Protein AF-A0A7X6V3Z2-F1 (afdb_monomer)

Solvent-accessible surface area (backbone atoms only — not comparable to full-atom values): 41264 Å² total; per-residue (Å²): 69,40,37,46,32,33,61,59,88,72,57,93,75,47,48,49,27,39,28,14,62,43,77,80,19,24,54,64,38,71,90,52,30,30,70,42,46,80,48,83,97,43,31,32,37,38,76,50,76,75,75,76,50,74,46,39,33,45,53,32,38,41,38,93,82,45,67,46,61,48,45,68,67,72,48,60,46,64,37,80,86,52,85,35,42,38,40,37,38,44,61,79,44,61,88,48,102,52,48,62,45,50,10,33,38,44,39,60,15,68,29,42,62,92,50,43,77,68,54,91,84,68,90,50,54,28,31,34,32,48,30,36,33,45,63,88,52,49,62,75,38,46,49,25,40,28,13,70,44,79,84,21,25,53,67,33,76,94,47,31,39,72,40,46,56,29,68,60,35,23,32,36,40,80,41,54,49,87,73,51,57,63,64,43,46,31,43,52,31,40,34,46,68,96,83,43,76,45,63,43,73,62,78,76,45,74,45,77,52,76,93,69,55,81,31,20,35,38,37,38,49,68,49,70,66,47,58,84,86,76,84,86,83,84,50,61,50,79,51,51,54,65,73,42,82,58,99,86,36,46,38,41,21,30,34,73,51,49,48,59,50,43,52,52,30,51,80,70,67,33,35,34,41,30,35,54,44,63,32,19,19,80,55,84,70,46,66,78,35,71,45,46,78,51,23,33,27,93,82,46,62,29,77,70,38,47,65,54,74,80,78,51,81,64,80,55,62,67,60,42,52,51,53,53,52,48,28,54,58,37,42,70,42,92,62,70,59,57,43,62,40,43,53,51,49,50,55,50,44,47,54,46,42,73,72,45,38,75,68,54,57,69,37,66,73,48,46,54,51,45,65,78,41,41,84,59,49,51,55,43,20,45,45,53,50,47,21,66,72,69,74,38,43,55,41,80,73,46,64,92,55,39,61,64,47,71,68,59,48,53,50,38,55,71,32,75,69,56,16,50,52,26,48,50,48,51,51,50,48,52,53,42,49,52,41,40,41,52,30,41,55,52,24,37,76,68,34,24,30,38,27,38,39,42,65,73,64,53,33,70,51,15,40,55,46,50,70,49,41,76,47,38,38,82,68,33,19,26,39,36,65,57,48,101,88,33,81,52,22,36,59,71,61,16,37,35,74,29,59,69,60,33,55,77,65,71,35,50,69,62,34,52,48,49,47,59,48,53,70,60,26,26,24,34,33,36,36,57,45,52,56,55,38,33,34,33,38,23,49,65,55,51,64,57,14,49,72,29,44,61,45,73,68,85,63,40,39,58,68,61,36,40,77,59,60,28,86,78,46,62,82,61,32,55,32,45,49,44,41,56,71,56,41,43,73,76,44,49,92,49,29,64,59,47,43,74,72,47,38,40,76,83,51,94,61,34,39,42,62,32,83,77,44,66,42,44,47,44,44,49,61,70,44,61,99,56,95,52,64,69,61,51,51,51,55,49,49,51,70,58,20,30,46,28,41,75,44,94,86,44,88,78,24,31,37,68,28,70,75,26,81,78,31,69,43,47,68,74,44,54,73,66,48,44,53,23,47,50,54,53,44,52,38,58,75,69,53,71,45,37,68,62,30,40,54,43,22,65,61,44,50,62,57,47,62,45,52,45,47,44,35,55,28,35,35,66,74,81,94,70,55,81,41,49,64,62,50,33,59,67,69,54,37,20,41,51,45,33,29,66,59,36,90,52,87,93,47,72,63,49,61,77,91,73,54,65,85,63,48,50,75,39,70,67,83,138

Nearest PDB structures (foldseek):
  4s3r-assembly1_A  TM=6.388E-01  e=8.394E-24  Escherichia coli K-12
  4s3q-assembly3_C  TM=6.599E-01  e=2.092E-22  Escherichia coli K-12
  4s3p-assembly1_A  TM=6.626E-01  e=7.176E-22  Escherichia coli K-12
  5cpt-assembly1_B  TM=7.855E-01  e=1.373E-18  Arabidopsis thaliana
  6lx1-assembly1_A-2  TM=7.597E-01  e=9.437E-19  Solanum tuberosum

Secondary structure (DSSP, 8-state):
-EEEEEE--PPTT-EEEEEESSGGGTTT-GGGPEEPEEEGGGEEEEEESS--SEEEEEEEEEETTEEEE-SSSPEEEE-TT-SS-EEEEEE-----TTGGGGSHIIIIIIT----BSSPPP---SSEEEEEEE-TT--TTEEEEEEESSGGGTTT-GGGPEEPEEETTTEEEEEEEGGGS-SEEEEEEEEEETTTEEEE-SSPPEEEE---PPTT-EEEEEEEE--PSPP-----EEE--GGG---TTS-SS--TTHHHHHHHHHHHTT--EEE----B---SSSSGGGG-TTS-S-SSSBPGGG--GGGT---S-HHHHHHHHHHHHHHHT-SS--HHHHHHHHHHHHHHHHHHHHHHHTTSHHHHHHHHHHHHHHHHHHHHHHHHHHHTSS-GGGSGGGSS--HHHHHHHHHSHHHHHHHHHHHHHHHHHHHHHHHHHHHHHHTT-EEEEEE-SS--TTSHHHHH-GGGEEEEEEEEE---SS-TT-EEEEEEEE-HHHHHHTTSHHHHHHHHHHTTT-SEEEETTGGGGT-EEEEETT--SGGG-EEES--PEEHHHHHHTT----HHHHTS--EEHHHHHHHHGGGHHHHHHHHEEEEETTEEEE-GGGSSHHHHHHHTTT---HHHHHHHHHHHT--SEEE-SSSTTEEEEPTTGGGSHHHHTS-HHHHHHHHHHHHIIIIITTHHHHHHHHHHHHHHHHTTSSPEEEE---SS--TTHHHHHHHTTPBEEEETTB-SSTT-SS--GGGS-SSEEEES---

Radius of gyration: 30.61 Å; Cα contacts (8 Å, |Δi|>4): 1451; chains: 1; bounding box: 72×77×94 Å

Structure (mmCIF, N/CA/C/O backbone):
data_AF-A0A7X6V3Z2-F1
#
_entry.id   AF-A0A7X6V3Z2-F1
#
loop_
_atom_site.group_PDB
_atom_site.id
_atom_site.type_symbol
_atom_site.label_atom_id
_atom_site.label_alt_id
_atom_site.label_comp_id
_atom_site.label_asym_id
_atom_site.label_entity_id
_atom_site.label_seq_id
_atom_site.pdbx_PDB_ins_code
_atom_site.Cartn_x
_atom_site.Cartn_y
_atom_site.Cartn_z
_atom_site.occupancy
_atom_site.B_iso_or_equiv
_atom_site.auth_seq_id
_atom_site.auth_comp_id
_atom_site.auth_asym_id
_atom_site.auth_atom_id
_atom_site.pdbx_PDB_model_num
ATOM 1 N N . MET A 1 1 ? -5.658 -15.452 39.164 1.00 90.94 1 MET A N 1
ATOM 2 C CA . MET A 1 1 ? -5.027 -16.117 37.990 1.00 90.94 1 MET A CA 1
ATOM 3 C C . MET A 1 1 ? -5.843 -15.782 36.750 1.00 90.94 1 MET A C 1
ATOM 5 O O . MET A 1 1 ? -7.034 -15.543 36.909 1.00 90.94 1 MET A O 1
ATOM 9 N N . ILE A 1 2 ? -5.248 -15.754 35.554 1.00 93.69 2 ILE A N 1
ATOM 10 C CA . ILE A 1 2 ? -6.005 -15.674 34.293 1.00 93.69 2 ILE A CA 1
ATOM 11 C C . ILE A 1 2 ? -5.792 -16.955 33.493 1.00 93.69 2 ILE A C 1
ATOM 13 O O . ILE A 1 2 ? -4.647 -17.349 33.283 1.00 93.69 2 ILE A O 1
ATOM 17 N N . SER A 1 3 ? -6.887 -17.575 33.055 1.00 95.00 3 SER A N 1
ATOM 18 C CA . SER A 1 3 ? -6.901 -18.753 32.188 1.00 95.00 3 SER A CA 1
ATOM 19 C C . SER A 1 3 ? -7.445 -18.379 30.813 1.00 95.00 3 SER A C 1
ATOM 21 O O . SER A 1 3 ? -8.601 -17.982 30.696 1.00 95.00 3 SER A O 1
ATOM 23 N N . PHE A 1 4 ? -6.627 -18.543 29.781 1.00 95.88 4 PHE A N 1
ATOM 24 C CA . PHE A 1 4 ? -7.007 -18.426 28.376 1.00 95.88 4 PHE A CA 1
ATOM 25 C C . PHE A 1 4 ? -7.475 -19.789 27.880 1.00 95.88 4 PHE A C 1
ATOM 27 O O . PHE A 1 4 ? -6.718 -20.752 27.991 1.00 95.88 4 PHE A O 1
ATOM 34 N N . ASN A 1 5 ? -8.687 -19.873 27.336 1.00 95.00 5 ASN A N 1
ATOM 35 C CA . ASN A 1 5 ? -9.245 -21.083 26.743 1.00 95.00 5 ASN A CA 1
ATOM 36 C C . ASN A 1 5 ? -9.813 -20.747 25.365 1.00 95.00 5 ASN A C 1
ATOM 38 O O . ASN A 1 5 ? -10.511 -19.746 25.212 1.00 95.00 5 ASN A O 1
ATOM 42 N N . ILE A 1 6 ? -9.528 -21.581 24.372 1.00 93.69 6 ILE A N 1
ATOM 43 C CA . ILE A 1 6 ? -10.001 -21.389 22.999 1.00 93.69 6 ILE A CA 1
ATOM 44 C C . ILE A 1 6 ? -10.173 -22.735 22.304 1.00 93.69 6 ILE A C 1
ATOM 46 O O . ILE A 1 6 ? -9.296 -23.596 22.376 1.00 93.69 6 ILE A O 1
ATOM 50 N N . GLU A 1 7 ? -11.284 -22.900 21.594 1.00 90.81 7 GLU A N 1
ATOM 51 C CA . GLU A 1 7 ? -11.473 -24.038 20.700 1.00 90.81 7 GLU A CA 1
ATOM 52 C C . GLU A 1 7 ? -10.807 -23.732 19.351 1.00 90.81 7 GLU A C 1
ATOM 54 O O . GLU A 1 7 ? -11.144 -22.753 18.675 1.00 90.81 7 GLU A O 1
ATOM 59 N N . TYR A 1 8 ? -9.830 -24.548 18.950 1.00 89.25 8 TYR A N 1
ATOM 60 C CA . TYR A 1 8 ? -9.161 -24.390 17.660 1.00 89.25 8 TYR A CA 1
ATOM 61 C C . TYR A 1 8 ? -8.608 -25.714 17.133 1.00 89.25 8 TYR A C 1
ATOM 63 O O . TYR A 1 8 ? -7.789 -26.381 17.772 1.00 89.25 8 TYR A O 1
ATOM 71 N N . LYS A 1 9 ? -9.002 -26.069 15.907 1.00 88.31 9 LYS A N 1
ATOM 72 C CA . LYS A 1 9 ? -8.535 -27.284 15.229 1.00 88.31 9 LYS A CA 1
ATOM 73 C C . LYS A 1 9 ? -7.222 -27.016 14.501 1.00 88.31 9 LYS A C 1
ATOM 75 O O . LYS A 1 9 ? -7.205 -26.367 13.457 1.00 88.31 9 LYS A O 1
ATOM 80 N N . THR A 1 10 ? -6.129 -27.546 15.038 1.00 87.94 10 THR A N 1
ATOM 81 C CA . THR A 1 10 ? -4.810 -27.479 14.406 1.00 87.94 10 THR A CA 1
ATOM 82 C C . THR A 1 10 ? -4.590 -28.621 13.418 1.00 87.94 10 THR A C 1
ATOM 84 O O . THR A 1 10 ? -5.191 -29.692 13.502 1.00 87.94 10 THR A O 1
ATOM 87 N N . ARG A 1 11 ? -3.696 -28.390 12.457 1.00 86.25 11 ARG A N 1
ATOM 88 C CA . ARG A 1 11 ? -3.109 -29.419 11.592 1.00 86.25 11 ARG A CA 1
ATOM 89 C C . ARG A 1 11 ? -1.760 -29.859 12.153 1.00 86.25 11 ARG A C 1
ATOM 91 O O . ARG A 1 11 ? -1.166 -29.175 12.986 1.00 86.25 11 ARG A O 1
ATOM 98 N N . PHE A 1 12 ? -1.252 -30.987 11.662 1.00 85.12 12 PHE A N 1
ATOM 99 C CA . PHE A 1 12 ? 0.081 -31.463 12.024 1.00 85.12 12 PHE A CA 1
ATOM 100 C C . PHE A 1 12 ? 1.141 -30.361 11.831 1.00 85.12 12 PHE A C 1
ATOM 102 O O . PHE A 1 12 ? 1.153 -29.672 10.810 1.00 85.12 12 PHE A O 1
ATOM 109 N N . GLY A 1 13 ? 2.007 -30.180 12.831 1.00 85.00 13 GLY A N 1
ATOM 110 C CA . GLY A 1 13 ? 3.037 -29.136 12.850 1.00 85.00 13 GLY A CA 1
ATOM 111 C C . GLY A 1 13 ? 2.562 -27.746 13.293 1.00 85.00 13 GLY A C 1
ATOM 112 O O . GLY A 1 13 ? 3.388 -26.842 13.383 1.00 85.00 13 GLY A O 1
ATOM 113 N N . GLN A 1 14 ? 1.272 -27.548 13.581 1.00 90.31 14 GLN A N 1
ATOM 114 C CA . GLN A 1 14 ? 0.759 -26.276 14.090 1.00 90.31 14 GLN A CA 1
ATOM 115 C C . GLN A 1 14 ? 0.629 -26.282 15.618 1.00 90.31 14 GLN A C 1
ATOM 117 O O . GLN A 1 14 ? 0.178 -27.264 16.208 1.00 90.31 14 GLN A O 1
ATOM 122 N N . GLN A 1 15 ? 0.966 -25.157 16.250 1.00 93.50 15 GLN A N 1
ATOM 123 C CA . GLN A 1 15 ? 0.810 -24.949 17.691 1.00 93.50 15 GLN A CA 1
ATOM 124 C C . GLN A 1 15 ? 0.250 -23.553 17.977 1.00 93.50 15 GLN A C 1
ATOM 126 O O . GLN A 1 15 ? 0.644 -22.572 17.339 1.00 93.50 15 GLN A O 1
ATOM 131 N N . LEU A 1 16 ? -0.673 -23.477 18.937 1.00 95.00 16 LEU A N 1
ATOM 132 C CA . LEU A 1 16 ? -1.342 -22.243 19.330 1.00 95.00 16 LEU A CA 1
ATOM 133 C C . LEU A 1 16 ? -0.602 -21.538 20.474 1.00 95.00 16 LEU A C 1
ATOM 135 O O . LEU A 1 16 ? -0.062 -22.180 21.378 1.00 95.00 16 LEU A O 1
ATOM 139 N N . PHE A 1 17 ? -0.577 -20.210 20.423 1.00 96.38 17 PHE A N 1
ATOM 140 C CA . PHE A 1 17 ? 0.065 -19.343 21.408 1.00 96.38 17 PHE A CA 1
ATOM 141 C C . PHE A 1 17 ? -0.817 -18.125 21.703 1.00 96.38 17 PHE A C 1
ATOM 143 O O . PHE A 1 17 ? -1.625 -17.714 20.866 1.00 96.38 17 PHE A O 1
ATOM 150 N N . VAL A 1 18 ? -0.592 -17.500 22.857 1.00 96.69 18 VAL A N 1
ATOM 151 C CA . VAL A 1 18 ? -1.140 -16.189 23.227 1.00 96.69 18 VAL A CA 1
ATOM 152 C C . VAL A 1 18 ? -0.010 -15.161 23.221 1.00 96.69 18 VAL A C 1
ATOM 154 O O . VAL A 1 18 ? 1.012 -15.350 23.879 1.00 96.69 18 VAL A O 1
ATOM 157 N N . ALA A 1 19 ? -0.185 -14.068 22.483 1.00 95.88 19 ALA A N 1
ATOM 158 C CA . ALA A 1 19 ? 0.735 -12.933 22.450 1.00 95.88 19 ALA A CA 1
ATOM 159 C C . ALA A 1 19 ? 0.021 -11.665 22.927 1.00 95.88 19 ALA A C 1
ATOM 161 O O . ALA A 1 19 ? -1.171 -11.499 22.679 1.00 95.88 19 ALA A O 1
ATOM 162 N N . GLY A 1 20 ? 0.719 -10.750 23.593 1.00 95.00 20 GLY A N 1
ATOM 163 C CA . GLY A 1 20 ? 0.068 -9.570 24.159 1.00 95.00 20 GLY A CA 1
ATOM 164 C C . GLY A 1 20 ? 1.026 -8.549 24.745 1.00 95.00 20 GLY A C 1
ATOM 165 O O . GLY A 1 20 ? 2.239 -8.703 24.657 1.00 95.00 20 GLY A O 1
ATOM 166 N N . SER A 1 21 ? 0.468 -7.499 25.345 1.00 94.31 21 SER A N 1
ATOM 167 C CA . SER A 1 21 ? 1.225 -6.352 25.863 1.00 94.31 21 SER A CA 1
ATOM 168 C C . SER A 1 21 ? 1.966 -6.624 27.174 1.00 94.31 21 SER A C 1
ATOM 170 O O . SER A 1 21 ? 2.798 -5.814 27.564 1.00 94.31 21 SER A O 1
ATOM 172 N N . LEU A 1 22 ? 1.661 -7.726 27.863 1.00 93.25 22 LEU A N 1
ATOM 173 C CA . LEU A 1 22 ? 2.347 -8.111 29.097 1.00 93.25 22 LEU A CA 1
ATOM 174 C C . LEU A 1 22 ? 3.691 -8.804 28.814 1.00 93.25 22 LEU A C 1
ATOM 176 O O . LEU A 1 22 ? 3.797 -9.512 27.806 1.00 93.25 22 LEU A O 1
ATOM 180 N N . PRO A 1 23 ? 4.673 -8.707 29.733 1.00 92.50 23 PRO A N 1
ATOM 181 C CA . PRO A 1 23 ? 5.910 -9.490 29.687 1.00 92.50 23 PRO A CA 1
ATOM 182 C C . PRO A 1 23 ? 5.675 -10.997 29.543 1.00 92.50 23 PRO A C 1
ATOM 184 O O . PRO A 1 23 ? 6.323 -11.651 28.728 1.00 92.50 23 PRO A O 1
ATOM 187 N N . GLU A 1 24 ? 4.699 -11.548 30.268 1.00 93.50 24 GLU A N 1
ATOM 188 C CA . GLU A 1 24 ? 4.321 -12.967 30.232 1.00 93.50 24 GLU A CA 1
ATOM 189 C C . GLU A 1 24 ? 3.705 -13.391 28.893 1.00 93.50 24 GLU A C 1
ATOM 191 O O . GLU A 1 24 ? 3.654 -14.580 28.585 1.00 93.50 24 GLU A O 1
ATOM 196 N N . LEU A 1 25 ? 3.235 -12.424 28.101 1.00 94.75 25 LEU A N 1
ATOM 197 C CA . LEU A 1 25 ? 2.673 -12.625 26.766 1.00 94.75 25 LEU A CA 1
ATOM 198 C C . LEU A 1 25 ? 3.636 -12.164 25.655 1.00 94.75 25 LEU A C 1
ATOM 200 O O . LEU A 1 25 ? 3.248 -12.107 24.486 1.00 94.75 25 LEU A O 1
ATOM 204 N N . GLY A 1 26 ? 4.880 -11.832 26.008 1.00 92.62 26 GLY A N 1
ATOM 205 C CA . GLY A 1 26 ? 5.952 -11.505 25.073 1.00 92.62 26 GLY A CA 1
ATOM 206 C C . GLY A 1 26 ? 6.028 -10.047 24.613 1.00 92.62 26 GLY A C 1
ATOM 207 O O . GLY A 1 26 ? 6.855 -9.756 23.758 1.00 92.62 26 GLY A O 1
ATOM 208 N N . GLU A 1 27 ? 5.222 -9.119 25.141 1.00 92.62 27 GLU A N 1
ATOM 209 C CA . GLU A 1 27 ? 5.218 -7.692 24.738 1.00 92.62 27 GLU A CA 1
ATOM 210 C C . GLU A 1 27 ? 5.109 -7.506 23.212 1.00 92.62 27 GLU A C 1
ATOM 212 O O . GLU A 1 27 ? 5.851 -6.739 22.599 1.00 92.62 27 GLU A O 1
ATOM 217 N N . TRP A 1 28 ? 4.211 -8.269 22.586 1.00 88.38 28 TRP A N 1
ATOM 218 C CA . TRP A 1 28 ? 4.016 -8.355 21.130 1.00 88.38 28 TRP A CA 1
ATOM 219 C C . TRP A 1 28 ? 5.177 -8.942 20.315 1.00 88.38 28 TRP A C 1
ATOM 221 O O . TRP A 1 28 ? 5.065 -9.060 19.095 1.00 88.38 28 TRP A O 1
ATOM 231 N N . ASP A 1 29 ? 6.244 -9.407 20.960 1.00 87.19 29 ASP A N 1
ATOM 232 C CA . ASP A 1 29 ? 7.250 -10.252 20.327 1.00 87.19 29 ASP A CA 1
ATOM 233 C C . ASP A 1 29 ? 6.731 -11.693 20.234 1.00 87.19 29 ASP A C 1
ATOM 235 O O . ASP A 1 29 ? 6.709 -12.451 21.207 1.00 87.19 29 ASP A O 1
ATOM 239 N N . TYR A 1 30 ? 6.321 -12.092 19.029 1.00 88.69 30 TYR A N 1
ATOM 240 C CA . TYR A 1 30 ? 5.756 -13.418 18.780 1.00 88.69 30 TYR A CA 1
ATOM 241 C C . TYR A 1 30 ? 6.736 -14.560 19.045 1.00 88.69 30 TYR A C 1
ATOM 243 O O . TYR A 1 30 ? 6.294 -15.688 19.282 1.00 88.69 30 TYR A O 1
ATOM 251 N N . SER A 1 31 ? 8.048 -14.308 19.050 1.00 86.94 31 SER A N 1
ATOM 252 C CA . SER A 1 31 ? 9.030 -15.322 19.446 1.00 86.94 31 SER A CA 1
ATOM 253 C C . SER A 1 31 ? 8.911 -15.669 20.935 1.00 86.94 31 SER A C 1
ATOM 255 O O . SER A 1 31 ? 9.075 -16.834 21.295 1.00 86.94 31 SER A O 1
ATOM 257 N N . ARG A 1 32 ? 8.499 -14.697 21.761 1.00 93.25 32 ARG A N 1
ATOM 258 C CA . ARG A 1 32 ? 8.284 -14.801 23.213 1.00 93.25 32 ARG A CA 1
ATOM 259 C C . ARG A 1 32 ? 6.825 -15.060 23.616 1.00 93.25 32 ARG A C 1
ATOM 261 O O . ARG A 1 32 ? 6.523 -15.060 24.804 1.00 93.25 32 ARG A O 1
ATOM 268 N N . ALA A 1 33 ? 5.923 -15.278 22.655 1.00 95.69 33 ALA A N 1
ATOM 269 C CA . ALA A 1 33 ? 4.514 -15.570 22.930 1.00 95.69 33 ALA A CA 1
ATOM 270 C C . ALA A 1 33 ? 4.335 -16.829 23.803 1.00 95.69 33 ALA A C 1
ATOM 272 O O . ALA A 1 33 ? 5.077 -17.805 23.662 1.00 95.69 33 ALA A O 1
ATOM 273 N N . LEU A 1 34 ? 3.304 -16.825 24.649 1.00 96.94 34 LEU A N 1
ATOM 274 C CA . LEU A 1 34 ? 2.986 -17.889 25.599 1.00 96.94 34 LEU A CA 1
ATOM 275 C C . LEU A 1 34 ? 2.414 -19.120 24.871 1.00 96.94 34 LEU A C 1
ATOM 277 O O . LEU A 1 34 ? 1.343 -19.005 24.271 1.00 96.94 34 LEU A O 1
ATOM 281 N N . PRO A 1 35 ? 3.073 -20.296 24.895 1.00 96.69 35 PRO A N 1
ATOM 282 C CA . PRO A 1 35 ? 2.519 -21.513 24.303 1.00 96.69 35 PRO A CA 1
ATOM 283 C C . PRO A 1 35 ? 1.259 -21.969 25.035 1.00 96.69 35 PRO A C 1
ATOM 285 O O . PRO A 1 35 ? 1.192 -21.926 26.263 1.00 96.69 35 PRO A O 1
ATOM 288 N N . MET A 1 36 ? 0.283 -22.455 24.272 1.00 96.75 36 MET A N 1
ATOM 289 C CA . MET A 1 36 ? -0.908 -23.095 24.818 1.00 96.75 36 MET A CA 1
ATOM 290 C C . MET A 1 36 ? -0.751 -24.617 24.812 1.00 96.75 36 MET A C 1
ATOM 292 O O . MET A 1 36 ? -0.123 -25.194 23.920 1.00 96.75 36 MET A O 1
ATOM 296 N N . SER A 1 37 ? -1.352 -25.263 25.804 1.00 94.69 37 SER A N 1
ATOM 297 C CA . SER A 1 37 ? -1.444 -26.715 25.922 1.00 94.69 37 SER A CA 1
ATOM 298 C C . SER A 1 37 ? -2.768 -27.192 25.342 1.00 94.69 37 SER A C 1
ATOM 300 O O . SER A 1 37 ? -3.820 -26.660 25.688 1.00 94.69 37 SER A O 1
ATOM 302 N N . TYR A 1 38 ? -2.716 -28.201 24.478 1.00 91.31 38 TYR A N 1
ATOM 303 C CA . TYR A 1 38 ? -3.910 -28.868 23.972 1.00 91.31 38 TYR A CA 1
ATOM 304 C C . TYR A 1 38 ? -4.534 -29.738 25.072 1.00 91.31 38 TYR A C 1
ATOM 306 O O . TYR A 1 38 ? -3.826 -30.505 25.727 1.00 91.31 38 TYR A O 1
ATOM 314 N N . SER A 1 39 ? -5.842 -29.620 25.264 1.00 82.56 39 SER A N 1
ATOM 315 C CA . SER A 1 39 ? -6.670 -30.530 26.057 1.00 82.56 39 SER A CA 1
ATOM 316 C C . SER A 1 39 ? -7.627 -31.292 25.138 1.00 82.56 39 SER A C 1
ATOM 318 O O . SER A 1 39 ? -7.837 -30.893 23.991 1.00 82.56 39 SER A O 1
ATOM 320 N N . ASP A 1 40 ? -8.220 -32.375 25.638 1.00 71.12 40 ASP A N 1
ATOM 321 C CA . ASP A 1 40 ? -9.167 -33.192 24.874 1.00 71.12 40 ASP A CA 1
ATOM 322 C C . ASP A 1 40 ? -10.305 -32.344 24.249 1.00 71.12 40 ASP A C 1
ATOM 324 O O . ASP A 1 40 ? -10.635 -31.254 24.726 1.00 71.12 40 ASP A O 1
ATOM 328 N N . GLU A 1 41 ? -10.874 -32.835 23.141 1.00 75.25 41 GLU A N 1
ATOM 329 C CA . GLU A 1 41 ? -11.997 -32.225 22.394 1.00 75.25 41 GLU A CA 1
ATOM 330 C C . GLU A 1 41 ? -11.705 -30.934 21.597 1.00 75.25 41 GLU A C 1
ATOM 332 O O . GLU A 1 41 ? -12.631 -30.279 21.132 1.00 75.25 41 GLU A O 1
ATOM 337 N N . GLY A 1 42 ? -10.442 -30.583 21.328 1.00 78.44 42 GLY A N 1
ATOM 338 C CA . GLY A 1 42 ? -10.126 -29.439 20.448 1.00 78.44 42 GLY A CA 1
ATOM 339 C C . GLY A 1 42 ? -9.863 -28.117 21.172 1.00 78.44 42 GLY A C 1
ATOM 340 O O . GLY A 1 42 ? -9.688 -27.086 20.517 1.00 78.44 42 GLY A O 1
ATOM 341 N N . ASN A 1 43 ? -9.803 -28.151 22.502 1.00 89.38 43 ASN A N 1
ATOM 342 C CA . ASN A 1 43 ? -9.573 -26.987 23.345 1.00 89.38 43 ASN A CA 1
ATOM 343 C C . ASN A 1 43 ? -8.082 -26.760 23.622 1.00 89.38 43 ASN A C 1
ATOM 345 O O . ASN A 1 43 ? -7.306 -27.694 23.812 1.00 89.38 43 ASN A O 1
ATOM 349 N N . TRP A 1 44 ? -7.682 -25.495 23.676 1.00 94.94 44 TRP A N 1
ATOM 350 C CA . TRP A 1 44 ? -6.339 -25.057 24.040 1.00 94.94 44 TRP A CA 1
ATOM 351 C C . TRP A 1 44 ? -6.397 -24.199 25.289 1.00 94.94 44 TRP A C 1
ATOM 353 O O . TRP A 1 44 ? -7.270 -23.337 25.399 1.00 94.94 44 TRP A O 1
ATOM 363 N N . LYS A 1 45 ? -5.432 -24.384 26.193 1.00 95.69 45 LYS A N 1
ATOM 364 C CA . LYS A 1 45 ? -5.361 -23.667 27.466 1.00 95.69 45 LYS A CA 1
ATOM 365 C C . LYS A 1 45 ? -3.985 -23.059 27.732 1.00 95.69 45 LYS A C 1
ATOM 367 O O . LYS A 1 45 ? -2.963 -23.706 27.511 1.00 95.69 45 LYS A O 1
ATOM 372 N N . ALA A 1 46 ? -3.954 -21.842 28.262 1.00 96.12 46 ALA A N 1
ATOM 373 C CA . ALA A 1 46 ? -2.762 -21.229 28.850 1.00 96.12 46 ALA A CA 1
ATOM 374 C C . ALA A 1 46 ? -3.126 -20.415 30.095 1.00 96.12 46 ALA A C 1
ATOM 376 O O . ALA A 1 46 ? -4.251 -19.938 30.219 1.00 96.12 46 ALA A O 1
ATOM 377 N N . GLU A 1 47 ? -2.182 -20.238 31.018 1.00 95.94 47 GLU A N 1
ATOM 378 C CA . GLU A 1 47 ? -2.428 -19.537 32.280 1.00 95.94 47 GLU A CA 1
ATOM 379 C C . GLU A 1 47 ? -1.309 -18.549 32.604 1.00 95.94 47 GLU A C 1
ATOM 381 O O . GLU A 1 47 ? -0.128 -18.846 32.427 1.00 95.94 47 GLU A O 1
ATOM 386 N N . ILE A 1 48 ? -1.689 -17.394 33.152 1.00 94.75 48 ILE A N 1
ATOM 387 C CA . ILE A 1 48 ? -0.764 -16.420 33.742 1.00 94.75 48 ILE A CA 1
ATOM 388 C C . ILE A 1 48 ? -1.176 -16.102 35.182 1.00 94.75 48 ILE A C 1
ATOM 390 O O . ILE A 1 48 ? -2.358 -16.128 35.554 1.00 94.75 48 ILE A O 1
ATOM 394 N N . LYS A 1 49 ? -0.187 -15.812 36.029 1.00 91.88 49 LYS A N 1
ATOM 395 C CA . LYS A 1 49 ? -0.389 -15.579 37.463 1.00 91.88 49 LYS A CA 1
ATOM 396 C C . LYS A 1 49 ? -0.258 -14.097 37.785 1.00 91.88 49 LYS A C 1
ATOM 398 O O . LYS A 1 49 ? 0.738 -13.485 37.441 1.00 91.88 49 LYS A O 1
ATOM 403 N N . ASN A 1 50 ? -1.254 -13.576 38.500 1.00 83.75 50 ASN A N 1
ATOM 404 C CA . ASN A 1 50 ? -1.288 -12.225 39.069 1.00 83.75 50 ASN A CA 1
ATOM 405 C C . ASN A 1 50 ? -0.917 -11.073 38.106 1.00 83.75 50 ASN A C 1
ATOM 407 O O . ASN A 1 50 ? -0.147 -10.202 38.510 1.00 83.75 50 ASN A O 1
ATOM 411 N N . PRO A 1 51 ? -1.451 -11.031 36.868 1.00 84.81 51 PRO A N 1
ATOM 412 C CA . PRO A 1 51 ? -1.317 -9.830 36.050 1.00 84.81 51 PRO A CA 1
ATOM 413 C C . PRO A 1 51 ? -2.073 -8.665 36.706 1.00 84.81 51 PRO A C 1
ATOM 415 O O . PRO A 1 51 ? -3.069 -8.888 37.400 1.00 84.81 51 PRO A O 1
ATOM 418 N N . SER A 1 52 ? -1.599 -7.440 36.489 1.00 84.12 52 SER A N 1
ATOM 419 C CA . SER A 1 52 ? -2.212 -6.210 37.000 1.00 84.12 52 SER A CA 1
ATOM 420 C C . SER A 1 52 ? -2.437 -5.193 35.879 1.00 84.12 52 SER A C 1
ATOM 422 O O . SER A 1 52 ? -1.712 -5.185 34.881 1.00 84.12 52 SER A O 1
ATOM 424 N N . GLY A 1 53 ? -3.430 -4.316 36.048 1.00 85.75 53 GLY A N 1
ATOM 425 C CA . GLY A 1 53 ? -3.771 -3.285 35.079 1.00 85.75 53 GLY A CA 1
ATOM 426 C C . GLY A 1 53 ? -4.645 -3.761 33.919 1.00 85.75 53 GLY A C 1
ATOM 427 O O . GLY A 1 53 ? -5.274 -4.825 33.927 1.00 85.75 53 GLY A O 1
ATOM 428 N N . ILE A 1 54 ? -4.661 -2.923 32.885 1.00 88.38 54 ILE A N 1
ATOM 429 C CA . ILE A 1 54 ? -5.300 -3.202 31.603 1.00 88.38 54 ILE A CA 1
ATOM 430 C C . ILE A 1 54 ? -4.237 -3.705 30.637 1.00 88.38 54 ILE A C 1
ATOM 432 O O . ILE A 1 54 ? -3.201 -3.064 30.453 1.00 88.38 54 ILE A O 1
ATOM 436 N N . PHE A 1 55 ? -4.515 -4.820 29.973 1.00 90.56 55 PHE A N 1
ATOM 437 C CA . PHE A 1 55 ? -3.631 -5.349 28.947 1.00 90.56 55 PHE A CA 1
ATOM 438 C C . PHE A 1 55 ? -4.397 -5.863 27.732 1.00 90.56 55 PHE A C 1
ATOM 440 O O . PHE A 1 55 ? -5.611 -6.097 27.771 1.00 90.56 55 PHE A O 1
ATOM 447 N N . SER A 1 56 ? -3.658 -6.030 26.640 1.00 92.00 56 SER A N 1
ATOM 448 C CA . SER A 1 56 ? -4.180 -6.453 25.348 1.00 92.00 56 SER A CA 1
ATOM 449 C C . SER A 1 56 ? -3.541 -7.769 24.913 1.00 92.00 56 SER A C 1
ATOM 451 O O . SER A 1 56 ? -2.362 -7.996 25.184 1.00 92.00 56 SER A O 1
ATOM 453 N N . TYR A 1 57 ? -4.283 -8.627 24.214 1.00 93.25 57 TYR A N 1
ATOM 454 C CA . TYR A 1 57 ? -3.759 -9.896 23.702 1.00 93.25 57 TYR A CA 1
ATOM 455 C C . TYR A 1 57 ? -4.431 -10.350 22.400 1.00 93.25 57 TYR A C 1
ATOM 457 O O . TYR A 1 57 ? -5.515 -9.882 22.032 1.00 93.25 57 TYR A O 1
ATOM 465 N N . LYS A 1 58 ? -3.759 -11.275 21.713 1.00 92.44 58 LYS A N 1
ATOM 466 C CA . LYS A 1 58 ? -4.217 -12.017 20.541 1.00 92.44 58 LYS A CA 1
ATOM 467 C C . LYS A 1 58 ? -3.744 -13.472 20.581 1.00 92.44 58 LYS A C 1
ATOM 469 O O . LYS A 1 58 ? -2.707 -13.779 21.168 1.00 92.44 58 LYS A O 1
ATOM 474 N N . TYR A 1 59 ? -4.466 -14.341 19.889 1.00 93.62 59 TYR A N 1
ATOM 475 C CA . TYR A 1 59 ? -4.038 -15.693 19.560 1.00 93.62 59 TYR A CA 1
ATOM 476 C C . TYR A 1 59 ? -3.220 -15.696 18.271 1.00 93.62 59 TYR A C 1
ATOM 478 O O . TYR A 1 59 ? -3.535 -15.005 17.295 1.00 93.62 59 TYR A O 1
ATOM 486 N N . ILE A 1 60 ? -2.157 -16.494 18.273 1.00 91.94 60 ILE A N 1
ATOM 487 C CA . ILE A 1 60 ? -1.317 -16.730 17.103 1.00 91.94 60 ILE A CA 1
ATOM 488 C C . ILE A 1 60 ? -1.112 -18.230 16.907 1.00 91.94 60 ILE A C 1
ATOM 490 O O . ILE A 1 60 ? -0.987 -18.994 17.864 1.00 91.94 60 ILE A O 1
ATOM 494 N N . LEU A 1 61 ? -1.038 -18.643 15.650 1.00 90.44 61 LEU A N 1
ATOM 495 C CA . LEU A 1 61 ? -0.773 -20.011 15.242 1.00 90.44 61 LEU A CA 1
ATOM 496 C C . LEU A 1 61 ? 0.611 -20.065 14.604 1.00 90.44 61 LEU A C 1
ATOM 498 O O . LEU A 1 61 ? 0.841 -19.458 13.555 1.00 90.44 61 LEU A O 1
ATOM 502 N N . LYS A 1 62 ? 1.539 -20.788 15.228 1.00 89.50 62 LYS A N 1
ATOM 503 C CA . LYS A 1 62 ? 2.864 -21.034 14.652 1.00 89.50 62 LYS A CA 1
ATOM 504 C C . LYS A 1 62 ? 2.836 -22.332 13.860 1.00 89.50 62 LYS A C 1
ATOM 506 O O . LYS A 1 62 ? 2.268 -23.327 14.304 1.00 89.50 62 LYS A O 1
ATOM 511 N N . SER A 1 63 ? 3.452 -22.305 12.687 1.00 83.44 63 SER A N 1
ATOM 512 C CA . SER A 1 63 ? 3.573 -23.434 11.767 1.00 83.44 63 SER A CA 1
ATOM 513 C C . SER A 1 63 ? 4.938 -23.393 11.071 1.00 83.44 63 SER A C 1
ATOM 515 O O . SER A 1 63 ? 5.570 -22.333 11.064 1.00 83.44 63 SER A O 1
ATOM 517 N N . PRO A 1 64 ? 5.382 -24.479 10.410 1.00 73.69 64 PRO A N 1
ATOM 518 C CA . PRO A 1 64 ? 6.585 -24.444 9.576 1.00 73.69 64 PRO A CA 1
ATOM 519 C C . PRO A 1 64 ? 6.510 -23.393 8.456 1.00 73.69 64 PRO A C 1
ATOM 521 O O . PRO A 1 64 ? 7.531 -22.871 8.028 1.00 73.69 64 PRO A O 1
ATOM 524 N N . SER A 1 65 ? 5.298 -23.054 8.003 1.00 66.31 65 SER A N 1
ATOM 525 C CA . SER A 1 65 ? 5.030 -22.028 6.987 1.00 66.31 65 SER A CA 1
ATOM 526 C C . SER A 1 65 ? 5.016 -20.585 7.513 1.00 66.31 65 SER A C 1
ATOM 528 O O . SER A 1 65 ? 4.852 -19.658 6.721 1.00 66.31 65 SER A O 1
ATOM 530 N N . GLY A 1 66 ? 5.165 -20.377 8.825 1.00 72.19 66 GLY A N 1
ATOM 531 C CA . GLY A 1 66 ? 5.176 -19.056 9.456 1.00 72.19 66 GLY A CA 1
ATOM 532 C C . GLY A 1 66 ? 4.142 -18.891 10.571 1.00 72.19 66 GLY A C 1
ATOM 533 O O . GLY A 1 66 ? 3.579 -19.866 11.082 1.00 72.19 66 GLY A O 1
ATOM 534 N N . ILE A 1 67 ? 3.914 -17.634 10.958 1.00 81.38 67 ILE A N 1
ATOM 535 C CA . ILE A 1 67 ? 3.017 -17.247 12.051 1.00 81.38 67 ILE A CA 1
ATOM 536 C C . ILE A 1 67 ? 1.755 -16.618 11.462 1.00 81.38 67 ILE A C 1
ATOM 538 O O . ILE A 1 67 ? 1.823 -15.578 10.807 1.00 81.38 67 ILE A O 1
ATOM 542 N N . LEU A 1 68 ? 0.603 -17.226 11.734 1.00 80.06 68 LEU A N 1
ATOM 543 C CA . LEU A 1 68 ? -0.699 -16.625 11.473 1.00 80.06 68 LEU A CA 1
ATOM 544 C C . LEU A 1 68 ? -1.180 -15.927 12.745 1.00 80.06 68 LEU A C 1
ATOM 546 O O . LEU A 1 68 ? -1.206 -16.527 13.817 1.00 80.06 68 LEU A O 1
ATOM 550 N N . VAL A 1 69 ? -1.569 -14.666 12.620 1.00 82.44 69 VAL A N 1
ATOM 551 C CA . VAL A 1 69 ? -2.167 -13.883 13.705 1.00 82.44 69 VAL A CA 1
ATOM 552 C C . VAL A 1 69 ? -3.653 -13.773 13.413 1.00 82.44 69 VAL A C 1
ATOM 554 O O . VAL A 1 69 ? -4.037 -13.560 12.263 1.00 82.44 69 VAL A O 1
ATOM 557 N N . GLU A 1 70 ? -4.493 -13.922 14.429 1.00 82.00 70 GLU A N 1
ATOM 558 C CA . GLU A 1 70 ? -5.927 -13.720 14.244 1.00 82.00 70 GLU A CA 1
ATOM 559 C C . GLU A 1 70 ? -6.251 -12.275 13.793 1.00 82.00 70 GLU A C 1
ATOM 561 O O . GLU A 1 70 ? -5.552 -11.301 14.127 1.00 82.00 70 GLU A O 1
ATOM 566 N N . VAL A 1 71 ? -7.323 -12.140 13.016 1.00 74.12 71 VAL A N 1
ATOM 567 C CA . VAL A 1 71 ? -7.745 -10.876 12.397 1.00 74.12 71 VAL A CA 1
ATOM 568 C C . VAL A 1 71 ? -8.401 -9.943 13.418 1.00 74.12 71 VAL A C 1
ATOM 570 O O . VAL A 1 71 ? -8.800 -10.379 14.490 1.00 74.12 71 VAL A O 1
ATOM 573 N N . GLY A 1 72 ? -8.539 -8.657 13.083 1.00 72.75 72 GLY A N 1
ATOM 574 C CA . GLY A 1 72 ? -9.253 -7.679 13.913 1.00 72.75 72 GLY A CA 1
ATOM 575 C C . GLY A 1 72 ? -8.401 -7.004 14.994 1.00 72.75 72 GLY A C 1
ATOM 576 O O . GLY A 1 72 ? -7.179 -7.145 15.040 1.00 72.75 72 GLY A O 1
ATOM 577 N N . GLU A 1 73 ? -9.047 -6.217 15.852 1.00 76.12 73 GLU A N 1
ATOM 578 C CA . GLU A 1 73 ? -8.403 -5.486 16.953 1.00 76.12 73 GLU A CA 1
ATOM 579 C C . GLU A 1 73 ? -8.021 -6.423 18.119 1.00 76.12 73 GLU A C 1
ATOM 581 O O . GLU A 1 73 ? -8.757 -7.372 18.405 1.00 76.12 73 GLU A O 1
ATOM 586 N N . PRO A 1 74 ? -6.927 -6.152 18.862 1.00 85.44 74 PRO A N 1
ATOM 587 C CA . PRO A 1 74 ? -6.605 -6.887 20.085 1.00 85.44 74 PRO A CA 1
ATOM 588 C C . PRO A 1 74 ? -7.782 -6.999 21.072 1.00 85.44 74 PRO A C 1
ATOM 590 O O . PRO A 1 74 ? -8.633 -6.107 21.192 1.00 85.44 74 PRO A O 1
ATOM 593 N N . ARG A 1 75 ? -7.837 -8.102 21.826 1.00 87.38 75 ARG A N 1
ATOM 594 C CA . ARG A 1 75 ? -8.735 -8.226 22.986 1.00 87.38 75 ARG A CA 1
ATOM 595 C C . ARG A 1 75 ? -8.151 -7.423 24.140 1.00 87.38 75 ARG A C 1
ATOM 597 O O . ARG A 1 75 ? -6.972 -7.576 24.424 1.00 87.38 75 ARG A O 1
ATOM 604 N N . ASN A 1 76 ? -8.975 -6.618 24.811 1.00 87.88 76 ASN A N 1
ATOM 605 C CA . ASN A 1 76 ? -8.593 -5.882 26.018 1.00 87.88 76 ASN A CA 1
ATOM 606 C C . ASN A 1 76 ? -9.248 -6.504 27.251 1.00 87.88 76 ASN A C 1
ATOM 608 O O . ASN A 1 76 ? -10.412 -6.920 27.204 1.00 87.88 76 ASN A O 1
ATOM 612 N N . ILE A 1 77 ? -8.505 -6.540 28.351 1.00 86.88 77 ILE A N 1
ATOM 613 C CA . ILE A 1 77 ? -8.950 -7.064 29.640 1.00 86.88 77 ILE A CA 1
ATOM 614 C C . ILE A 1 77 ? -8.383 -6.216 30.778 1.00 86.88 77 ILE A C 1
ATOM 616 O O . ILE A 1 77 ? -7.304 -5.648 30.651 1.00 86.88 77 ILE A O 1
ATOM 620 N N . SER A 1 78 ? -9.148 -6.112 31.863 1.00 84.75 78 SER A N 1
ATOM 621 C CA . SER A 1 78 ? -8.798 -5.376 33.074 1.00 84.75 78 SER A CA 1
ATOM 622 C C . SER A 1 78 ? -8.857 -6.343 34.240 1.00 84.75 78 SER A C 1
ATOM 624 O O . SER A 1 78 ? -9.801 -7.133 34.345 1.00 84.75 78 SER A O 1
ATOM 626 N N . THR A 1 79 ? -7.852 -6.279 35.102 1.00 83.56 79 THR A N 1
ATOM 627 C CA . THR A 1 79 ? -7.817 -7.020 36.367 1.00 83.56 79 THR A CA 1
ATOM 628 C C . THR A 1 79 ? -8.141 -6.153 37.575 1.00 83.56 79 THR A C 1
ATOM 630 O O . THR A 1 79 ? -8.302 -6.683 38.668 1.00 83.56 79 THR A O 1
ATOM 633 N N . ASP A 1 80 ? -8.242 -4.835 37.399 1.00 77.12 80 ASP A N 1
ATOM 634 C CA . ASP A 1 80 ? -8.207 -3.868 38.506 1.00 77.12 80 ASP A CA 1
ATOM 635 C C . ASP A 1 80 ? -9.434 -3.948 39.427 1.00 77.12 80 ASP A C 1
ATOM 637 O O . ASP A 1 80 ? -9.369 -3.587 40.599 1.00 77.12 80 ASP A O 1
ATOM 641 N N . THR A 1 81 ? -10.541 -4.493 38.924 1.00 68.75 81 THR A N 1
ATOM 642 C CA . THR A 1 81 ? -11.806 -4.661 39.655 1.00 68.75 81 THR A CA 1
ATOM 643 C C . THR A 1 81 ? -12.042 -6.096 40.142 1.00 68.75 81 THR A C 1
ATOM 645 O O . THR A 1 81 ? -13.143 -6.435 40.593 1.00 68.75 81 THR A O 1
ATOM 648 N N . ARG A 1 82 ? -11.041 -6.985 40.042 1.00 77.31 82 ARG A N 1
ATOM 649 C CA . ARG A 1 82 ? -11.202 -8.424 40.309 1.00 77.31 82 ARG A CA 1
ATOM 650 C C . ARG A 1 82 ? -10.198 -8.937 41.333 1.00 77.31 82 ARG A C 1
ATOM 652 O O . ARG A 1 82 ? -8.996 -8.745 41.206 1.00 77.31 82 ARG A O 1
ATOM 659 N N . SER A 1 83 ? -10.712 -9.637 42.342 1.00 76.19 83 SER A N 1
ATOM 660 C CA . SER A 1 83 ? -9.909 -10.267 43.398 1.00 76.19 83 SER A CA 1
ATOM 661 C C . SER A 1 83 ? -9.720 -11.778 43.212 1.00 76.19 83 SER A C 1
ATOM 663 O O . SER A 1 83 ? -8.859 -12.357 43.873 1.00 76.19 83 SER A O 1
ATOM 665 N N . GLY A 1 84 ? -10.507 -12.415 42.338 1.00 85.88 84 GLY A N 1
ATOM 666 C CA . GLY A 1 84 ? -10.474 -13.855 42.067 1.00 85.88 84 GLY A CA 1
ATOM 667 C C . GLY A 1 84 ? -9.811 -14.230 40.738 1.00 85.88 84 GLY A C 1
ATOM 668 O O . GLY A 1 84 ? -8.940 -13.532 40.212 1.00 85.88 84 GLY A O 1
ATOM 669 N N . ASN A 1 85 ? -10.194 -15.387 40.201 1.00 91.25 85 ASN A N 1
ATOM 670 C CA . ASN A 1 85 ? -9.707 -15.901 38.925 1.00 91.25 85 ASN A CA 1
ATOM 671 C C . ASN A 1 85 ? -10.523 -15.360 37.752 1.00 91.25 85 ASN A C 1
ATOM 673 O O . ASN A 1 85 ? -11.740 -15.229 37.847 1.00 91.25 85 ASN A O 1
ATOM 677 N N . ILE A 1 86 ? -9.855 -15.093 36.628 1.00 92.38 86 ILE A N 1
ATOM 678 C CA . ILE A 1 86 ? -10.515 -14.719 35.377 1.00 92.38 86 ILE A CA 1
ATOM 679 C C . ILE A 1 86 ? -10.345 -15.848 34.365 1.00 92.38 86 ILE A C 1
ATOM 681 O O . ILE A 1 86 ? -9.223 -16.199 34.003 1.00 92.38 86 ILE A O 1
ATOM 685 N N . THR A 1 87 ? -11.453 -16.409 33.896 1.00 94.06 87 THR A N 1
ATOM 686 C CA . THR A 1 87 ? -11.460 -17.470 32.883 1.00 94.06 87 THR A CA 1
ATOM 687 C C . THR A 1 87 ? -12.005 -16.918 31.574 1.00 94.06 87 THR A C 1
ATOM 689 O O . THR A 1 87 ? -13.078 -16.322 31.541 1.00 94.06 87 THR A O 1
ATOM 692 N N . LEU A 1 88 ? -11.257 -17.090 30.493 1.00 94.50 88 LEU A N 1
ATOM 693 C CA . LEU A 1 88 ? -11.587 -16.591 29.163 1.00 94.50 88 LEU A CA 1
ATOM 694 C C . LEU A 1 88 ? -11.903 -17.783 28.270 1.00 94.50 88 LEU A C 1
ATOM 696 O O . LEU A 1 88 ? -11.077 -18.684 28.160 1.00 94.50 88 LEU A O 1
ATOM 700 N N . HIS A 1 89 ? -13.083 -17.789 27.666 1.00 94.12 89 HIS A N 1
ATOM 701 C CA . HIS A 1 89 ? -13.502 -18.715 26.622 1.00 94.12 89 HIS A CA 1
ATOM 702 C C . HIS A 1 89 ? -13.621 -17.922 25.326 1.00 94.12 89 HIS A C 1
ATOM 704 O O . HIS A 1 89 ? -14.662 -17.339 25.020 1.00 94.12 89 HIS A O 1
ATOM 710 N N . ASP A 1 90 ? -12.509 -17.842 24.610 1.00 93.19 90 ASP A N 1
ATOM 711 C CA . ASP A 1 90 ? -12.399 -17.104 23.366 1.00 93.19 90 ASP A CA 1
ATOM 712 C C . ASP A 1 90 ? -12.683 -17.992 22.157 1.00 93.19 90 ASP A C 1
ATOM 714 O O . ASP A 1 90 ? -12.611 -19.219 22.204 1.00 93.19 90 ASP A O 1
ATOM 718 N N . MET A 1 91 ? -12.932 -17.334 21.029 1.00 89.69 91 MET A N 1
ATOM 719 C CA . MET A 1 91 ? -12.945 -17.966 19.718 1.00 89.69 91 MET A CA 1
ATOM 720 C C . MET A 1 91 ? -11.990 -17.248 18.781 1.00 89.69 91 MET A C 1
ATOM 722 O O . MET A 1 91 ? -11.802 -16.030 18.883 1.00 89.69 91 MET A O 1
ATOM 726 N N . TRP A 1 92 ? -11.399 -18.009 17.864 1.00 87.00 92 TRP A N 1
ATOM 727 C CA . TRP A 1 92 ? -10.452 -17.482 16.891 1.00 87.00 92 TRP A CA 1
ATOM 728 C C . TRP A 1 92 ? -11.118 -16.447 15.982 1.00 87.00 92 TRP A C 1
ATOM 730 O O . TRP A 1 92 ? -12.123 -16.730 15.327 1.00 87.00 92 TRP A O 1
ATOM 740 N N . GLN A 1 93 ? -10.529 -15.256 15.897 1.00 77.62 93 GLN A N 1
ATOM 741 C CA . GLN A 1 93 ? -10.974 -14.228 14.959 1.00 77.62 93 GLN A CA 1
ATOM 742 C C . GLN A 1 93 ? -10.348 -14.525 13.586 1.00 77.62 93 GLN A C 1
ATOM 744 O O . GLN A 1 93 ? -9.178 -14.244 13.338 1.00 77.62 93 GLN A O 1
ATOM 749 N N . GLY A 1 94 ? -11.099 -15.169 12.687 1.00 65.19 94 GLY A N 1
ATOM 750 C CA . GLY A 1 94 ? -10.590 -15.659 11.396 1.00 65.19 94 GLY A CA 1
ATOM 751 C C . GLY A 1 94 ? -11.409 -15.228 10.182 1.00 65.19 94 GLY A C 1
ATOM 752 O O . GLY A 1 94 ? -12.425 -14.548 10.317 1.00 65.19 94 GLY A O 1
ATOM 753 N N . SER A 1 95 ? -10.947 -15.646 8.997 1.00 59.03 95 SER A N 1
ATOM 754 C CA . SER A 1 95 ? -11.601 -15.466 7.693 1.00 59.03 95 SER A CA 1
ATOM 755 C C . SER A 1 95 ? -12.999 -16.090 7.697 1.00 59.03 95 SER A C 1
ATOM 757 O O . SER A 1 95 ? -13.174 -17.268 7.391 1.00 59.03 95 SER A O 1
ATOM 759 N N . SER A 1 96 ? -13.980 -15.293 8.100 1.00 66.12 96 SER A N 1
ATOM 760 C CA . SER A 1 96 ? -15.405 -15.590 8.012 1.00 66.12 96 SER A CA 1
ATOM 761 C C . SER A 1 96 ? -15.983 -14.826 6.826 1.00 66.12 96 SER A C 1
ATOM 763 O O . SER A 1 96 ? -15.363 -13.890 6.315 1.00 66.12 96 SER A O 1
ATOM 765 N N . ASP A 1 97 ? -17.213 -15.141 6.429 1.00 69.44 97 ASP A N 1
ATOM 766 C CA . ASP A 1 97 ? -17.939 -14.335 5.436 1.00 69.44 97 ASP A CA 1
ATOM 767 C C . ASP A 1 97 ? -18.114 -12.865 5.861 1.00 69.44 97 ASP A C 1
ATOM 769 O O . ASP A 1 97 ? -18.467 -12.014 5.046 1.00 69.44 97 ASP A O 1
ATOM 773 N N . HIS A 1 98 ? -17.807 -12.540 7.122 1.00 75.81 98 HIS A N 1
ATOM 774 C CA . HIS A 1 98 ? -17.907 -11.200 7.674 1.00 75.81 98 HIS A CA 1
ATOM 775 C C . HIS A 1 98 ? -16.589 -10.426 7.743 1.00 75.81 98 HIS A C 1
ATOM 777 O O . HIS A 1 98 ? -16.620 -9.261 8.132 1.00 75.81 98 HIS A O 1
ATOM 783 N N . SER A 1 99 ? -15.444 -11.010 7.373 1.00 79.00 99 SER A N 1
ATOM 784 C CA . SER A 1 99 ? -14.130 -10.377 7.578 1.00 79.00 99 SER A CA 1
ATOM 785 C C . SER A 1 99 ? -14.013 -8.990 6.939 1.00 79.00 99 SER A C 1
ATOM 787 O O . SER A 1 99 ? -13.497 -8.073 7.575 1.00 79.00 99 SER A O 1
ATOM 789 N N . ALA A 1 100 ? -14.584 -8.788 5.746 1.00 84.38 100 ALA A N 1
ATOM 790 C CA . ALA A 1 100 ? -14.631 -7.472 5.108 1.00 84.38 100 ALA A CA 1
ATOM 791 C C . ALA A 1 100 ? -15.402 -6.427 5.943 1.00 84.38 100 ALA A C 1
ATOM 793 O O . ALA A 1 100 ? -15.021 -5.261 5.973 1.00 84.38 100 ALA A O 1
ATOM 794 N N . PHE A 1 101 ? -16.443 -6.829 6.677 1.00 85.81 101 PHE A N 1
ATOM 795 C CA . PHE A 1 101 ? -17.267 -5.947 7.517 1.00 85.81 101 PHE A CA 1
ATOM 796 C C . PHE A 1 101 ? -16.705 -5.702 8.924 1.00 85.81 101 PHE A C 1
ATOM 798 O O . PHE A 1 101 ? -17.285 -4.932 9.690 1.00 85.81 101 PHE A O 1
ATOM 805 N N . LEU A 1 102 ? -15.597 -6.355 9.279 1.00 83.31 102 LEU A N 1
ATOM 806 C CA . LEU A 1 102 ? -14.845 -6.089 10.510 1.00 83.31 102 LEU A CA 1
ATOM 807 C C . LEU A 1 102 ? -13.748 -5.035 10.302 1.00 83.31 102 LEU A C 1
ATOM 809 O O . LEU A 1 102 ? -13.166 -4.557 11.275 1.00 83.31 102 LEU A O 1
ATOM 813 N N . SER A 1 103 ? -13.503 -4.656 9.045 1.00 88.38 103 SER A N 1
ATOM 814 C CA . SER A 1 103 ? -12.487 -3.679 8.661 1.00 88.38 103 SER A CA 1
ATOM 815 C C . SER A 1 103 ? -12.814 -2.248 9.112 1.00 88.38 103 SER A C 1
ATOM 817 O O . SER A 1 103 ? -13.954 -1.908 9.449 1.00 88.38 103 SER A O 1
ATOM 819 N N . ALA A 1 104 ? -11.799 -1.384 9.084 1.00 90.81 104 ALA A N 1
ATOM 820 C CA . ALA A 1 104 ? -11.832 -0.003 9.550 1.00 90.81 104 ALA A CA 1
ATOM 821 C C . ALA A 1 104 ? -12.993 0.842 8.986 1.00 90.81 104 ALA A C 1
ATOM 823 O O . ALA A 1 104 ? -13.633 1.523 9.791 1.00 90.81 104 ALA A O 1
ATOM 824 N N . PRO A 1 105 ? -13.370 0.776 7.688 1.00 92.50 105 PRO A N 1
ATOM 825 C CA . PRO A 1 105 ? -14.497 1.553 7.178 1.00 92.50 105 PRO A CA 1
ATOM 826 C C . PRO A 1 105 ? -15.806 1.217 7.897 1.00 92.50 105 PRO A C 1
ATOM 828 O O . PRO A 1 105 ? -16.604 2.099 8.192 1.00 92.50 105 PRO A O 1
ATOM 831 N N . PHE A 1 106 ? -16.028 -0.049 8.243 1.00 88.94 106 PHE A N 1
ATOM 832 C CA . PHE A 1 106 ? -17.250 -0.482 8.916 1.00 88.94 106 PHE A CA 1
ATOM 833 C C . PHE A 1 106 ? -17.184 -0.273 10.427 1.00 88.94 106 PHE A C 1
ATOM 835 O O . PHE A 1 106 ? -18.151 0.206 11.018 1.00 88.94 106 PHE A O 1
ATOM 842 N N . ALA A 1 107 ? -16.044 -0.601 11.036 1.00 84.06 107 ALA A N 1
ATOM 843 C CA . ALA A 1 107 ? -15.850 -0.527 12.478 1.00 84.06 107 ALA A CA 1
ATOM 844 C C . ALA A 1 107 ? -15.743 0.916 12.994 1.00 84.06 107 ALA A C 1
ATOM 846 O O . ALA A 1 107 ? -16.273 1.227 14.061 1.00 84.06 107 ALA A O 1
ATOM 847 N N . ASN A 1 108 ? -15.080 1.794 12.236 1.00 86.06 108 ASN A N 1
ATOM 848 C CA . ASN A 1 108 ? -14.661 3.111 12.715 1.00 86.06 108 ASN A CA 1
ATOM 849 C C . ASN A 1 108 ? -15.354 4.275 11.993 1.00 86.06 108 ASN A C 1
ATOM 851 O O . ASN A 1 108 ? -15.347 5.386 12.524 1.00 86.06 108 ASN A O 1
ATOM 855 N N . VAL A 1 109 ? -15.959 4.044 10.817 1.00 91.88 109 VAL A N 1
ATOM 856 C CA . VAL A 1 109 ? -16.427 5.132 9.940 1.00 91.88 109 VAL A CA 1
ATOM 857 C C . VAL A 1 109 ? -17.928 5.071 9.644 1.00 91.88 109 VAL A C 1
ATOM 859 O O . VAL A 1 109 ? -18.686 5.898 10.146 1.00 91.88 109 VAL A O 1
ATOM 862 N N . PHE A 1 110 ? -18.399 4.109 8.848 1.00 91.19 110 PHE A N 1
ATOM 863 C CA . PHE A 1 110 ? -19.776 4.081 8.334 1.00 91.19 110 PHE A CA 1
ATOM 864 C C . PHE A 1 110 ? -20.829 3.902 9.419 1.00 91.19 110 PHE A C 1
ATOM 866 O O . PHE A 1 110 ? -21.918 4.468 9.312 1.00 91.19 110 PHE A O 1
ATOM 873 N N . TYR A 1 111 ? -20.495 3.107 10.434 1.00 85.81 111 TYR A N 1
ATOM 874 C CA . TYR A 1 111 ? -21.355 2.782 11.568 1.00 85.81 111 TYR A CA 1
ATOM 875 C C . TYR A 1 111 ? -20.686 3.149 12.890 1.00 85.81 111 TYR A C 1
ATOM 877 O O . TYR A 1 111 ? -20.857 2.463 13.904 1.00 85.81 111 TYR A O 1
ATOM 885 N N . ARG A 1 112 ? -19.890 4.225 12.849 1.00 82.31 112 ARG A N 1
ATOM 886 C CA . ARG A 1 112 ? -19.156 4.741 13.996 1.00 82.31 112 ARG A CA 1
ATOM 887 C C . ARG A 1 112 ? -20.099 4.915 15.183 1.00 82.31 112 ARG A C 1
ATOM 889 O O . ARG A 1 112 ? -21.161 5.523 15.078 1.00 82.31 112 ARG A O 1
ATOM 896 N N . ARG A 1 113 ? -19.655 4.400 16.321 1.00 81.06 113 ARG A N 1
ATOM 897 C CA . ARG A 1 113 ? -20.261 4.578 17.640 1.00 81.06 113 ARG A CA 1
ATOM 898 C C . ARG A 1 113 ? -19.154 4.905 18.627 1.00 81.06 113 ARG A C 1
ATOM 900 O O . ARG A 1 113 ? -18.003 4.532 18.393 1.00 81.06 113 ARG A O 1
ATOM 907 N N . GLU A 1 114 ? -19.478 5.590 19.716 1.00 74.25 114 GLU A N 1
ATOM 908 C CA . GLU A 1 114 ? -18.529 5.753 20.817 1.00 74.25 114 GLU A CA 1
ATOM 909 C C . GLU A 1 114 ? -18.261 4.378 21.438 1.00 74.25 114 GLU A C 1
ATOM 911 O O . GLU A 1 114 ? -19.044 3.855 22.227 1.00 74.25 114 GLU A O 1
ATOM 916 N N . SER A 1 115 ? -17.180 3.734 21.001 1.00 67.38 115 SER A N 1
ATOM 917 C CA . SER A 1 115 ? -16.748 2.446 21.529 1.00 67.38 115 SER A CA 1
ATOM 918 C C . SER A 1 115 ? -15.803 2.664 22.701 1.00 67.38 115 SER A C 1
ATOM 920 O O . SER A 1 115 ? -14.807 3.383 22.574 1.00 67.38 115 SER A O 1
ATOM 922 N N . LEU A 1 116 ? -16.060 1.991 23.818 1.00 68.69 116 LEU A N 1
ATOM 923 C CA . LEU A 1 116 ? -15.171 2.041 24.972 1.00 68.69 116 LEU A CA 1
ATOM 924 C C . LEU A 1 116 ? -14.015 1.055 24.763 1.00 68.69 116 LEU A C 1
ATOM 926 O O . LEU A 1 116 ? -14.227 -0.125 24.481 1.00 68.69 116 LEU A O 1
ATOM 930 N N . LYS A 1 117 ? -12.774 1.546 24.884 1.00 66.81 117 LYS A N 1
ATOM 931 C CA . LYS A 1 117 ? -11.577 0.684 24.919 1.00 66.81 117 LYS A CA 1
ATOM 932 C C . LYS A 1 117 ? -11.446 -0.048 26.257 1.00 66.81 117 LYS A C 1
ATOM 934 O O . LYS A 1 117 ? -10.857 -1.125 26.306 1.00 66.81 117 LYS A O 1
ATOM 939 N N . ALA A 1 118 ? -11.990 0.543 27.321 1.00 69.69 118 ALA A N 1
ATOM 940 C CA . ALA A 1 118 ? -11.996 -0.041 28.650 1.00 69.69 118 ALA A CA 1
ATOM 941 C C . ALA A 1 118 ? -12.970 -1.238 28.713 1.00 69.69 118 ALA A C 1
ATOM 943 O O . ALA A 1 118 ? -14.112 -1.108 28.259 1.00 69.69 118 ALA A O 1
ATOM 944 N N . PRO A 1 119 ? -12.559 -2.384 29.282 1.00 69.88 119 PRO A N 1
ATOM 945 C CA . PRO A 1 119 ? -13.438 -3.533 29.532 1.00 69.88 119 PRO A CA 1
ATOM 946 C C . PRO A 1 119 ? -14.658 -3.176 30.396 1.00 69.88 119 PRO A C 1
ATOM 948 O O . PRO A 1 119 ? -14.673 -2.131 31.047 1.00 69.88 119 PRO A O 1
ATOM 951 N N . VAL A 1 120 ? -15.717 -3.997 30.390 1.00 72.56 120 VAL A N 1
ATOM 952 C CA . VAL A 1 120 ? -16.838 -3.807 31.332 1.00 72.56 120 VAL A CA 1
ATOM 953 C C . VAL A 1 120 ? -16.301 -3.978 32.745 1.00 72.56 120 VAL A C 1
ATOM 955 O O . VAL A 1 120 ? -15.675 -4.993 33.061 1.00 72.56 120 VAL A O 1
ATOM 958 N N . GLU A 1 121 ? -16.562 -2.967 33.567 1.00 71.75 121 GLU A N 1
ATOM 959 C CA . GLU A 1 121 ? -16.413 -3.016 35.012 1.00 71.75 121 GLU A CA 1
ATOM 960 C C . GLU A 1 121 ? -17.795 -3.275 35.606 1.00 71.75 121 GLU A C 1
ATOM 962 O O . GLU A 1 121 ? -18.779 -2.635 35.229 1.00 71.75 121 GLU A O 1
ATOM 967 N N . SER A 1 122 ? -17.875 -4.262 36.491 1.00 79.75 122 SER A N 1
ATOM 968 C CA . SER A 1 122 ? -19.089 -4.579 37.234 1.00 79.75 122 SER A CA 1
ATOM 969 C C . SER A 1 122 ? -18.737 -4.911 38.679 1.00 79.75 122 SER A C 1
ATOM 971 O O . SER A 1 122 ? -17.658 -5.440 38.954 1.00 79.75 122 SER A O 1
ATOM 973 N N . ASP A 1 123 ? -19.669 -4.674 39.595 1.00 82.06 123 ASP A N 1
ATOM 974 C CA . ASP A 1 123 ? -19.488 -4.978 41.020 1.00 82.06 123 ASP A CA 1
ATOM 975 C C . ASP A 1 123 ? -20.035 -6.365 41.398 1.00 82.06 123 ASP A C 1
ATOM 977 O O . ASP A 1 123 ? -20.215 -6.680 42.578 1.00 82.06 123 ASP A O 1
ATOM 981 N N . TYR A 1 124 ? -20.320 -7.216 40.404 1.00 89.25 124 TYR A N 1
ATOM 982 C CA . TYR A 1 124 ? -20.855 -8.550 40.651 1.00 89.25 124 TYR A CA 1
ATOM 983 C C . TYR A 1 124 ? -19.851 -9.407 41.421 1.00 89.25 124 TYR A C 1
ATOM 985 O O . TYR A 1 124 ? -18.688 -9.548 41.045 1.00 89.25 124 TYR A O 1
ATOM 993 N N . ALA A 1 125 ? -20.330 -10.032 42.498 1.00 88.12 125 ALA A N 1
ATOM 994 C CA . ALA A 1 125 ? -19.519 -10.924 43.319 1.00 88.12 125 ALA A CA 1
ATOM 995 C C . ALA A 1 125 ? -19.095 -12.195 42.563 1.00 88.12 125 ALA A C 1
ATOM 997 O O . ALA A 1 125 ? -18.084 -12.795 42.922 1.00 88.12 125 ALA A O 1
ATOM 998 N N . LYS A 1 126 ? -19.876 -12.610 41.559 1.00 93.12 126 LYS A N 1
ATOM 999 C CA . LYS A 1 126 ? -19.592 -13.704 40.625 1.00 93.12 126 LYS A CA 1
ATOM 1000 C C . LYS A 1 126 ? -19.942 -13.214 39.222 1.00 93.12 126 LYS A C 1
ATOM 1002 O O . LYS A 1 126 ? -21.120 -13.140 38.879 1.00 93.12 126 LYS A O 1
ATOM 1007 N N . GLU A 1 127 ? -18.946 -12.816 38.443 1.00 92.69 127 GLU A N 1
ATOM 1008 C CA . GLU A 1 127 ? -19.188 -12.177 37.147 1.00 92.69 127 GLU A CA 1
ATOM 1009 C C . GLU A 1 127 ? -19.203 -13.198 36.008 1.00 92.69 127 GLU A C 1
ATOM 1011 O O . GLU A 1 127 ? -18.267 -13.982 35.853 1.00 92.69 127 GLU A O 1
ATOM 1016 N N . LEU A 1 128 ? -20.218 -13.108 35.148 1.00 94.12 128 LEU A N 1
ATOM 1017 C CA . LEU A 1 128 ? -20.226 -13.734 33.831 1.00 94.12 128 LEU A CA 1
ATOM 1018 C C . LEU A 1 128 ? -20.360 -12.650 32.757 1.00 94.12 128 LEU A C 1
ATOM 1020 O O . LEU A 1 128 ? -21.333 -11.904 32.745 1.00 94.12 128 LEU A O 1
ATOM 1024 N N . VAL A 1 129 ? -19.396 -12.555 31.841 1.00 93.50 129 VAL A N 1
ATOM 1025 C CA . VAL A 1 129 ? -19.428 -11.616 30.710 1.00 93.50 129 VAL A CA 1
ATOM 1026 C C . VAL A 1 129 ? -19.725 -12.372 29.424 1.00 93.50 129 VAL A C 1
ATOM 1028 O O . VAL A 1 129 ? -18.988 -13.285 29.052 1.00 93.50 129 VAL A O 1
ATOM 1031 N N . ILE A 1 130 ? -20.766 -11.954 28.711 1.00 94.62 130 ILE A N 1
ATOM 1032 C CA . ILE A 1 130 ? -21.070 -12.440 27.362 1.00 94.62 130 ILE A CA 1
ATOM 1033 C C . ILE A 1 130 ? -20.627 -11.382 26.366 1.00 94.62 130 ILE A C 1
ATOM 1035 O O . ILE A 1 130 ? -21.004 -10.214 26.486 1.00 94.62 130 ILE A O 1
ATOM 1039 N N . ARG A 1 131 ? -19.851 -11.796 25.367 1.00 92.94 131 ARG A N 1
ATOM 1040 C CA . ARG A 1 131 ? -19.390 -10.955 24.268 1.00 92.94 131 ARG A CA 1
ATOM 1041 C C . ARG A 1 131 ? -19.831 -11.531 22.931 1.00 92.94 131 ARG A C 1
ATOM 1043 O O . ARG A 1 131 ? -19.888 -12.743 22.759 1.00 92.94 131 ARG A O 1
ATOM 1050 N N . VAL A 1 132 ? -20.145 -10.659 21.982 1.00 92.19 132 VAL A N 1
ATOM 1051 C CA . VAL A 1 132 ? -20.464 -11.044 20.608 1.00 92.19 132 VAL A CA 1
ATOM 1052 C C . VAL A 1 132 ? -19.924 -10.018 19.624 1.00 92.19 132 VAL A C 1
ATOM 1054 O O . VAL A 1 132 ? -19.878 -8.820 19.903 1.00 92.19 132 VAL A O 1
ATOM 1057 N N . THR A 1 133 ? -19.540 -10.481 18.444 1.00 89.75 133 THR A N 1
ATOM 1058 C CA . THR A 1 133 ? -19.213 -9.644 17.294 1.00 89.75 133 THR A CA 1
ATOM 1059 C C . THR A 1 133 ? -20.478 -9.417 16.469 1.00 89.75 133 THR A C 1
ATOM 1061 O O . THR A 1 133 ? -21.106 -10.360 15.997 1.00 89.75 133 THR A O 1
ATOM 1064 N N . ALA A 1 134 ? -20.864 -8.162 16.274 1.00 88.88 134 ALA A N 1
ATOM 1065 C CA . ALA A 1 134 ? -22.027 -7.786 15.480 1.00 88.88 134 ALA A CA 1
ATOM 1066 C C . ALA A 1 134 ? -21.604 -6.755 14.420 1.00 88.88 134 ALA A C 1
ATOM 1068 O O . ALA A 1 134 ? -21.654 -5.545 14.674 1.00 88.88 134 ALA A O 1
ATOM 1069 N N . PRO A 1 135 ? -21.136 -7.207 13.240 1.00 82.62 135 PRO A N 1
ATOM 1070 C CA . PRO A 1 135 ? -20.858 -6.311 12.127 1.00 82.62 135 PRO A CA 1
ATOM 1071 C C . PRO A 1 135 ? -22.173 -5.734 11.577 1.00 82.62 135 PRO A C 1
ATOM 1073 O O . PRO A 1 135 ? -23.245 -6.305 11.766 1.00 82.62 135 PRO A O 1
ATOM 1076 N N . LEU A 1 136 ? -22.097 -4.612 10.855 1.00 84.00 136 LEU A N 1
ATOM 1077 C CA . LEU A 1 136 ? -23.242 -4.005 10.148 1.00 84.00 136 LEU A CA 1
ATOM 1078 C C . LEU A 1 136 ? -24.420 -3.544 11.036 1.00 84.00 136 LEU A C 1
ATOM 1080 O O . LEU A 1 136 ? -25.533 -3.336 10.541 1.00 84.00 136 LEU A O 1
ATOM 1084 N N . VAL A 1 137 ? -24.194 -3.348 12.335 1.00 87.00 137 VAL A N 1
ATOM 1085 C CA . VAL A 1 137 ? -25.149 -2.663 13.219 1.00 87.00 137 VAL A CA 1
ATOM 1086 C C . VAL A 1 137 ? -25.085 -1.171 12.901 1.00 87.00 137 VAL A C 1
ATOM 1088 O O . VAL A 1 137 ? -23.995 -0.604 12.933 1.00 87.00 137 VAL A O 1
ATOM 1091 N N . GLN A 1 138 ? -26.210 -0.529 12.572 1.00 84.56 138 GLN A N 1
ATOM 1092 C CA . GLN A 1 138 ? -26.226 0.907 12.260 1.00 84.56 138 GLN A CA 1
ATOM 1093 C C . GLN A 1 138 ? -25.942 1.748 13.512 1.00 84.56 138 GLN A C 1
ATOM 1095 O O . GLN A 1 138 ? -26.016 1.246 14.633 1.00 84.56 138 GLN A O 1
ATOM 1100 N N . SER A 1 139 ? -25.554 3.011 13.339 1.00 81.19 139 SER A N 1
ATOM 1101 C CA . SER A 1 139 ? -25.175 3.902 14.449 1.00 81.19 139 SER A CA 1
ATOM 1102 C C . SER A 1 139 ? -26.316 4.161 15.444 1.00 81.19 139 SER A C 1
ATOM 1104 O O . SER A 1 139 ? -26.052 4.412 16.613 1.00 81.19 139 SER A O 1
ATOM 1106 N N . ASP A 1 140 ? -27.560 4.072 14.982 1.00 84.31 140 ASP A N 1
ATOM 1107 C CA . ASP A 1 140 ? -28.816 4.197 15.731 1.00 84.31 140 ASP A CA 1
ATOM 1108 C C . ASP A 1 140 ? -29.383 2.853 16.224 1.00 84.31 140 ASP A C 1
ATOM 1110 O O . ASP A 1 140 ? -30.277 2.831 17.069 1.00 84.31 140 ASP A O 1
ATOM 1114 N N . ASP A 1 141 ? -28.839 1.735 15.740 1.00 88.62 141 ASP A N 1
ATOM 1115 C CA . ASP A 1 141 ? -29.191 0.395 16.201 1.00 88.62 141 ASP A CA 1
ATOM 1116 C C . ASP A 1 141 ? -28.373 0.016 17.452 1.00 88.62 141 ASP A C 1
ATOM 1118 O O . ASP A 1 141 ? -27.194 0.377 17.608 1.00 88.62 141 ASP A O 1
ATOM 1122 N N . SER A 1 142 ? -28.965 -0.820 18.307 1.00 90.50 142 SER A N 1
ATOM 1123 C CA . SER A 1 142 ? -28.283 -1.420 19.459 1.00 90.50 142 SER A CA 1
ATOM 1124 C C . SER A 1 142 ? -28.457 -2.933 19.513 1.00 90.50 142 SER A C 1
ATOM 1126 O O . SER A 1 142 ? -29.387 -3.495 18.930 1.00 90.50 142 SER A O 1
ATOM 1128 N N . ILE A 1 143 ? -27.539 -3.605 20.207 1.00 94.25 143 ILE A N 1
ATOM 1129 C CA . ILE A 1 143 ? -27.626 -5.040 20.474 1.00 94.25 143 ILE A CA 1
ATOM 1130 C C . ILE A 1 143 ? -28.061 -5.251 21.918 1.00 94.25 143 ILE A C 1
ATOM 1132 O O . ILE A 1 143 ? -27.571 -4.590 22.831 1.00 94.25 143 ILE A O 1
ATOM 1136 N N . SER A 1 144 ? -28.982 -6.184 22.121 1.00 95.31 144 SER A N 1
ATOM 1137 C CA . SER A 1 144 ? -29.402 -6.661 23.438 1.00 95.31 144 SER A CA 1
ATOM 1138 C C . SER A 1 144 ? -29.380 -8.186 23.477 1.00 95.31 144 SER A C 1
ATOM 1140 O O . SER A 1 144 ? -29.464 -8.849 22.439 1.00 95.31 144 SER A O 1
ATOM 1142 N N . ILE A 1 145 ? -29.280 -8.749 24.675 1.00 96.25 145 ILE A N 1
ATOM 1143 C CA . ILE A 1 145 ? -29.418 -10.184 24.925 1.00 96.25 145 ILE A CA 1
ATOM 1144 C C . ILE A 1 145 ? -30.805 -10.465 25.513 1.00 96.25 145 ILE A C 1
ATOM 1146 O O . ILE A 1 145 ? -31.262 -9.766 26.418 1.00 96.25 145 ILE A O 1
ATOM 1150 N N . CYS A 1 146 ? -31.491 -11.478 24.988 1.00 96.50 146 CYS A N 1
ATOM 1151 C CA . CYS A 1 146 ? -32.798 -11.907 25.475 1.00 96.50 146 CYS A CA 1
ATOM 1152 C C . CYS A 1 146 ? -32.829 -13.431 25.600 1.00 96.50 146 CYS A C 1
ATOM 1154 O O . CYS A 1 146 ? -32.376 -14.133 24.696 1.00 96.50 146 CYS A O 1
ATOM 1156 N N . GLY A 1 147 ? -33.333 -13.954 26.714 1.00 96.19 147 GLY A N 1
ATOM 1157 C CA . GLY A 1 147 ? -33.232 -15.379 27.020 1.00 96.19 147 GLY A CA 1
ATOM 1158 C C . GLY A 1 147 ? -34.270 -15.874 28.012 1.00 96.19 147 GLY A C 1
ATOM 1159 O O . GLY A 1 147 ? -35.171 -15.138 28.404 1.00 96.19 147 GLY A O 1
ATOM 1160 N N . GLU A 1 148 ? -34.154 -17.142 28.390 1.00 94.38 148 GLU A N 1
ATOM 1161 C CA . GLU A 1 148 ? -35.221 -17.886 29.070 1.00 94.38 148 GLU A CA 1
ATOM 1162 C C . GLU A 1 148 ? -35.421 -17.566 30.555 1.00 94.38 148 GLU A C 1
ATOM 1164 O O . GLU A 1 148 ? -36.446 -17.954 31.103 1.00 94.38 148 GLU A O 1
ATOM 1169 N N . CYS A 1 149 ? -34.476 -16.877 31.199 1.00 93.50 149 CYS A N 1
ATOM 1170 C CA . CYS A 1 149 ? -34.526 -16.572 32.629 1.00 93.50 149 CYS A CA 1
ATOM 1171 C C . CYS A 1 149 ? -34.876 -15.103 32.919 1.00 93.50 149 CYS A C 1
ATOM 1173 O O . CYS A 1 149 ? -34.762 -14.232 32.050 1.00 93.50 149 CYS A O 1
ATOM 1175 N N . ASP A 1 150 ? -35.235 -14.819 34.176 1.00 92.94 150 ASP A N 1
ATOM 1176 C CA . ASP A 1 150 ? -35.579 -13.472 34.652 1.0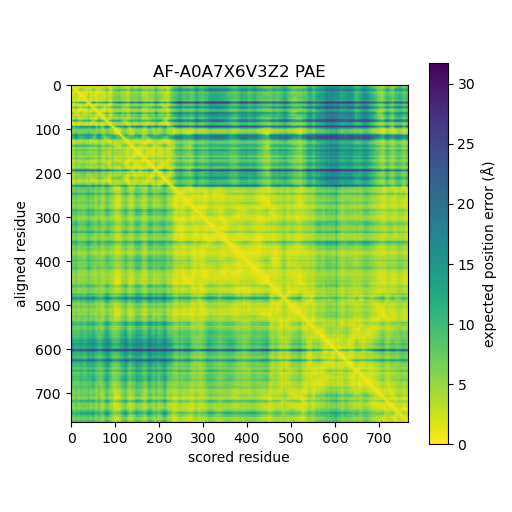0 92.94 150 ASP A CA 1
ATOM 1177 C C . ASP A 1 150 ? -34.473 -12.447 34.370 1.00 92.94 150 ASP A C 1
ATOM 1179 O O . ASP A 1 150 ? -34.762 -11.342 33.909 1.00 92.94 150 ASP A O 1
ATOM 1183 N N . ALA A 1 151 ? -33.206 -12.832 34.565 1.00 92.06 151 ALA A N 1
ATOM 1184 C CA . ALA A 1 151 ? -32.046 -11.976 34.312 1.00 92.06 151 ALA A CA 1
ATOM 1185 C C . ALA A 1 151 ? -31.870 -11.590 32.827 1.00 92.06 151 ALA A C 1
ATOM 1187 O O . ALA A 1 151 ? -31.193 -10.609 32.531 1.00 92.06 151 ALA A O 1
ATOM 1188 N N . LEU A 1 152 ? -32.481 -12.339 31.900 1.00 94.94 152 LEU A N 1
ATOM 1189 C CA . LEU A 1 152 ? -32.440 -12.100 30.451 1.00 94.94 152 LEU A CA 1
ATOM 1190 C C . LEU A 1 152 ? -33.819 -11.754 29.859 1.00 94.94 152 LEU A C 1
ATOM 1192 O O . LEU A 1 152 ? -33.995 -11.748 28.638 1.00 94.94 152 LEU A O 1
ATOM 1196 N N . GLY A 1 153 ? -34.806 -11.469 30.712 1.00 94.06 153 GLY A N 1
ATOM 1197 C CA . GLY A 1 153 ? -36.103 -10.941 30.300 1.00 94.06 153 GLY A CA 1
ATOM 1198 C C . GLY A 1 153 ? -37.156 -11.969 29.871 1.00 94.06 153 GLY A C 1
ATOM 1199 O O . GLY A 1 153 ? -38.191 -11.549 29.355 1.00 94.06 153 GLY A O 1
ATOM 1200 N N . ASN A 1 154 ? -36.956 -13.274 30.097 1.00 95.81 154 ASN A N 1
ATOM 1201 C CA . ASN A 1 154 ? -37.911 -14.352 29.771 1.00 95.81 154 ASN A CA 1
ATOM 1202 C C . ASN A 1 154 ? -38.460 -14.296 28.330 1.00 95.81 154 ASN A C 1
ATOM 1204 O O . ASN A 1 154 ? -39.675 -14.286 28.116 1.00 95.81 154 ASN A O 1
ATOM 1208 N N . TRP A 1 155 ? -37.575 -14.202 27.337 1.00 95.75 155 TRP A N 1
ATOM 1209 C CA . TRP A 1 155 ? -37.908 -14.094 25.909 1.00 95.75 155 TRP A CA 1
ATOM 1210 C C . TRP A 1 155 ? -38.800 -12.896 25.535 1.00 95.75 155 TRP A C 1
ATOM 1212 O O . TRP A 1 155 ? -39.388 -12.874 24.454 1.00 95.75 155 TRP A O 1
ATOM 1222 N N . ASN A 1 156 ? -38.896 -11.877 26.395 1.00 94.44 156 ASN A N 1
ATOM 1223 C CA . ASN A 1 156 ? -39.576 -10.623 26.092 1.00 94.44 156 ASN A CA 1
ATOM 1224 C C . ASN A 1 156 ? -38.558 -9.556 25.638 1.00 94.44 156 ASN A C 1
ATOM 1226 O O . ASN A 1 156 ? -37.798 -9.069 26.479 1.00 94.44 156 ASN A O 1
ATOM 1230 N N . PRO A 1 157 ? -38.572 -9.115 24.361 1.00 91.62 157 PRO A N 1
ATOM 1231 C CA . PRO A 1 157 ? -37.668 -8.080 23.849 1.00 91.62 157 PRO A CA 1
ATOM 1232 C C . PRO A 1 157 ? -37.679 -6.771 24.639 1.00 91.62 157 PRO A C 1
ATOM 1234 O O . PRO A 1 157 ? -36.650 -6.113 24.735 1.00 91.62 157 PRO A O 1
ATOM 1237 N N . LEU A 1 158 ? -38.818 -6.401 25.237 1.00 90.69 158 LEU A N 1
ATOM 1238 C CA . LEU A 1 158 ? -38.943 -5.180 26.045 1.00 90.69 158 LEU A CA 1
ATOM 1239 C C . LEU A 1 158 ? -38.199 -5.274 27.384 1.00 90.69 158 LEU A C 1
ATOM 1241 O O . LEU A 1 158 ? -37.995 -4.264 28.049 1.00 90.69 158 LEU A O 1
ATOM 1245 N N . LYS A 1 159 ? -37.833 -6.490 27.794 1.00 93.19 159 LYS A N 1
ATOM 1246 C CA . LYS A 1 159 ? -37.038 -6.786 28.989 1.00 93.19 159 LYS A CA 1
ATOM 1247 C C . LYS A 1 159 ? -35.641 -7.303 28.634 1.00 93.19 159 LYS A C 1
ATOM 1249 O O . LYS A 1 159 ? -34.940 -7.784 29.520 1.00 93.19 159 LYS A O 1
ATOM 1254 N N . ALA A 1 160 ? -35.261 -7.259 27.356 1.00 93.50 160 ALA A N 1
ATOM 1255 C CA . ALA A 1 160 ? -33.936 -7.670 26.927 1.00 93.50 160 ALA A CA 1
ATOM 1256 C C . ALA A 1 160 ? -32.879 -6.764 27.561 1.00 93.50 160 ALA A C 1
ATOM 1258 O O . ALA A 1 160 ? -33.082 -5.559 27.726 1.00 93.50 160 ALA A O 1
ATOM 1259 N N . LEU A 1 161 ? -31.745 -7.353 27.914 1.00 94.50 161 LEU A N 1
ATOM 1260 C CA . LEU A 1 161 ? -30.676 -6.631 28.576 1.00 94.50 161 LEU A CA 1
ATOM 1261 C C . LEU A 1 161 ? -29.782 -5.966 27.515 1.00 94.50 161 LEU A C 1
ATOM 1263 O O . LEU A 1 161 ? -29.244 -6.674 26.655 1.00 94.50 161 LEU A O 1
ATOM 1267 N N . PRO A 1 162 ? -29.606 -4.634 27.543 1.00 93.69 162 PRO A N 1
ATOM 1268 C CA . PRO A 1 162 ? -28.787 -3.940 26.562 1.00 93.69 162 PRO A CA 1
ATOM 1269 C C . PRO A 1 162 ? -27.319 -4.339 26.690 1.00 93.69 162 PRO A C 1
ATOM 1271 O O . PRO A 1 162 ? -26.775 -4.447 27.790 1.00 93.69 162 PRO A O 1
ATOM 1274 N N . MET A 1 163 ? -26.667 -4.531 25.548 1.00 93.81 163 MET A N 1
ATOM 1275 C CA . MET A 1 163 ? -25.231 -4.768 25.484 1.00 93.81 163 MET A CA 1
ATOM 1276 C C . MET A 1 163 ? -24.491 -3.458 25.231 1.00 93.81 163 MET A C 1
ATOM 1278 O O . MET A 1 163 ? -24.983 -2.544 24.567 1.00 93.81 163 MET A O 1
ATOM 1282 N N . ARG A 1 164 ? -23.264 -3.381 25.735 1.00 91.44 164 ARG A N 1
ATOM 1283 C CA . ARG A 1 164 ? -22.391 -2.221 25.594 1.00 91.44 164 ARG A CA 1
ATOM 1284 C C . ARG A 1 164 ? -21.459 -2.400 24.392 1.00 91.44 164 ARG A C 1
ATOM 1286 O O . ARG A 1 164 ? -20.781 -3.426 24.325 1.00 91.44 164 ARG A O 1
ATOM 1293 N N . PRO A 1 165 ? -21.365 -1.430 23.468 1.00 89.38 165 PRO A N 1
ATOM 1294 C CA . PRO A 1 165 ? -20.421 -1.510 22.362 1.00 89.38 165 PRO A CA 1
ATOM 1295 C C . PRO A 1 165 ? -18.978 -1.305 22.845 1.00 89.38 165 PRO A C 1
ATOM 1297 O O . PRO A 1 165 ? -18.681 -0.405 23.635 1.00 89.38 165 PRO A O 1
ATOM 1300 N N . ILE A 1 166 ? -18.067 -2.116 22.320 1.00 86.25 166 ILE A N 1
ATOM 1301 C CA . ILE A 1 166 ? -16.616 -2.032 22.527 1.00 86.25 166 ILE A CA 1
ATOM 1302 C C . ILE A 1 166 ? -15.895 -2.035 21.169 1.00 86.25 166 ILE A C 1
ATOM 1304 O O . ILE A 1 166 ? -16.523 -2.126 20.111 1.00 86.25 166 ILE A O 1
ATOM 1308 N N . SER A 1 167 ? -14.568 -1.900 21.172 1.00 79.50 167 SER A N 1
ATOM 1309 C CA . SER A 1 167 ? -13.787 -1.823 19.931 1.00 79.50 167 SER A CA 1
ATOM 1310 C C . SER A 1 167 ? -13.911 -3.076 19.044 1.00 79.50 167 SER A C 1
ATOM 1312 O O . SER A 1 167 ? -13.984 -4.213 19.529 1.00 79.50 167 SER A O 1
ATOM 1314 N N . GLY A 1 168 ? -13.876 -2.860 17.722 1.00 76.75 168 GLY A N 1
ATOM 1315 C CA . GLY A 1 168 ? -13.834 -3.925 16.711 1.00 76.75 168 GLY A CA 1
ATOM 1316 C C . GLY A 1 168 ? -15.185 -4.584 16.415 1.00 76.75 168 GLY A C 1
ATOM 1317 O O . GLY A 1 168 ? -15.246 -5.803 16.313 1.00 76.75 168 GLY A O 1
ATOM 1318 N N . CYS A 1 169 ? -16.269 -3.803 16.315 1.00 83.94 169 CYS A N 1
ATOM 1319 C CA . CYS A 1 169 ? -17.635 -4.307 16.072 1.00 83.94 169 CYS A CA 1
ATOM 1320 C C . CYS A 1 169 ? -18.146 -5.291 17.144 1.00 83.94 169 CYS A C 1
ATOM 1322 O O . CYS A 1 169 ? -19.012 -6.120 16.862 1.00 83.94 169 CYS A O 1
ATOM 1324 N N . ARG A 1 170 ? -17.617 -5.225 18.370 1.00 88.06 170 ARG A N 1
ATOM 1325 C CA . ARG A 1 170 ? -17.982 -6.135 19.461 1.00 88.06 170 ARG A CA 1
ATOM 1326 C C . ARG A 1 170 ? -18.904 -5.467 20.466 1.00 88.06 170 ARG A C 1
ATOM 1328 O O . ARG A 1 170 ? -18.879 -4.254 20.656 1.00 88.06 170 ARG A O 1
ATOM 1335 N N . TRP A 1 171 ? -19.694 -6.295 21.126 1.00 91.38 171 TRP A N 1
ATOM 1336 C CA . TRP A 1 171 ? -20.650 -5.916 22.151 1.00 91.38 171 TRP A CA 1
ATOM 1337 C C . TRP A 1 171 ? -20.473 -6.841 23.337 1.00 91.38 171 TRP A C 1
ATOM 1339 O O . TRP A 1 171 ? -20.278 -8.040 23.151 1.00 91.38 171 TRP A O 1
ATOM 1349 N N . GLU A 1 172 ? -20.542 -6.306 24.548 1.00 93.12 172 GLU A N 1
ATOM 1350 C CA . GLU A 1 172 ? -20.430 -7.109 25.762 1.00 93.12 172 GLU A CA 1
ATOM 1351 C C . GLU A 1 172 ? -21.440 -6.691 26.829 1.00 93.12 172 GLU A C 1
ATOM 1353 O O . GLU A 1 172 ? -21.894 -5.548 26.875 1.00 93.12 172 GLU A O 1
ATOM 1358 N N . VAL A 1 173 ? -21.792 -7.637 27.693 1.00 93.75 173 VAL A N 1
ATOM 1359 C CA . VAL A 1 173 ? -22.655 -7.420 28.853 1.00 93.75 173 VAL A CA 1
ATOM 1360 C C . VAL A 1 173 ? -22.161 -8.272 30.016 1.00 93.75 173 VAL A C 1
ATOM 1362 O O . VAL A 1 173 ? -21.770 -9.421 29.812 1.00 93.75 173 VAL A O 1
ATOM 1365 N N . ALA A 1 174 ? -22.145 -7.700 31.219 1.00 93.44 174 ALA A N 1
ATOM 1366 C CA . ALA A 1 174 ? -21.846 -8.428 32.447 1.00 93.44 174 ALA A CA 1
ATOM 1367 C C . ALA A 1 174 ? -23.147 -8.840 33.141 1.00 93.44 174 ALA A C 1
ATOM 1369 O O . ALA A 1 174 ? -24.107 -8.071 33.182 1.00 93.44 174 ALA A O 1
ATOM 1370 N N . LEU A 1 175 ? -23.154 -10.048 33.691 1.00 93.81 175 LEU A N 1
ATOM 1371 C CA . LEU A 1 175 ? -24.267 -10.682 34.380 1.00 93.81 175 LEU A CA 1
ATOM 1372 C C . LEU A 1 175 ? -23.801 -11.168 35.756 1.00 93.81 175 LEU A C 1
ATOM 1374 O O . LEU A 1 175 ? -22.656 -11.603 35.918 1.00 93.81 175 LEU A O 1
ATOM 1378 N N . ASP A 1 176 ? -24.711 -11.147 36.729 1.00 93.62 176 ASP A N 1
ATOM 1379 C CA . ASP A 1 176 ? -24.508 -11.836 38.001 1.00 93.62 176 ASP A CA 1
ATOM 1380 C C . ASP A 1 176 ? -24.750 -13.334 37.804 1.00 93.62 176 ASP A C 1
ATOM 1382 O O . ASP A 1 176 ? -25.890 -13.779 37.640 1.00 93.62 176 ASP A O 1
ATOM 1386 N N . ALA A 1 177 ? -23.678 -14.125 37.838 1.00 93.44 177 ALA A N 1
ATOM 1387 C CA . ALA A 1 177 ? -23.756 -15.566 37.635 1.00 93.44 177 ALA A CA 1
ATOM 1388 C C . ALA A 1 177 ? -24.610 -16.275 38.701 1.00 93.44 177 ALA A C 1
ATOM 1390 O O . ALA A 1 177 ? -25.090 -17.376 38.458 1.00 93.44 177 ALA A O 1
ATOM 1391 N N . SER A 1 178 ? -24.830 -15.663 39.874 1.00 91.56 178 SER A N 1
ATOM 1392 C CA . SER A 1 178 ? -25.678 -16.240 40.927 1.00 91.56 178 SER A CA 1
ATOM 1393 C C . SER A 1 178 ? -27.177 -16.186 40.623 1.00 91.56 178 SER A C 1
ATOM 1395 O O . SER A 1 178 ? -27.948 -16.903 41.258 1.00 91.56 178 SER A O 1
ATOM 1397 N N . LEU A 1 179 ? -27.584 -15.361 39.653 1.00 92.31 179 LEU A N 1
ATOM 1398 C CA . LEU A 1 179 ? -28.972 -15.221 39.207 1.00 92.31 179 LEU A CA 1
ATOM 1399 C C . LEU A 1 179 ? -29.290 -16.078 37.975 1.00 92.31 179 LEU A C 1
ATOM 1401 O O . LEU A 1 179 ? -30.428 -16.079 37.504 1.00 92.31 179 LEU A O 1
ATOM 1405 N N . LEU A 1 180 ? -28.293 -16.774 37.425 1.00 93.88 180 LEU A N 1
ATOM 1406 C CA . LEU A 1 180 ? -28.447 -17.587 36.226 1.00 93.88 180 LEU A CA 1
ATOM 1407 C C . LEU A 1 180 ? -28.691 -19.062 36.588 1.00 93.88 180 LEU A C 1
ATOM 1409 O O . LEU A 1 180 ? -28.131 -19.555 37.569 1.00 93.88 180 LEU A O 1
ATOM 1413 N N . PRO A 1 181 ? -29.514 -19.782 35.804 1.00 93.88 181 PRO A N 1
ATOM 1414 C CA . PRO A 1 181 ? -29.613 -21.236 35.909 1.00 93.88 181 PRO A CA 1
ATOM 1415 C C . PRO A 1 181 ? -28.300 -21.913 35.479 1.00 93.88 181 PRO A C 1
ATOM 1417 O O . PRO A 1 181 ? -27.466 -21.297 34.820 1.00 93.88 181 PRO A O 1
ATOM 1420 N N . GLU A 1 182 ? -28.147 -23.204 35.796 1.00 92.94 182 GLU A N 1
ATOM 1421 C CA . GLU A 1 182 ? -26.973 -24.007 35.397 1.00 92.94 182 GLU A CA 1
ATOM 1422 C C . GLU A 1 182 ? -26.752 -24.021 33.878 1.00 92.94 182 GLU A C 1
ATOM 1424 O O . GLU A 1 182 ? -25.619 -24.009 33.407 1.00 92.94 182 GLU A O 1
ATOM 1429 N N . VAL A 1 183 ? -27.840 -24.009 33.107 1.00 94.94 183 VAL A N 1
ATOM 1430 C CA . VAL A 1 183 ? -27.821 -23.892 31.650 1.00 94.94 183 VAL A CA 1
ATOM 1431 C C . VAL A 1 183 ? -28.758 -22.764 31.263 1.00 94.94 183 VAL A C 1
ATOM 1433 O O . VAL A 1 183 ? -29.928 -22.787 31.644 1.00 94.94 183 VAL A O 1
ATOM 1436 N N . VAL A 1 184 ? -28.255 -21.794 30.501 1.00 94.94 184 VAL A N 1
ATOM 1437 C CA . VAL A 1 184 ? -29.031 -20.650 30.023 1.00 94.94 184 VAL A CA 1
ATOM 1438 C C . VAL A 1 184 ? -29.123 -20.645 28.502 1.00 94.94 184 VAL A C 1
ATOM 1440 O O . VAL A 1 184 ? -28.115 -20.718 27.794 1.00 94.94 184 VAL A O 1
ATOM 1443 N N . ARG A 1 185 ? -30.348 -20.527 27.989 1.00 96.75 185 ARG A N 1
ATOM 1444 C CA . ARG A 1 185 ? -30.635 -20.307 26.569 1.00 96.75 185 ARG A CA 1
ATOM 1445 C C . ARG A 1 185 ? -30.971 -18.854 26.286 1.00 96.75 185 ARG A C 1
ATOM 1447 O O . ARG A 1 185 ? -31.779 -18.243 26.987 1.00 96.75 185 ARG A O 1
ATOM 1454 N N . PHE A 1 186 ? -30.387 -18.317 25.223 1.00 96.88 186 PHE A N 1
ATOM 1455 C CA . PHE A 1 186 ? -30.579 -16.928 24.820 1.00 96.88 186 PHE A CA 1
ATOM 1456 C C . PHE A 1 186 ? -30.406 -16.724 23.313 1.00 96.88 186 PHE A C 1
ATOM 1458 O O . PHE A 1 186 ? -29.935 -17.596 22.581 1.00 96.88 186 PHE A O 1
ATOM 1465 N N . LYS A 1 187 ? -30.784 -15.534 22.853 1.00 96.62 187 LYS A N 1
ATOM 1466 C CA . LYS A 1 187 ? -30.480 -14.996 21.530 1.00 96.62 187 LYS A CA 1
ATOM 1467 C C . LYS A 1 187 ? -30.039 -13.546 21.643 1.00 96.62 187 LYS A C 1
ATOM 1469 O O . LYS A 1 187 ? -30.436 -12.827 22.564 1.00 96.62 187 LYS A O 1
ATOM 1474 N N . PHE A 1 188 ? -29.259 -13.108 20.662 1.00 96.44 188 PHE A N 1
ATOM 1475 C CA . PHE A 1 188 ? -29.040 -11.686 20.448 1.00 96.44 188 PHE A CA 1
ATOM 1476 C C . PHE A 1 188 ? -30.214 -11.096 19.668 1.00 96.44 188 PHE A C 1
ATOM 1478 O O . PHE A 1 188 ? -30.753 -11.713 18.744 1.00 96.44 188 PHE A O 1
ATOM 1485 N N . ILE A 1 189 ? -30.607 -9.885 20.041 1.00 94.75 189 ILE A N 1
ATOM 1486 C CA . ILE A 1 189 ? -31.587 -9.096 19.307 1.00 94.75 189 ILE A CA 1
ATOM 1487 C C . ILE A 1 189 ? -30.964 -7.765 18.912 1.00 94.75 189 ILE A C 1
ATOM 1489 O O . ILE A 1 189 ? -30.224 -7.152 19.683 1.00 94.75 189 ILE A O 1
ATOM 1493 N N . LYS A 1 190 ? -31.279 -7.316 17.702 1.00 93.19 190 LYS A N 1
ATOM 1494 C CA . LYS A 1 190 ? -30.962 -5.972 17.239 1.00 93.19 190 LYS A CA 1
ATOM 1495 C C . LYS A 1 190 ? -32.190 -5.093 17.400 1.00 93.19 190 LYS A C 1
ATOM 1497 O O . LYS A 1 190 ? -33.213 -5.355 16.767 1.00 93.19 190 LYS A O 1
ATOM 1502 N N . LEU A 1 191 ? -32.089 -4.071 18.235 1.00 90.00 191 LEU A N 1
ATOM 1503 C CA . LEU A 1 191 ? -33.123 -3.058 18.405 1.00 90.00 191 LEU A CA 1
ATOM 1504 C C . LEU A 1 191 ? -32.901 -1.956 17.368 1.00 90.00 191 LEU A C 1
ATOM 1506 O O . LEU A 1 191 ? -31.794 -1.426 17.264 1.00 90.00 191 LEU A O 1
ATOM 1510 N N . ILE A 1 192 ? -33.944 -1.662 16.594 1.00 85.44 192 ILE A N 1
ATOM 1511 C CA . ILE A 1 192 ? -33.962 -0.645 15.540 1.00 85.44 192 ILE A CA 1
ATOM 1512 C C . ILE A 1 192 ? -34.893 0.474 16.005 1.00 85.44 192 ILE A C 1
ATOM 1514 O O . ILE A 1 192 ? -36.118 0.297 16.051 1.00 85.44 192 ILE A O 1
ATOM 1518 N N . GLY A 1 193 ? -34.311 1.619 16.364 1.00 73.88 193 GLY A N 1
ATOM 1519 C CA . GLY A 1 193 ? -35.046 2.708 17.006 1.00 73.88 193 GLY A CA 1
ATOM 1520 C C . GLY A 1 193 ? -35.758 2.253 18.289 1.00 73.88 193 GLY A C 1
ATOM 1521 O O . GLY A 1 193 ? -35.259 1.401 19.021 1.00 73.88 193 GLY A O 1
ATOM 1522 N N . GLU A 1 194 ? -36.944 2.806 18.559 1.00 67.62 194 GLU A N 1
ATOM 1523 C CA . GLU A 1 194 ? -37.696 2.540 19.800 1.00 67.62 194 GLU A CA 1
ATOM 1524 C C . GLU A 1 194 ? -38.697 1.374 19.706 1.00 67.62 194 GLU A C 1
ATOM 1526 O O . GLU A 1 194 ? -39.310 1.011 20.709 1.00 67.62 194 GLU A O 1
ATOM 1531 N N . SER A 1 195 ? -38.941 0.810 18.517 1.00 66.56 195 SER A N 1
ATOM 1532 C CA . SER A 1 195 ? -40.161 0.005 18.293 1.00 66.56 195 SER A CA 1
ATOM 1533 C C . SER A 1 195 ? -39.961 -1.315 17.555 1.00 66.56 195 SER A C 1
ATOM 1535 O O . SER A 1 195 ? -40.851 -2.164 17.598 1.00 66.56 195 SER A O 1
ATOM 1537 N N . ALA A 1 196 ? -38.834 -1.513 16.870 1.00 83.81 196 ALA A N 1
ATOM 1538 C CA . ALA A 1 196 ? -38.589 -2.723 16.094 1.00 83.81 196 ALA A CA 1
ATOM 1539 C C . ALA A 1 196 ? -37.438 -3.534 16.693 1.00 83.81 196 ALA A C 1
ATOM 1541 O O . ALA A 1 196 ? -36.413 -2.989 17.095 1.00 83.81 196 ALA A O 1
ATOM 1542 N N . CYS A 1 197 ? -37.595 -4.857 16.721 1.00 90.44 197 CYS A N 1
ATOM 1543 C CA . CYS A 1 197 ? -36.523 -5.776 17.081 1.00 90.44 197 CYS A CA 1
ATOM 1544 C C . CYS A 1 197 ? -36.356 -6.838 15.995 1.00 90.44 197 CYS A C 1
ATOM 1546 O O . CYS A 1 197 ? -37.329 -7.337 15.428 1.00 90.44 197 CYS A O 1
ATOM 1548 N N . ILE A 1 198 ? -35.106 -7.173 15.699 1.00 92.88 198 ILE A N 1
ATOM 1549 C CA . ILE A 1 198 ? -34.739 -8.279 14.825 1.00 92.88 198 ILE A CA 1
ATOM 1550 C C . ILE A 1 198 ? -34.056 -9.327 15.686 1.00 92.88 198 ILE A C 1
ATOM 1552 O O . ILE A 1 198 ? -33.039 -9.052 16.320 1.00 92.88 198 ILE A O 1
ATOM 1556 N N . TRP A 1 199 ? -34.612 -10.530 15.684 1.00 93.69 199 TRP A N 1
ATOM 1557 C CA . TRP A 1 199 ? -33.999 -11.673 16.335 1.00 93.69 199 TRP A CA 1
ATOM 1558 C C . TRP A 1 199 ? -32.913 -12.275 15.462 1.00 93.69 199 TRP A C 1
ATOM 1560 O O . TRP A 1 199 ? -33.004 -12.291 14.233 1.00 93.69 199 TRP A O 1
ATOM 1570 N N . GLU A 1 200 ? -31.904 -12.818 16.121 1.00 92.38 200 GLU A N 1
ATOM 1571 C CA . GLU A 1 200 ? -30.939 -13.689 15.481 1.00 92.38 200 GLU A CA 1
ATOM 1572 C C . GLU A 1 200 ? -31.617 -14.930 14.857 1.00 92.38 200 GLU A C 1
ATOM 1574 O O . GLU A 1 200 ? -32.519 -15.541 15.450 1.00 92.38 200 GLU A O 1
ATOM 1579 N N . THR A 1 201 ? -31.188 -15.298 13.648 1.00 91.44 201 THR A N 1
ATOM 1580 C CA . THR A 1 201 ? -31.800 -16.354 12.828 1.00 91.44 201 THR A CA 1
ATOM 1581 C C . THR A 1 201 ? -31.323 -17.761 13.169 1.00 91.44 201 THR A C 1
ATOM 1583 O O . THR A 1 201 ? -31.990 -18.714 12.781 1.00 91.44 201 THR A O 1
ATOM 1586 N N . CYS A 1 202 ? -30.198 -17.919 13.875 1.00 89.81 202 CYS A N 1
ATOM 1587 C CA . CYS A 1 202 ? -29.741 -19.233 14.333 1.00 89.81 202 CYS A CA 1
ATOM 1588 C C . CYS A 1 202 ? -30.663 -19.827 15.412 1.00 89.81 202 CYS A C 1
ATOM 1590 O O . CYS A 1 202 ? -31.568 -19.157 15.920 1.00 89.81 202 CYS A O 1
ATOM 1592 N N . ASP A 1 203 ? -30.420 -21.080 15.793 1.00 93.62 203 ASP A N 1
ATOM 1593 C CA . ASP A 1 203 ? -31.058 -21.683 16.965 1.00 93.62 203 ASP A CA 1
ATOM 1594 C C . ASP A 1 203 ? -30.700 -20.929 18.254 1.00 93.62 203 ASP A C 1
ATOM 1596 O O . ASP A 1 203 ? -29.790 -20.095 18.290 1.00 93.62 203 ASP A O 1
ATOM 1600 N N . ASN A 1 204 ? -31.438 -21.203 19.332 1.00 95.31 204 ASN A N 1
ATOM 1601 C CA . ASN A 1 204 ? -31.125 -20.634 20.639 1.00 95.31 204 ASN A CA 1
ATOM 1602 C C . ASN A 1 204 ? -29.695 -21.008 21.041 1.00 95.31 204 ASN A C 1
ATOM 1604 O O . ASN A 1 204 ? -29.336 -22.187 21.103 1.00 95.31 204 ASN A O 1
ATOM 1608 N N . ARG A 1 205 ? -28.892 -19.996 21.363 1.00 94.75 205 ARG A N 1
ATOM 1609 C CA . ARG A 1 205 ? -27.558 -20.195 21.922 1.00 94.75 205 ARG A CA 1
ATOM 1610 C C . ARG A 1 205 ? -27.718 -20.752 23.326 1.00 94.75 205 ARG A C 1
ATOM 1612 O O . ARG A 1 205 ? 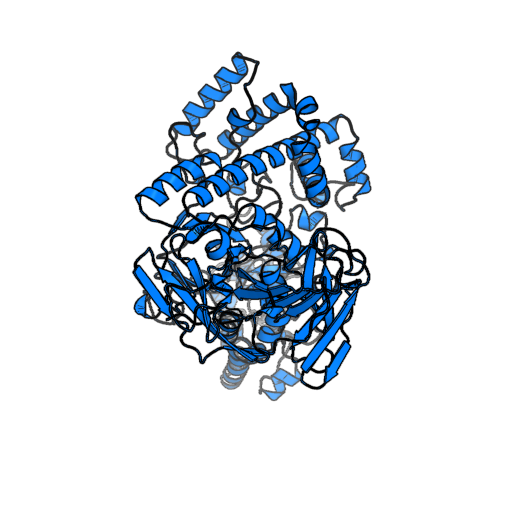-28.616 -20.330 24.050 1.00 94.75 205 ARG A O 1
ATOM 1619 N N . THR A 1 206 ? -26.870 -21.704 23.687 1.00 95.00 206 THR A N 1
ATOM 1620 C CA . THR A 1 206 ? -26.895 -22.361 24.996 1.00 95.00 206 THR A CA 1
ATOM 1621 C C . THR A 1 206 ? -25.544 -22.162 25.663 1.00 95.00 206 THR A C 1
ATOM 1623 O O . THR A 1 206 ? -24.514 -22.310 25.008 1.00 95.00 206 THR A O 1
ATOM 1626 N N . LEU A 1 207 ? -25.555 -21.805 26.943 1.00 93.88 207 LEU A N 1
ATOM 1627 C CA . LEU A 1 207 ? -24.360 -21.604 27.749 1.00 93.88 207 LEU A CA 1
ATOM 1628 C C . LEU A 1 207 ? -24.505 -22.343 29.077 1.00 93.88 207 LEU A C 1
ATOM 1630 O O . LEU A 1 207 ? -25.497 -22.162 29.781 1.00 93.88 207 LEU A O 1
ATOM 1634 N N . GLU A 1 208 ? -23.505 -23.147 29.417 1.00 92.69 208 GLU A N 1
ATOM 1635 C CA . GLU A 1 208 ? -23.374 -23.736 30.747 1.00 92.69 208 GLU A CA 1
ATOM 1636 C C . GLU A 1 208 ? -22.704 -22.725 31.680 1.00 92.69 208 GLU A C 1
ATOM 1638 O O . GLU A 1 208 ? -21.647 -22.176 31.363 1.00 92.69 208 GLU A O 1
ATOM 1643 N N . VAL A 1 209 ? -23.334 -22.448 32.820 1.00 91.44 209 VAL A N 1
ATOM 1644 C CA . VAL A 1 209 ? -22.848 -21.490 33.814 1.00 91.44 209 VAL A CA 1
ATOM 1645 C C . VAL A 1 209 ? -22.050 -22.256 34.872 1.00 91.44 209 VAL A C 1
ATOM 1647 O O . VAL A 1 209 ? -22.637 -23.008 35.653 1.00 91.44 209 VAL A O 1
ATOM 1650 N N . PRO A 1 210 ? -20.717 -22.094 34.942 1.00 89.62 210 PRO A N 1
ATOM 1651 C CA . PRO A 1 210 ? -19.918 -22.829 35.909 1.00 89.62 210 PRO A CA 1
ATOM 1652 C C . PRO A 1 210 ? -20.087 -22.282 37.327 1.00 89.62 210 PRO A C 1
ATOM 1654 O O . PRO A 1 210 ? -20.455 -21.127 37.556 1.00 89.62 210 PRO A O 1
ATOM 1657 N N . VAL A 1 211 ? -19.738 -23.110 38.311 1.00 89.12 211 VAL A N 1
ATOM 1658 C CA . VAL A 1 211 ? -19.722 -22.704 39.719 1.00 89.12 211 VAL A CA 1
ATOM 1659 C C . VAL A 1 211 ? -18.545 -21.759 39.972 1.00 89.12 211 VAL A C 1
ATOM 1661 O O . VAL A 1 211 ? -17.393 -22.183 40.006 1.00 89.12 211 VAL A O 1
ATOM 1664 N N . LEU A 1 212 ? -18.844 -20.476 40.187 1.00 91.44 212 LEU A N 1
ATOM 1665 C CA . LEU A 1 212 ? -17.848 -19.436 40.475 1.00 91.44 212 LEU A CA 1
ATOM 1666 C C . LEU A 1 212 ? -17.705 -19.166 41.980 1.00 91.44 212 LEU A C 1
ATOM 1668 O O . LEU A 1 212 ? -18.706 -19.124 42.717 1.00 91.44 212 LEU A O 1
ATOM 1672 N N . ALA A 1 213 ? -16.471 -18.927 42.438 1.00 92.38 213 ALA A N 1
ATOM 1673 C CA . ALA A 1 213 ? -16.203 -18.396 43.771 1.00 92.38 213 ALA A CA 1
ATOM 1674 C C . ALA A 1 213 ? -16.383 -16.869 43.801 1.00 92.38 213 ALA A C 1
ATOM 1676 O O . ALA A 1 213 ? -16.492 -16.200 42.774 1.00 92.38 213 ALA A O 1
ATOM 1677 N N . LYS A 1 214 ? -16.444 -16.294 45.007 1.00 90.31 214 LYS A N 1
ATOM 1678 C CA . LYS A 1 214 ? -16.557 -14.839 45.165 1.00 90.31 214 LYS A CA 1
ATOM 1679 C C . LYS A 1 214 ? -15.286 -14.154 44.647 1.00 90.31 214 LYS A C 1
ATOM 1681 O O . LYS A 1 214 ? -14.200 -14.449 45.135 1.00 90.31 214 LYS A O 1
ATOM 1686 N N . GLY A 1 215 ? -15.450 -13.197 43.738 1.00 88.12 215 GLY A N 1
ATOM 1687 C CA . GLY A 1 215 ? -14.375 -12.451 43.082 1.00 88.12 215 GLY A CA 1
ATOM 1688 C C . GLY A 1 215 ? -13.955 -13.022 41.726 1.00 88.12 215 GLY A C 1
ATOM 1689 O O . GLY A 1 215 ? -13.189 -12.358 41.025 1.00 88.12 215 GLY A O 1
ATOM 1690 N N . ASP A 1 216 ? -14.446 -14.210 41.352 1.00 92.00 216 ASP A N 1
ATOM 1691 C CA . ASP A 1 216 ? -14.166 -14.817 40.052 1.00 92.00 216 ASP A CA 1
ATOM 1692 C C . ASP A 1 216 ? -14.970 -14.143 38.929 1.00 92.00 216 ASP A C 1
ATOM 1694 O O . ASP A 1 216 ? -16.092 -13.664 39.123 1.00 92.00 216 ASP A O 1
ATOM 1698 N N . SER A 1 217 ? -14.386 -14.149 37.733 1.00 91.88 217 SER A N 1
ATOM 1699 C CA . SER A 1 217 ? -14.990 -13.673 36.492 1.00 91.88 217 SER A CA 1
ATOM 1700 C C . SER A 1 217 ? -14.800 -14.718 35.401 1.00 91.88 217 SER A C 1
ATOM 1702 O O . SER A 1 217 ? -13.715 -15.278 35.236 1.00 91.88 217 SER A O 1
ATOM 1704 N N . ILE A 1 218 ? -15.843 -14.975 34.626 1.00 93.12 218 ILE A N 1
ATOM 1705 C CA . ILE A 1 218 ? -15.758 -15.784 33.414 1.00 93.12 218 ILE A CA 1
ATOM 1706 C C . ILE A 1 218 ? -16.259 -14.986 32.220 1.00 93.12 218 ILE A C 1
ATOM 1708 O O . ILE A 1 218 ? -17.219 -14.228 32.333 1.00 93.12 218 ILE A O 1
ATOM 1712 N N . ARG A 1 219 ? -15.599 -15.120 31.069 1.00 93.06 219 ARG A N 1
ATOM 1713 C CA . ARG A 1 219 ? -15.935 -14.377 29.852 1.00 93.06 219 ARG A CA 1
ATOM 1714 C C . ARG A 1 219 ? -16.077 -15.326 28.672 1.00 93.06 219 ARG A C 1
ATOM 1716 O O . ARG A 1 219 ? -15.168 -16.113 28.433 1.00 93.06 219 ARG A O 1
ATOM 1723 N N . TYR A 1 220 ? -17.171 -15.207 27.928 1.00 93.62 220 TYR A N 1
ATOM 1724 C CA . TYR A 1 220 ? -17.457 -16.009 26.740 1.00 93.62 220 TYR A CA 1
ATOM 1725 C C . TYR A 1 220 ? -17.532 -15.131 25.491 1.00 93.62 220 TYR A C 1
ATOM 1727 O O . TYR A 1 220 ? -18.299 -14.169 25.450 1.00 93.62 220 TYR A O 1
ATOM 1735 N N . GLU A 1 221 ? -16.765 -15.479 24.459 1.00 91.62 221 GLU A N 1
ATOM 1736 C CA . GLU A 1 221 ? -16.910 -14.938 23.108 1.00 91.62 221 GLU A CA 1
ATOM 1737 C C . GLU A 1 221 ? -17.892 -15.817 22.318 1.00 91.62 221 GLU A C 1
ATOM 1739 O O . GLU A 1 221 ? -17.596 -16.956 21.971 1.00 91.62 221 GLU A O 1
ATOM 1744 N N . CYS A 1 222 ? -19.075 -15.289 22.012 1.00 91.12 222 CYS A N 1
ATOM 1745 C CA . CYS A 1 222 ? -20.160 -16.009 21.341 1.00 91.12 222 CYS A CA 1
ATOM 1746 C C . CYS A 1 222 ? -20.149 -15.849 19.809 1.00 91.12 222 CYS A C 1
ATOM 1748 O O . CYS A 1 222 ? -21.129 -16.171 19.138 1.00 91.12 222 CYS A O 1
ATOM 1750 N N . GLY A 1 223 ? -19.054 -15.371 19.224 1.00 88.19 223 GLY A N 1
ATOM 1751 C CA . GLY A 1 223 ? -18.860 -15.359 17.771 1.00 88.19 223 GLY A CA 1
ATOM 1752 C C . GLY A 1 223 ? -19.576 -14.224 17.086 1.00 88.19 223 GLY A C 1
ATOM 1753 O O . GLY A 1 223 ? -19.641 -13.128 17.630 1.00 88.19 223 GLY A O 1
ATOM 1754 N N . VAL A 1 224 ? -20.076 -14.476 15.877 1.00 88.12 224 VAL A N 1
ATOM 1755 C CA . VAL A 1 224 ? -20.755 -13.457 15.074 1.00 88.12 224 VAL A CA 1
ATOM 1756 C C . VAL A 1 224 ? -22.269 -13.621 15.172 1.00 88.12 224 VAL A C 1
ATOM 1758 O O . VAL A 1 224 ? -22.779 -14.740 15.097 1.00 88.12 224 VAL A O 1
ATOM 1761 N N . THR A 1 225 ? -22.989 -12.511 15.342 1.00 89.12 225 THR A N 1
ATOM 1762 C CA . THR A 1 225 ? -24.456 -12.489 15.290 1.00 89.12 225 THR A CA 1
ATOM 1763 C C . THR A 1 225 ? -24.969 -12.848 13.893 1.00 89.12 225 THR A C 1
ATOM 1765 O O . THR A 1 225 ? -24.487 -12.296 12.903 1.00 89.12 225 THR A O 1
ATOM 1768 N N . THR A 1 226 ? -26.010 -13.671 13.805 1.00 86.12 226 THR A N 1
ATOM 1769 C CA . THR A 1 226 ? -26.695 -14.019 12.548 1.00 86.12 226 THR A CA 1
ATOM 1770 C C . THR A 1 226 ? -27.999 -13.233 12.387 1.00 86.12 226 THR A C 1
ATOM 1772 O O . THR A 1 226 ? -29.090 -13.708 12.683 1.00 86.12 226 THR A O 1
ATOM 1775 N N . PHE A 1 227 ? -27.908 -11.982 11.939 1.00 87.62 227 PHE A N 1
ATOM 1776 C CA . PHE A 1 227 ? -29.094 -11.219 11.526 1.00 87.62 227 PHE A CA 1
ATOM 1777 C C . PHE A 1 227 ? -29.389 -11.444 10.036 1.00 87.62 227 PHE A C 1
ATOM 1779 O O . PHE A 1 227 ? -28.466 -11.777 9.288 1.00 87.62 227 PHE A O 1
ATOM 1786 N N . PRO A 1 228 ? -30.639 -11.232 9.573 1.00 80.44 228 PRO A N 1
ATOM 1787 C CA . PRO A 1 228 ? -30.967 -11.275 8.154 1.00 80.44 228 PRO A CA 1
ATOM 1788 C C . PRO A 1 228 ? -29.963 -10.450 7.333 1.00 80.44 228 PRO A C 1
ATOM 1790 O O . PRO A 1 228 ? -29.683 -9.300 7.697 1.00 80.44 228 PRO A O 1
ATOM 1793 N N . PRO A 1 229 ? -29.395 -11.026 6.259 1.00 64.50 229 PRO A N 1
ATOM 1794 C CA . PRO A 1 229 ? -28.264 -10.435 5.566 1.00 64.50 229 PRO A CA 1
ATOM 1795 C C . PRO A 1 229 ? -28.646 -9.076 4.981 1.00 64.50 229 PRO A C 1
ATOM 1797 O O . PRO A 1 229 ? -29.590 -8.950 4.200 1.00 64.50 229 PRO A O 1
ATOM 1800 N N . ARG A 1 230 ? -27.873 -8.050 5.338 1.00 73.00 230 ARG A N 1
ATOM 1801 C CA . ARG A 1 230 ? -27.813 -6.798 4.585 1.00 73.00 230 ARG A CA 1
ATOM 1802 C C . ARG A 1 230 ? -26.558 -6.815 3.732 1.00 73.00 230 ARG A C 1
ATOM 1804 O O . ARG A 1 230 ? -25.471 -7.079 4.231 1.00 73.00 230 ARG A O 1
ATOM 1811 N N . THR A 1 231 ? -26.720 -6.471 2.464 1.00 79.69 231 THR A N 1
ATOM 1812 C CA . THR A 1 231 ? -25.626 -6.295 1.510 1.00 79.69 231 THR A CA 1
ATOM 1813 C C . THR A 1 231 ? -25.452 -4.799 1.230 1.00 79.69 231 THR A C 1
ATOM 1815 O O . THR A 1 231 ? -25.998 -4.308 0.233 1.00 79.69 231 THR A O 1
ATOM 1818 N N . PRO A 1 232 ? -24.821 -4.024 2.139 1.00 88.69 232 PRO A N 1
ATOM 1819 C CA . PRO A 1 232 ? -24.667 -2.588 1.939 1.00 88.69 232 PRO A CA 1
ATOM 1820 C C . PRO A 1 232 ? -23.847 -2.294 0.679 1.00 88.69 232 PRO A C 1
ATOM 1822 O O . PRO A 1 232 ? -22.836 -2.936 0.411 1.00 88.69 232 PRO A O 1
ATOM 1825 N N . ARG A 1 233 ? -24.277 -1.285 -0.081 1.00 91.81 233 ARG A N 1
ATOM 1826 C CA . ARG A 1 233 ? -23.549 -0.756 -1.238 1.00 91.81 233 ARG A CA 1
ATOM 1827 C C . ARG A 1 233 ? -23.188 0.693 -0.955 1.00 91.81 233 ARG A C 1
ATOM 1829 O O . ARG A 1 233 ? -24.036 1.453 -0.492 1.00 91.81 233 ARG A O 1
ATOM 1836 N N . PHE A 1 234 ? -21.945 1.059 -1.235 1.00 93.88 234 PHE A N 1
ATOM 1837 C CA . PHE A 1 234 ? -21.433 2.412 -1.045 1.00 93.88 234 PHE A CA 1
ATOM 1838 C C . PHE A 1 234 ? -20.949 2.972 -2.377 1.00 93.88 234 PHE A C 1
ATOM 1840 O O . PHE A 1 234 ? -20.495 2.223 -3.239 1.00 93.88 234 PHE A O 1
ATOM 1847 N N . ALA A 1 235 ? -21.034 4.291 -2.520 1.00 96.44 235 ALA A N 1
ATOM 1848 C CA . ALA A 1 235 ? -20.419 5.028 -3.613 1.00 96.44 235 ALA A CA 1
ATOM 1849 C C . ALA A 1 235 ? -19.268 5.885 -3.070 1.00 96.44 235 ALA A C 1
ATOM 1851 O O . ALA A 1 235 ? -19.286 6.305 -1.904 1.00 96.44 235 ALA A O 1
ATOM 1852 N N . GLY A 1 236 ? -18.269 6.122 -3.914 1.00 96.69 236 GLY A N 1
ATOM 1853 C CA . GLY A 1 236 ? -17.175 7.033 -3.623 1.00 96.69 236 GLY A CA 1
ATOM 1854 C C . GLY A 1 236 ? -16.656 7.748 -4.862 1.00 96.69 236 GLY A C 1
ATOM 1855 O O . GLY A 1 236 ? -17.037 7.435 -5.990 1.00 96.69 236 GLY A O 1
ATOM 1856 N N . VAL A 1 237 ? -15.738 8.684 -4.635 1.00 96.94 237 VAL A N 1
ATOM 1857 C CA . VAL A 1 237 ? -14.992 9.388 -5.684 1.00 96.94 237 VAL A CA 1
ATOM 1858 C C . VAL A 1 237 ? -13.523 8.986 -5.632 1.00 96.94 237 VAL A C 1
ATOM 1860 O O . VAL A 1 237 ? -12.942 8.934 -4.551 1.00 96.94 237 VAL A O 1
ATOM 1863 N N . ALA A 1 238 ? -12.915 8.712 -6.785 1.00 96.75 238 ALA A N 1
ATOM 1864 C CA . ALA A 1 238 ? -11.470 8.551 -6.914 1.00 96.75 238 ALA A CA 1
ATOM 1865 C C . ALA A 1 238 ? -10.877 9.834 -7.498 1.00 96.75 238 ALA A C 1
ATOM 1867 O O . ALA A 1 238 ? -11.279 10.259 -8.580 1.00 96.75 238 ALA A O 1
ATOM 1868 N N . VAL A 1 239 ? -9.955 10.466 -6.774 1.00 96.50 239 VAL A N 1
ATOM 1869 C CA . VAL A 1 239 ? -9.370 11.748 -7.172 1.00 96.50 239 VAL A CA 1
ATOM 1870 C C . VAL A 1 239 ? -7.923 11.866 -6.678 1.00 96.50 239 VAL A C 1
ATOM 1872 O O . VAL A 1 239 ? -7.653 11.677 -5.491 1.00 96.50 239 VAL A O 1
ATOM 1875 N N . PRO A 1 240 ? -6.958 12.183 -7.557 1.00 96.06 240 PRO A N 1
ATOM 1876 C CA . PRO A 1 240 ? -5.608 12.520 -7.124 1.00 96.06 240 PRO A CA 1
ATOM 1877 C C . PRO A 1 240 ? -5.599 13.848 -6.361 1.00 96.06 240 PRO A C 1
ATOM 1879 O O . PRO A 1 240 ? -6.180 14.823 -6.840 1.00 96.06 240 PRO A O 1
ATOM 1882 N N . ILE A 1 241 ? -4.887 13.937 -5.231 1.00 96.94 241 ILE A N 1
ATOM 1883 C CA . ILE A 1 241 ? -4.809 15.189 -4.451 1.00 96.94 241 ILE A CA 1
ATOM 1884 C C . ILE A 1 241 ? -4.311 16.341 -5.325 1.00 96.94 241 ILE A C 1
ATOM 1886 O O . ILE A 1 241 ? -4.907 17.413 -5.315 1.00 96.94 241 ILE A O 1
ATOM 1890 N N . PHE A 1 242 ? -3.283 16.105 -6.147 1.00 95.56 242 PHE A N 1
ATOM 1891 C CA . PHE A 1 242 ? -2.705 17.140 -7.004 1.00 95.56 242 PHE A CA 1
ATOM 1892 C C . PHE A 1 242 ? -3.696 17.763 -8.001 1.00 95.56 242 PHE A C 1
ATOM 1894 O O . PHE A 1 242 ? -3.438 18.849 -8.514 1.00 95.56 242 PHE A O 1
ATOM 1901 N N . SER A 1 243 ? -4.826 17.101 -8.272 1.00 95.50 243 SER A N 1
ATOM 1902 C CA . SER A 1 243 ? -5.859 17.594 -9.188 1.00 95.50 243 SER A CA 1
ATOM 1903 C C . SER A 1 243 ? -6.881 18.527 -8.529 1.00 95.50 243 SER A C 1
ATOM 1905 O O . SER A 1 243 ? -7.610 19.222 -9.239 1.00 95.50 243 SER A O 1
ATOM 1907 N N . LEU A 1 244 ? -6.946 18.570 -7.191 1.00 96.44 244 LEU A N 1
ATOM 1908 C CA . LEU A 1 244 ? -7.883 19.440 -6.483 1.00 96.44 244 LEU A CA 1
ATOM 1909 C C . LEU A 1 244 ? -7.516 20.915 -6.693 1.00 96.44 244 LEU A C 1
ATOM 1911 O O . LEU A 1 244 ? -6.347 21.290 -6.781 1.00 96.44 244 LEU A O 1
ATOM 1915 N N . ARG A 1 245 ? -8.541 21.767 -6.757 1.00 95.25 245 ARG A N 1
ATOM 1916 C CA . ARG A 1 245 ? -8.407 23.223 -6.855 1.00 95.25 245 ARG A CA 1
ATOM 1917 C C . ARG A 1 245 ? -9.274 23.879 -5.794 1.00 95.25 245 ARG A C 1
ATOM 1919 O O . ARG A 1 245 ? -10.404 23.453 -5.560 1.00 95.25 245 ARG A O 1
ATOM 1926 N N . SER A 1 246 ? -8.760 24.936 -5.177 1.00 94.50 246 SER A N 1
ATOM 1927 C CA . SER A 1 246 ? -9.525 25.750 -4.241 1.00 94.50 246 SER A CA 1
ATOM 1928 C C . SER A 1 246 ? -9.113 27.221 -4.315 1.00 94.50 246 SER A C 1
ATOM 1930 O O . SER A 1 246 ? -8.021 27.545 -4.781 1.00 94.50 246 SER A O 1
ATOM 1932 N N . GLU A 1 247 ? -9.999 28.130 -3.898 1.00 93.69 247 GLU A N 1
ATOM 1933 C CA . GLU A 1 247 ? -9.797 29.588 -4.024 1.00 93.69 247 GLU A CA 1
ATOM 1934 C C . GLU A 1 247 ? -8.519 30.079 -3.316 1.00 93.69 247 GLU A C 1
ATOM 1936 O O . GLU A 1 247 ? -7.783 30.923 -3.835 1.00 93.69 247 GLU A O 1
ATOM 1941 N N . ASP A 1 248 ? -8.199 29.466 -2.176 1.00 90.88 248 ASP A N 1
ATOM 1942 C CA . ASP A 1 248 ? -7.016 29.769 -1.365 1.00 90.88 248 ASP A CA 1
ATOM 1943 C C . ASP A 1 248 ? -5.833 28.820 -1.625 1.00 90.88 248 ASP A C 1
ATOM 1945 O O . ASP A 1 248 ? -4.829 28.866 -0.914 1.00 90.88 248 ASP A O 1
ATOM 1949 N N . GLY A 1 249 ? -5.926 27.979 -2.659 1.00 94.44 249 GLY A N 1
ATOM 1950 C CA . GLY A 1 249 ? -4.913 26.989 -3.010 1.00 94.44 249 GLY A CA 1
ATOM 1951 C C . GLY A 1 249 ? -3.601 27.584 -3.527 1.00 94.44 249 GLY A C 1
ATOM 1952 O O . GLY A 1 249 ? -3.423 28.800 -3.667 1.00 94.44 249 GLY A O 1
ATOM 1953 N N . TYR A 1 250 ? -2.662 26.690 -3.832 1.00 96.56 250 TYR A N 1
ATOM 1954 C CA . TYR A 1 250 ? -1.326 27.023 -4.339 1.00 96.56 250 TYR A CA 1
ATOM 1955 C C . TYR A 1 250 ? -1.171 26.726 -5.840 1.00 96.56 250 TYR A C 1
ATOM 1957 O O . TYR A 1 250 ? -0.052 26.694 -6.332 1.00 96.56 250 TYR A O 1
ATOM 1965 N N . GLY A 1 251 ? -2.263 26.470 -6.569 1.00 95.81 251 GLY A N 1
ATOM 1966 C CA . GLY A 1 251 ? -2.224 25.935 -7.938 1.00 95.81 251 GLY A CA 1
ATOM 1967 C C . GLY A 1 251 ? -2.127 24.406 -8.022 1.00 95.81 251 GLY A C 1
ATOM 1968 O O . GLY A 1 251 ? -2.204 23.851 -9.113 1.00 95.81 251 GLY A O 1
ATOM 1969 N N . ILE A 1 252 ? -2.014 23.734 -6.875 1.00 97.06 252 ILE A N 1
ATOM 1970 C CA . ILE A 1 252 ? -2.095 22.282 -6.694 1.00 97.06 252 ILE A CA 1
ATOM 1971 C C . ILE A 1 252 ? -2.941 22.007 -5.451 1.00 97.06 252 ILE A C 1
ATOM 1973 O O . ILE A 1 252 ? -2.892 22.804 -4.506 1.00 97.06 252 ILE A O 1
ATOM 1977 N N . GLY A 1 253 ? -3.667 20.893 -5.435 1.00 97.69 253 GLY A N 1
ATOM 1978 C CA . GLY A 1 253 ? -4.345 20.442 -4.228 1.00 97.69 253 GLY A CA 1
ATOM 1979 C C . GLY A 1 253 ? -3.367 19.998 -3.144 1.00 97.69 253 GLY A C 1
ATOM 1980 O O . GLY A 1 253 ? -2.294 19.461 -3.434 1.00 97.69 253 GLY A O 1
ATOM 1981 N N . ASP A 1 254 ? -3.740 20.213 -1.889 1.00 97.75 254 ASP A N 1
ATOM 1982 C CA . ASP A 1 254 ? -2.994 19.761 -0.716 1.00 97.75 254 ASP A CA 1
ATOM 1983 C C . ASP A 1 254 ? -3.900 19.080 0.324 1.00 97.75 254 ASP A C 1
ATOM 1985 O O . ASP A 1 254 ? -5.107 18.929 0.112 1.00 97.75 254 ASP A O 1
ATOM 1989 N N . PHE A 1 255 ? -3.337 18.604 1.442 1.00 98.44 255 PHE A N 1
ATOM 1990 C CA . PHE A 1 255 ? -4.127 17.853 2.427 1.00 98.44 255 PHE A CA 1
ATOM 1991 C C . PHE A 1 255 ? -5.286 18.661 3.024 1.00 98.44 255 PHE A C 1
ATOM 1993 O O . PHE A 1 255 ? -6.293 18.080 3.427 1.00 98.44 255 PHE A O 1
ATOM 2000 N N . THR A 1 256 ? -5.202 19.993 3.034 1.00 96.62 256 THR A N 1
ATOM 2001 C CA . THR A 1 256 ? -6.276 20.843 3.562 1.00 96.62 256 THR A CA 1
ATOM 2002 C C . THR A 1 256 ? -7.486 20.898 2.629 1.00 96.62 256 THR A C 1
ATOM 2004 O O . THR A 1 256 ? -8.621 21.037 3.095 1.00 96.62 256 THR A O 1
ATOM 2007 N N . ASP A 1 257 ? -7.284 20.690 1.326 1.00 98.06 257 ASP A N 1
ATOM 2008 C CA . ASP A 1 257 ? -8.363 20.646 0.336 1.00 98.06 257 ASP A CA 1
ATOM 2009 C C . ASP A 1 257 ? -9.218 19.376 0.452 1.00 98.06 257 ASP A C 1
ATOM 2011 O O . ASP A 1 257 ? -10.390 19.386 0.063 1.00 98.06 257 ASP A O 1
ATOM 2015 N N . ILE A 1 258 ? -8.695 18.306 1.067 1.00 98.19 258 ILE A N 1
ATOM 2016 C CA . ILE A 1 258 ? -9.462 17.079 1.333 1.00 98.19 258 ILE A CA 1
ATOM 2017 C C . ILE A 1 258 ? -10.697 17.390 2.185 1.00 98.19 258 ILE A C 1
ATOM 2019 O O . ILE A 1 258 ? -11.749 16.800 1.961 1.00 98.19 258 ILE A O 1
ATOM 2023 N N . ARG A 1 259 ? -10.638 18.364 3.104 1.00 97.44 259 ARG A N 1
ATOM 2024 C CA . ARG A 1 259 ? -11.816 18.769 3.893 1.00 97.44 259 ARG A CA 1
ATOM 2025 C C . ARG A 1 259 ? -12.944 19.310 3.017 1.00 97.44 259 ARG A C 1
ATOM 2027 O O . ARG A 1 259 ? -14.096 18.932 3.199 1.00 97.44 259 ARG A O 1
ATOM 2034 N N . LYS A 1 260 ? -12.610 20.137 2.023 1.00 96.62 260 LYS A N 1
ATOM 2035 C CA . LYS A 1 260 ? -13.585 20.672 1.057 1.00 96.62 260 LYS A CA 1
ATOM 2036 C C . LYS A 1 260 ? -14.167 19.547 0.196 1.00 96.62 260 LYS A C 1
ATOM 2038 O O . LYS A 1 260 ? -15.363 19.534 -0.089 1.00 96.62 260 LYS A O 1
ATOM 2043 N N . LEU A 1 261 ? -13.341 18.566 -0.170 1.00 97.88 261 LEU A N 1
ATOM 2044 C CA . LEU A 1 261 ? -13.795 17.362 -0.862 1.00 97.88 261 LEU A CA 1
ATOM 2045 C C . LEU A 1 261 ? -14.716 16.497 0.016 1.00 97.88 261 LEU A C 1
ATOM 2047 O O . LEU A 1 261 ? -15.693 15.958 -0.491 1.00 97.88 261 LEU A O 1
ATOM 2051 N N . VAL A 1 262 ? -14.450 16.391 1.320 1.00 98.50 262 VAL A N 1
ATOM 2052 C CA . VAL A 1 262 ? -15.316 15.713 2.302 1.00 98.50 262 VAL A CA 1
ATOM 2053 C C . VAL A 1 262 ? -16.673 16.410 2.408 1.00 98.50 262 VAL A C 1
ATOM 2055 O O . VAL A 1 262 ? -17.704 15.735 2.433 1.00 98.50 262 VAL A O 1
ATOM 2058 N N . ASP A 1 263 ? -16.705 17.744 2.417 1.00 98.06 263 ASP A N 1
ATOM 2059 C CA . ASP A 1 263 ? -17.960 18.503 2.385 1.00 98.06 263 ASP A CA 1
ATOM 2060 C C . ASP A 1 263 ? -18.757 18.204 1.112 1.00 98.06 263 ASP A C 1
ATOM 2062 O O . ASP A 1 263 ? -19.943 17.869 1.187 1.00 98.06 263 ASP A O 1
ATOM 2066 N N . TRP A 1 264 ? -18.091 18.230 -0.046 1.00 97.62 264 TRP A N 1
ATOM 2067 C CA . TRP A 1 264 ? -18.695 17.868 -1.329 1.00 97.62 264 TRP A CA 1
ATOM 2068 C C . TRP A 1 264 ? -19.202 16.414 -1.352 1.00 97.62 264 TRP A C 1
ATOM 2070 O O . TRP A 1 264 ? -20.325 16.139 -1.782 1.00 97.62 264 TRP A O 1
ATOM 2080 N N . ALA A 1 265 ? -18.408 15.472 -0.847 1.00 98.06 265 ALA A N 1
ATOM 2081 C CA . ALA A 1 265 ? -18.778 14.065 -0.744 1.00 98.06 265 ALA A CA 1
ATOM 2082 C C . ALA A 1 265 ? -20.001 13.885 0.170 1.00 98.06 265 ALA A C 1
ATOM 2084 O O . ALA A 1 265 ? -20.912 13.127 -0.158 1.00 98.06 265 ALA A O 1
ATOM 2085 N N . THR A 1 266 ? -20.078 14.649 1.265 1.00 97.44 266 THR A N 1
ATOM 2086 C CA . THR A 1 266 ? -21.219 14.616 2.187 1.00 97.44 266 THR A CA 1
ATOM 2087 C C . THR A 1 266 ? -22.505 15.071 1.494 1.00 97.44 266 THR A C 1
ATOM 2089 O O . THR A 1 266 ? -23.516 14.370 1.563 1.00 97.44 266 THR A O 1
ATOM 2092 N N . ILE A 1 267 ? -22.488 16.216 0.798 1.00 97.56 267 ILE A N 1
ATOM 2093 C CA . ILE A 1 267 ? -23.690 16.740 0.117 1.00 97.56 267 ILE A CA 1
ATOM 2094 C C . ILE A 1 267 ? -24.132 15.857 -1.060 1.00 97.56 267 ILE A C 1
ATOM 2096 O O . ILE A 1 267 ? -25.313 15.831 -1.394 1.00 97.56 267 ILE A O 1
ATOM 2100 N N . THR A 1 268 ? -23.205 15.105 -1.661 1.00 97.44 268 THR A N 1
ATOM 2101 C CA . THR A 1 268 ? -23.476 14.147 -2.747 1.00 97.44 268 THR A CA 1
ATOM 2102 C C . THR A 1 268 ? -23.719 12.716 -2.253 1.00 97.44 268 THR A C 1
ATOM 2104 O O . THR A 1 268 ? -23.885 11.809 -3.068 1.00 97.44 268 THR A O 1
ATOM 2107 N N . GLN A 1 269 ? -23.774 12.507 -0.930 1.00 96.31 269 GLN A N 1
ATOM 2108 C CA . GLN A 1 269 ? -23.995 11.213 -0.266 1.00 96.31 269 GLN A CA 1
ATOM 2109 C C . GLN A 1 269 ? -22.948 10.131 -0.593 1.00 96.31 269 GLN A C 1
ATOM 2111 O O . GLN A 1 269 ? -23.194 8.936 -0.411 1.00 96.31 269 GLN A O 1
ATOM 2116 N N . GLN A 1 270 ? -21.761 10.539 -1.036 1.00 97.19 270 GLN A N 1
ATOM 2117 C CA . GLN A 1 270 ? -20.609 9.660 -1.188 1.00 97.19 270 GLN A CA 1
ATOM 2118 C C . GLN A 1 270 ? -20.078 9.281 0.198 1.00 97.19 270 GLN A C 1
ATOM 2120 O O . GLN A 1 270 ? -20.120 10.072 1.141 1.00 97.19 270 GLN A O 1
ATOM 2125 N N . ARG A 1 271 ? -19.578 8.053 0.338 1.00 97.00 271 ARG A N 1
ATOM 2126 C CA . ARG A 1 271 ? -19.069 7.526 1.617 1.00 97.00 271 ARG A CA 1
ATOM 2127 C C . ARG A 1 271 ? -17.593 7.171 1.565 1.00 97.00 271 ARG A C 1
ATOM 2129 O O . ARG A 1 271 ? -17.021 6.840 2.595 1.00 97.00 271 ARG A O 1
ATOM 2136 N N . ILE A 1 272 ? -16.972 7.244 0.392 1.00 98.25 272 ILE A N 1
ATOM 2137 C CA . ILE A 1 272 ? -15.566 6.896 0.203 1.00 98.25 272 ILE A CA 1
ATOM 2138 C C . ILE A 1 272 ? -14.888 7.971 -0.648 1.00 98.25 272 ILE A C 1
ATOM 2140 O O . ILE A 1 272 ? -15.424 8.391 -1.673 1.00 98.25 272 ILE A O 1
ATOM 2144 N N . ILE A 1 273 ? -13.693 8.387 -0.239 1.00 98.50 273 ILE A N 1
ATOM 2145 C CA . ILE A 1 273 ? -12.764 9.160 -1.067 1.00 98.50 273 ILE A CA 1
ATOM 2146 C C . ILE A 1 273 ? -11.542 8.281 -1.311 1.00 98.50 273 ILE A C 1
ATOM 2148 O O . ILE A 1 273 ? -10.864 7.894 -0.363 1.00 98.50 273 ILE A O 1
ATOM 2152 N N . GLN A 1 274 ? -11.263 7.954 -2.569 1.00 98.25 274 GLN A N 1
ATOM 2153 C CA . GLN A 1 274 ? -10.050 7.257 -2.971 1.00 98.25 274 GLN A CA 1
ATOM 2154 C C . GLN A 1 274 ? -9.001 8.252 -3.464 1.00 98.25 274 GLN A C 1
ATOM 2156 O O . GLN A 1 274 ? -9.286 9.072 -4.336 1.00 98.25 274 GLN A O 1
ATOM 2161 N N . LEU A 1 275 ? -7.785 8.128 -2.941 1.00 98.06 275 LEU A N 1
ATOM 2162 C CA . LEU A 1 275 ? -6.626 8.927 -3.324 1.00 98.06 275 LEU A CA 1
ATOM 2163 C C . LEU A 1 275 ? -5.604 8.047 -4.054 1.00 98.06 275 LEU A C 1
ATOM 2165 O O . LEU A 1 275 ? -5.524 6.845 -3.804 1.00 98.06 275 LEU A O 1
ATOM 2169 N N . LEU A 1 276 ? -4.829 8.658 -4.951 1.00 97.56 276 LEU A N 1
ATOM 2170 C CA . LEU A 1 276 ? -3.606 8.054 -5.498 1.00 97.56 276 LEU A CA 1
ATOM 2171 C C . LEU A 1 276 ? -2.497 8.021 -4.429 1.00 97.56 276 LEU A C 1
ATOM 2173 O O . LEU A 1 276 ? -2.682 8.624 -3.365 1.00 97.56 276 LEU A O 1
ATOM 2177 N N . PRO A 1 277 ? -1.345 7.364 -4.679 1.00 97.62 277 PRO A N 1
ATOM 2178 C CA . PRO A 1 277 ? -0.247 7.378 -3.721 1.00 97.62 277 PRO A CA 1
ATOM 2179 C C . PRO A 1 277 ? 0.166 8.814 -3.362 1.00 97.62 277 PRO A C 1
ATOM 2181 O O . PRO A 1 277 ? 0.307 9.683 -4.224 1.00 97.62 277 PRO A O 1
ATOM 2184 N N . ILE A 1 278 ? 0.338 9.061 -2.063 1.00 97.44 278 ILE A N 1
ATOM 2185 C CA . ILE A 1 278 ? 0.658 10.386 -1.495 1.00 97.44 278 ILE A CA 1
ATOM 2186 C C . ILE A 1 278 ? 2.117 10.486 -1.035 1.00 97.44 278 ILE A C 1
ATOM 2188 O O . ILE A 1 278 ? 2.501 11.417 -0.320 1.00 97.44 278 ILE A O 1
ATOM 2192 N N . ASN A 1 279 ? 2.908 9.479 -1.398 1.00 97.75 279 ASN A N 1
ATOM 2193 C CA . ASN A 1 279 ? 4.278 9.308 -0.962 1.00 97.75 279 ASN A CA 1
ATOM 2194 C C . ASN A 1 279 ? 5.230 10.301 -1.631 1.00 97.75 279 ASN A C 1
ATOM 2196 O O . ASN A 1 279 ? 4.956 10.797 -2.720 1.00 97.75 279 ASN A O 1
ATOM 2200 N N . ASP A 1 280 ? 6.350 10.588 -0.969 1.00 98.06 280 ASP A N 1
ATOM 2201 C CA . ASP A 1 280 ? 7.360 11.496 -1.505 1.00 98.06 280 ASP A CA 1
ATOM 2202 C C . ASP A 1 280 ? 8.022 10.920 -2.759 1.00 98.06 280 ASP A C 1
ATOM 2204 O O . ASP A 1 280 ? 8.626 9.847 -2.718 1.00 98.06 280 ASP A O 1
ATOM 2208 N N . THR A 1 281 ? 7.915 11.653 -3.861 1.00 97.00 281 THR A N 1
ATOM 2209 C CA . THR A 1 281 ? 8.487 11.350 -5.178 1.00 97.00 281 THR A CA 1
ATOM 2210 C C . THR A 1 281 ? 9.542 12.382 -5.581 1.00 97.00 281 THR A C 1
ATOM 2212 O O . THR A 1 281 ? 10.065 12.321 -6.690 1.00 97.00 281 THR A O 1
ATOM 2215 N N . TRP A 1 282 ? 9.894 13.327 -4.697 1.00 95.88 282 TRP A N 1
ATOM 2216 C CA . TRP A 1 282 ? 10.853 14.385 -5.002 1.00 95.88 282 TRP A CA 1
ATOM 2217 C C . TRP A 1 282 ? 12.259 13.803 -5.209 1.00 95.88 282 TRP A C 1
ATOM 2219 O O . TRP A 1 282 ? 12.979 13.503 -4.258 1.00 95.88 282 TRP A O 1
ATOM 2229 N N . SER A 1 283 ? 12.685 13.673 -6.462 1.00 94.69 283 SER A N 1
ATOM 2230 C CA . SER A 1 283 ? 13.979 13.109 -6.850 1.00 94.69 283 SER A CA 1
ATOM 2231 C C . SER A 1 283 ? 14.848 14.146 -7.557 1.00 94.69 283 SER A C 1
ATOM 2233 O O . SER A 1 283 ? 15.980 14.404 -7.138 1.00 94.69 283 SER A O 1
ATOM 2235 N N . THR A 1 284 ? 14.309 14.798 -8.586 1.00 92.94 284 THR A N 1
ATOM 2236 C CA . THR A 1 284 ? 15.034 15.768 -9.425 1.00 92.94 284 THR A CA 1
ATOM 2237 C C . THR A 1 284 ? 14.554 17.204 -9.225 1.00 92.94 284 THR A C 1
ATOM 2239 O O . THR A 1 284 ? 15.259 18.144 -9.591 1.00 92.94 284 THR A O 1
ATOM 2242 N N . GLY A 1 285 ? 13.372 17.397 -8.632 1.00 91.88 285 GLY A N 1
ATOM 2243 C CA . GLY A 1 285 ? 12.701 18.691 -8.518 1.00 91.88 285 GLY A CA 1
ATOM 2244 C C . GLY A 1 285 ? 12.029 19.148 -9.815 1.00 91.88 285 GLY A C 1
ATOM 2245 O O . GLY A 1 285 ? 11.696 20.329 -9.929 1.00 91.88 285 GLY A O 1
ATOM 2246 N N . THR A 1 286 ? 11.849 18.242 -10.780 1.00 94.12 286 THR A N 1
ATOM 2247 C CA . THR A 1 286 ? 11.208 18.514 -12.076 1.00 94.12 286 THR A CA 1
ATOM 2248 C C . THR A 1 286 ? 9.802 17.927 -12.143 1.00 94.12 286 THR A C 1
ATOM 2250 O O . THR A 1 286 ? 9.409 17.131 -11.293 1.00 94.12 286 THR A O 1
ATOM 2253 N N . TRP A 1 287 ? 9.030 18.288 -13.172 1.00 93.00 287 TRP A N 1
ATOM 2254 C CA . TRP A 1 287 ? 7.657 17.787 -13.358 1.00 93.00 287 TRP A CA 1
ATOM 2255 C C . TRP A 1 287 ? 7.539 16.251 -13.387 1.00 93.00 287 TRP A C 1
ATOM 2257 O O . TRP A 1 287 ? 6.485 15.719 -13.053 1.00 93.00 287 TRP A O 1
ATOM 2267 N N . THR A 1 288 ? 8.603 15.528 -13.742 1.00 92.94 288 THR A N 1
ATOM 2268 C CA . THR A 1 288 ? 8.662 14.055 -13.711 1.00 92.94 288 THR A CA 1
ATOM 2269 C C . THR A 1 288 ? 8.435 13.473 -12.317 1.00 92.94 288 THR A C 1
ATOM 2271 O O . THR A 1 288 ? 7.909 12.370 -12.199 1.00 92.94 288 THR A O 1
ATOM 2274 N N . ASP A 1 289 ? 8.754 14.229 -11.262 1.00 94.38 289 ASP A N 1
ATOM 2275 C CA . ASP A 1 289 ? 8.481 13.837 -9.878 1.00 94.38 289 ASP A CA 1
ATOM 2276 C C . ASP A 1 289 ? 6.971 13.836 -9.575 1.00 94.38 289 ASP A C 1
ATOM 2278 O O . ASP A 1 289 ? 6.556 13.302 -8.558 1.00 94.38 289 ASP A O 1
ATOM 2282 N N . SER A 1 290 ? 6.113 14.389 -10.441 1.00 93.38 290 SER A N 1
ATOM 2283 C CA . SER A 1 290 ? 4.656 14.356 -10.235 1.00 93.38 290 SER A CA 1
ATOM 2284 C C . SER A 1 290 ? 4.036 12.959 -10.369 1.00 93.38 290 SER A C 1
ATOM 2286 O O . SER A 1 290 ? 2.875 12.780 -10.003 1.00 93.38 290 SER A O 1
ATOM 2288 N N . TYR A 1 291 ? 4.781 11.967 -10.874 1.00 93.25 291 TYR A N 1
ATOM 2289 C CA . TYR A 1 291 ? 4.299 10.597 -11.037 1.00 93.25 291 TYR A CA 1
ATOM 2290 C C . TYR A 1 291 ? 4.240 9.855 -9.683 1.00 93.25 291 TYR A C 1
ATOM 2292 O O . TYR A 1 291 ? 5.284 9.473 -9.147 1.00 93.25 291 TYR A O 1
ATOM 2300 N N . PRO A 1 292 ? 3.039 9.583 -9.125 1.00 94.31 292 PRO A N 1
ATOM 2301 C CA . PRO A 1 292 ? 2.889 9.154 -7.730 1.00 94.31 292 PRO A CA 1
ATOM 2302 C C . PRO A 1 292 ? 3.394 7.728 -7.450 1.00 94.31 292 PRO A C 1
ATOM 2304 O O . PRO A 1 292 ? 3.618 7.369 -6.297 1.00 94.31 292 PRO A O 1
ATOM 2307 N N . TYR A 1 293 ? 3.608 6.912 -8.485 1.00 94.12 293 TYR A N 1
ATOM 2308 C CA . TYR A 1 293 ? 4.109 5.538 -8.350 1.00 94.12 293 TYR A CA 1
ATOM 2309 C C . TYR A 1 293 ? 5.641 5.447 -8.339 1.00 94.12 293 TYR A C 1
ATOM 2311 O O . TYR A 1 293 ? 6.186 4.366 -8.129 1.00 94.12 293 TYR A O 1
ATOM 2319 N N . SER A 1 294 ? 6.350 6.567 -8.523 1.00 92.00 294 SER A N 1
ATOM 2320 C CA . SER A 1 294 ? 7.816 6.631 -8.494 1.00 92.00 294 SER A CA 1
ATOM 2321 C C . SER A 1 294 ? 8.335 7.245 -7.189 1.00 92.00 294 SER A C 1
ATOM 2323 O O . SER A 1 294 ? 9.124 8.192 -7.190 1.00 92.00 294 SER A O 1
ATOM 2325 N N . GLY A 1 295 ? 7.868 6.719 -6.053 1.00 94.06 295 GLY A N 1
ATOM 2326 C CA . GLY A 1 295 ? 8.256 7.204 -4.728 1.00 94.06 295 GLY A CA 1
ATOM 2327 C C . GLY A 1 295 ? 9.749 7.015 -4.439 1.00 94.06 295 GLY A C 1
ATOM 2328 O O . GLY A 1 295 ? 10.314 5.947 -4.694 1.00 94.06 295 GLY A O 1
ATOM 2329 N N . ILE A 1 296 ? 10.376 8.034 -3.846 1.00 96.69 296 ILE A N 1
ATOM 2330 C CA . ILE A 1 296 ? 11.698 7.927 -3.215 1.00 96.69 296 ILE A CA 1
ATOM 2331 C C . ILE A 1 296 ? 11.603 7.345 -1.800 1.00 96.69 296 ILE A C 1
ATOM 2333 O O . ILE A 1 296 ? 12.615 6.921 -1.254 1.00 96.69 296 ILE A O 1
ATOM 2337 N N . SER A 1 297 ? 10.411 7.303 -1.198 1.00 97.44 297 SER A N 1
ATOM 2338 C CA . SER A 1 297 ? 10.141 6.514 0.005 1.00 97.44 297 SER A CA 1
ATOM 2339 C C . SER A 1 297 ? 8.693 6.047 0.048 1.00 97.44 297 SER A C 1
ATOM 2341 O O . SER A 1 297 ? 7.780 6.819 -0.229 1.00 97.44 297 SER A O 1
ATOM 2343 N N . ILE A 1 298 ? 8.468 4.810 0.483 1.00 95.94 298 ILE A N 1
ATOM 2344 C CA . ILE A 1 298 ? 7.120 4.273 0.749 1.00 95.94 298 ILE A CA 1
ATOM 2345 C C . ILE A 1 298 ? 6.524 4.717 2.096 1.00 95.94 298 ILE A C 1
ATOM 2347 O O . ILE A 1 298 ? 5.358 4.428 2.373 1.00 95.94 298 ILE A O 1
ATOM 2351 N N . MET A 1 299 ? 7.306 5.395 2.943 1.00 97.44 299 MET A N 1
ATOM 2352 C CA . MET A 1 299 ? 6.889 5.835 4.282 1.00 97.44 299 MET A CA 1
ATOM 2353 C C . MET A 1 299 ? 6.609 7.338 4.355 1.00 97.44 299 MET A C 1
ATOM 2355 O O . MET A 1 299 ? 5.692 7.759 5.061 1.00 97.44 299 MET A O 1
ATOM 2359 N N . ALA A 1 300 ? 7.408 8.143 3.652 1.00 98.50 300 ALA A N 1
ATOM 2360 C CA . ALA A 1 300 ? 7.328 9.599 3.701 1.00 98.50 300 ALA A CA 1
ATOM 2361 C C . ALA A 1 300 ? 6.155 10.134 2.873 1.00 98.50 300 ALA A C 1
ATOM 2363 O O . ALA A 1 300 ? 5.874 9.619 1.790 1.00 98.50 300 ALA A O 1
ATOM 2364 N N . LEU A 1 301 ? 5.510 11.193 3.363 1.00 98.69 301 LEU A N 1
ATOM 2365 C CA . LEU A 1 301 ? 4.493 11.958 2.640 1.00 98.69 301 LEU A CA 1
ATOM 2366 C C . LEU A 1 301 ? 5.164 12.991 1.731 1.00 98.69 301 LEU A C 1
ATOM 2368 O O . LEU A 1 301 ? 6.173 13.584 2.118 1.00 98.69 301 LEU A O 1
ATOM 2372 N N . HIS A 1 302 ? 4.602 13.257 0.554 1.00 98.44 302 HIS A N 1
ATOM 2373 C CA . HIS A 1 302 ? 5.203 14.212 -0.372 1.00 98.44 302 HIS A CA 1
ATOM 2374 C C . HIS A 1 302 ? 5.131 15.658 0.155 1.00 98.44 302 HIS A C 1
ATOM 2376 O O . HIS A 1 302 ? 4.031 16.163 0.402 1.00 98.44 302 HIS A O 1
ATOM 2382 N N . PRO A 1 303 ? 6.264 16.392 0.224 1.00 98.06 303 PRO A N 1
ATOM 2383 C CA . PRO A 1 303 ? 6.285 17.800 0.627 1.00 98.06 303 PRO A CA 1
ATOM 2384 C C . PRO A 1 303 ? 5.375 18.744 -0.165 1.00 98.06 303 PRO A C 1
ATOM 2386 O O . PRO A 1 303 ? 4.998 19.790 0.357 1.00 98.06 303 PRO A O 1
ATOM 2389 N N . ILE A 1 304 ? 4.983 18.406 -1.397 1.00 97.81 304 ILE A N 1
ATOM 2390 C CA . ILE A 1 304 ? 4.130 19.275 -2.212 1.00 97.81 304 ILE A CA 1
ATOM 2391 C C . ILE A 1 304 ? 2.700 19.393 -1.658 1.00 97.81 304 ILE A C 1
ATOM 2393 O O . ILE A 1 304 ? 2.039 20.411 -1.877 1.00 97.81 304 ILE A O 1
ATOM 2397 N N . TYR A 1 305 ? 2.247 18.404 -0.878 1.00 98.56 305 TYR A N 1
ATOM 2398 C CA . TYR A 1 305 ? 0.927 18.388 -0.238 1.00 98.56 305 TYR A CA 1
ATOM 2399 C C . TYR A 1 305 ? 0.886 19.121 1.107 1.00 98.56 305 TYR A C 1
ATOM 2401 O O . TYR A 1 305 ? -0.126 19.064 1.804 1.00 98.56 305 TYR A O 1
ATOM 2409 N N . ILE A 1 306 ? 1.955 19.830 1.483 1.00 98.62 306 ILE A N 1
ATOM 2410 C CA . ILE A 1 306 ? 1.937 20.698 2.660 1.00 98.62 306 ILE A CA 1
ATOM 2411 C C . ILE A 1 306 ? 1.170 21.983 2.348 1.00 98.62 306 ILE A C 1
ATOM 2413 O O . ILE A 1 306 ? 1.316 22.549 1.262 1.00 98.62 306 ILE A O 1
ATOM 2417 N N . ASN A 1 307 ? 0.405 22.486 3.309 1.00 98.25 307 ASN A N 1
ATOM 2418 C CA . ASN A 1 307 ? -0.059 23.868 3.331 1.00 98.25 307 ASN A CA 1
ATOM 2419 C C . ASN A 1 307 ? 0.869 24.690 4.249 1.00 98.25 307 ASN A C 1
ATOM 2421 O O . ASN A 1 307 ? 0.739 24.592 5.476 1.00 98.25 307 ASN A O 1
ATOM 2425 N N . PRO A 1 308 ? 1.814 25.488 3.700 1.00 97.69 308 PRO A N 1
ATOM 2426 C CA . PRO A 1 308 ? 2.767 26.267 4.493 1.00 97.69 308 PRO A CA 1
ATOM 2427 C C . PRO A 1 308 ? 2.117 27.273 5.448 1.00 97.69 308 PRO A C 1
ATOM 2429 O O . PRO A 1 308 ? 2.700 27.599 6.477 1.00 97.69 308 PRO A O 1
ATOM 2432 N N . SER A 1 309 ? 0.911 27.764 5.144 1.00 95.12 309 SER A N 1
ATOM 2433 C CA . SER A 1 309 ? 0.242 28.773 5.978 1.00 95.12 309 SER A CA 1
ATOM 2434 C C . SER A 1 309 ? -0.175 28.229 7.346 1.00 95.12 309 SER A C 1
ATOM 2436 O O . SER A 1 309 ? -0.298 28.998 8.298 1.00 95.12 309 SER A O 1
ATOM 2438 N N . LEU A 1 310 ? -0.356 26.908 7.471 1.00 96.19 310 LEU A N 1
ATOM 2439 C CA . LEU A 1 310 ? -0.694 26.249 8.737 1.00 96.19 310 LEU A CA 1
ATOM 2440 C C . LEU A 1 310 ? 0.523 25.960 9.628 1.00 96.19 310 LEU A C 1
ATOM 2442 O O . LEU A 1 310 ? 0.353 25.558 10.777 1.00 96.19 310 LEU A O 1
ATOM 2446 N N . LEU A 1 311 ? 1.746 26.151 9.127 1.00 95.31 311 LEU A N 1
ATOM 2447 C CA . LEU A 1 311 ? 2.970 25.981 9.920 1.00 95.31 311 LEU A CA 1
ATOM 2448 C C . LEU A 1 311 ? 3.221 27.201 10.812 1.00 95.31 311 LEU A C 1
ATOM 2450 O O . LEU A 1 311 ? 3.770 27.070 11.903 1.00 95.31 311 LEU A O 1
ATOM 2454 N N . GLY A 1 312 ? 2.808 28.383 10.353 1.00 93.94 312 GLY A N 1
ATOM 2455 C CA . GLY A 1 312 ? 2.985 29.641 11.062 1.00 93.94 312 GLY A CA 1
ATOM 2456 C C . GLY A 1 312 ? 3.000 30.844 10.124 1.00 93.94 312 GLY A C 1
ATOM 2457 O O . GLY A 1 312 ? 2.873 30.732 8.903 1.00 93.94 312 GLY A O 1
ATOM 2458 N N . LYS A 1 313 ? 3.178 32.030 10.708 1.00 95.31 313 LYS A N 1
ATOM 2459 C CA . LYS A 1 313 ? 3.280 33.289 9.966 1.00 95.31 313 LYS A CA 1
ATOM 2460 C C . LYS A 1 313 ? 4.745 33.621 9.679 1.00 95.31 313 LYS A C 1
ATOM 2462 O O . LYS A 1 313 ? 5.579 33.613 10.579 1.00 95.31 313 LYS A O 1
ATOM 2467 N N . VAL A 1 314 ? 5.050 33.977 8.432 1.00 97.12 314 VAL A N 1
ATOM 2468 C CA . VAL A 1 314 ? 6.368 34.521 8.070 1.00 97.12 314 VAL A CA 1
ATOM 2469 C C . VAL A 1 314 ? 6.492 35.938 8.638 1.00 97.12 314 VAL A C 1
ATOM 2471 O O . VAL A 1 314 ? 5.658 36.798 8.346 1.00 97.12 314 VAL A O 1
ATOM 2474 N N . GLU A 1 31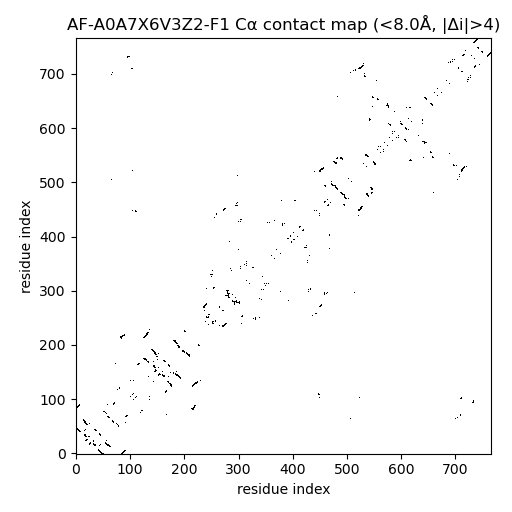5 ? 7.511 36.174 9.466 1.00 96.75 315 GLU A N 1
ATOM 2475 C CA . GLU A 1 315 ? 7.740 37.457 10.147 1.00 96.75 315 GLU A CA 1
ATOM 2476 C C . GLU A 1 315 ? 8.309 38.513 9.193 1.00 96.75 315 GLU A C 1
ATOM 2478 O O . GLU A 1 315 ? 7.940 39.689 9.258 1.00 96.75 315 GLU A O 1
ATOM 2483 N N . ASP A 1 316 ? 9.158 38.088 8.252 1.00 96.94 316 ASP A N 1
ATOM 2484 C CA . ASP A 1 316 ? 9.663 38.937 7.175 1.00 96.94 316 ASP A CA 1
ATOM 2485 C C . ASP A 1 316 ? 8.517 39.321 6.225 1.00 96.94 316 ASP A C 1
ATOM 2487 O O . ASP A 1 316 ? 8.118 38.571 5.329 1.00 96.94 316 ASP A O 1
ATOM 2491 N N . THR A 1 317 ? 7.990 40.530 6.418 1.00 96.25 317 THR A N 1
ATOM 2492 C CA . THR A 1 317 ? 6.856 41.053 5.645 1.00 96.25 317 THR A CA 1
ATOM 2493 C C . THR A 1 317 ? 7.119 41.151 4.139 1.00 96.25 317 THR A C 1
ATOM 2495 O O . THR A 1 317 ? 6.166 41.078 3.359 1.00 96.25 317 THR A O 1
ATOM 2498 N N . VAL A 1 318 ? 8.377 41.298 3.705 1.00 97.38 318 VAL A N 1
ATOM 2499 C CA . VAL A 1 318 ? 8.734 41.361 2.281 1.00 97.38 318 VAL A CA 1
ATOM 2500 C C . VAL A 1 318 ? 8.653 39.964 1.677 1.00 97.38 318 VAL A C 1
ATOM 2502 O O . VAL A 1 318 ? 7.992 39.781 0.651 1.00 97.38 318 VAL A O 1
ATOM 2505 N N . LYS A 1 319 ? 9.247 38.962 2.339 1.00 96.88 319 LYS A N 1
ATOM 2506 C CA . LYS A 1 319 ? 9.123 37.554 1.926 1.00 96.88 319 LYS A CA 1
ATOM 2507 C C . LYS A 1 319 ? 7.672 37.087 1.953 1.00 96.88 319 LYS A C 1
ATOM 2509 O O . LYS A 1 319 ? 7.221 36.500 0.975 1.00 96.88 319 LYS A O 1
ATOM 2514 N N . ALA A 1 320 ? 6.924 37.411 3.008 1.00 97.44 320 ALA A N 1
ATOM 2515 C CA . ALA A 1 320 ? 5.513 37.049 3.134 1.00 97.44 320 ALA A CA 1
ATOM 2516 C C . ALA A 1 320 ? 4.673 37.584 1.960 1.00 97.44 320 ALA A C 1
ATOM 2518 O O . ALA A 1 320 ? 3.922 36.832 1.343 1.00 97.44 320 ALA A O 1
ATOM 2519 N N . LYS A 1 321 ? 4.844 38.864 1.590 1.00 97.94 321 LYS A N 1
ATOM 2520 C CA . LYS A 1 321 ? 4.164 39.453 0.421 1.00 97.94 321 LYS A CA 1
ATOM 2521 C C . LYS A 1 321 ? 4.570 38.782 -0.889 1.00 97.94 321 LYS A C 1
ATOM 2523 O O . LYS A 1 321 ? 3.714 38.566 -1.743 1.00 97.94 321 LYS A O 1
ATOM 2528 N N . LYS A 1 322 ? 5.856 38.449 -1.053 1.00 98.19 322 LYS A N 1
ATOM 2529 C CA . LYS A 1 322 ? 6.354 37.745 -2.242 1.00 98.19 322 LYS A CA 1
ATOM 2530 C C . LYS A 1 322 ? 5.728 36.356 -2.366 1.00 98.19 322 LYS A C 1
ATOM 2532 O O . LYS A 1 322 ? 5.243 36.017 -3.440 1.00 98.19 322 LYS A O 1
ATOM 2537 N N . PHE A 1 323 ? 5.715 35.582 -1.283 1.00 98.38 323 PHE A N 1
ATOM 2538 C CA . PHE A 1 323 ? 5.117 34.252 -1.272 1.00 98.38 323 PHE A CA 1
ATOM 2539 C C . PHE A 1 323 ? 3.620 34.291 -1.580 1.00 98.38 323 PHE A C 1
ATOM 2541 O O . PHE A 1 323 ? 3.152 33.517 -2.407 1.00 98.38 323 PHE A O 1
ATOM 2548 N N . GLU A 1 324 ? 2.883 35.231 -0.989 1.00 98.25 324 GLU A N 1
ATOM 2549 C CA . GLU A 1 324 ? 1.448 35.372 -1.240 1.00 98.25 324 GLU A CA 1
ATOM 2550 C C . GLU A 1 324 ? 1.140 35.831 -2.675 1.00 98.25 324 GLU A C 1
ATOM 2552 O O . GLU A 1 324 ? 0.192 35.353 -3.296 1.00 98.25 324 GLU A O 1
ATOM 2557 N N . SER A 1 325 ? 1.955 36.730 -3.237 1.00 98.25 325 SER A N 1
ATOM 2558 C CA . SER A 1 325 ? 1.827 37.139 -4.641 1.00 98.25 325 SER A CA 1
ATOM 2559 C C . SER A 1 325 ? 2.068 35.968 -5.596 1.00 98.25 325 SER A C 1
ATOM 2561 O O . SER A 1 325 ? 1.310 35.793 -6.549 1.00 98.25 325 SER A O 1
ATOM 2563 N N . GLU A 1 326 ? 3.102 35.162 -5.341 1.00 98.38 326 GLU A N 1
ATOM 2564 C CA . GLU A 1 326 ? 3.404 33.975 -6.146 1.00 98.38 326 GLU A CA 1
ATOM 2565 C C . GLU A 1 326 ? 2.302 32.918 -5.999 1.00 98.38 326 GLU A C 1
ATOM 2567 O O . GLU A 1 326 ? 1.847 32.381 -7.005 1.00 98.38 326 GLU A O 1
ATOM 2572 N N . ARG A 1 327 ? 1.791 32.686 -4.779 1.00 98.25 327 ARG A N 1
ATOM 2573 C CA . ARG A 1 327 ? 0.655 31.784 -4.524 1.00 98.25 327 ARG A CA 1
ATOM 2574 C C . ARG A 1 327 ? -0.550 32.157 -5.384 1.00 98.25 327 ARG A C 1
ATOM 2576 O O . ARG A 1 327 ? -1.082 31.302 -6.084 1.00 98.25 327 ARG A O 1
ATOM 2583 N N . LYS A 1 328 ? -0.960 33.431 -5.366 1.00 98.12 328 LYS A N 1
ATOM 2584 C CA . LYS A 1 328 ? -2.086 33.920 -6.179 1.00 98.12 328 LYS A CA 1
ATOM 2585 C C . LYS A 1 328 ? -1.829 33.758 -7.674 1.00 98.12 328 LYS A C 1
ATOM 2587 O O . LYS A 1 328 ? -2.731 33.349 -8.397 1.00 98.12 328 LYS A O 1
ATOM 2592 N N . SER A 1 329 ? -0.608 34.054 -8.130 1.00 98.19 329 SER A N 1
ATOM 2593 C CA . SER A 1 329 ? -0.229 33.877 -9.534 1.00 98.19 329 SER A CA 1
ATOM 2594 C C . SER A 1 329 ? -0.319 32.415 -9.969 1.00 98.19 329 SER A C 1
ATOM 2596 O O . SER A 1 329 ? -0.861 32.157 -11.037 1.00 98.19 329 SER A O 1
ATOM 2598 N N . LEU A 1 330 ? 0.182 31.477 -9.161 1.00 98.19 330 LEU A N 1
ATOM 2599 C CA . LEU A 1 330 ? 0.144 30.043 -9.457 1.00 98.19 330 LEU A CA 1
ATOM 2600 C C . LEU A 1 330 ? -1.278 29.483 -9.397 1.00 98.19 330 LEU A C 1
ATOM 2602 O O . LEU A 1 330 ? -1.660 28.694 -10.258 1.00 98.19 330 LEU A O 1
ATOM 2606 N N . ASN A 1 331 ? -2.087 29.919 -8.428 1.00 97.75 331 ASN A N 1
ATOM 2607 C CA . ASN A 1 331 ? -3.466 29.449 -8.297 1.00 97.75 331 ASN A CA 1
ATOM 2608 C C . ASN A 1 331 ? -4.365 29.892 -9.461 1.00 97.75 331 ASN A C 1
ATOM 2610 O O . ASN A 1 331 ? -5.330 29.204 -9.779 1.00 97.75 331 ASN A O 1
ATOM 2614 N N . ALA A 1 332 ? -4.031 31.011 -10.112 1.00 97.19 332 ALA A N 1
ATOM 2615 C CA . ALA A 1 332 ? -4.741 31.517 -11.283 1.00 97.19 332 ALA A CA 1
ATOM 2616 C C . ALA A 1 332 ? -4.370 30.806 -12.602 1.00 97.19 332 ALA A C 1
ATOM 2618 O O . ALA A 1 332 ? -5.013 31.065 -13.618 1.00 97.19 332 ALA A O 1
ATOM 2619 N N . LEU A 1 333 ? -3.344 29.942 -12.621 1.00 97.19 333 LEU A N 1
ATOM 2620 C CA . LEU A 1 333 ? -2.962 29.197 -13.823 1.00 97.19 333 LEU A CA 1
ATOM 2621 C C . LEU A 1 333 ? -3.965 28.077 -14.129 1.00 97.19 333 LEU A C 1
ATOM 2623 O O . LEU A 1 333 ? -4.325 27.292 -13.247 1.00 97.19 333 LEU A O 1
ATOM 2627 N N . GLU A 1 334 ? -4.337 27.961 -15.405 1.00 93.88 334 GLU A N 1
ATOM 2628 C CA . GLU A 1 334 ? -5.203 26.892 -15.921 1.00 93.88 334 GLU A CA 1
ATOM 2629 C C . GLU A 1 334 ? -4.563 25.508 -15.723 1.00 93.88 334 GLU A C 1
ATOM 2631 O O . GLU A 1 334 ? -5.176 24.594 -15.170 1.00 93.88 334 GLU A O 1
ATOM 2636 N N . SER A 1 335 ? -3.285 25.377 -16.081 1.00 91.50 335 SER A N 1
ATOM 2637 C CA . SER A 1 335 ? -2.484 24.170 -15.878 1.00 91.50 335 SER A CA 1
ATOM 2638 C C . SER A 1 335 ? -1.582 24.278 -14.648 1.00 91.50 335 SER A C 1
ATOM 2640 O O . SER A 1 335 ? -1.128 25.360 -14.279 1.00 91.50 335 SER A O 1
ATOM 2642 N N . LEU A 1 336 ? -1.294 23.137 -14.022 1.00 93.12 336 LEU A N 1
ATOM 2643 C CA . LEU A 1 336 ? -0.362 23.043 -12.900 1.00 93.12 336 LEU A CA 1
ATOM 2644 C C . LEU A 1 336 ? 1.073 23.369 -13.351 1.00 93.12 336 LEU A C 1
ATOM 2646 O O . LEU A 1 336 ? 1.607 22.708 -14.237 1.00 93.12 336 LEU A O 1
ATOM 2650 N N . ASP A 1 337 ? 1.718 24.325 -12.682 1.00 96.88 337 ASP A N 1
ATOM 2651 C CA . ASP A 1 337 ? 3.169 24.536 -12.760 1.00 96.88 337 ASP A CA 1
ATOM 2652 C C . ASP A 1 337 ? 3.848 23.871 -11.553 1.00 96.88 337 ASP A C 1
ATOM 2654 O O . ASP A 1 337 ? 4.099 24.494 -10.517 1.00 96.88 337 ASP A O 1
ATOM 2658 N N . TYR A 1 338 ? 4.077 22.561 -11.672 1.00 97.25 338 TYR A N 1
ATOM 2659 C CA . TYR A 1 338 ? 4.541 21.703 -10.578 1.00 97.25 338 TYR A CA 1
ATOM 2660 C C . TYR A 1 338 ? 5.816 22.236 -9.910 1.00 97.25 338 TYR A C 1
ATOM 2662 O O . TYR A 1 338 ? 5.902 22.329 -8.684 1.00 97.25 338 TYR A O 1
ATOM 2670 N N . GLU A 1 339 ? 6.801 22.640 -10.711 1.00 97.62 339 GLU A N 1
ATOM 2671 C CA . GLU A 1 339 ? 8.109 23.030 -10.198 1.00 97.62 339 GLU A CA 1
ATOM 2672 C C . GLU A 1 339 ? 8.070 24.376 -9.468 1.00 97.62 339 GLU A C 1
ATOM 2674 O O . GLU A 1 339 ? 8.721 24.534 -8.431 1.00 97.62 339 GLU A O 1
ATOM 2679 N N . ARG A 1 340 ? 7.313 25.367 -9.969 1.00 98.00 340 ARG A N 1
ATOM 2680 C CA . ARG A 1 340 ? 7.155 26.644 -9.251 1.00 98.00 340 ARG A CA 1
ATOM 2681 C C . ARG A 1 340 ? 6.399 26.460 -7.947 1.00 98.00 340 ARG A C 1
ATOM 2683 O O . ARG A 1 340 ? 6.778 27.084 -6.957 1.00 98.00 340 ARG A O 1
ATOM 2690 N N . VAL A 1 341 ? 5.387 25.594 -7.923 1.00 98.31 341 VAL A N 1
ATOM 2691 C CA . VAL A 1 341 ? 4.648 25.274 -6.697 1.00 98.31 341 VAL A CA 1
ATOM 2692 C C . VAL A 1 341 ? 5.556 24.607 -5.668 1.00 98.31 341 VAL A C 1
ATOM 2694 O O . VAL A 1 341 ? 5.598 25.056 -4.520 1.00 98.31 341 VAL A O 1
ATOM 2697 N N . LEU A 1 342 ? 6.330 23.597 -6.074 1.00 97.94 342 LEU A N 1
ATOM 2698 C CA . LEU A 1 342 ? 7.279 22.914 -5.197 1.00 97.94 342 LEU A CA 1
ATOM 2699 C C . LEU A 1 342 ? 8.312 23.896 -4.624 1.00 97.94 342 LEU A C 1
ATOM 2701 O O . LEU A 1 342 ? 8.496 23.954 -3.408 1.00 97.94 342 LEU A O 1
ATOM 2705 N N . ARG A 1 343 ? 8.916 24.740 -5.475 1.00 98.06 343 ARG A N 1
ATOM 2706 C CA . ARG A 1 343 ? 9.869 25.779 -5.044 1.00 98.06 343 ARG A CA 1
ATOM 2707 C C . ARG A 1 343 ? 9.243 26.799 -4.094 1.00 98.06 343 ARG A C 1
ATOM 2709 O O . ARG A 1 343 ? 9.889 27.188 -3.123 1.00 98.06 343 ARG A O 1
ATOM 2716 N N . LEU A 1 344 ? 8.013 27.247 -4.359 1.00 98.56 344 LEU A N 1
ATOM 2717 C CA . LEU A 1 344 ? 7.298 28.181 -3.486 1.00 98.56 344 LEU A CA 1
ATOM 2718 C C . LEU A 1 344 ? 7.067 27.564 -2.103 1.00 98.56 344 LEU A C 1
ATOM 2720 O O . LEU A 1 344 ? 7.403 28.186 -1.094 1.00 98.56 344 LEU A O 1
ATOM 2724 N N . LYS A 1 345 ? 6.497 26.354 -2.055 1.00 98.56 345 LYS A N 1
ATOM 2725 C CA . LYS A 1 345 ? 6.162 25.681 -0.796 1.00 98.56 345 LYS A CA 1
ATOM 2726 C C . LYS A 1 345 ? 7.416 25.344 0.016 1.00 98.56 345 LYS A C 1
ATOM 2728 O O . LYS A 1 345 ? 7.433 25.639 1.211 1.00 98.56 345 LYS A O 1
ATOM 2733 N N . ASP A 1 346 ? 8.475 24.828 -0.613 1.00 98.31 346 ASP A N 1
ATOM 2734 C CA . ASP A 1 346 ? 9.761 24.558 0.053 1.00 98.31 346 ASP A CA 1
ATOM 2735 C C . ASP A 1 346 ? 10.373 25.843 0.629 1.00 98.31 346 ASP A C 1
ATOM 2737 O O . ASP A 1 346 ? 10.646 25.907 1.829 1.00 98.31 346 ASP A O 1
ATOM 2741 N N . ALA A 1 347 ? 10.487 26.912 -0.170 1.00 98.50 347 ALA A N 1
ATOM 2742 C CA . ALA A 1 347 ? 11.060 28.183 0.283 1.00 98.50 347 ALA A CA 1
ATOM 2743 C C . ALA A 1 347 ? 10.274 28.811 1.448 1.00 98.50 347 ALA A C 1
ATOM 2745 O O . ALA A 1 347 ? 10.869 29.365 2.383 1.00 98.50 347 ALA A O 1
ATOM 2746 N N . TRP A 1 348 ? 8.943 28.710 1.414 1.00 98.56 348 TRP A N 1
ATOM 2747 C CA . TRP A 1 348 ? 8.077 29.174 2.495 1.00 98.56 348 TRP A CA 1
ATOM 2748 C C . TRP A 1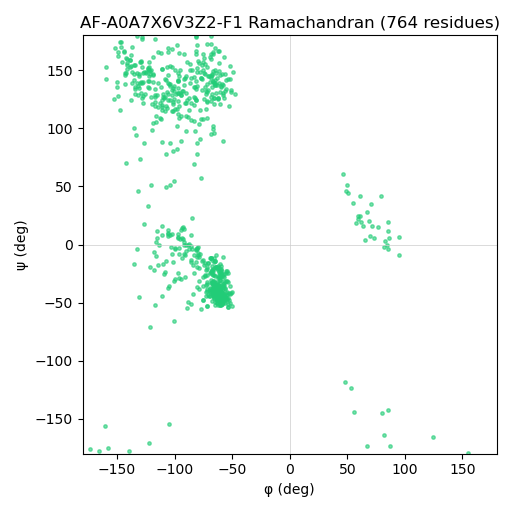 348 ? 8.309 28.357 3.769 1.00 98.56 348 TRP A C 1
ATOM 2750 O O . TRP A 1 348 ? 8.607 28.928 4.821 1.00 98.56 348 TRP A O 1
ATOM 2760 N N . CYS A 1 349 ? 8.258 27.026 3.678 1.00 98.56 349 CYS A N 1
ATOM 2761 C CA . CYS A 1 349 ? 8.458 26.145 4.828 1.00 98.56 349 CYS A CA 1
ATOM 2762 C C . CYS A 1 349 ? 9.866 26.274 5.417 1.00 98.56 349 CYS A C 1
ATOM 2764 O O . CYS A 1 349 ? 10.017 26.272 6.636 1.00 98.56 349 CYS A O 1
ATOM 2766 N N . ARG A 1 350 ? 10.899 26.434 4.576 1.00 98.25 350 ARG A N 1
ATOM 2767 C CA . ARG A 1 350 ? 12.267 26.708 5.036 1.00 98.25 350 ARG A CA 1
ATOM 2768 C C . ARG A 1 350 ? 12.300 27.988 5.845 1.00 98.25 350 ARG A C 1
ATOM 2770 O O . ARG A 1 350 ? 12.778 27.953 6.967 1.00 98.25 350 ARG A O 1
ATOM 2777 N N . THR A 1 351 ? 11.722 29.076 5.333 1.00 98.44 351 THR A N 1
ATOM 2778 C CA . THR A 1 351 ? 11.674 30.360 6.052 1.00 98.44 351 THR A CA 1
ATOM 2779 C C . THR A 1 351 ? 11.052 30.209 7.445 1.00 98.44 351 THR A C 1
ATOM 2781 O O . THR A 1 351 ? 11.601 30.729 8.411 1.00 98.44 351 THR A O 1
ATOM 2784 N N . LEU A 1 352 ? 9.959 29.451 7.575 1.00 98.06 352 LEU A N 1
ATOM 2785 C CA . LEU A 1 352 ? 9.330 29.177 8.874 1.00 98.06 352 LEU A CA 1
ATOM 2786 C C . LEU A 1 352 ? 10.222 28.323 9.787 1.00 98.06 352 LEU A C 1
ATOM 2788 O O . LEU A 1 352 ? 10.415 28.662 10.952 1.00 98.06 352 LEU A O 1
ATOM 2792 N N . PHE A 1 353 ? 10.850 27.279 9.246 1.00 98.00 353 PHE A N 1
ATOM 2793 C CA . PHE A 1 353 ? 11.800 26.458 9.994 1.00 98.00 353 PHE A CA 1
ATOM 2794 C C . PHE A 1 353 ? 13.020 27.258 10.482 1.00 98.00 353 PHE A C 1
ATOM 2796 O O . PHE A 1 353 ? 13.519 27.014 11.579 1.00 98.00 353 PHE A O 1
ATOM 2803 N N . GLU A 1 354 ? 13.502 28.231 9.702 1.00 96.38 354 GLU A N 1
ATOM 2804 C CA . GLU A 1 354 ? 14.584 29.124 10.130 1.00 96.38 354 GLU A CA 1
ATOM 2805 C C . GLU A 1 354 ? 14.162 30.066 11.261 1.00 96.38 354 GLU A C 1
ATOM 2807 O O . GLU A 1 354 ? 14.998 30.386 12.104 1.00 96.38 354 GLU A O 1
ATOM 2812 N N . GLN A 1 355 ? 12.894 30.489 11.279 1.00 95.38 355 GLN A N 1
ATOM 2813 C CA . GLN A 1 355 ? 12.346 31.371 12.310 1.00 95.38 355 GLN A CA 1
ATOM 2814 C C . GLN A 1 355 ? 12.177 30.653 13.656 1.00 95.38 355 GLN A C 1
ATOM 2816 O O . GLN A 1 355 ? 12.666 31.153 14.667 1.00 95.38 355 GLN A O 1
ATOM 2821 N N . ASP A 1 356 ? 11.491 29.503 13.691 1.00 91.44 356 ASP A N 1
ATOM 2822 C CA . ASP A 1 356 ? 11.087 28.871 14.961 1.00 91.44 356 ASP A CA 1
ATOM 2823 C C . ASP A 1 356 ? 11.375 27.367 15.076 1.00 91.44 356 ASP A C 1
ATOM 2825 O O . ASP A 1 356 ? 11.177 26.789 16.149 1.00 91.44 356 ASP A O 1
ATOM 2829 N N . GLY A 1 357 ? 11.891 26.729 14.019 1.00 88.62 357 GLY A N 1
ATOM 2830 C CA . GLY A 1 357 ? 11.953 25.270 13.920 1.00 88.62 357 GLY A CA 1
ATOM 2831 C C . GLY A 1 357 ? 12.701 24.618 15.083 1.00 88.62 357 GLY A C 1
ATOM 2832 O O . GLY A 1 357 ? 12.272 23.592 15.603 1.00 88.62 357 GLY A O 1
ATOM 2833 N N . GLY A 1 358 ? 13.781 25.250 15.558 1.00 89.44 358 GLY A N 1
ATOM 2834 C CA . GLY A 1 358 ? 14.532 24.799 16.733 1.00 89.44 358 GLY A CA 1
ATOM 2835 C C . GLY A 1 358 ? 13.677 24.695 17.999 1.00 89.44 358 GLY A C 1
ATOM 2836 O O . GLY A 1 358 ? 13.690 23.661 18.659 1.00 89.44 358 GLY A O 1
ATOM 2837 N N . ALA A 1 359 ? 12.902 25.737 18.311 1.00 90.62 359 ALA A N 1
ATOM 2838 C CA . ALA A 1 359 ? 12.006 25.745 19.466 1.00 90.62 359 ALA A CA 1
ATOM 2839 C C . ALA A 1 359 ? 10.794 24.826 19.251 1.00 90.62 359 ALA A C 1
ATOM 2841 O O . ALA A 1 359 ? 10.320 24.186 20.189 1.00 90.62 359 ALA A O 1
ATOM 2842 N N . PHE A 1 360 ? 10.304 24.723 18.013 1.00 92.31 360 PHE A N 1
ATOM 2843 C CA . PHE A 1 360 ? 9.182 23.859 17.665 1.00 92.31 360 PHE A CA 1
ATOM 2844 C C . PHE A 1 360 ? 9.479 22.379 17.933 1.00 92.31 360 PHE A C 1
ATOM 2846 O O . PHE A 1 360 ? 8.630 21.673 18.474 1.00 92.31 360 PHE A O 1
ATOM 2853 N N . MET A 1 361 ? 10.689 21.917 17.613 1.00 91.44 361 MET A N 1
ATOM 2854 C CA . MET A 1 361 ? 11.103 20.525 17.830 1.00 91.44 361 MET A CA 1
ATOM 2855 C C . MET A 1 361 ? 11.185 20.130 19.311 1.00 91.44 361 MET A C 1
ATOM 2857 O O . MET A 1 361 ? 11.205 18.944 19.633 1.00 91.44 361 MET A O 1
ATOM 2861 N N . GLU A 1 362 ? 11.194 21.102 20.226 1.00 93.69 362 GLU A N 1
ATOM 2862 C CA . GLU A 1 362 ? 11.170 20.829 21.662 1.00 93.69 362 GLU A CA 1
ATOM 2863 C C . GLU A 1 362 ? 9.762 20.516 22.196 1.00 93.69 362 GLU A C 1
ATOM 2865 O O . GLU A 1 362 ? 9.629 20.048 23.332 1.00 93.69 362 GLU A O 1
ATOM 2870 N N . LYS A 1 363 ? 8.713 20.730 21.386 1.00 95.25 363 LYS A N 1
ATOM 2871 C CA . LYS A 1 363 ? 7.323 20.437 21.757 1.00 95.25 363 LYS A CA 1
ATOM 2872 C C . LYS A 1 363 ? 7.118 18.925 21.964 1.00 95.25 363 LYS A C 1
ATOM 2874 O O . LYS A 1 363 ? 7.593 18.146 21.137 1.00 95.25 363 LYS A O 1
ATOM 2879 N N . PRO A 1 364 ? 6.350 18.501 22.991 1.00 95.69 364 PRO A N 1
ATOM 2880 C CA . PRO A 1 364 ? 6.119 17.082 23.283 1.00 95.69 364 PRO A CA 1
ATOM 2881 C C . PRO A 1 364 ? 5.631 16.274 22.075 1.00 95.69 364 PRO A C 1
ATOM 2883 O O . PRO A 1 364 ? 6.280 15.310 21.698 1.00 95.69 364 PRO A O 1
ATOM 2886 N N . GLY A 1 365 ? 4.594 16.748 21.370 1.00 95.88 365 GLY A N 1
ATOM 2887 C CA . GLY A 1 365 ? 4.044 16.025 20.214 1.00 95.88 365 GLY A CA 1
ATOM 2888 C C . GLY A 1 365 ? 5.041 15.809 19.067 1.00 95.88 365 GLY A C 1
ATOM 2889 O O . GLY A 1 365 ? 4.986 14.784 18.392 1.00 95.88 365 GLY A O 1
ATOM 2890 N N . PHE A 1 366 ? 6.000 16.724 18.877 1.00 97.12 366 PHE A N 1
ATOM 2891 C CA . PHE A 1 366 ? 7.068 16.527 17.897 1.00 97.12 366 PHE A CA 1
ATOM 2892 C C . PHE A 1 366 ? 8.055 15.445 18.351 1.00 97.12 366 PHE A C 1
ATOM 2894 O O . PHE A 1 366 ? 8.455 14.604 17.545 1.00 97.12 366 PHE A O 1
ATOM 2901 N N . LYS A 1 367 ? 8.445 15.452 19.633 1.00 97.00 367 LYS A N 1
ATOM 2902 C CA . LYS A 1 367 ? 9.346 14.439 20.205 1.00 97.00 367 LYS A CA 1
ATOM 2903 C C . LYS A 1 367 ? 8.726 13.049 20.139 1.00 97.00 367 LYS A C 1
ATOM 2905 O O . LYS A 1 367 ? 9.398 12.136 19.670 1.00 97.00 367 LYS A O 1
ATOM 2910 N N . ASP A 1 368 ? 7.450 12.932 20.497 1.00 96.94 368 ASP A N 1
ATOM 2911 C CA . ASP A 1 368 ? 6.701 11.674 20.449 1.00 96.94 368 ASP A CA 1
ATOM 2912 C C . ASP A 1 368 ? 6.625 11.137 19.011 1.00 96.94 368 ASP A C 1
ATOM 2914 O O . ASP A 1 368 ? 6.929 9.971 18.753 1.00 96.94 368 ASP A O 1
ATOM 2918 N N . PHE A 1 369 ? 6.301 12.004 18.041 1.00 97.50 369 PHE A N 1
ATOM 2919 C CA . PHE A 1 369 ? 6.302 11.634 16.624 1.00 97.50 369 PHE A CA 1
ATOM 2920 C C . PHE A 1 369 ? 7.682 11.175 16.155 1.00 97.50 369 PHE A C 1
ATOM 2922 O O . PHE A 1 369 ? 7.793 10.141 15.490 1.00 97.50 369 PHE A O 1
ATOM 2929 N N . PHE A 1 370 ? 8.729 11.935 16.484 1.00 97.38 370 PHE A N 1
ATOM 2930 C CA . PHE A 1 370 ? 10.090 11.609 16.082 1.00 97.38 370 PHE A CA 1
ATOM 2931 C C . PHE A 1 370 ? 10.542 10.280 16.683 1.00 97.38 370 PHE A C 1
ATOM 2933 O O . PHE A 1 370 ? 11.089 9.459 15.954 1.00 97.38 370 PHE A O 1
ATOM 2940 N N . GLU A 1 371 ? 10.295 10.036 17.969 1.00 96.62 371 GLU A N 1
ATOM 2941 C CA . GLU A 1 371 ? 10.647 8.782 18.634 1.00 96.62 371 GLU A CA 1
ATOM 2942 C C . GLU A 1 371 ? 9.953 7.592 17.961 1.00 96.62 371 GLU A C 1
ATOM 2944 O O . GLU A 1 371 ? 10.638 6.666 17.509 1.00 96.62 371 GLU A O 1
ATOM 2949 N N . ALA A 1 372 ? 8.633 7.682 17.767 1.00 95.50 372 ALA A N 1
ATOM 2950 C CA . ALA A 1 372 ? 7.819 6.639 17.143 1.00 95.50 372 ALA A CA 1
ATOM 2951 C C . ALA A 1 372 ? 8.202 6.340 15.680 1.00 95.50 372 ALA A C 1
ATOM 2953 O O . ALA A 1 372 ? 8.029 5.217 15.210 1.00 95.50 372 ALA A O 1
ATOM 2954 N N . ASN A 1 373 ? 8.739 7.323 14.948 1.00 97.50 373 ASN A N 1
ATOM 2955 C CA . ASN A 1 373 ? 9.013 7.213 13.510 1.00 97.50 373 ASN A CA 1
ATOM 2956 C C . ASN A 1 373 ? 10.514 7.234 13.155 1.00 97.50 373 ASN A C 1
ATOM 2958 O O . ASN A 1 373 ? 10.880 7.117 11.983 1.00 97.50 373 ASN A O 1
ATOM 2962 N N . SER A 1 374 ? 11.405 7.356 14.143 1.00 96.38 374 SER A N 1
ATOM 2963 C CA . SER A 1 374 ? 12.850 7.567 13.949 1.00 96.38 374 SER A CA 1
ATOM 2964 C C . SER A 1 374 ? 13.523 6.510 13.069 1.00 96.38 374 SER A C 1
ATOM 2966 O O . SER A 1 374 ? 14.472 6.825 12.347 1.00 96.38 374 SER A O 1
ATOM 2968 N N . ALA A 1 375 ? 13.021 5.271 13.103 1.00 95.81 375 ALA A N 1
ATOM 2969 C CA . ALA A 1 375 ? 13.551 4.149 12.336 1.00 95.81 375 ALA A CA 1
ATOM 2970 C C . ALA A 1 375 ? 13.547 4.404 10.820 1.00 95.81 375 ALA A C 1
ATOM 2972 O O . ALA A 1 375 ? 14.542 4.097 10.168 1.00 95.81 375 ALA A O 1
ATOM 2973 N N . TRP A 1 376 ? 12.479 5.000 10.276 1.00 97.62 376 TRP A N 1
ATOM 2974 C CA . TRP A 1 376 ? 12.377 5.333 8.849 1.00 97.62 376 TRP A CA 1
ATOM 2975 C C . TRP A 1 376 ? 12.679 6.814 8.568 1.00 97.62 376 TRP A C 1
ATOM 2977 O O . TRP A 1 376 ? 13.266 7.135 7.534 1.00 97.62 376 TRP A O 1
ATOM 2987 N N . LEU A 1 377 ? 12.371 7.721 9.507 1.00 98.12 377 LEU A N 1
ATOM 2988 C CA . LEU A 1 377 ? 12.603 9.161 9.342 1.00 98.12 377 LEU A CA 1
ATOM 2989 C C . LEU A 1 377 ? 14.082 9.518 9.209 1.00 98.12 377 LEU A C 1
ATOM 2991 O O . LEU A 1 377 ? 14.428 10.397 8.424 1.00 98.12 377 LEU A O 1
ATOM 2995 N N . LEU A 1 378 ? 14.967 8.873 9.978 1.00 98.00 378 LEU A N 1
ATOM 2996 C CA . LEU A 1 378 ? 16.397 9.183 9.927 1.00 98.00 378 LEU A CA 1
ATOM 2997 C C . LEU A 1 378 ? 17.039 8.785 8.585 1.00 98.00 378 LEU A C 1
ATOM 2999 O O . LEU A 1 378 ? 17.728 9.634 8.010 1.00 98.00 378 LEU A O 1
ATOM 3003 N N . PRO A 1 379 ? 16.831 7.558 8.056 1.00 98.44 379 PRO A N 1
ATOM 3004 C CA . PRO A 1 379 ? 17.221 7.217 6.688 1.00 98.44 379 PRO A CA 1
ATOM 3005 C C . PRO A 1 379 ? 16.635 8.170 5.644 1.00 98.44 379 PRO A C 1
ATOM 3007 O O . PRO A 1 379 ? 17.397 8.686 4.831 1.00 98.44 379 PRO A O 1
ATOM 3010 N N . TYR A 1 380 ? 15.334 8.472 5.706 1.00 98.81 380 TYR A N 1
ATOM 3011 C CA . TYR A 1 380 ? 14.672 9.381 4.764 1.00 98.81 380 TYR A CA 1
ATOM 3012 C C . TYR A 1 380 ? 15.282 10.791 4.776 1.00 98.81 380 TYR A C 1
ATOM 3014 O O . TYR A 1 380 ? 15.666 11.321 3.733 1.00 98.81 380 TYR A O 1
ATOM 3022 N N . ALA A 1 381 ? 15.455 11.388 5.958 1.00 98.69 381 ALA A N 1
ATOM 3023 C CA . ALA A 1 381 ? 16.039 12.719 6.084 1.00 98.69 381 ALA A CA 1
ATOM 3024 C C . ALA A 1 381 ? 17.496 12.749 5.593 1.00 98.69 381 ALA A C 1
ATOM 3026 O O . ALA A 1 381 ? 17.914 13.714 4.954 1.00 98.69 381 ALA A O 1
ATOM 3027 N N . ALA A 1 382 ? 18.278 11.696 5.858 1.00 98.75 382 ALA A N 1
ATOM 3028 C CA . ALA A 1 382 ? 19.641 11.590 5.344 1.00 98.75 382 ALA A CA 1
ATOM 3029 C C . ALA A 1 382 ? 19.662 11.442 3.821 1.00 98.75 382 ALA A C 1
ATOM 3031 O O . ALA A 1 382 ? 20.473 12.098 3.171 1.00 98.75 382 ALA A O 1
ATOM 3032 N N . PHE A 1 383 ? 18.767 10.624 3.265 1.00 98.75 383 PHE A N 1
ATOM 3033 C CA . PHE A 1 383 ? 18.609 10.441 1.828 1.00 98.75 383 PHE A CA 1
ATOM 3034 C C . PHE A 1 383 ? 18.311 11.774 1.141 1.00 98.75 383 PHE A C 1
ATOM 3036 O O . PHE A 1 383 ? 19.028 12.136 0.217 1.00 98.75 383 PHE A O 1
ATOM 3043 N N . CYS A 1 384 ? 17.346 12.555 1.638 1.00 98.56 384 CYS A N 1
ATOM 3044 C CA . CYS A 1 384 ? 17.012 13.865 1.069 1.00 98.56 384 CYS A CA 1
ATOM 3045 C C . CYS A 1 384 ? 18.211 14.826 1.094 1.00 98.56 384 CYS A C 1
ATOM 3047 O O . CYS A 1 384 ? 18.547 15.440 0.085 1.00 98.56 384 CYS A O 1
ATOM 3049 N N . VAL A 1 385 ? 18.929 14.904 2.222 1.00 98.44 385 VAL A N 1
ATOM 3050 C CA . VAL A 1 385 ? 20.128 15.755 2.343 1.00 98.44 385 VAL A CA 1
ATOM 3051 C C . VAL A 1 385 ? 21.255 15.307 1.410 1.00 98.44 385 VAL A C 1
ATOM 3053 O O . VAL A 1 385 ? 21.987 16.143 0.877 1.00 98.44 385 VAL A O 1
ATOM 3056 N N . LEU A 1 386 ? 21.434 13.999 1.219 1.00 98.44 386 LEU A N 1
ATOM 3057 C CA . LEU A 1 386 ? 22.444 13.458 0.312 1.00 98.44 386 LEU A CA 1
ATOM 3058 C C . LEU A 1 386 ? 22.043 13.669 -1.152 1.00 98.44 386 LEU A C 1
ATOM 3060 O O . LEU A 1 386 ? 22.872 14.159 -1.917 1.00 98.44 386 LEU A O 1
ATOM 3064 N N . ARG A 1 387 ? 20.782 13.419 -1.513 1.00 97.69 387 ARG A N 1
ATOM 3065 C CA . ARG A 1 387 ? 20.203 13.735 -2.824 1.00 97.69 387 ARG A CA 1
ATOM 3066 C C . ARG A 1 387 ? 20.482 15.184 -3.200 1.00 97.69 387 ARG A C 1
ATOM 3068 O O . ARG A 1 387 ? 21.086 15.430 -4.239 1.00 97.69 387 ARG A O 1
ATOM 3075 N N . ASP A 1 388 ? 20.145 16.128 -2.324 1.00 96.44 388 ASP A N 1
ATOM 3076 C CA . ASP A 1 388 ? 20.345 17.560 -2.578 1.00 96.44 388 ASP A CA 1
ATOM 3077 C C . ASP A 1 388 ? 21.831 17.920 -2.685 1.00 96.44 388 ASP A C 1
ATOM 3079 O O . ASP A 1 388 ? 22.237 18.715 -3.531 1.00 96.44 388 ASP A O 1
ATOM 3083 N N . LYS A 1 389 ? 22.674 17.317 -1.836 1.00 96.56 389 LYS A N 1
ATOM 3084 C CA . LYS A 1 389 ? 24.119 17.563 -1.834 1.00 96.56 389 LYS A CA 1
ATOM 3085 C C . LYS A 1 389 ? 24.803 17.073 -3.112 1.00 96.56 389 LYS A C 1
ATOM 3087 O O . LYS A 1 389 ? 25.751 17.715 -3.562 1.00 96.56 389 LYS A O 1
ATOM 3092 N N . TYR A 1 390 ? 24.396 15.917 -3.629 1.00 96.69 390 TYR A N 1
ATOM 3093 C CA . TYR A 1 390 ? 24.992 15.290 -4.812 1.00 96.69 390 TYR A CA 1
ATOM 3094 C C . TYR A 1 3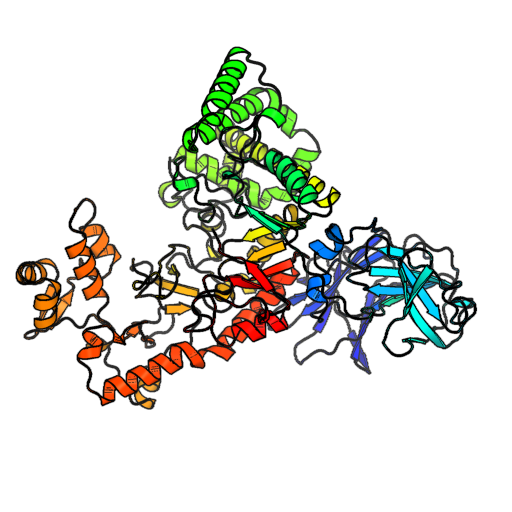90 ? 24.228 15.607 -6.109 1.00 96.69 390 TYR A C 1
ATOM 3096 O O . TYR A 1 390 ? 24.724 15.284 -7.185 1.00 96.69 390 TYR A O 1
ATOM 3104 N N . GLY A 1 391 ? 23.059 16.250 -6.022 1.00 95.81 391 GLY A N 1
ATOM 3105 C CA . GLY A 1 391 ? 22.207 16.601 -7.161 1.00 95.81 391 GLY A CA 1
ATOM 3106 C C . GLY A 1 391 ? 21.557 15.397 -7.850 1.00 95.81 391 GLY A C 1
ATOM 3107 O O . GLY A 1 391 ? 21.213 15.484 -9.024 1.00 95.81 391 GLY A O 1
ATOM 3108 N N . THR A 1 392 ? 21.456 14.251 -7.172 1.00 95.75 392 THR A N 1
ATOM 3109 C CA . THR A 1 392 ? 20.906 13.011 -7.740 1.00 95.75 392 THR A CA 1
ATOM 3110 C C . THR A 1 392 ? 20.448 12.050 -6.645 1.00 95.75 392 THR A C 1
ATOM 3112 O O . THR A 1 392 ? 21.114 11.939 -5.614 1.00 95.75 392 THR A O 1
ATOM 3115 N N . ALA A 1 393 ? 19.340 11.340 -6.875 1.00 96.06 393 ALA A N 1
ATOM 3116 C CA . ALA A 1 393 ? 18.862 10.249 -6.019 1.00 96.06 393 ALA A CA 1
ATOM 3117 C C . ALA A 1 393 ? 19.621 8.925 -6.239 1.00 96.06 393 ALA A C 1
ATOM 3119 O O . ALA A 1 393 ? 19.497 8.001 -5.436 1.00 96.06 393 ALA A O 1
ATOM 3120 N N . ASP A 1 394 ? 20.439 8.839 -7.294 1.00 95.94 394 ASP A N 1
ATOM 3121 C CA . ASP A 1 394 ? 21.315 7.698 -7.540 1.00 95.94 394 ASP A CA 1
ATOM 3122 C C . ASP A 1 394 ? 22.424 7.645 -6.483 1.00 95.94 394 ASP A C 1
ATOM 3124 O O . ASP A 1 394 ? 23.479 8.286 -6.586 1.00 95.94 394 ASP A O 1
ATOM 3128 N N . PHE A 1 395 ? 22.172 6.851 -5.445 1.00 96.81 395 PHE A N 1
ATOM 3129 C CA . PHE A 1 395 ? 23.074 6.720 -4.316 1.00 96.81 395 PHE A CA 1
ATOM 3130 C C . PHE A 1 395 ? 24.414 6.089 -4.690 1.00 96.81 395 PHE A C 1
ATOM 3132 O O . PHE A 1 395 ? 25.399 6.346 -3.996 1.00 96.81 395 PHE A O 1
ATOM 3139 N N . SER A 1 396 ? 24.533 5.370 -5.815 1.00 96.12 396 SER A N 1
ATOM 3140 C CA . SER A 1 396 ? 25.832 4.863 -6.287 1.00 96.12 396 SER A CA 1
ATOM 3141 C C . SER A 1 396 ? 26.853 5.995 -6.488 1.00 96.12 396 SER A C 1
ATOM 3143 O O . SER A 1 396 ? 28.059 5.805 -6.309 1.00 96.12 396 SER A O 1
ATOM 3145 N N . ARG A 1 397 ? 26.365 7.219 -6.735 1.00 97.25 397 ARG A N 1
ATOM 3146 C CA . ARG A 1 397 ? 27.156 8.434 -6.959 1.00 97.25 397 ARG A CA 1
ATOM 3147 C C . ARG A 1 397 ? 27.473 9.214 -5.678 1.00 97.25 397 ARG A C 1
ATOM 3149 O O . ARG A 1 397 ? 28.184 10.217 -5.734 1.00 97.25 397 ARG A O 1
ATOM 3156 N N . TRP A 1 398 ? 27.025 8.766 -4.503 1.00 97.50 398 TRP A N 1
ATOM 3157 C CA . TRP A 1 398 ? 27.196 9.486 -3.227 1.00 97.50 398 TRP A CA 1
ATOM 3158 C C . TRP A 1 398 ? 28.536 9.230 -2.519 1.00 97.50 398 TRP A C 1
ATOM 3160 O O . TRP A 1 398 ? 28.670 9.421 -1.302 1.00 97.50 398 TRP A O 1
ATOM 3170 N N . ALA A 1 399 ? 29.561 8.816 -3.266 1.00 95.69 399 ALA A N 1
ATOM 3171 C CA . ALA A 1 399 ? 30.894 8.504 -2.755 1.00 95.69 399 ALA A CA 1
ATOM 3172 C C . ALA A 1 399 ? 30.826 7.590 -1.513 1.00 95.69 399 ALA A C 1
ATOM 3174 O O . ALA A 1 399 ? 30.283 6.494 -1.568 1.00 95.69 399 ALA A O 1
ATOM 3175 N N . LYS A 1 400 ? 31.319 8.044 -0.352 1.00 95.88 400 LYS A N 1
ATOM 3176 C CA . LYS A 1 400 ? 31.334 7.248 0.889 1.00 95.88 400 LYS A CA 1
ATOM 3177 C C . LYS A 1 400 ? 29.949 6.884 1.452 1.00 95.88 400 LYS A C 1
ATOM 3179 O O . LYS A 1 400 ? 29.905 6.140 2.433 1.00 95.88 400 LYS A O 1
ATOM 3184 N N . TYR A 1 401 ? 28.862 7.445 0.920 1.00 97.94 401 TYR A N 1
ATOM 3185 C CA . TYR A 1 401 ? 27.482 7.151 1.327 1.00 97.94 401 TYR A CA 1
ATOM 3186 C C . TYR A 1 401 ? 26.740 6.246 0.332 1.00 97.94 401 TYR A C 1
ATOM 3188 O O . TYR A 1 401 ? 25.546 6.031 0.513 1.00 97.94 401 TYR A O 1
ATOM 3196 N N . SER A 1 402 ? 27.427 5.697 -0.679 1.00 97.19 402 SER A N 1
ATOM 3197 C CA . SER A 1 402 ? 26.805 4.801 -1.664 1.00 97.19 402 SER A CA 1
ATOM 3198 C C . SER A 1 402 ? 26.223 3.528 -1.067 1.00 97.19 402 SER A C 1
ATOM 3200 O O . SER A 1 402 ? 25.241 3.000 -1.570 1.00 97.19 402 SER A O 1
ATOM 3202 N N . VAL A 1 403 ? 26.790 3.081 0.052 1.00 97.06 403 VAL A N 1
ATOM 3203 C CA . VAL A 1 403 ? 26.238 2.016 0.884 1.00 97.06 403 VAL A CA 1
ATOM 3204 C C . VAL A 1 403 ? 25.743 2.629 2.185 1.00 97.06 403 VAL A C 1
ATOM 3206 O O . VAL A 1 403 ? 26.480 3.373 2.853 1.00 97.06 403 VAL A O 1
ATOM 3209 N N . TYR A 1 404 ? 24.501 2.309 2.543 1.00 97.81 404 TYR A N 1
ATOM 3210 C CA . TYR A 1 404 ? 23.893 2.763 3.782 1.00 97.81 404 TYR A CA 1
ATOM 3211 C C . TYR A 1 404 ? 24.699 2.319 5.005 1.00 97.81 404 TYR A C 1
ATOM 3213 O O . TYR A 1 404 ? 25.153 1.182 5.122 1.00 97.81 404 TYR A O 1
ATOM 3221 N N . ASP A 1 405 ? 24.853 3.241 5.951 1.00 97.69 405 ASP A N 1
ATOM 3222 C CA . ASP A 1 405 ? 25.471 2.982 7.244 1.00 97.69 405 ASP A CA 1
ATOM 3223 C C . ASP A 1 405 ? 24.806 3.871 8.297 1.00 97.69 405 ASP A C 1
ATOM 3225 O O . ASP A 1 405 ? 24.928 5.104 8.282 1.00 97.69 405 ASP A O 1
ATOM 3229 N N . ARG A 1 406 ? 24.130 3.233 9.256 1.00 96.50 406 ARG A N 1
ATOM 3230 C CA . ARG A 1 406 ? 23.427 3.917 10.346 1.00 96.50 406 ARG A CA 1
ATOM 3231 C C . ARG A 1 406 ? 24.351 4.825 11.165 1.00 96.50 406 ARG A C 1
ATOM 3233 O O . ARG A 1 406 ? 23.917 5.882 11.623 1.00 96.50 406 ARG A O 1
ATOM 3240 N N . LYS A 1 407 ? 25.631 4.474 11.340 1.00 97.56 407 LYS A N 1
ATOM 3241 C CA . LYS A 1 407 ? 26.601 5.324 12.054 1.00 97.56 407 LYS A CA 1
ATOM 3242 C C . LYS A 1 407 ? 26.878 6.605 11.273 1.00 97.56 407 LYS A C 1
ATOM 3244 O O . LYS A 1 407 ? 26.883 7.676 11.875 1.00 97.56 407 LYS A O 1
ATOM 3249 N N . LYS A 1 408 ? 27.033 6.519 9.947 1.00 97.69 408 LYS A N 1
ATOM 3250 C CA . LYS A 1 408 ? 27.219 7.691 9.073 1.00 97.69 408 LYS A CA 1
ATOM 3251 C C . LYS A 1 408 ? 25.997 8.608 9.093 1.00 97.69 408 LYS A C 1
ATOM 3253 O O . LYS A 1 408 ? 26.166 9.821 9.198 1.00 97.69 408 LYS A O 1
ATOM 3258 N N . VAL A 1 409 ? 24.788 8.043 9.072 1.00 97.75 409 VAL A N 1
ATOM 3259 C CA . VAL A 1 409 ? 23.532 8.801 9.231 1.00 97.75 409 VAL A CA 1
ATOM 3260 C C . VAL A 1 409 ? 23.490 9.520 10.582 1.00 97.75 409 VAL A C 1
ATOM 3262 O O . VAL A 1 409 ? 23.240 10.722 10.636 1.00 97.75 409 VAL A O 1
ATOM 3265 N N . ASN A 1 410 ? 23.844 8.840 11.674 1.00 97.12 410 ASN A N 1
ATOM 3266 C CA . ASN A 1 410 ? 23.930 9.467 12.997 1.00 97.12 410 ASN A CA 1
ATOM 3267 C C . ASN A 1 410 ? 24.992 10.582 13.059 1.00 97.12 410 ASN A C 1
ATOM 3269 O O . ASN A 1 410 ? 24.810 11.578 13.761 1.00 97.12 410 ASN A O 1
ATOM 3273 N N . THR A 1 411 ? 26.104 10.448 12.329 1.00 97.62 411 THR A N 1
ATOM 3274 C CA . THR A 1 411 ? 27.102 11.519 12.195 1.00 97.62 411 THR A CA 1
ATOM 3275 C C . THR A 1 411 ? 26.548 12.717 11.424 1.00 97.62 411 THR A C 1
ATOM 3277 O O . THR A 1 411 ? 26.785 13.850 11.841 1.00 97.62 411 THR A O 1
ATOM 3280 N N . LEU A 1 412 ? 25.791 12.496 10.341 1.00 97.44 412 LEU A N 1
ATOM 3281 C CA . LEU A 1 412 ? 25.103 13.569 9.614 1.00 97.44 412 LEU A CA 1
ATOM 3282 C C . LEU A 1 412 ? 24.110 14.300 10.524 1.00 97.44 412 LEU A C 1
ATOM 3284 O O . LEU A 1 412 ? 24.139 15.526 10.575 1.00 97.44 412 LEU A O 1
ATOM 3288 N N . TRP A 1 413 ? 23.325 13.563 11.314 1.00 97.06 413 TRP A N 1
ATOM 3289 C CA . TRP A 1 413 ? 22.357 14.125 12.262 1.00 97.06 413 TRP A CA 1
ATOM 3290 C C . TRP A 1 413 ? 22.995 15.047 13.314 1.00 97.06 413 TRP A C 1
ATOM 3292 O O . TRP A 1 413 ? 22.453 16.108 13.644 1.00 97.06 413 TRP A O 1
ATOM 3302 N N . LYS A 1 414 ? 24.167 14.655 13.833 1.00 97.00 414 LYS A N 1
ATOM 3303 C CA . LYS A 1 414 ? 24.938 15.427 14.825 1.00 97.00 414 LYS A CA 1
ATOM 3304 C C . LYS A 1 414 ? 25.728 16.587 14.212 1.00 97.00 414 LYS A C 1
ATOM 3306 O O . LYS A 1 414 ? 26.122 17.499 14.933 1.00 97.00 414 LYS A O 1
ATOM 3311 N N . ASN A 1 415 ? 25.990 16.569 12.905 1.00 97.25 415 ASN A N 1
ATOM 3312 C CA . ASN A 1 415 ? 26.687 17.657 12.227 1.00 97.25 415 ASN A CA 1
ATOM 3313 C C . ASN A 1 415 ? 25.827 18.931 12.220 1.00 97.25 415 ASN A C 1
ATOM 3315 O O . ASN A 1 415 ? 24.629 18.869 11.967 1.00 97.25 415 ASN A O 1
ATOM 3319 N N . VAL A 1 416 ? 26.445 20.096 12.432 1.00 93.88 416 VAL A N 1
ATOM 3320 C CA . VAL A 1 416 ? 25.721 21.378 12.505 1.00 93.88 416 VAL A CA 1
ATOM 3321 C C . VAL A 1 416 ? 24.939 21.666 11.220 1.00 93.88 416 VAL A C 1
ATOM 3323 O O . VAL A 1 416 ? 23.741 21.929 11.280 1.00 93.88 416 VAL A O 1
ATOM 3326 N N . ARG A 1 417 ? 25.593 21.572 10.053 1.00 94.88 417 ARG A N 1
ATOM 3327 C CA . ARG A 1 417 ? 24.973 21.898 8.761 1.00 94.88 417 ARG A CA 1
ATOM 3328 C C . ARG A 1 417 ? 24.049 20.782 8.283 1.00 94.88 417 ARG A C 1
ATOM 3330 O O . ARG A 1 417 ? 22.878 21.029 8.043 1.00 94.88 417 ARG A O 1
ATOM 3337 N N . SER A 1 418 ? 24.562 19.555 8.177 1.00 96.75 418 SER A N 1
ATOM 3338 C CA . SER A 1 418 ? 23.768 18.431 7.646 1.00 96.75 418 SER A CA 1
ATOM 3339 C C . SER A 1 418 ? 22.616 18.063 8.581 1.00 96.75 418 SER A C 1
ATOM 3341 O O . SER A 1 418 ? 21.521 17.772 8.119 1.00 96.75 418 SER A O 1
ATOM 3343 N N . GLY A 1 419 ? 22.826 18.148 9.896 1.00 97.25 419 GLY A N 1
ATOM 3344 C CA . GLY A 1 419 ? 21.787 17.888 10.883 1.00 97.25 419 GLY A CA 1
ATOM 3345 C C . GLY A 1 419 ? 20.680 18.937 10.865 1.00 97.25 419 GLY A C 1
ATOM 3346 O O . GLY A 1 419 ? 19.528 18.585 11.096 1.00 97.25 419 GLY A O 1
ATOM 3347 N N . ARG A 1 420 ? 20.993 20.210 10.568 1.00 96.75 420 ARG A N 1
ATOM 3348 C CA . ARG A 1 420 ? 19.970 21.253 10.371 1.00 96.75 420 ARG A CA 1
ATOM 3349 C C . ARG A 1 420 ? 19.075 20.918 9.177 1.00 96.75 420 ARG A C 1
ATOM 3351 O O . ARG A 1 420 ? 17.861 20.960 9.330 1.00 96.75 420 ARG A O 1
ATOM 3358 N N . GLU A 1 421 ? 19.660 20.520 8.048 1.00 98.00 421 GLU A N 1
ATOM 3359 C CA . GLU A 1 421 ? 18.891 20.114 6.862 1.00 98.00 421 GLU A CA 1
ATOM 3360 C C . GLU A 1 421 ? 18.073 18.837 7.108 1.00 98.00 421 GLU A C 1
ATOM 3362 O O . GLU A 1 421 ? 16.908 18.767 6.733 1.00 98.00 421 GLU A O 1
ATOM 3367 N N . MET A 1 422 ? 18.622 17.844 7.818 1.00 98.38 422 MET A N 1
ATOM 3368 C CA . MET A 1 422 ? 17.848 16.654 8.194 1.00 98.38 422 MET A CA 1
ATOM 3369 C C . MET A 1 422 ? 16.652 17.019 9.083 1.00 98.38 422 MET A C 1
ATOM 3371 O O . MET A 1 422 ? 15.551 16.515 8.876 1.00 98.38 422 MET A O 1
ATOM 3375 N N . ARG A 1 423 ? 16.848 17.912 10.061 1.00 98.00 423 ARG A N 1
ATOM 3376 C CA . ARG A 1 423 ? 15.776 18.389 10.947 1.00 98.00 423 ARG A CA 1
ATOM 3377 C C . ARG A 1 423 ? 14.682 19.145 10.192 1.00 98.00 423 ARG A C 1
ATOM 3379 O O . ARG A 1 423 ? 13.525 19.011 10.570 1.00 98.00 423 ARG A O 1
ATOM 3386 N N . TYR A 1 424 ? 15.017 19.851 9.110 1.00 98.56 424 TYR A N 1
ATOM 3387 C CA . TYR A 1 424 ? 14.022 20.459 8.224 1.00 98.56 424 TYR A CA 1
ATOM 3388 C C . TYR A 1 424 ? 13.099 19.406 7.588 1.00 98.56 424 TYR A C 1
ATOM 3390 O O . TYR A 1 424 ? 11.880 19.534 7.665 1.00 98.56 424 TYR A O 1
ATOM 3398 N N . TYR A 1 425 ? 13.652 18.322 7.036 1.00 98.50 425 TYR A N 1
ATOM 3399 C CA . TYR A 1 425 ? 12.834 17.251 6.454 1.00 98.50 425 TYR A CA 1
ATOM 3400 C C . TYR A 1 425 ? 11.971 16.529 7.498 1.00 98.50 425 TYR A C 1
ATOM 3402 O O . TYR A 1 425 ? 10.809 16.230 7.232 1.00 98.50 425 TYR A O 1
ATOM 3410 N N . VAL A 1 426 ? 12.488 16.308 8.712 1.00 98.56 426 VAL A N 1
ATOM 3411 C CA . VAL A 1 426 ? 11.682 15.763 9.823 1.00 98.56 426 VAL A CA 1
ATOM 3412 C C . VAL A 1 426 ? 10.551 16.727 10.210 1.00 98.56 426 VAL A C 1
ATOM 3414 O O . VAL A 1 426 ? 9.422 16.291 10.429 1.00 98.56 426 VAL A O 1
ATOM 3417 N N . TYR A 1 427 ? 10.831 18.032 10.252 1.00 98.50 427 TYR A N 1
ATOM 3418 C CA . TYR A 1 427 ? 9.839 19.081 10.497 1.00 98.50 427 TYR A CA 1
ATOM 3419 C C . TYR A 1 427 ? 8.714 19.071 9.454 1.00 98.50 427 TYR A C 1
ATOM 3421 O O . TYR A 1 427 ? 7.541 19.080 9.827 1.00 98.50 427 TYR A O 1
ATOM 3429 N N . LEU A 1 428 ? 9.047 18.950 8.164 1.00 98.50 428 LEU A N 1
ATOM 3430 C CA . LEU A 1 428 ? 8.047 18.802 7.103 1.00 98.50 428 LEU A CA 1
ATOM 3431 C C . LEU A 1 428 ? 7.171 17.561 7.303 1.00 98.50 428 LEU A C 1
ATOM 3433 O O . LEU A 1 428 ? 5.948 17.674 7.263 1.00 98.50 428 LEU A O 1
ATOM 3437 N N . GLN A 1 429 ? 7.777 16.394 7.550 1.00 98.75 429 GLN A N 1
ATOM 3438 C CA . GLN A 1 429 ? 7.035 15.140 7.724 1.00 98.75 429 GLN A CA 1
ATOM 3439 C C . GLN A 1 429 ? 6.077 15.193 8.918 1.00 98.75 429 GLN A C 1
ATOM 3441 O O . GLN A 1 429 ? 4.959 14.690 8.819 1.00 98.75 429 GLN A O 1
ATOM 3446 N N . TYR A 1 430 ? 6.463 15.852 10.014 1.00 98.56 430 TYR A N 1
ATOM 3447 C CA . TYR A 1 430 ? 5.564 16.071 11.147 1.00 98.56 430 TYR A CA 1
ATOM 3448 C C . TYR A 1 430 ? 4.346 16.922 10.761 1.00 98.56 430 TYR A C 1
ATOM 3450 O O . TYR A 1 430 ? 3.211 16.550 11.051 1.00 98.56 430 TYR A O 1
ATOM 3458 N N . HIS A 1 431 ? 4.552 18.044 10.066 1.00 98.69 431 HIS A N 1
ATOM 3459 C CA . HIS A 1 431 ? 3.444 18.906 9.649 1.00 98.69 431 HIS A CA 1
ATOM 3460 C C . HIS A 1 431 ? 2.537 18.255 8.600 1.00 98.69 431 HIS A C 1
ATOM 3462 O O . HIS A 1 431 ? 1.318 18.382 8.698 1.00 98.69 431 HIS A O 1
ATOM 3468 N N . LEU A 1 432 ? 3.105 17.521 7.641 1.00 98.81 432 LEU A N 1
ATOM 3469 C CA . LEU A 1 432 ? 2.344 16.713 6.685 1.00 98.81 432 LEU A CA 1
ATOM 3470 C C . LEU A 1 432 ? 1.498 15.658 7.407 1.00 98.81 432 LEU A C 1
ATOM 3472 O O . LEU A 1 432 ? 0.316 15.515 7.105 1.00 98.81 432 LEU A O 1
ATOM 3476 N N . HIS A 1 433 ? 2.081 14.967 8.393 1.00 98.62 433 HIS A N 1
ATOM 3477 C CA . HIS A 1 433 ? 1.371 13.991 9.216 1.00 98.62 433 HIS A CA 1
ATOM 3478 C C . HIS A 1 433 ? 0.181 14.632 9.941 1.00 98.62 433 HIS A C 1
ATOM 3480 O O . HIS A 1 433 ? -0.925 14.112 9.837 1.00 98.62 433 HIS A O 1
ATOM 3486 N N . LEU A 1 434 ? 0.367 15.786 10.590 1.00 98.38 434 LEU A N 1
ATOM 3487 C CA . LEU A 1 434 ? -0.732 16.494 11.256 1.00 98.38 434 LEU A CA 1
ATOM 3488 C C . LEU A 1 434 ? -1.839 16.923 10.283 1.00 98.38 434 LEU A C 1
ATOM 3490 O O . LEU A 1 434 ? -3.015 16.767 10.599 1.00 98.38 434 LEU A O 1
ATOM 3494 N N . GLN A 1 435 ? -1.482 17.452 9.109 1.00 98.62 435 GLN A N 1
ATOM 3495 C CA . GLN A 1 435 ? -2.468 17.910 8.124 1.00 98.62 435 GLN A CA 1
ATOM 3496 C C . GLN A 1 435 ? -3.261 16.745 7.517 1.00 98.62 435 GLN A C 1
ATOM 3498 O O . GLN A 1 435 ? -4.477 16.848 7.368 1.00 98.62 435 GLN A O 1
ATOM 3503 N N . MET A 1 436 ? -2.605 15.620 7.215 1.00 98.44 436 MET A N 1
ATOM 3504 C CA . MET A 1 436 ? -3.295 14.431 6.710 1.00 98.44 436 MET A CA 1
ATOM 3505 C C . MET A 1 436 ? -4.169 13.772 7.790 1.00 98.44 436 MET A C 1
ATOM 3507 O O . MET A 1 436 ? -5.273 13.320 7.489 1.00 98.44 436 MET A O 1
ATOM 3511 N N . LEU A 1 437 ? -3.719 13.751 9.053 1.00 98.31 437 LEU A N 1
ATOM 3512 C CA . LEU A 1 437 ? -4.540 13.277 10.171 1.00 98.31 437 LEU A CA 1
ATOM 3513 C C . LEU A 1 437 ? -5.789 14.140 10.372 1.00 98.31 437 LEU A C 1
ATOM 3515 O O . LEU A 1 437 ? -6.875 13.582 10.498 1.00 98.31 437 LEU A O 1
ATOM 3519 N N . ASP A 1 438 ? -5.665 15.471 10.334 1.00 98.56 438 ASP A N 1
ATOM 3520 C CA . ASP A 1 438 ? -6.823 16.371 10.433 1.00 98.56 438 ASP A CA 1
ATOM 3521 C C . ASP A 1 438 ? -7.836 16.118 9.305 1.00 98.56 438 ASP A C 1
ATOM 3523 O O . ASP A 1 438 ? -9.039 16.021 9.555 1.00 98.56 438 ASP A O 1
ATOM 3527 N N . ALA A 1 439 ? -7.359 15.933 8.069 1.00 98.38 439 ALA A N 1
ATOM 3528 C CA . ALA A 1 439 ? -8.211 15.591 6.935 1.00 98.38 439 ALA A CA 1
ATOM 3529 C C . ALA A 1 439 ? -8.941 14.248 7.129 1.00 98.38 439 ALA A C 1
ATOM 3531 O O . ALA A 1 439 ? -10.149 14.163 6.883 1.00 98.38 439 ALA A O 1
ATOM 3532 N N . ARG A 1 440 ? -8.233 13.215 7.605 1.00 97.94 440 ARG A N 1
ATOM 3533 C CA . ARG A 1 440 ? -8.803 11.893 7.912 1.00 97.94 440 ARG A CA 1
ATOM 3534 C C . ARG A 1 440 ? -9.844 11.966 9.023 1.00 97.94 440 ARG A C 1
ATOM 3536 O O . ARG A 1 440 ? -10.957 11.475 8.853 1.00 97.94 440 ARG A O 1
ATOM 3543 N N . ASP A 1 441 ? -9.514 12.607 10.138 1.00 97.44 441 ASP A N 1
ATOM 3544 C CA . ASP A 1 441 ? -10.414 12.742 11.285 1.00 97.44 441 ASP A CA 1
ATOM 3545 C C . ASP A 1 441 ? -11.669 13.537 10.927 1.00 97.44 441 ASP A C 1
ATOM 3547 O O . ASP A 1 441 ? -12.780 13.193 11.351 1.00 97.44 441 ASP A O 1
ATOM 3551 N N . TYR A 1 442 ? -11.520 14.558 10.081 1.00 98.38 442 TYR A N 1
ATOM 3552 C CA . TYR A 1 442 ? -12.656 15.282 9.539 1.00 98.38 442 TYR A CA 1
ATOM 3553 C C . TYR A 1 442 ? -13.535 14.392 8.654 1.00 98.38 442 TYR A C 1
ATOM 3555 O O . TYR A 1 442 ? -14.751 14.371 8.857 1.00 98.38 442 TYR A O 1
ATOM 3563 N N . ALA A 1 443 ? -12.953 13.600 7.747 1.00 98.19 443 ALA A N 1
ATOM 3564 C CA . ALA A 1 443 ? -13.694 12.625 6.942 1.00 98.19 443 ALA A CA 1
ATOM 3565 C C . ALA A 1 443 ? -14.473 11.635 7.826 1.00 98.19 443 ALA A C 1
ATOM 3567 O O . ALA A 1 443 ? -15.679 11.439 7.643 1.00 98.19 443 ALA A O 1
ATOM 3568 N N . HIS A 1 444 ? -13.832 11.103 8.870 1.00 96.06 444 HIS A N 1
ATOM 3569 C CA . HIS A 1 444 ? -14.457 10.194 9.836 1.00 96.06 444 HIS A CA 1
ATOM 3570 C C . HIS A 1 444 ? -15.606 10.845 10.604 1.00 96.06 444 HIS A C 1
ATOM 3572 O O . HIS A 1 444 ? -16.616 10.192 10.864 1.00 96.06 444 HIS A O 1
ATOM 3578 N N . SER A 1 445 ? -15.497 12.132 10.954 1.00 95.06 445 SER A N 1
ATOM 3579 C CA . SER A 1 445 ? -16.587 12.887 11.598 1.00 95.06 445 SER A CA 1
ATOM 3580 C C . SER A 1 445 ? -17.827 13.043 10.706 1.00 95.06 445 SER A C 1
ATOM 3582 O O . SER A 1 445 ? -18.922 13.297 11.204 1.00 95.06 445 SER A O 1
ATOM 3584 N N . ARG A 1 446 ? -17.665 12.857 9.391 1.00 96.25 446 ARG A N 1
ATOM 3585 C CA . ARG A 1 446 ? -18.724 12.922 8.375 1.00 96.25 446 ARG A CA 1
ATOM 3586 C C . ARG A 1 446 ? -19.128 11.541 7.847 1.00 96.25 446 ARG A C 1
ATOM 3588 O O . ARG A 1 446 ? -19.921 11.453 6.916 1.00 96.25 446 ARG A O 1
ATOM 3595 N N . GLY A 1 447 ? -18.612 10.460 8.442 1.00 95.06 447 GLY A N 1
ATOM 3596 C CA . GLY A 1 447 ? -18.907 9.088 8.023 1.00 95.06 447 GLY A CA 1
ATOM 3597 C C . GLY A 1 447 ? -18.356 8.734 6.637 1.00 95.06 447 GLY A C 1
ATOM 3598 O O . GLY A 1 447 ? -18.947 7.892 5.952 1.00 95.06 447 GLY A O 1
ATOM 3599 N N . ILE A 1 448 ? -17.257 9.381 6.228 1.00 98.00 448 ILE A N 1
ATOM 3600 C CA . ILE A 1 448 ? -16.549 9.160 4.962 1.00 98.00 448 ILE A CA 1
ATOM 3601 C C . ILE A 1 448 ? -15.215 8.465 5.240 1.00 98.00 448 ILE A C 1
ATOM 3603 O O . ILE A 1 448 ? -14.421 8.938 6.050 1.00 98.00 448 ILE A O 1
ATOM 3607 N N . ALA A 1 449 ? -14.978 7.342 4.564 1.00 98.12 449 ALA A N 1
ATOM 3608 C CA . ALA A 1 449 ? -13.734 6.585 4.656 1.00 98.12 449 ALA A CA 1
ATOM 3609 C C . ALA A 1 449 ? -12.731 7.066 3.600 1.00 98.12 449 ALA A C 1
ATOM 3611 O O . ALA A 1 449 ? -13.124 7.391 2.473 1.00 98.12 449 ALA A O 1
ATOM 3612 N N . ILE A 1 450 ? -11.440 7.065 3.932 1.00 98.50 450 ILE A N 1
ATOM 3613 C CA . ILE A 1 450 ? -10.371 7.372 2.975 1.00 98.50 450 ILE A CA 1
ATOM 3614 C C . ILE A 1 450 ? -9.730 6.068 2.502 1.00 98.50 450 ILE A C 1
ATOM 3616 O O . ILE A 1 450 ? -9.222 5.275 3.295 1.00 98.50 450 ILE A O 1
ATOM 3620 N N . LYS A 1 451 ? -9.747 5.847 1.188 1.00 98.44 451 LYS A N 1
ATOM 3621 C CA . LYS A 1 451 ? -9.124 4.703 0.527 1.00 98.44 451 LYS A CA 1
ATOM 3622 C C . LYS A 1 451 ? -7.806 5.129 -0.122 1.00 98.44 451 LYS A C 1
ATOM 3624 O O . LYS A 1 451 ? -7.809 5.920 -1.060 1.00 98.44 451 LYS A O 1
ATOM 3629 N N . GLY A 1 452 ? -6.694 4.597 0.364 1.00 97.62 452 GLY A N 1
ATOM 3630 C CA . GLY A 1 452 ? -5.375 4.812 -0.225 1.00 97.62 452 GLY A CA 1
ATOM 3631 C C . GLY A 1 452 ? -5.098 3.912 -1.429 1.00 97.62 452 GLY A C 1
ATOM 3632 O O . GLY A 1 452 ? -5.904 3.047 -1.802 1.00 97.62 452 GLY A O 1
ATOM 3633 N N . ASP A 1 453 ? -3.911 4.090 -1.994 1.00 97.12 453 ASP A N 1
ATOM 3634 C CA . ASP A 1 453 ? -3.356 3.275 -3.070 1.00 97.12 453 ASP A CA 1
ATOM 3635 C C . ASP A 1 453 ? -1.898 2.939 -2.739 1.00 97.12 453 ASP A C 1
ATOM 3637 O O . ASP A 1 453 ? -1.126 3.821 -2.352 1.00 97.12 453 ASP A O 1
ATOM 3641 N N . ILE A 1 454 ? -1.544 1.658 -2.814 1.00 95.69 454 ILE A N 1
ATOM 3642 C CA . ILE A 1 454 ? -0.234 1.132 -2.440 1.00 95.69 454 ILE A CA 1
ATOM 3643 C C . ILE A 1 454 ? 0.420 0.552 -3.697 1.00 95.69 454 ILE A C 1
ATOM 3645 O O . ILE A 1 454 ? 0.055 -0.558 -4.092 1.00 95.69 454 ILE A O 1
ATOM 3649 N N . PRO A 1 455 ? 1.417 1.249 -4.282 1.00 94.44 455 PRO A N 1
ATOM 3650 C CA . PRO A 1 455 ? 2.196 0.740 -5.410 1.00 94.44 455 PRO A CA 1
ATOM 3651 C C . PRO A 1 455 ? 2.828 -0.617 -5.100 1.00 94.44 455 PRO A C 1
ATOM 3653 O O . PRO A 1 455 ? 3.337 -0.812 -3.988 1.00 94.44 455 PRO A O 1
ATOM 3656 N N . ILE A 1 456 ? 2.878 -1.533 -6.069 1.00 91.25 456 ILE A N 1
ATOM 3657 C CA . ILE A 1 456 ? 3.430 -2.871 -5.819 1.00 91.25 456 ILE A CA 1
ATOM 3658 C C . ILE A 1 456 ? 4.902 -2.836 -5.420 1.00 91.25 456 ILE A C 1
ATOM 3660 O O . ILE A 1 456 ? 5.286 -3.637 -4.586 1.00 91.25 456 ILE A O 1
ATOM 3664 N N . GLY A 1 457 ? 5.706 -1.924 -5.973 1.00 91.56 457 GLY A N 1
ATOM 3665 C CA . GLY A 1 457 ? 7.163 -1.913 -5.821 1.00 91.56 457 GLY A CA 1
ATOM 3666 C C . GLY A 1 457 ? 7.733 -0.626 -5.227 1.00 91.56 457 GLY A C 1
ATOM 3667 O O . GLY A 1 457 ? 7.009 0.253 -4.756 1.00 91.56 457 GLY A O 1
ATOM 3668 N N . ILE A 1 458 ? 9.063 -0.539 -5.261 1.00 94.88 458 ILE A N 1
ATOM 3669 C CA . ILE A 1 458 ? 9.841 0.666 -4.950 1.00 94.88 458 ILE A CA 1
ATOM 3670 C C . ILE A 1 458 ? 10.644 1.092 -6.177 1.00 94.88 458 ILE A C 1
ATOM 3672 O O . ILE A 1 458 ? 10.905 0.283 -7.062 1.00 94.88 458 ILE A O 1
ATOM 3676 N N . THR A 1 459 ? 11.106 2.337 -6.219 1.00 93.31 459 THR A N 1
ATOM 3677 C CA . THR A 1 459 ? 12.091 2.740 -7.231 1.00 93.31 459 THR A CA 1
ATOM 3678 C C . THR A 1 459 ? 13.496 2.250 -6.838 1.00 93.31 459 THR A C 1
ATOM 3680 O O . THR A 1 459 ? 13.809 2.199 -5.643 1.00 93.31 459 THR A O 1
ATOM 3683 N N . PRO A 1 460 ? 14.392 1.925 -7.796 1.00 94.06 460 PRO A N 1
ATOM 3684 C CA . PRO A 1 460 ? 15.781 1.558 -7.487 1.00 94.06 460 PRO A CA 1
ATOM 3685 C C . PRO A 1 460 ? 16.567 2.658 -6.764 1.00 94.06 460 PRO A C 1
ATOM 3687 O O . PRO A 1 460 ? 17.553 2.372 -6.094 1.00 94.06 460 PRO A O 1
ATOM 3690 N N . GLN A 1 461 ? 16.135 3.914 -6.905 1.00 95.44 461 GLN A N 1
ATOM 3691 C CA . GLN A 1 461 ? 16.747 5.111 -6.322 1.00 95.44 461 GLN A CA 1
ATOM 3692 C C . GLN A 1 461 ? 15.889 5.651 -5.168 1.00 95.44 461 GLN A C 1
ATOM 3694 O O . GLN A 1 461 ? 15.557 6.834 -5.117 1.00 95.44 461 GLN A O 1
ATOM 3699 N N . SER A 1 462 ? 15.507 4.764 -4.250 1.00 97.38 462 SER A N 1
ATOM 3700 C CA . SER A 1 462 ? 14.693 5.078 -3.072 1.00 97.38 462 SER A CA 1
ATOM 3701 C C . SER A 1 462 ? 15.458 4.875 -1.767 1.00 97.38 462 SER A C 1
ATOM 3703 O O . SER A 1 462 ? 16.498 4.209 -1.711 1.00 97.38 462 SER A O 1
ATOM 3705 N N . VAL A 1 463 ? 14.902 5.423 -0.687 1.00 98.31 463 VAL A N 1
ATOM 3706 C CA . VAL A 1 463 ? 15.357 5.208 0.688 1.00 98.31 463 VAL A CA 1
ATOM 3707 C C . VAL A 1 463 ? 15.406 3.720 0.996 1.00 98.31 463 VAL A C 1
ATOM 3709 O O . VAL A 1 463 ? 16.415 3.255 1.515 1.00 98.31 463 VAL A O 1
ATOM 3712 N N . GLU A 1 464 ? 14.361 2.967 0.650 1.00 97.69 464 GLU A N 1
ATOM 3713 C CA . GLU A 1 464 ? 14.281 1.546 0.985 1.00 97.69 464 GLU A CA 1
ATOM 3714 C C . GLU A 1 464 ? 15.294 0.706 0.192 1.00 97.69 464 GLU A C 1
ATOM 3716 O O . GLU A 1 464 ? 15.935 -0.163 0.785 1.00 97.69 464 GLU A O 1
ATOM 3721 N N . ALA A 1 465 ? 15.530 1.018 -1.089 1.00 97.56 465 ALA A N 1
ATOM 3722 C CA . ALA A 1 465 ? 16.609 0.401 -1.868 1.00 97.56 465 ALA A CA 1
ATOM 3723 C C . ALA A 1 465 ? 17.998 0.722 -1.291 1.00 97.56 465 ALA A C 1
ATOM 3725 O O . ALA A 1 465 ? 18.889 -0.124 -1.303 1.00 97.56 465 ALA A O 1
ATOM 3726 N N . TRP A 1 466 ? 18.195 1.928 -0.751 1.00 98.31 466 TRP A N 1
ATOM 3727 C CA . TRP A 1 466 ? 19.466 2.326 -0.147 1.00 98.31 466 TRP A CA 1
ATOM 3728 C C . TRP A 1 466 ? 19.692 1.691 1.233 1.00 98.31 466 TRP A C 1
ATOM 3730 O O . TRP A 1 466 ? 20.777 1.172 1.501 1.00 98.31 466 TRP A O 1
ATOM 3740 N N . SER A 1 467 ? 18.695 1.731 2.124 1.00 97.94 467 SER A N 1
ATOM 3741 C CA . SER A 1 467 ? 18.849 1.329 3.528 1.00 97.94 467 SER A CA 1
ATOM 3742 C C . SER A 1 467 ? 18.546 -0.135 3.811 1.00 97.94 467 SER A C 1
ATOM 3744 O O . SER A 1 467 ? 19.099 -0.695 4.758 1.00 97.94 467 SER A O 1
ATOM 3746 N N . GLU A 1 468 ? 17.683 -0.763 3.015 1.00 97.25 468 GLU A N 1
ATOM 3747 C CA . GLU A 1 468 ? 17.255 -2.151 3.201 1.00 97.25 468 GLU A CA 1
ATOM 3748 C C . GLU A 1 468 ? 17.326 -2.975 1.888 1.00 97.25 468 GLU A C 1
ATOM 3750 O O . GLU A 1 468 ? 16.401 -3.738 1.604 1.00 97.25 468 GLU A O 1
ATOM 3755 N N . PRO A 1 469 ? 18.426 -2.906 1.095 1.00 96.81 469 PRO A N 1
ATOM 3756 C CA . PRO A 1 469 ? 18.506 -3.536 -0.234 1.00 96.81 469 PRO A CA 1
ATOM 3757 C C . PRO A 1 469 ? 18.300 -5.054 -0.217 1.00 96.81 469 PRO A C 1
ATOM 3759 O O . PRO A 1 469 ? 17.891 -5.636 -1.209 1.00 96.81 469 PRO A O 1
ATOM 3762 N N . HIS A 1 470 ? 18.566 -5.709 0.915 1.00 97.00 470 HIS A N 1
ATOM 3763 C CA . HIS A 1 470 ? 18.475 -7.161 1.067 1.00 97.00 470 HIS A CA 1
ATOM 3764 C C . HIS A 1 470 ? 17.049 -7.722 0.919 1.00 97.00 470 HIS A C 1
ATOM 3766 O O . HIS A 1 470 ? 16.891 -8.931 0.769 1.00 97.00 470 HIS A O 1
ATOM 3772 N N . TYR A 1 471 ? 16.015 -6.876 0.957 1.00 97.62 471 TYR A N 1
ATOM 3773 C CA . TYR A 1 471 ? 14.638 -7.278 0.653 1.00 97.62 471 TYR A CA 1
ATOM 3774 C C . TYR A 1 471 ? 14.320 -7.326 -0.844 1.00 97.62 471 TYR A C 1
ATOM 3776 O O . TYR A 1 471 ? 13.216 -7.736 -1.210 1.00 97.62 471 TYR A O 1
ATOM 3784 N N . PHE A 1 472 ? 15.255 -6.928 -1.705 1.00 96.94 472 PHE A N 1
ATOM 3785 C CA . PHE A 1 472 ? 15.019 -6.739 -3.129 1.00 96.94 472 PHE A CA 1
ATOM 3786 C C . PHE A 1 472 ? 16.098 -7.431 -3.966 1.00 96.94 472 PHE A C 1
ATOM 3788 O O . PHE A 1 472 ? 17.267 -7.478 -3.581 1.00 96.94 472 PHE A O 1
ATOM 3795 N N . ASN A 1 473 ? 15.710 -7.933 -5.134 1.00 94.50 473 ASN A N 1
ATOM 3796 C CA . ASN A 1 473 ? 16.637 -8.396 -6.160 1.00 94.50 473 ASN A CA 1
ATOM 3797 C C . ASN A 1 473 ? 16.940 -7.200 -7.073 1.00 94.50 473 ASN A C 1
ATOM 3799 O O . ASN A 1 473 ? 16.137 -6.829 -7.930 1.00 94.50 473 ASN A O 1
ATOM 3803 N N . MET A 1 474 ? 18.067 -6.533 -6.818 1.00 92.38 474 MET A N 1
ATOM 3804 C CA . MET A 1 474 ? 18.452 -5.280 -7.491 1.00 92.38 474 MET A CA 1
ATOM 3805 C C . MET A 1 474 ? 19.007 -5.488 -8.912 1.00 92.38 474 MET A C 1
ATOM 3807 O O . MET A 1 474 ? 19.246 -4.525 -9.635 1.00 92.38 474 MET A O 1
ATOM 3811 N N . ASP A 1 475 ? 19.235 -6.738 -9.300 1.00 89.50 475 ASP A N 1
ATOM 3812 C CA . ASP A 1 475 ? 19.710 -7.207 -10.603 1.00 89.50 475 ASP A CA 1
ATOM 3813 C C . ASP A 1 475 ? 18.571 -7.638 -11.545 1.00 89.50 475 ASP A C 1
ATOM 3815 O O . ASP A 1 475 ? 18.821 -8.085 -12.669 1.00 89.50 475 ASP A O 1
ATOM 3819 N N . ALA A 1 476 ? 17.327 -7.448 -11.113 1.00 90.81 476 ALA A N 1
ATOM 3820 C CA . ALA A 1 476 ? 16.116 -7.776 -11.843 1.00 90.81 476 ALA A CA 1
ATOM 3821 C C . ALA A 1 476 ? 15.155 -6.579 -11.886 1.00 90.81 476 ALA A C 1
ATOM 3823 O O . ALA A 1 476 ? 15.227 -5.678 -11.050 1.00 90.81 476 ALA A O 1
ATOM 3824 N N . GLN A 1 477 ? 14.257 -6.566 -12.870 1.00 94.00 477 GLN A N 1
ATOM 3825 C CA . GLN A 1 477 ? 13.295 -5.485 -13.080 1.00 94.00 477 GLN A CA 1
ATOM 3826 C C . GLN A 1 477 ? 11.875 -6.055 -13.163 1.00 94.00 477 GLN A C 1
ATOM 3828 O O . GLN A 1 477 ? 11.608 -6.965 -13.938 1.00 94.00 477 GLN A O 1
ATOM 3833 N N . ALA A 1 478 ? 10.945 -5.528 -12.380 1.00 95.00 478 ALA A N 1
ATOM 3834 C CA . ALA A 1 478 ? 9.537 -5.865 -12.462 1.00 95.00 478 ALA A CA 1
ATOM 3835 C C . ALA A 1 478 ? 8.911 -5.230 -13.709 1.00 95.00 478 ALA A C 1
ATOM 3837 O O . ALA A 1 478 ? 9.261 -4.118 -14.118 1.00 95.00 478 ALA A O 1
ATOM 3838 N N . GLY A 1 479 ? 7.941 -5.925 -14.283 1.00 93.25 479 GLY A N 1
ATOM 3839 C CA . GLY A 1 479 ? 7.202 -5.459 -15.440 1.00 93.25 479 GLY A CA 1
ATOM 3840 C C . GLY A 1 479 ? 5.878 -6.185 -15.611 1.00 93.25 479 GLY A C 1
ATOM 3841 O O . GLY A 1 479 ? 5.342 -6.778 -14.674 1.00 93.25 479 GLY A O 1
ATOM 3842 N N . ALA A 1 480 ? 5.395 -6.187 -16.848 1.00 92.25 480 ALA A N 1
ATOM 3843 C CA . ALA A 1 480 ? 4.252 -6.976 -17.277 1.00 92.25 480 ALA A CA 1
ATOM 3844 C C . ALA A 1 480 ? 4.543 -7.656 -18.624 1.00 92.25 480 ALA A C 1
ATOM 3846 O O . ALA A 1 480 ? 5.248 -7.079 -19.467 1.00 92.25 480 ALA A O 1
ATOM 3847 N N . PRO A 1 481 ? 3.997 -8.865 -18.852 1.00 91.88 481 PRO A N 1
ATOM 3848 C CA . PRO A 1 481 ? 4.010 -9.469 -20.178 1.00 91.88 481 PRO A CA 1
ATOM 3849 C C . PRO A 1 481 ? 3.222 -8.594 -21.174 1.00 91.88 481 PRO A C 1
ATOM 3851 O O . PRO A 1 481 ? 2.486 -7.698 -20.758 1.00 91.88 481 PRO A O 1
ATOM 3854 N N . PRO A 1 482 ? 3.348 -8.842 -22.488 1.00 87.62 482 PRO A N 1
ATOM 3855 C CA . PRO A 1 482 ? 2.495 -8.222 -23.490 1.00 87.62 482 PRO A CA 1
ATOM 3856 C C . PRO A 1 482 ? 1.001 -8.375 -23.200 1.00 87.62 482 PRO A C 1
ATOM 3858 O O . PRO A 1 482 ? 0.548 -9.438 -22.774 1.00 87.62 482 PRO A O 1
ATOM 3861 N N . ASP A 1 483 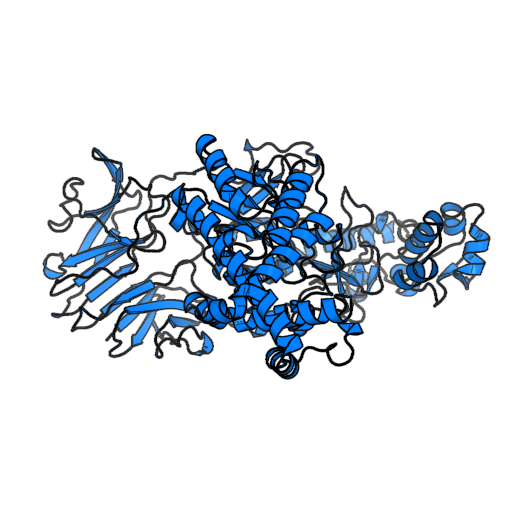? 0.255 -7.319 -23.501 1.00 81.62 483 ASP A N 1
ATOM 3862 C CA . ASP A 1 483 ? -1.204 -7.258 -23.447 1.00 81.62 483 ASP A CA 1
ATOM 3863 C C . ASP A 1 483 ? -1.751 -6.469 -24.653 1.00 81.62 483 ASP A C 1
ATOM 3865 O O . ASP A 1 483 ? -0.989 -6.028 -25.521 1.00 81.62 483 ASP A O 1
ATOM 3869 N N . ASP A 1 484 ? -3.074 -6.295 -24.714 1.00 71.19 484 ASP A N 1
ATOM 3870 C CA . ASP A 1 484 ? -3.759 -5.593 -25.809 1.00 71.19 484 ASP A CA 1
ATOM 3871 C C . ASP A 1 484 ? -3.347 -4.110 -25.946 1.00 71.19 484 ASP A C 1
ATOM 3873 O O . ASP A 1 484 ? -3.553 -3.509 -27.003 1.00 71.19 484 ASP A O 1
ATOM 3877 N N . PHE A 1 485 ? -2.750 -3.510 -24.909 1.00 74.00 485 PHE A N 1
ATOM 3878 C CA . PHE A 1 485 ? -2.299 -2.115 -24.898 1.00 74.00 485 PHE A CA 1
ATOM 3879 C C . PHE A 1 485 ? -0.795 -1.974 -25.160 1.00 74.00 485 PHE A C 1
ATOM 3881 O O . PHE A 1 485 ? -0.363 -0.966 -25.723 1.00 74.00 485 PHE A O 1
ATOM 3888 N N . SER A 1 486 ? 0.009 -2.971 -24.785 1.00 82.62 486 SER A N 1
ATOM 3889 C CA . SER A 1 486 ? 1.451 -3.009 -25.017 1.00 82.62 486 SER A CA 1
ATOM 3890 C C . SER A 1 486 ? 1.904 -4.358 -25.569 1.00 82.62 486 SER A C 1
ATOM 3892 O O . SER A 1 486 ? 2.292 -5.272 -24.840 1.00 82.62 486 SER A O 1
ATOM 3894 N N . VAL A 1 487 ? 1.986 -4.450 -26.897 1.00 84.69 487 VAL A N 1
ATOM 3895 C CA . VAL A 1 487 ? 2.466 -5.651 -27.605 1.00 84.69 487 VAL A CA 1
ATOM 3896 C C . VAL A 1 487 ? 3.932 -6.003 -27.307 1.00 84.69 487 VAL A C 1
ATOM 3898 O O . VAL A 1 487 ? 4.349 -7.143 -27.510 1.00 84.69 487 VAL A O 1
ATOM 3901 N N . LYS A 1 488 ? 4.730 -5.041 -26.817 1.00 86.62 488 LYS A N 1
ATOM 3902 C CA . LYS A 1 488 ? 6.133 -5.246 -26.404 1.00 86.62 488 LYS A CA 1
ATOM 3903 C C . LYS A 1 488 ? 6.268 -5.593 -24.906 1.00 86.62 488 LYS A C 1
ATOM 3905 O O . LYS A 1 488 ? 7.391 -5.751 -24.416 1.00 86.62 488 LYS A O 1
ATOM 3910 N N . GLY A 1 489 ? 5.153 -5.720 -24.181 1.00 89.31 489 GLY A N 1
ATOM 3911 C CA . GLY A 1 489 ? 5.140 -5.804 -22.722 1.00 89.31 489 GLY A CA 1
ATOM 3912 C C . GLY A 1 489 ? 5.578 -4.493 -22.074 1.00 89.31 489 GLY A C 1
ATOM 3913 O O . GLY A 1 489 ? 5.765 -3.475 -22.743 1.00 89.31 489 GLY A O 1
ATOM 3914 N N . GLN A 1 490 ? 5.736 -4.505 -20.758 1.00 90.88 490 GLN A N 1
ATOM 3915 C CA . GLN A 1 490 ? 6.138 -3.329 -19.993 1.00 90.88 490 GLN A CA 1
ATOM 3916 C C . GLN A 1 490 ? 7.328 -3.679 -19.107 1.00 90.88 490 GLN A C 1
ATOM 3918 O O . GLN A 1 490 ? 7.359 -4.746 -18.498 1.00 90.88 490 GLN A O 1
ATOM 3923 N N . ASN A 1 491 ? 8.293 -2.771 -19.027 1.00 92.75 491 ASN A N 1
ATOM 3924 C CA . ASN A 1 491 ? 9.365 -2.818 -18.045 1.00 92.75 491 ASN A CA 1
ATOM 3925 C C . ASN A 1 491 ? 9.214 -1.589 -17.151 1.00 92.75 491 ASN A C 1
ATOM 3927 O O . ASN A 1 491 ? 9.389 -0.463 -17.613 1.00 92.75 491 ASN A O 1
ATOM 3931 N N . TRP A 1 492 ? 8.837 -1.802 -15.893 1.00 91.31 492 TRP A N 1
ATOM 3932 C CA . TRP A 1 492 ? 8.610 -0.714 -14.943 1.00 91.31 492 TRP A CA 1
ATOM 3933 C C . TRP A 1 492 ? 9.902 -0.274 -14.249 1.00 91.31 492 TRP A C 1
ATOM 3935 O O . TRP A 1 492 ? 9.931 0.773 -13.609 1.00 91.31 492 TRP A O 1
ATOM 3945 N N . GLY A 1 493 ? 10.976 -1.065 -14.363 1.00 90.50 493 GLY A N 1
ATOM 3946 C CA . GLY A 1 493 ? 12.289 -0.747 -13.802 1.00 90.50 493 GLY A CA 1
ATOM 3947 C C . GLY A 1 493 ? 12.387 -0.867 -12.277 1.00 90.50 493 GLY A C 1
ATOM 3948 O O . GLY A 1 493 ? 13.421 -0.520 -11.712 1.00 90.50 493 GLY A O 1
ATOM 3949 N N . PHE A 1 494 ? 11.346 -1.348 -11.589 1.00 92.06 494 PHE A N 1
ATOM 3950 C CA . PHE A 1 494 ? 11.378 -1.590 -10.141 1.00 92.06 494 PHE A CA 1
ATOM 3951 C C . PHE A 1 494 ? 12.151 -2.873 -9.824 1.00 92.06 494 PHE A C 1
ATOM 3953 O O . PHE A 1 494 ? 11.997 -3.838 -10.561 1.00 92.06 494 PHE A O 1
ATOM 3960 N N . PRO A 1 495 ? 12.928 -2.966 -8.735 1.00 95.12 495 PRO A N 1
ATOM 3961 C CA . PRO A 1 495 ? 13.503 -4.245 -8.342 1.00 95.12 495 PRO A CA 1
ATOM 3962 C C . PRO A 1 495 ? 12.401 -5.222 -7.896 1.00 95.12 495 PRO A C 1
ATOM 3964 O O . PRO A 1 495 ? 11.367 -4.808 -7.359 1.00 95.12 495 PRO A O 1
ATOM 3967 N N . THR A 1 496 ? 12.614 -6.525 -8.096 1.00 94.88 496 THR A N 1
ATOM 3968 C CA . THR A 1 496 ? 11.686 -7.555 -7.599 1.00 94.88 496 THR A CA 1
ATOM 3969 C C . THR A 1 496 ? 11.939 -7.858 -6.122 1.00 94.88 496 THR A C 1
ATOM 3971 O O . THR A 1 496 ? 12.965 -7.487 -5.551 1.00 94.88 496 THR A O 1
ATOM 3974 N N . TYR A 1 497 ? 10.985 -8.509 -5.456 1.00 95.94 497 TYR A N 1
ATOM 3975 C CA . TYR A 1 497 ? 11.104 -8.835 -4.037 1.00 95.94 497 TYR A CA 1
ATOM 3976 C C . TYR A 1 497 ? 11.909 -10.107 -3.785 1.00 95.94 497 TYR A C 1
ATOM 3978 O O . TYR A 1 497 ? 11.626 -11.165 -4.352 1.00 95.94 497 TYR A O 1
ATOM 3986 N N . ASN A 1 498 ? 12.807 -10.052 -2.802 1.00 95.88 498 ASN A N 1
ATOM 3987 C CA . ASN A 1 498 ? 13.372 -11.243 -2.183 1.00 95.88 498 ASN A CA 1
ATOM 3988 C C . ASN A 1 498 ? 12.390 -11.797 -1.135 1.00 95.88 498 ASN A C 1
ATOM 3990 O O . ASN A 1 498 ? 12.531 -11.603 0.076 1.00 95.88 498 ASN A O 1
ATOM 3994 N N . TRP A 1 499 ? 11.356 -12.491 -1.617 1.00 94.62 499 TRP A N 1
ATOM 3995 C CA . TRP A 1 499 ? 10.310 -13.067 -0.768 1.00 94.62 499 TRP A CA 1
ATOM 3996 C C . TRP A 1 499 ? 10.834 -14.082 0.249 1.00 94.62 499 TRP A C 1
ATOM 3998 O O . TRP A 1 499 ? 10.254 -14.200 1.325 1.00 94.62 499 TRP A O 1
ATOM 4008 N N . ALA A 1 500 ? 11.910 -14.807 -0.076 1.00 93.06 500 ALA A N 1
ATOM 4009 C CA . ALA A 1 500 ? 12.536 -15.746 0.850 1.00 93.06 500 ALA A CA 1
ATOM 4010 C C . ALA A 1 500 ? 13.121 -14.999 2.054 1.00 93.06 500 ALA A C 1
ATOM 4012 O O . ALA A 1 500 ? 12.779 -15.312 3.192 1.00 93.06 500 ALA A O 1
ATOM 4013 N N . ARG A 1 501 ? 13.891 -13.933 1.802 1.00 95.25 501 ARG A N 1
ATOM 4014 C CA . ARG A 1 501 ? 14.444 -13.083 2.859 1.00 95.25 501 ARG A CA 1
ATOM 4015 C C . ARG A 1 501 ? 13.358 -12.399 3.687 1.00 95.25 501 ARG A C 1
ATOM 4017 O O . ARG A 1 501 ? 13.486 -12.318 4.903 1.00 95.25 501 ARG A O 1
ATOM 4024 N N . MET A 1 502 ? 12.283 -11.927 3.055 1.00 94.94 502 MET A N 1
ATOM 4025 C CA . MET A 1 502 ? 11.141 -11.364 3.786 1.00 94.94 502 MET A CA 1
ATOM 4026 C C . MET A 1 502 ? 10.432 -12.406 4.657 1.00 94.94 502 MET A C 1
ATOM 4028 O O . MET A 1 502 ? 9.944 -12.077 5.730 1.00 94.94 502 MET A O 1
ATOM 4032 N N . ALA A 1 503 ? 10.348 -13.665 4.227 1.00 90.44 503 ALA A N 1
ATOM 4033 C CA . ALA A 1 503 ? 9.691 -14.700 5.020 1.00 90.44 503 ALA A CA 1
ATOM 4034 C C . ALA A 1 503 ? 10.445 -15.001 6.331 1.00 90.44 503 ALA A C 1
ATOM 4036 O O . ALA A 1 503 ? 9.802 -15.310 7.335 1.00 90.44 503 ALA A O 1
ATOM 4037 N N . GLU A 1 504 ? 11.777 -14.862 6.348 1.00 88.50 504 GLU A N 1
ATOM 4038 C CA . GLU A 1 504 ? 12.630 -15.129 7.521 1.00 88.50 504 GLU A CA 1
ATOM 4039 C C . GLU A 1 504 ? 12.298 -14.254 8.738 1.00 88.50 504 GLU A C 1
ATOM 4041 O O . GLU A 1 504 ? 12.482 -14.693 9.872 1.00 88.50 504 GLU A O 1
ATOM 4046 N N . ASP A 1 505 ? 11.784 -13.040 8.525 1.00 86.69 505 ASP A N 1
ATOM 4047 C CA . ASP A 1 505 ? 11.388 -12.122 9.599 1.00 86.69 50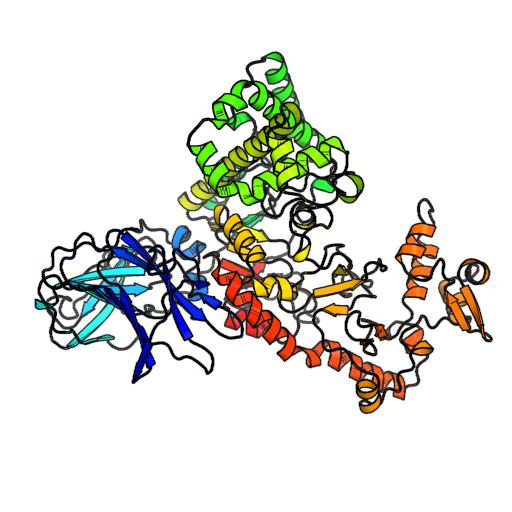5 ASP A CA 1
ATOM 4048 C C . ASP A 1 505 ? 9.869 -11.904 9.694 1.00 86.69 505 ASP A C 1
ATOM 4050 O O . ASP A 1 505 ? 9.388 -10.974 10.350 1.00 86.69 505 ASP A O 1
ATOM 4054 N N . GLY A 1 506 ? 9.096 -12.787 9.051 1.00 85.12 506 GLY A N 1
ATOM 4055 C CA . GLY A 1 506 ? 7.639 -12.733 9.056 1.00 85.12 506 GLY A CA 1
ATOM 4056 C C . GLY A 1 506 ? 7.075 -11.559 8.257 1.00 85.12 506 GLY A C 1
ATOM 4057 O O . GLY A 1 506 ? 6.035 -11.014 8.640 1.00 85.12 506 GLY A O 1
ATOM 4058 N N . TYR A 1 507 ? 7.737 -11.184 7.162 1.00 92.31 507 TYR A N 1
ATOM 4059 C CA . TYR A 1 507 ? 7.371 -10.112 6.236 1.00 92.31 507 TYR A CA 1
ATOM 4060 C C . TYR A 1 507 ? 7.331 -8.734 6.902 1.00 92.31 507 TYR A C 1
ATOM 4062 O O . TYR A 1 507 ? 6.419 -7.933 6.666 1.00 92.31 507 TYR A O 1
ATOM 4070 N N . SER A 1 508 ? 8.315 -8.453 7.758 1.00 91.50 508 SER A N 1
ATOM 4071 C CA . SER A 1 508 ? 8.322 -7.257 8.603 1.00 91.50 508 SER A CA 1
ATOM 4072 C C . SER A 1 508 ? 8.247 -5.962 7.786 1.00 91.50 508 SER A C 1
ATOM 4074 O O . SER A 1 508 ? 7.554 -5.025 8.182 1.00 91.50 508 SER A O 1
ATOM 4076 N N . TRP A 1 509 ? 8.902 -5.923 6.621 1.00 95.62 509 TRP A N 1
ATOM 4077 C CA . TRP A 1 509 ? 8.921 -4.769 5.721 1.00 95.62 509 TRP A CA 1
ATOM 4078 C C . TRP A 1 509 ? 7.515 -4.385 5.235 1.00 95.62 509 TRP A C 1
ATOM 4080 O O . TRP A 1 509 ? 7.075 -3.251 5.432 1.00 95.62 509 TRP A O 1
ATOM 4090 N N . TRP A 1 510 ? 6.760 -5.348 4.694 1.00 96.06 510 TRP A N 1
ATOM 4091 C CA . TRP A 1 510 ? 5.387 -5.120 4.227 1.00 96.06 510 TRP A CA 1
ATOM 4092 C C . TRP A 1 510 ? 4.433 -4.785 5.375 1.00 96.06 510 TRP A C 1
ATOM 4094 O O . TRP A 1 510 ? 3.599 -3.890 5.243 1.00 96.06 510 TRP A O 1
ATOM 4104 N N . LYS A 1 511 ? 4.581 -5.449 6.528 1.00 93.50 511 LYS A N 1
ATOM 4105 C CA . LYS A 1 511 ? 3.770 -5.153 7.718 1.00 93.50 511 LYS A CA 1
ATOM 4106 C C . LYS A 1 511 ? 3.991 -3.721 8.210 1.00 93.50 511 LYS A C 1
ATOM 4108 O O . LYS A 1 511 ? 3.015 -3.031 8.491 1.00 93.50 511 LYS A O 1
ATOM 4113 N N . ARG A 1 512 ? 5.244 -3.241 8.254 1.00 94.62 512 ARG A N 1
ATOM 4114 C CA . ARG A 1 512 ? 5.564 -1.840 8.593 1.00 94.62 512 ARG A CA 1
ATOM 4115 C C . ARG A 1 512 ? 4.967 -0.861 7.584 1.00 94.62 512 ARG A C 1
ATOM 4117 O O . ARG A 1 512 ? 4.412 0.152 7.998 1.00 94.62 512 ARG A O 1
ATOM 4124 N N . ARG A 1 513 ? 5.040 -1.174 6.286 1.00 96.38 513 ARG A N 1
ATOM 4125 C CA . ARG A 1 513 ? 4.433 -0.363 5.219 1.00 96.38 513 ARG A CA 1
ATOM 4126 C C . ARG A 1 513 ? 2.924 -0.217 5.416 1.00 96.38 513 ARG A C 1
ATOM 4128 O O . ARG A 1 513 ? 2.415 0.899 5.423 1.00 96.38 513 ARG A O 1
ATOM 4135 N N . PHE A 1 514 ? 2.211 -1.323 5.626 1.00 95.38 514 PHE A N 1
ATOM 4136 C CA . PHE A 1 514 ? 0.765 -1.290 5.861 1.00 95.38 514 PHE A CA 1
ATOM 4137 C C . PHE A 1 514 ? 0.409 -0.568 7.158 1.00 95.38 514 PHE A C 1
ATOM 4139 O O . PHE A 1 514 ? -0.494 0.263 7.148 1.00 95.38 514 PHE A O 1
ATOM 4146 N N . ALA A 1 515 ? 1.143 -0.820 8.245 1.00 94.06 515 ALA A N 1
ATOM 4147 C CA . ALA A 1 515 ? 0.938 -0.124 9.512 1.00 94.06 515 ALA A CA 1
ATOM 4148 C C . ALA A 1 515 ? 1.087 1.396 9.357 1.00 94.06 515 ALA A C 1
ATOM 4150 O O . ALA A 1 515 ? 0.254 2.138 9.870 1.00 94.06 515 ALA A O 1
ATOM 4151 N N . LYS A 1 516 ? 2.086 1.859 8.590 1.00 95.50 516 LYS A N 1
ATOM 4152 C CA . LYS A 1 516 ? 2.266 3.288 8.318 1.00 95.50 516 LYS A CA 1
ATOM 4153 C C . LYS A 1 516 ? 1.102 3.873 7.519 1.00 95.50 516 LYS A C 1
ATOM 4155 O O . LYS A 1 516 ? 0.626 4.958 7.830 1.00 95.50 516 LYS A O 1
ATOM 4160 N N . MET A 1 517 ? 0.622 3.156 6.505 1.00 95.25 517 MET A N 1
ATOM 4161 C CA . MET A 1 517 ? -0.513 3.598 5.686 1.00 95.25 517 MET A CA 1
ATOM 4162 C C . MET A 1 517 ? -1.838 3.619 6.463 1.00 95.25 517 MET A C 1
ATOM 4164 O O . MET A 1 517 ? -2.654 4.513 6.241 1.00 95.25 517 MET A O 1
ATOM 4168 N N . ALA A 1 518 ? -2.026 2.710 7.424 1.00 95.81 518 ALA A N 1
ATOM 4169 C CA . ALA A 1 518 ? -3.203 2.680 8.297 1.00 95.81 518 ALA A CA 1
ATOM 4170 C C . ALA A 1 518 ? -3.319 3.901 9.226 1.00 95.81 518 ALA A C 1
ATOM 4172 O O . ALA A 1 518 ? -4.386 4.140 9.787 1.00 95.81 518 ALA A O 1
ATOM 4173 N N . GLU A 1 519 ? -2.261 4.706 9.379 1.00 95.94 519 GLU A N 1
ATOM 4174 C CA . GLU A 1 519 ? -2.374 6.009 10.044 1.00 95.94 519 GLU A CA 1
ATOM 4175 C C . GLU A 1 519 ? -3.259 6.982 9.250 1.00 95.94 519 GLU A C 1
ATOM 4177 O O . GLU A 1 519 ? -3.871 7.870 9.841 1.00 95.94 519 GLU A O 1
ATOM 4182 N N . TYR A 1 520 ? -3.353 6.833 7.926 1.00 97.75 520 TYR A N 1
ATOM 4183 C CA . TYR A 1 520 ? -4.004 7.806 7.042 1.00 97.75 520 TYR A CA 1
ATOM 4184 C C . TYR A 1 520 ? -5.219 7.248 6.296 1.00 97.75 520 TYR A C 1
ATOM 4186 O O . TYR A 1 520 ? -6.073 8.025 5.869 1.00 97.75 520 TYR A O 1
ATOM 4194 N N . PHE A 1 521 ? -5.309 5.926 6.144 1.00 98.25 521 PHE A N 1
ATOM 4195 C CA . PHE A 1 521 ? -6.310 5.269 5.310 1.00 98.25 521 PHE A CA 1
ATOM 4196 C C . PHE A 1 521 ? -7.101 4.201 6.070 1.00 98.25 521 PHE A C 1
ATOM 4198 O O . PHE A 1 521 ? -6.579 3.512 6.942 1.00 98.25 521 PHE A O 1
ATOM 4205 N N . ASP A 1 522 ? -8.365 4.031 5.684 1.00 97.44 522 ASP A N 1
ATOM 4206 C CA . ASP A 1 522 ? -9.273 2.997 6.196 1.00 97.44 522 ASP A CA 1
ATOM 4207 C C . ASP A 1 522 ? -9.323 1.772 5.276 1.00 97.44 522 ASP A C 1
ATOM 4209 O O . ASP A 1 522 ? -9.664 0.664 5.684 1.00 97.44 522 ASP A O 1
ATOM 4213 N N . ALA A 1 523 ? -9.011 1.977 4.003 1.00 97.44 523 ALA A N 1
ATOM 4214 C CA . ALA A 1 523 ? -8.973 0.959 2.969 1.00 97.44 523 ALA A CA 1
ATOM 4215 C C . ALA A 1 523 ? -7.785 1.227 2.049 1.00 97.44 523 ALA A C 1
ATOM 4217 O O . ALA A 1 523 ? -7.312 2.359 1.962 1.00 97.44 523 ALA A O 1
ATOM 4218 N N . TYR A 1 524 ? -7.333 0.222 1.310 1.00 96.38 524 TYR A N 1
ATOM 4219 C CA . TYR A 1 524 ? -6.278 0.416 0.323 1.00 96.38 524 TYR A CA 1
ATOM 4220 C C . TYR A 1 524 ? -6.504 -0.425 -0.925 1.00 96.38 524 TYR A C 1
ATOM 4222 O O . TYR A 1 524 ? -7.025 -1.539 -0.863 1.00 96.38 524 TYR A O 1
ATOM 4230 N N . ARG A 1 525 ? -6.106 0.134 -2.071 1.00 97.00 525 ARG A N 1
ATOM 4231 C CA . ARG A 1 525 ? -5.818 -0.639 -3.279 1.00 97.00 525 ARG A CA 1
ATOM 4232 C C . ARG A 1 525 ? -4.405 -1.203 -3.158 1.00 97.00 525 ARG A C 1
ATOM 4234 O O . ARG A 1 525 ? -3.471 -0.437 -2.946 1.00 97.00 525 ARG A O 1
ATOM 4241 N N . ILE A 1 526 ? -4.259 -2.518 -3.276 1.00 95.19 526 ILE A N 1
ATOM 4242 C CA . ILE A 1 526 ? -2.980 -3.141 -3.615 1.00 95.19 526 ILE A CA 1
ATOM 4243 C C . ILE A 1 526 ? -2.871 -3.074 -5.130 1.00 95.19 526 ILE A C 1
ATOM 4245 O O . ILE A 1 526 ? -3.590 -3.794 -5.826 1.00 95.19 526 ILE A O 1
ATOM 4249 N N . ASP A 1 527 ? -2.010 -2.191 -5.616 1.00 92.88 527 ASP A N 1
ATOM 4250 C CA . ASP A 1 527 ? -1.623 -2.161 -7.019 1.00 92.88 527 ASP A CA 1
ATOM 4251 C C . ASP A 1 527 ? -0.976 -3.500 -7.394 1.00 92.88 527 ASP A C 1
ATOM 4253 O O . ASP A 1 527 ? -0.191 -4.052 -6.619 1.00 92.88 527 ASP A O 1
ATOM 4257 N N . HIS A 1 528 ? -1.351 -4.046 -8.547 1.00 93.81 528 HIS A N 1
ATOM 4258 C CA . HIS A 1 528 ? -0.847 -5.293 -9.099 1.00 93.81 528 HIS A CA 1
ATOM 4259 C C . HIS A 1 528 ? -0.782 -6.446 -8.080 1.00 93.81 528 HIS A C 1
ATOM 4261 O O . HIS A 1 528 ? 0.285 -7.017 -7.821 1.00 93.81 528 HIS A O 1
ATOM 4267 N N . VAL A 1 529 ? -1.933 -6.840 -7.508 1.00 95.19 529 VAL A N 1
ATOM 4268 C CA . VAL A 1 529 ? -2.005 -7.911 -6.484 1.00 95.19 529 VAL A CA 1
ATOM 4269 C C . VAL A 1 529 ? -1.385 -9.229 -6.967 1.00 95.19 529 VAL A C 1
ATOM 4271 O O . VAL A 1 529 ? -0.952 -10.065 -6.171 1.00 95.19 529 VAL A O 1
ATOM 4274 N N . LEU A 1 530 ? -1.315 -9.410 -8.287 1.00 94.56 530 LEU A N 1
ATOM 4275 C CA . LEU A 1 530 ? -0.682 -10.550 -8.932 1.00 94.56 530 LEU A CA 1
ATOM 4276 C C . LEU A 1 530 ? 0.764 -10.743 -8.456 1.00 94.56 530 LEU A C 1
ATOM 4278 O O . LEU A 1 530 ? 1.154 -11.891 -8.274 1.00 94.56 530 LEU A O 1
ATOM 4282 N N . GLY A 1 531 ? 1.491 -9.669 -8.112 1.00 94.69 531 GLY A N 1
ATOM 4283 C CA . GLY A 1 531 ? 2.856 -9.697 -7.564 1.00 94.69 531 GLY A CA 1
ATOM 4284 C C . GLY A 1 531 ? 3.044 -10.585 -6.323 1.00 94.69 531 GLY A C 1
ATOM 4285 O O . GLY A 1 531 ? 4.144 -11.084 -6.071 1.00 94.69 531 GLY A O 1
ATOM 4286 N N . PHE A 1 532 ? 1.974 -10.839 -5.560 1.00 95.25 532 PHE A N 1
ATOM 4287 C CA . PHE A 1 532 ? 1.994 -11.748 -4.405 1.00 95.25 532 PHE A CA 1
ATOM 4288 C C . PHE A 1 532 ? 1.887 -13.224 -4.797 1.00 95.25 532 PHE A C 1
ATOM 4290 O O . PHE A 1 532 ? 2.293 -14.089 -4.020 1.00 95.25 532 PHE A O 1
ATOM 4297 N N . PHE A 1 533 ? 1.403 -13.515 -6.000 1.00 95.81 533 PHE A N 1
ATOM 4298 C CA . PHE A 1 533 ? 1.401 -14.837 -6.621 1.00 95.81 533 PHE A CA 1
ATOM 4299 C C . PHE A 1 533 ? 2.702 -15.030 -7.407 1.00 95.81 533 PHE A C 1
ATOM 4301 O O . PHE A 1 533 ? 3.461 -15.968 -7.155 1.00 95.81 533 PHE A O 1
ATOM 4308 N N . ARG A 1 534 ? 2.971 -14.086 -8.314 1.00 94.44 534 ARG A N 1
ATOM 4309 C CA . ARG A 1 534 ? 4.073 -14.052 -9.279 1.00 94.44 534 ARG A CA 1
ATOM 4310 C C . ARG A 1 534 ? 4.313 -12.622 -9.762 1.00 94.44 534 ARG A C 1
ATOM 4312 O O . ARG A 1 534 ? 3.377 -11.842 -9.866 1.00 94.44 534 ARG A O 1
ATOM 4319 N N . ILE A 1 535 ? 5.530 -12.301 -10.160 1.00 95.31 535 ILE A N 1
ATOM 4320 C CA . ILE A 1 535 ? 5.844 -11.053 -10.857 1.00 95.31 535 ILE A CA 1
ATOM 4321 C C .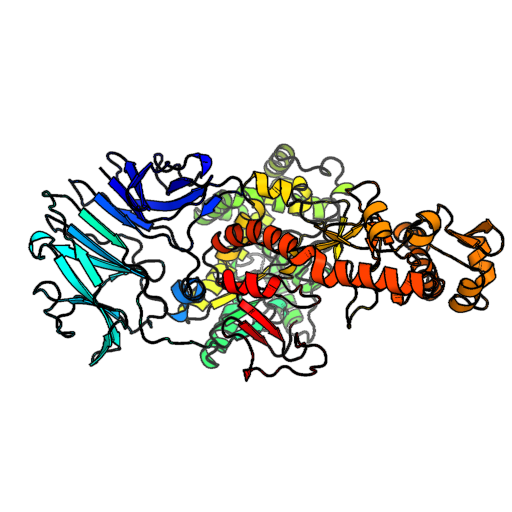 ILE A 1 535 ? 6.457 -11.375 -12.216 1.00 95.31 535 ILE A C 1
ATOM 4323 O O . ILE A 1 535 ? 7.127 -12.397 -12.359 1.00 95.31 535 ILE A O 1
ATOM 4327 N N . TRP A 1 536 ? 6.203 -10.542 -13.223 1.00 95.56 536 TRP A N 1
ATOM 4328 C CA . TRP A 1 536 ? 6.963 -10.612 -14.466 1.00 95.56 536 TRP A CA 1
ATOM 4329 C C . TRP A 1 536 ? 8.316 -9.943 -14.242 1.00 95.56 536 TRP A C 1
ATOM 4331 O O . TRP A 1 536 ? 8.389 -8.756 -13.928 1.00 95.56 536 TRP A O 1
ATOM 4341 N N . GLU A 1 537 ? 9.374 -10.731 -14.347 1.00 95.56 537 GLU A N 1
ATOM 4342 C CA . GLU A 1 537 ? 10.748 -10.351 -14.075 1.00 95.56 537 GLU A CA 1
ATOM 4343 C C . GLU A 1 537 ? 11.526 -10.247 -15.388 1.00 95.56 537 GLU A C 1
ATOM 4345 O O . GLU A 1 537 ? 11.719 -11.224 -16.114 1.00 95.56 537 GLU A O 1
ATOM 4350 N N . VAL A 1 538 ? 11.958 -9.031 -15.697 1.00 94.81 538 VAL A N 1
ATOM 4351 C CA . VAL A 1 538 ? 12.780 -8.663 -16.843 1.00 94.81 538 VAL A CA 1
ATOM 4352 C C . VAL A 1 538 ? 14.239 -8.592 -16.375 1.00 94.81 538 VAL A C 1
ATOM 4354 O O . VAL A 1 538 ? 14.540 -7.837 -15.443 1.00 94.81 538 VAL A O 1
ATOM 4357 N N . PRO A 1 539 ? 15.167 -9.348 -16.990 1.00 91.38 539 PRO A N 1
ATOM 4358 C CA . PRO A 1 539 ? 16.580 -9.280 -16.628 1.00 91.38 539 PRO A CA 1
ATOM 4359 C C . PRO A 1 539 ? 17.132 -7.856 -16.749 1.00 91.38 539 PRO A C 1
ATOM 4361 O O . PRO A 1 539 ? 16.713 -7.082 -17.613 1.00 91.38 539 PRO A O 1
ATOM 4364 N N . SER A 1 540 ? 18.083 -7.489 -15.888 1.00 90.38 540 SER A N 1
ATOM 4365 C CA . SER A 1 540 ? 18.627 -6.125 -15.863 1.00 90.38 540 SER A CA 1
ATOM 4366 C C . SER A 1 540 ? 19.406 -5.729 -17.115 1.00 90.38 540 SER A C 1
ATOM 4368 O O . SER A 1 540 ? 19.676 -4.546 -17.268 1.00 90.38 540 SER A O 1
ATOM 4370 N N . ASP A 1 541 ? 19.757 -6.644 -18.015 1.00 91.06 541 ASP A N 1
ATOM 4371 C CA . ASP A 1 541 ? 20.383 -6.337 -19.309 1.00 91.06 541 ASP A CA 1
ATOM 4372 C C . ASP A 1 541 ? 19.368 -6.161 -20.460 1.00 91.06 541 ASP A C 1
ATOM 4374 O O . ASP A 1 541 ? 19.751 -5.834 -21.589 1.00 91.06 541 ASP A O 1
ATOM 4378 N N . GLN A 1 542 ? 18.072 -6.315 -20.165 1.00 92.44 542 GLN A N 1
ATOM 4379 C CA . GLN A 1 542 ? 16.964 -6.111 -21.095 1.00 92.44 542 GLN A CA 1
ATOM 4380 C C . GLN A 1 542 ? 16.265 -4.764 -20.860 1.00 92.44 542 GLN A C 1
ATOM 4382 O O . GLN A 1 542 ? 16.249 -4.223 -19.749 1.00 92.44 542 GLN A O 1
ATOM 4387 N N . VAL A 1 543 ? 15.666 -4.232 -21.929 1.00 91.31 543 VAL A N 1
ATOM 4388 C CA . VAL A 1 543 ? 14.925 -2.959 -21.935 1.00 91.31 543 VAL A CA 1
ATOM 4389 C C . VAL A 1 543 ? 13.427 -3.216 -22.121 1.00 91.31 543 VAL A C 1
ATOM 4391 O O . VAL A 1 543 ? 12.611 -2.653 -21.397 1.00 91.31 543 VAL A O 1
ATOM 4394 N N . LEU A 1 544 ? 13.059 -4.105 -23.047 1.00 91.31 544 LEU A N 1
ATOM 4395 C CA . LEU A 1 544 ? 11.680 -4.459 -23.386 1.00 91.31 544 LEU A CA 1
ATOM 4396 C C . LEU A 1 544 ? 11.133 -5.581 -22.490 1.00 91.31 544 LEU A C 1
ATOM 4398 O O . LEU A 1 544 ? 11.860 -6.492 -22.094 1.00 91.31 544 LEU A O 1
ATOM 4402 N N . GLY A 1 545 ? 9.816 -5.577 -22.258 1.00 91.62 545 GLY A N 1
ATOM 4403 C CA . GLY A 1 545 ? 9.141 -6.582 -21.428 1.00 91.62 545 GLY A CA 1
ATOM 4404 C C . GLY A 1 545 ? 9.120 -7.994 -22.028 1.00 91.62 545 GLY A C 1
ATOM 4405 O O . GLY A 1 545 ? 9.033 -8.965 -21.285 1.00 91.62 545 GLY A O 1
ATOM 4406 N N . LEU A 1 546 ? 9.246 -8.139 -23.352 1.00 91.62 546 LEU A N 1
ATOM 4407 C CA . LEU A 1 546 ? 9.176 -9.430 -24.065 1.00 91.62 546 LEU A CA 1
ATOM 4408 C C . LEU A 1 546 ? 10.182 -10.490 -23.593 1.00 91.62 546 LEU A C 1
ATOM 4410 O O . LEU A 1 546 ? 9.914 -11.680 -23.737 1.00 91.62 546 LEU A O 1
ATOM 4414 N N . MET A 1 547 ? 11.331 -10.062 -23.069 1.00 91.75 547 MET A N 1
ATOM 4415 C CA . MET A 1 547 ? 12.412 -10.951 -22.625 1.00 91.75 547 MET A CA 1
ATOM 4416 C C . MET A 1 547 ? 12.343 -11.270 -21.126 1.00 91.75 547 MET A C 1
ATOM 4418 O O . MET A 1 547 ? 13.307 -11.779 -20.558 1.00 91.75 547 MET A O 1
ATOM 4422 N N . GLY A 1 548 ? 11.223 -10.948 -20.476 1.00 94.12 548 GLY A N 1
ATOM 4423 C CA . GLY A 1 548 ? 10.971 -11.346 -19.099 1.00 94.12 548 GLY A CA 1
ATOM 4424 C C . GLY A 1 548 ? 10.463 -12.781 -18.956 1.00 94.12 548 GLY A C 1
ATOM 4425 O O . GLY A 1 548 ? 10.267 -13.511 -19.930 1.00 94.12 548 GLY A O 1
ATOM 4426 N N . HIS A 1 549 ? 10.246 -13.174 -17.707 1.00 94.88 549 HIS A N 1
ATOM 4427 C CA . HIS A 1 549 ? 9.677 -14.457 -17.305 1.00 94.88 549 HIS A CA 1
ATOM 4428 C C . HIS A 1 549 ? 8.893 -14.295 -15.996 1.00 94.88 549 HIS A C 1
ATOM 4430 O O . HIS A 1 549 ? 9.018 -13.281 -15.316 1.00 94.88 549 HIS A O 1
ATOM 4436 N N . PHE A 1 550 ? 8.066 -15.270 -15.612 1.00 95.19 550 PHE A N 1
ATOM 4437 C CA . PHE A 1 550 ? 7.391 -15.211 -14.311 1.00 95.19 550 PHE A CA 1
ATOM 4438 C C . PHE A 1 550 ? 8.321 -15.664 -13.180 1.00 95.19 550 PHE A C 1
ATOM 4440 O O . PHE A 1 550 ? 8.978 -16.693 -13.296 1.00 95.19 550 PHE A O 1
ATOM 4447 N N . ASN A 1 551 ? 8.322 -14.934 -12.065 1.00 93.50 551 ASN A N 1
ATOM 4448 C CA . ASN A 1 551 ? 9.029 -15.286 -10.838 1.00 93.50 551 ASN A CA 1
ATOM 4449 C C . ASN A 1 551 ? 8.060 -15.244 -9.629 1.00 93.50 551 ASN A C 1
ATOM 4451 O O . ASN A 1 551 ? 7.455 -14.203 -9.363 1.00 93.50 551 ASN A O 1
ATOM 4455 N N . PRO A 1 552 ? 7.874 -16.342 -8.874 1.00 94.12 552 PRO A N 1
ATOM 4456 C CA . PRO A 1 552 ? 8.458 -17.656 -9.117 1.00 94.12 552 PRO A CA 1
ATOM 4457 C C . PRO A 1 552 ? 7.756 -18.375 -10.279 1.00 94.12 552 PRO A C 1
ATOM 4459 O O . PRO A 1 552 ? 6.587 -18.116 -10.567 1.00 94.12 552 PRO A O 1
ATOM 4462 N N . ALA A 1 553 ? 8.445 -19.324 -10.907 1.00 94.75 553 ALA A N 1
ATOM 4463 C CA . ALA A 1 553 ? 7.886 -20.218 -11.920 1.00 94.75 553 ALA A CA 1
ATOM 4464 C C . ALA A 1 553 ? 8.494 -21.623 -11.807 1.00 94.75 553 ALA A C 1
ATOM 4466 O O . ALA A 1 553 ? 9.488 -21.834 -11.115 1.00 94.75 553 ALA A O 1
ATOM 4467 N N . MET A 1 554 ? 7.872 -22.583 -12.487 1.00 96.00 554 MET A N 1
ATOM 4468 C CA . MET A 1 554 ? 8.371 -23.936 -12.696 1.00 96.00 554 MET A CA 1
ATOM 4469 C C . MET A 1 554 ? 8.892 -24.019 -14.135 1.00 96.00 554 MET A C 1
ATOM 4471 O O . MET A 1 554 ? 8.118 -24.372 -15.031 1.00 96.00 554 MET A O 1
ATOM 4475 N N . PRO A 1 555 ? 10.165 -23.666 -14.395 1.00 96.75 555 PRO A N 1
ATOM 4476 C CA . PRO A 1 555 ? 10.718 -23.700 -15.745 1.00 96.75 555 PRO A CA 1
ATOM 4477 C C . PRO A 1 555 ? 10.778 -25.140 -16.279 1.00 96.75 555 PRO A C 1
ATOM 4479 O O . PRO A 1 555 ? 10.564 -26.107 -15.540 1.00 96.75 555 PRO A O 1
ATOM 4482 N N . TYR A 1 556 ? 11.055 -25.291 -17.572 1.00 97.62 556 TYR A N 1
ATOM 4483 C CA . TYR A 1 556 ? 11.253 -26.599 -18.193 1.00 97.62 556 TYR A CA 1
ATOM 4484 C C . TYR A 1 556 ? 12.740 -26.938 -18.302 1.00 97.62 556 TYR A C 1
ATOM 4486 O O . TYR A 1 556 ? 13.522 -26.109 -18.767 1.00 97.62 556 TYR A O 1
ATOM 4494 N N . SER A 1 557 ? 13.122 -28.164 -17.941 1.00 97.19 557 SER A N 1
ATOM 4495 C CA . SER A 1 557 ? 14.418 -28.737 -18.329 1.00 97.19 557 SER A CA 1
ATOM 4496 C C . SER A 1 557 ? 14.382 -29.277 -19.766 1.00 97.19 557 SER A C 1
ATOM 4498 O O . SER A 1 557 ? 13.316 -29.370 -20.385 1.00 97.19 557 SER A O 1
ATOM 4500 N N . TYR A 1 558 ? 15.542 -29.669 -20.301 1.00 95.31 558 TYR A N 1
ATOM 4501 C CA . TYR A 1 558 ? 15.621 -30.361 -21.593 1.00 95.31 558 TYR A CA 1
ATOM 4502 C C . TYR A 1 558 ? 14.764 -31.639 -21.612 1.00 95.31 558 TYR A C 1
ATOM 4504 O O . TYR A 1 558 ? 13.974 -31.843 -22.532 1.00 95.31 558 TYR A O 1
ATOM 4512 N N . GLU A 1 559 ? 14.862 -32.472 -20.576 1.00 95.81 559 GLU A N 1
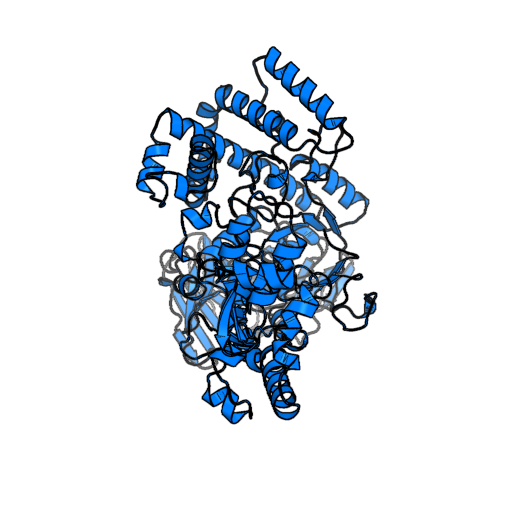ATOM 4513 C CA . GLU A 1 559 ? 14.123 -33.733 -20.456 1.00 95.81 559 GLU A CA 1
ATOM 4514 C C . GLU A 1 559 ? 12.608 -33.499 -20.389 1.00 95.81 559 GLU A C 1
ATOM 4516 O O . GLU A 1 559 ? 11.824 -34.223 -21.011 1.00 95.81 559 GLU A O 1
ATOM 4521 N N . ASP A 1 560 ? 12.189 -32.450 -19.680 1.00 95.44 560 ASP A N 1
ATOM 4522 C CA . ASP A 1 560 ? 10.791 -32.035 -19.588 1.00 95.44 560 ASP A CA 1
ATOM 4523 C C . ASP A 1 560 ? 10.214 -31.636 -20.954 1.00 95.44 560 ASP A C 1
ATOM 4525 O O . ASP A 1 560 ? 9.081 -32.008 -21.275 1.00 95.44 560 ASP A O 1
ATOM 4529 N N . MET A 1 561 ? 10.979 -30.893 -21.760 1.00 97.12 561 MET A N 1
ATOM 4530 C CA . MET A 1 561 ? 10.576 -30.498 -23.116 1.00 97.12 561 MET A CA 1
ATOM 4531 C C . MET A 1 561 ? 10.566 -31.700 -24.062 1.00 97.12 561 MET A C 1
ATOM 4533 O O . MET A 1 561 ? 9.592 -31.910 -24.792 1.00 97.12 561 MET A O 1
ATOM 4537 N N . MET A 1 562 ? 11.602 -32.537 -23.995 1.00 96.12 562 MET A N 1
ATOM 4538 C CA . MET A 1 562 ? 11.740 -33.714 -24.849 1.00 96.12 562 MET A CA 1
ATOM 4539 C C . MET A 1 562 ? 10.617 -34.727 -24.598 1.00 96.12 562 MET A C 1
ATOM 4541 O O . MET A 1 562 ? 10.022 -35.242 -25.545 1.00 96.12 562 MET A O 1
ATOM 4545 N N . SER A 1 563 ? 10.245 -34.955 -23.334 1.00 95.19 563 SER A N 1
ATOM 4546 C CA . SER A 1 563 ? 9.113 -35.825 -22.971 1.00 95.19 563 SER A CA 1
ATOM 4547 C C . SER A 1 563 ? 7.755 -35.318 -23.480 1.00 95.19 563 SER A C 1
ATOM 4549 O O . SER A 1 563 ? 6.819 -36.103 -23.619 1.00 95.19 563 SER A O 1
ATOM 4551 N N . ARG A 1 564 ? 7.652 -34.027 -23.826 1.00 93.88 564 ARG A N 1
ATOM 4552 C CA . ARG A 1 564 ? 6.469 -33.388 -24.435 1.00 93.88 564 ARG A CA 1
ATOM 4553 C C . ARG A 1 564 ? 6.564 -33.267 -25.963 1.00 93.88 564 ARG A C 1
ATOM 4555 O O . ARG A 1 564 ? 5.674 -32.696 -26.608 1.00 93.88 564 ARG A O 1
ATOM 4562 N N . GLY A 1 565 ? 7.606 -33.861 -26.544 1.00 95.00 565 GLY A N 1
ATOM 4563 C CA . GLY A 1 565 ? 7.827 -33.955 -27.983 1.00 95.00 565 GLY A CA 1
ATOM 4564 C C . GLY A 1 565 ? 8.518 -32.740 -28.596 1.00 95.00 565 GLY A C 1
ATOM 4565 O O . GLY A 1 565 ? 8.397 -32.547 -29.801 1.00 95.00 565 GLY A O 1
ATOM 4566 N N . PHE A 1 566 ? 9.204 -31.916 -27.799 1.00 97.31 566 PHE A N 1
ATOM 4567 C CA . PHE A 1 566 ? 9.992 -30.790 -28.298 1.00 97.31 566 PHE A CA 1
ATOM 4568 C C . PHE A 1 566 ? 11.488 -31.036 -28.064 1.00 97.31 566 PHE A C 1
ATOM 4570 O O . PHE A 1 566 ? 11.959 -30.984 -26.928 1.00 97.31 566 PHE A O 1
ATOM 4577 N N . ASP A 1 567 ? 12.240 -31.293 -29.137 1.00 96.31 567 ASP A N 1
ATOM 4578 C CA . ASP A 1 567 ? 13.694 -31.493 -29.072 1.00 96.31 567 ASP A CA 1
ATOM 4579 C C . ASP A 1 567 ? 14.419 -30.145 -28.952 1.00 96.31 567 ASP A C 1
ATOM 4581 O O . ASP A 1 567 ? 14.717 -29.455 -29.934 1.00 96.31 567 ASP A O 1
ATOM 4585 N N . PHE A 1 568 ? 14.639 -29.710 -27.713 1.00 96.75 568 PHE A N 1
ATOM 4586 C CA . PHE A 1 568 ? 15.212 -28.401 -27.439 1.00 96.75 568 PHE A CA 1
ATOM 4587 C C . PHE A 1 568 ? 16.706 -28.331 -27.802 1.00 96.75 568 PHE A C 1
ATOM 4589 O O . PHE A 1 568 ? 17.536 -29.044 -27.248 1.00 96.75 568 PHE A O 1
ATOM 4596 N N . ARG A 1 569 ? 17.078 -27.379 -28.666 1.00 95.00 569 ARG A N 1
ATOM 4597 C CA . ARG A 1 569 ? 18.471 -27.058 -28.997 1.00 95.00 569 ARG A CA 1
ATOM 4598 C C . ARG A 1 569 ? 18.791 -25.632 -28.584 1.00 95.00 569 ARG A C 1
ATOM 4600 O O . ARG A 1 569 ? 18.196 -24.688 -29.105 1.00 95.00 569 ARG A O 1
ATOM 4607 N N . TYR A 1 570 ? 19.754 -25.484 -27.681 1.00 93.50 570 TYR A N 1
ATOM 4608 C CA . TYR A 1 570 ? 20.111 -24.199 -27.086 1.00 93.50 570 TYR A CA 1
ATOM 4609 C C . TYR A 1 570 ? 20.418 -23.117 -28.141 1.00 93.50 570 TYR A C 1
ATOM 4611 O O . TYR A 1 570 ? 19.738 -22.091 -28.160 1.00 93.50 570 TYR A O 1
ATOM 4619 N N . ASP A 1 571 ? 21.328 -23.397 -29.081 1.00 90.56 571 ASP A N 1
ATOM 4620 C CA . ASP A 1 571 ? 21.773 -22.440 -30.115 1.00 90.56 571 ASP A CA 1
ATOM 4621 C C . ASP A 1 571 ? 20.692 -22.082 -31.153 1.00 90.56 571 ASP A C 1
ATOM 4623 O O . ASP A 1 571 ? 20.848 -21.163 -31.957 1.00 90.56 571 ASP A O 1
ATOM 4627 N N . ARG A 1 572 ? 19.578 -22.823 -31.172 1.00 92.12 572 ARG A N 1
ATOM 4628 C CA . ARG A 1 572 ? 18.462 -22.584 -32.094 1.00 92.12 572 ARG A CA 1
ATOM 4629 C C . ARG A 1 572 ? 17.272 -21.934 -31.403 1.00 92.12 572 ARG A C 1
ATOM 4631 O O . ARG A 1 572 ? 16.557 -21.165 -32.041 1.00 92.12 572 ARG A O 1
ATOM 4638 N N . HIS A 1 573 ? 17.014 -22.282 -30.146 1.00 96.06 573 HIS A N 1
ATOM 4639 C CA . HIS A 1 573 ? 15.768 -21.942 -29.462 1.00 96.06 573 HIS A CA 1
ATOM 4640 C C . HIS A 1 573 ? 15.940 -20.889 -28.363 1.00 96.06 573 HIS A C 1
ATOM 4642 O O . HIS A 1 573 ? 14.973 -20.182 -28.080 1.00 96.06 573 HIS A O 1
ATOM 4648 N N . ALA A 1 574 ? 17.130 -20.759 -27.766 1.00 94.69 574 ALA A N 1
ATOM 4649 C CA . ALA A 1 574 ? 17.405 -19.825 -26.667 1.00 94.69 574 ALA A CA 1
ATOM 4650 C C . ALA A 1 574 ? 18.425 -18.725 -27.013 1.00 94.69 574 ALA A C 1
ATOM 4652 O O . ALA A 1 574 ? 18.759 -17.899 -26.164 1.00 94.69 574 ALA A O 1
ATOM 4653 N N . THR A 1 575 ? 18.906 -18.694 -28.254 1.00 92.69 575 THR A N 1
ATOM 4654 C CA . THR A 1 575 ? 19.733 -17.617 -28.811 1.00 92.69 575 THR A CA 1
ATOM 4655 C C . THR A 1 575 ? 19.067 -17.043 -30.062 1.00 92.69 575 THR A C 1
ATOM 4657 O O . THR A 1 575 ? 18.326 -17.775 -30.726 1.00 92.69 575 THR A O 1
ATOM 4660 N N . PRO A 1 576 ? 19.290 -15.753 -30.390 1.00 93.31 576 PRO A N 1
ATOM 4661 C CA . PRO A 1 576 ? 18.677 -15.124 -31.557 1.00 93.31 576 PRO A CA 1
ATOM 4662 C C . PRO A 1 576 ? 18.910 -15.925 -32.840 1.00 93.31 576 PRO A C 1
ATOM 4664 O O . PRO A 1 576 ? 20.051 -16.124 -33.257 1.00 93.31 576 PRO A O 1
ATOM 4667 N N . TYR A 1 577 ? 17.831 -16.382 -33.473 1.00 92.50 577 TYR A N 1
ATOM 4668 C CA . TYR A 1 577 ? 17.901 -17.131 -34.725 1.00 92.50 577 TYR A CA 1
ATOM 4669 C C . TYR A 1 577 ? 17.722 -16.185 -35.914 1.00 92.50 577 TYR A C 1
ATOM 4671 O O . TYR A 1 577 ? 16.608 -15.957 -36.380 1.00 92.50 577 TYR A O 1
ATOM 4679 N N . ILE A 1 578 ? 18.831 -15.621 -36.398 1.00 93.81 578 ILE A N 1
ATOM 4680 C CA . ILE A 1 578 ? 18.826 -14.569 -37.421 1.00 93.81 578 ILE A CA 1
ATOM 4681 C C . ILE A 1 578 ? 19.240 -15.149 -38.776 1.00 93.81 578 ILE A C 1
ATOM 4683 O O . ILE A 1 578 ? 20.319 -15.729 -38.922 1.00 93.81 578 ILE A O 1
ATOM 4687 N N . ARG A 1 579 ? 18.391 -14.963 -39.795 1.00 92.38 579 ARG A N 1
ATOM 4688 C CA . ARG A 1 579 ? 18.633 -15.418 -41.175 1.00 92.38 579 ARG A CA 1
ATOM 4689 C C . ARG A 1 579 ? 18.600 -14.261 -42.167 1.00 92.38 579 ARG A C 1
ATOM 4691 O O . ARG A 1 579 ? 17.871 -13.291 -41.974 1.00 92.38 579 ARG A O 1
ATOM 4698 N N . TYR A 1 580 ? 19.321 -14.403 -43.281 1.00 91.25 580 TYR A N 1
ATOM 4699 C CA . TYR A 1 580 ? 19.422 -13.356 -44.311 1.00 91.25 580 TYR A CA 1
ATOM 4700 C C . TYR A 1 580 ? 18.056 -12.845 -44.810 1.00 91.25 580 TYR A C 1
ATOM 4702 O O . TYR A 1 580 ? 17.857 -11.640 -44.961 1.00 91.25 580 TYR A O 1
ATOM 4710 N N . TYR A 1 581 ? 17.089 -13.744 -45.033 1.00 91.69 581 TYR A N 1
ATOM 4711 C CA . TYR A 1 581 ? 15.761 -13.349 -45.516 1.00 91.69 581 TYR A CA 1
ATOM 4712 C C . TYR A 1 581 ? 15.018 -12.437 -44.526 1.00 91.69 581 TYR A C 1
ATOM 4714 O O . TYR A 1 581 ? 14.347 -11.508 -44.968 1.00 91.69 581 TYR A O 1
ATOM 4722 N N . MET A 1 582 ? 15.192 -12.655 -43.215 1.00 93.12 582 MET A N 1
ATOM 4723 C CA . MET A 1 582 ? 14.590 -11.832 -42.160 1.00 93.12 582 MET A CA 1
ATOM 4724 C C . MET A 1 582 ? 15.168 -10.418 -42.204 1.00 93.12 582 MET A C 1
ATOM 4726 O O . MET A 1 582 ? 14.433 -9.441 -42.128 1.00 93.12 582 MET A O 1
ATOM 4730 N N . LEU A 1 583 ? 16.486 -10.303 -42.402 1.00 93.50 583 LEU A N 1
ATOM 4731 C CA . LEU A 1 583 ? 17.168 -9.012 -42.489 1.00 93.50 583 LEU A CA 1
ATOM 4732 C C . LEU A 1 583 ? 16.677 -8.187 -43.684 1.00 93.50 583 LEU A C 1
ATOM 4734 O O . LEU A 1 583 ? 16.455 -6.984 -43.551 1.00 93.50 583 LEU A O 1
ATOM 4738 N N . ARG A 1 584 ? 16.446 -8.829 -44.837 1.00 92.56 584 ARG A N 1
ATOM 4739 C CA . ARG A 1 584 ? 15.862 -8.144 -45.999 1.00 92.56 584 ARG A CA 1
ATOM 4740 C C . ARG A 1 584 ? 14.437 -7.666 -45.743 1.00 92.56 584 ARG A C 1
ATOM 4742 O O . ARG A 1 584 ? 14.102 -6.563 -46.158 1.00 92.56 584 ARG A O 1
ATOM 4749 N N . GLU A 1 585 ? 13.618 -8.478 -45.080 1.00 93.75 585 GLU A N 1
ATOM 4750 C CA . GLU A 1 585 ? 12.227 -8.135 -44.766 1.00 93.75 585 GLU A CA 1
ATOM 4751 C C . GLU A 1 585 ? 12.134 -7.010 -43.724 1.00 93.75 585 GLU A C 1
ATOM 4753 O O . GLU A 1 585 ? 11.343 -6.087 -43.887 1.00 93.75 585 GLU A O 1
ATOM 4758 N N . MET A 1 586 ? 12.984 -7.042 -42.693 1.00 93.81 586 MET A N 1
ATOM 4759 C CA . MET A 1 586 ? 12.971 -6.071 -41.594 1.00 93.81 586 MET A CA 1
ATOM 4760 C C . MET A 1 586 ? 13.632 -4.733 -41.947 1.00 93.81 586 MET A C 1
ATOM 4762 O O . MET A 1 586 ? 13.160 -3.688 -41.508 1.00 93.81 586 MET A O 1
ATOM 4766 N N . PHE A 1 587 ? 14.732 -4.742 -42.709 1.00 95.50 587 PHE A N 1
ATOM 4767 C CA . PHE A 1 587 ? 15.565 -3.547 -42.908 1.00 95.50 587 PHE A CA 1
ATOM 4768 C C . PHE A 1 587 ? 15.605 -3.038 -44.353 1.00 95.50 587 PHE A C 1
ATOM 4770 O O . PHE A 1 587 ? 16.110 -1.936 -44.583 1.00 95.50 587 PHE A O 1
ATOM 4777 N N . GLY A 1 588 ? 15.087 -3.793 -45.328 1.00 94.44 588 GLY A N 1
ATOM 4778 C CA . GLY A 1 588 ? 15.061 -3.389 -46.736 1.00 94.44 588 GLY A CA 1
ATOM 4779 C C . GLY A 1 588 ? 16.448 -2.994 -47.253 1.00 94.44 588 GLY A C 1
ATOM 4780 O O . GLY A 1 588 ? 17.408 -3.758 -47.145 1.00 94.44 588 GLY A O 1
ATOM 4781 N N . GLU A 1 589 ? 16.574 -1.771 -47.772 1.00 93.75 589 GLU A N 1
ATOM 4782 C CA . GLU A 1 589 ? 17.836 -1.218 -48.291 1.00 93.75 589 GLU A CA 1
ATOM 4783 C C . GLU A 1 589 ? 18.944 -1.110 -47.226 1.00 93.75 589 GLU A C 1
ATOM 4785 O O . GLU A 1 589 ? 20.127 -1.139 -47.558 1.00 93.75 589 GLU A O 1
ATOM 4790 N N . ARG A 1 590 ? 18.587 -1.061 -45.932 1.00 94.62 590 ARG A N 1
ATOM 4791 C CA . ARG A 1 590 ? 19.544 -0.996 -44.812 1.00 94.62 590 ARG A CA 1
ATOM 4792 C C . ARG A 1 590 ? 20.144 -2.361 -44.439 1.00 94.62 590 ARG A C 1
ATOM 4794 O O . ARG A 1 590 ? 21.014 -2.420 -43.574 1.00 94.62 590 ARG A O 1
ATOM 4801 N N . CYS A 1 591 ? 19.725 -3.452 -45.087 1.00 94.19 591 CYS A N 1
ATOM 4802 C CA . CYS A 1 591 ? 20.126 -4.824 -44.750 1.00 94.19 591 CYS A CA 1
ATOM 4803 C C . CYS A 1 591 ? 21.650 -5.039 -44.732 1.00 94.19 591 CYS A C 1
ATOM 4805 O O . CYS A 1 591 ? 22.165 -5.650 -43.797 1.00 94.19 591 CYS A O 1
ATOM 4807 N N . GLN A 1 592 ? 22.378 -4.547 -45.740 1.00 92.56 592 GLN A N 1
ATOM 4808 C CA . GLN A 1 592 ? 23.833 -4.736 -45.817 1.00 92.56 592 GLN A CA 1
ATOM 4809 C C . GLN A 1 592 ? 24.557 -4.006 -44.679 1.00 92.56 592 GLN A C 1
ATOM 4811 O O . GLN A 1 592 ? 25.406 -4.587 -44.009 1.00 92.56 592 GLN A O 1
ATOM 4816 N N . MET A 1 593 ? 24.160 -2.761 -44.405 1.00 95.19 593 MET A N 1
ATOM 4817 C CA . MET A 1 593 ? 24.705 -1.983 -43.292 1.00 95.19 593 MET A CA 1
ATOM 4818 C C . MET A 1 593 ? 24.467 -2.690 -41.955 1.00 95.19 593 MET A C 1
ATOM 4820 O O . MET A 1 593 ? 25.377 -2.749 -41.127 1.00 95.19 593 MET A O 1
ATOM 4824 N N . VAL A 1 594 ? 23.276 -3.270 -41.757 1.00 95.31 594 VAL A N 1
ATOM 4825 C CA . VAL A 1 594 ? 22.958 -4.001 -40.526 1.00 95.31 594 VAL A CA 1
ATOM 4826 C C . VAL A 1 594 ? 23.872 -5.210 -40.340 1.00 95.31 594 VAL A C 1
ATOM 4828 O O . VAL A 1 594 ? 24.388 -5.417 -39.243 1.00 95.31 594 VAL A O 1
ATOM 4831 N N . GLN A 1 595 ? 24.111 -5.969 -41.411 1.00 92.69 595 GLN A N 1
ATOM 4832 C CA . GLN A 1 595 ? 25.018 -7.118 -41.392 1.00 92.69 595 GLN A CA 1
ATOM 4833 C C . GLN A 1 595 ? 26.439 -6.708 -41.023 1.00 92.69 595 GLN A C 1
ATOM 4835 O O . GLN A 1 595 ? 27.005 -7.254 -40.085 1.00 92.69 595 GLN A O 1
ATOM 4840 N N . GLU A 1 596 ? 26.994 -5.715 -41.713 1.00 93.06 596 GLU A N 1
ATOM 4841 C CA . GLU A 1 596 ? 28.376 -5.282 -41.500 1.00 93.06 596 GLU A CA 1
ATOM 4842 C C . GLU A 1 596 ? 28.579 -4.648 -40.118 1.00 93.06 596 GLU A C 1
ATOM 4844 O O . GLU A 1 596 ? 29.633 -4.814 -39.499 1.00 93.06 596 GLU A O 1
ATOM 4849 N N . THR A 1 597 ? 27.568 -3.941 -39.609 1.00 95.00 597 THR A N 1
ATOM 4850 C CA . THR A 1 597 ? 27.679 -3.169 -38.367 1.00 95.00 597 THR A CA 1
ATOM 4851 C C . THR A 1 597 ? 27.395 -4.023 -37.136 1.00 95.00 597 THR A C 1
ATOM 4853 O O . THR A 1 597 ? 28.229 -4.046 -36.231 1.00 95.00 597 THR A O 1
ATOM 4856 N N . PHE A 1 598 ? 26.272 -4.749 -37.105 1.00 95.88 598 PHE A N 1
ATOM 4857 C CA . PHE A 1 598 ? 25.727 -5.347 -35.877 1.00 95.88 598 PHE A CA 1
ATOM 4858 C C . PHE A 1 598 ? 25.883 -6.866 -35.776 1.00 95.88 598 PHE A C 1
ATOM 4860 O O . PHE A 1 598 ? 25.684 -7.410 -34.688 1.00 95.88 598 PHE A O 1
ATOM 4867 N N . LEU A 1 599 ? 26.212 -7.557 -36.873 1.00 94.94 599 LEU A N 1
ATOM 4868 C CA . LEU A 1 599 ? 26.160 -9.017 -36.942 1.00 94.94 599 LEU A CA 1
ATOM 4869 C C . LEU A 1 599 ? 27.515 -9.647 -37.293 1.00 94.94 599 LEU A C 1
ATOM 4871 O O . LEU A 1 599 ? 28.304 -9.077 -38.041 1.00 94.94 599 LEU A O 1
ATOM 4875 N N . ASP A 1 600 ? 27.736 -10.855 -36.785 1.00 92.00 600 ASP A N 1
ATOM 4876 C CA . ASP A 1 600 ? 28.765 -11.791 -37.235 1.00 92.00 600 ASP A CA 1
ATOM 4877 C C . ASP A 1 600 ? 28.107 -12.925 -38.032 1.00 92.00 600 ASP A C 1
ATOM 4879 O O . ASP A 1 600 ? 26.983 -13.339 -37.735 1.00 92.00 600 ASP A O 1
ATOM 4883 N N . SER A 1 601 ? 28.798 -13.430 -39.056 1.00 85.94 601 SER A N 1
ATOM 4884 C CA . SER A 1 601 ? 28.344 -14.570 -39.860 1.00 85.94 601 SER A CA 1
ATOM 4885 C C . SER A 1 601 ? 29.084 -15.823 -39.409 1.00 85.94 601 SER A C 1
ATOM 4887 O O . SER A 1 601 ? 30.294 -15.924 -39.603 1.00 85.94 601 SER A O 1
ATOM 4889 N N . ASN A 1 602 ? 28.358 -16.789 -38.848 1.00 71.81 602 ASN A N 1
ATOM 4890 C CA . ASN A 1 602 ? 28.955 -18.047 -38.381 1.00 71.81 602 ASN A CA 1
ATOM 4891 C C . ASN A 1 602 ? 28.874 -19.150 -39.445 1.00 71.81 602 ASN A C 1
ATOM 4893 O O . ASN A 1 602 ? 29.751 -20.005 -39.522 1.00 71.81 602 ASN A O 1
ATOM 4897 N N . GLU A 1 603 ? 27.845 -19.103 -40.295 1.00 75.88 603 GLU A N 1
ATOM 4898 C CA . GLU A 1 603 ? 27.606 -20.024 -41.411 1.00 75.88 603 GLU A CA 1
ATOM 4899 C C . GLU A 1 603 ? 26.909 -19.278 -42.563 1.00 75.88 603 GLU A C 1
ATOM 4901 O O . GLU A 1 603 ? 26.527 -18.112 -42.420 1.00 75.88 603 GLU A O 1
ATOM 4906 N N . LEU A 1 604 ? 26.723 -19.937 -43.713 1.00 76.50 604 LEU A N 1
ATOM 4907 C CA . LEU A 1 604 ? 25.998 -19.356 -44.846 1.00 76.50 604 LEU A CA 1
ATOM 4908 C C . LEU A 1 604 ? 24.549 -19.019 -44.435 1.00 76.50 604 LEU A C 1
ATOM 4910 O O . LEU A 1 604 ? 23.783 -19.899 -44.045 1.00 76.50 604 LEU A O 1
ATOM 4914 N N . ASP A 1 605 ? 24.174 -17.743 -44.548 1.00 82.31 605 ASP A N 1
ATOM 4915 C CA . ASP A 1 605 ? 22.857 -17.186 -44.197 1.00 82.31 605 ASP A CA 1
ATOM 4916 C C . ASP A 1 605 ? 22.451 -17.260 -42.712 1.00 82.31 605 ASP A C 1
ATOM 4918 O O . ASP A 1 605 ? 21.262 -17.079 -42.415 1.00 82.31 605 ASP A O 1
ATOM 4922 N N . VAL A 1 606 ? 23.383 -17.507 -41.783 1.00 87.44 606 VAL A N 1
ATOM 4923 C CA . VAL A 1 606 ? 23.125 -17.523 -40.331 1.00 87.44 606 VAL A CA 1
ATOM 4924 C C . VAL A 1 606 ? 23.991 -16.482 -39.632 1.00 87.44 606 VAL A C 1
ATOM 4926 O O . VAL A 1 606 ? 25.217 -16.485 -39.765 1.00 87.44 606 VAL A O 1
ATOM 4929 N N . PHE A 1 607 ? 23.339 -15.618 -38.854 1.00 91.94 607 PHE A N 1
ATOM 4930 C CA . PHE A 1 607 ? 23.979 -14.488 -38.191 1.00 91.94 607 PHE A CA 1
ATOM 4931 C C . PHE A 1 607 ? 23.792 -14.529 -36.674 1.00 91.94 607 PHE A C 1
ATOM 4933 O O . PHE A 1 607 ? 22.762 -14.983 -36.176 1.00 91.94 607 PHE A O 1
ATOM 4940 N N . THR A 1 608 ? 24.763 -13.987 -35.946 1.00 92.75 608 THR A N 1
ATOM 4941 C CA . THR A 1 608 ? 24.663 -13.686 -34.511 1.00 92.75 608 THR A CA 1
ATOM 4942 C C . THR A 1 608 ? 24.946 -12.214 -34.266 1.00 92.75 608 THR A C 1
ATOM 4944 O O . THR A 1 608 ? 25.682 -11.595 -35.026 1.00 92.75 608 THR A O 1
ATOM 4947 N N . LEU A 1 609 ? 24.377 -11.639 -33.208 1.00 94.31 609 LEU A N 1
ATOM 4948 C CA . LEU A 1 609 ? 24.741 -10.283 -32.791 1.00 94.31 609 LEU A CA 1
ATOM 4949 C C . LEU A 1 609 ? 26.199 -10.262 -32.330 1.00 94.31 609 LEU A C 1
ATOM 4951 O O . LEU A 1 609 ? 26.626 -11.164 -31.604 1.00 94.31 609 LEU A O 1
ATOM 4955 N N . LYS A 1 610 ? 26.943 -9.225 -32.725 1.00 95.50 610 LYS A N 1
ATOM 4956 C CA . LYS A 1 610 ? 28.300 -9.008 -32.211 1.00 95.50 610 LYS A CA 1
ATOM 4957 C C . LYS A 1 610 ? 28.271 -8.797 -30.692 1.00 95.50 610 LYS A C 1
ATOM 4959 O O . LYS A 1 610 ? 27.251 -8.335 -30.164 1.00 95.50 610 LYS A O 1
ATOM 4964 N N . PRO A 1 611 ? 29.374 -9.066 -29.972 1.00 94.12 611 PRO A N 1
ATOM 4965 C CA . PRO A 1 611 ? 29.435 -8.903 -28.519 1.00 94.12 611 PRO A CA 1
ATOM 4966 C C . PRO A 1 611 ? 28.982 -7.522 -28.016 1.00 94.12 611 PRO A C 1
ATOM 4968 O O . PRO A 1 611 ? 28.304 -7.438 -26.991 1.00 94.12 611 PRO A O 1
ATOM 4971 N N . GLU A 1 612 ? 29.274 -6.453 -28.761 1.00 94.75 612 GLU A N 1
ATOM 4972 C CA . GLU A 1 612 ? 28.898 -5.066 -28.452 1.00 94.75 612 GLU A CA 1
ATOM 4973 C C . GLU A 1 612 ? 27.390 -4.792 -28.568 1.00 94.75 612 GLU A C 1
ATOM 4975 O O . GLU A 1 612 ? 26.931 -3.748 -28.120 1.00 94.75 612 GLU A O 1
ATOM 4980 N N . PHE A 1 613 ? 26.618 -5.719 -29.140 1.00 94.62 613 PHE A N 1
ATOM 4981 C CA . PHE A 1 613 ? 25.163 -5.638 -29.323 1.00 94.62 613 PHE A CA 1
ATOM 4982 C C . PHE A 1 613 ? 24.441 -6.866 -28.758 1.00 94.62 613 PHE A C 1
ATOM 4984 O O . PHE A 1 613 ? 23.299 -7.145 -29.114 1.00 94.62 613 PHE A O 1
ATOM 4991 N N . SER A 1 614 ? 25.111 -7.622 -27.887 1.00 90.44 614 SER A N 1
ATOM 4992 C CA . SER A 1 614 ? 24.649 -8.926 -27.399 1.00 90.44 614 SER A CA 1
ATOM 4993 C C . SER A 1 614 ? 23.399 -8.878 -26.509 1.00 90.44 614 SER A C 1
ATOM 4995 O O . SER A 1 614 ? 22.777 -9.914 -26.281 1.00 90.44 614 SER A O 1
ATOM 4997 N N . ASN A 1 615 ? 23.002 -7.697 -26.024 1.00 91.94 615 ASN A N 1
ATOM 4998 C CA . ASN A 1 615 ? 21.762 -7.482 -25.280 1.00 91.94 615 ASN A CA 1
ATOM 4999 C C . ASN A 1 615 ? 21.165 -6.094 -25.555 1.00 91.94 615 ASN A C 1
ATOM 5001 O O . ASN A 1 615 ? 21.799 -5.217 -26.148 1.00 91.94 615 ASN A O 1
ATOM 5005 N N . GLN A 1 616 ? 19.931 -5.892 -25.093 1.00 93.81 616 GLN A N 1
ATOM 5006 C CA . GLN A 1 616 ? 19.171 -4.679 -25.373 1.00 93.81 616 GLN A CA 1
ATOM 5007 C C . GLN A 1 616 ? 19.771 -3.429 -24.719 1.00 93.81 616 GLN A C 1
ATOM 5009 O O . GLN A 1 616 ? 19.758 -2.374 -25.345 1.00 93.81 616 GLN A O 1
ATOM 5014 N N . LYS A 1 617 ? 20.358 -3.513 -23.516 1.00 93.19 617 LYS A N 1
ATOM 5015 C CA . LYS A 1 617 ? 21.026 -2.347 -22.906 1.00 93.19 617 LYS A CA 1
ATOM 5016 C C . LYS A 1 617 ? 22.249 -1.879 -23.690 1.00 93.19 617 LYS A C 1
ATOM 5018 O O . LYS A 1 617 ? 22.457 -0.676 -23.820 1.00 93.19 617 LYS A O 1
ATOM 5023 N N . LEU A 1 618 ? 23.042 -2.801 -24.232 1.00 95.44 618 LEU A N 1
ATOM 5024 C CA . LEU A 1 618 ? 24.182 -2.458 -25.083 1.00 95.44 618 LEU A CA 1
ATOM 5025 C C . LEU A 1 618 ? 23.728 -1.832 -26.408 1.00 95.44 618 LEU A C 1
ATOM 5027 O O . LEU A 1 618 ? 24.302 -0.833 -26.845 1.00 95.44 618 LEU A O 1
ATOM 5031 N N . ILE A 1 619 ? 22.652 -2.360 -27.004 1.00 95.25 619 ILE A N 1
ATOM 5032 C CA . ILE A 1 619 ? 22.021 -1.759 -28.186 1.00 95.25 619 ILE A CA 1
ATOM 5033 C C . ILE A 1 619 ? 21.547 -0.339 -27.852 1.00 95.25 619 ILE A C 1
ATOM 5035 O O . ILE A 1 619 ? 21.888 0.601 -28.562 1.00 95.25 619 ILE A O 1
ATOM 5039 N N . GLU A 1 620 ? 20.811 -0.148 -26.755 1.00 93.94 620 GLU A N 1
ATOM 5040 C CA . GLU A 1 620 ? 20.341 1.172 -26.330 1.00 93.94 620 GLU A CA 1
ATOM 5041 C C . GLU A 1 620 ? 21.486 2.163 -26.111 1.00 93.94 620 GLU A C 1
ATOM 5043 O O . GLU A 1 620 ? 21.421 3.272 -26.637 1.00 93.94 620 GLU A O 1
ATOM 5048 N N . ALA A 1 621 ? 22.550 1.749 -25.422 1.00 94.19 621 ALA A N 1
ATOM 5049 C CA . ALA A 1 621 ? 23.726 2.581 -25.193 1.00 94.19 621 ALA A CA 1
ATOM 5050 C C . ALA A 1 621 ? 24.406 3.013 -26.503 1.00 94.19 621 ALA A C 1
ATOM 5052 O O . ALA A 1 621 ? 24.884 4.139 -26.607 1.00 94.19 621 ALA A O 1
ATOM 5053 N N . TRP A 1 622 ? 24.426 2.158 -27.531 1.00 94.44 622 TRP A N 1
ATOM 5054 C CA . TRP A 1 622 ? 24.975 2.530 -28.837 1.00 94.44 622 TRP A CA 1
ATOM 5055 C C . TRP A 1 622 ? 24.130 3.587 -29.559 1.00 94.44 622 TRP A C 1
ATOM 5057 O O . TRP A 1 622 ? 24.673 4.375 -30.339 1.00 94.44 622 TRP A O 1
ATOM 5067 N N . PHE A 1 623 ? 22.815 3.593 -29.333 1.00 94.38 623 PHE A N 1
ATOM 5068 C CA . PHE A 1 623 ? 21.878 4.565 -29.902 1.00 94.38 623 PHE A CA 1
ATOM 5069 C C . PHE A 1 623 ? 21.724 5.838 -29.060 1.00 94.38 623 PHE A C 1
ATOM 5071 O O . PHE A 1 623 ? 20.985 6.731 -29.471 1.00 94.38 623 PHE A O 1
ATOM 5078 N N . ASP A 1 624 ? 22.420 5.965 -27.928 1.00 91.31 624 ASP A N 1
ATOM 5079 C CA . ASP A 1 624 ? 22.363 7.177 -27.111 1.00 91.31 624 ASP A CA 1
ATOM 5080 C C . ASP A 1 624 ? 22.797 8.412 -27.924 1.00 91.31 624 ASP A C 1
ATOM 5082 O O . ASP A 1 624 ? 23.819 8.410 -28.617 1.00 91.31 624 ASP A O 1
ATOM 5086 N N . GLY A 1 625 ? 21.962 9.453 -27.905 1.00 88.19 625 GLY A N 1
ATOM 5087 C CA . GLY A 1 625 ? 22.126 10.658 -28.725 1.00 88.19 625 GLY A CA 1
ATOM 5088 C C . GLY A 1 625 ? 21.900 10.491 -30.239 1.00 88.19 625 GLY A C 1
ATOM 5089 O O . GLY A 1 625 ? 22.166 11.439 -30.979 1.00 88.19 625 GLY A O 1
ATOM 5090 N N . LYS A 1 626 ? 21.426 9.332 -30.725 1.00 91.31 626 LYS A N 1
ATOM 5091 C CA . LYS A 1 626 ? 21.099 9.091 -32.146 1.00 91.31 626 LYS A CA 1
ATOM 5092 C C . LYS A 1 626 ? 19.588 9.102 -32.387 1.00 91.31 626 LYS A C 1
ATOM 5094 O O . LYS A 1 626 ? 18.830 8.484 -31.648 1.00 91.31 626 LYS A O 1
ATOM 5099 N N . GLU A 1 627 ? 19.160 9.724 -33.483 1.00 86.94 627 GLU A N 1
ATOM 5100 C CA . GLU A 1 627 ? 17.748 9.826 -33.885 1.00 86.94 627 GLU A CA 1
ATOM 5101 C C . GLU A 1 627 ? 17.372 8.802 -34.983 1.00 86.94 627 GLU A C 1
ATOM 5103 O O . GLU A 1 627 ? 16.882 9.172 -36.045 1.00 86.94 627 GLU A O 1
ATOM 5108 N N . ASP A 1 628 ? 17.614 7.501 -34.762 1.00 91.12 628 ASP A N 1
ATOM 5109 C CA . ASP A 1 628 ? 17.144 6.419 -35.662 1.00 91.12 628 ASP A CA 1
ATOM 5110 C C . ASP A 1 628 ? 16.428 5.323 -34.859 1.00 91.12 628 ASP A C 1
ATOM 5112 O O . ASP A 1 628 ? 16.958 4.239 -34.596 1.00 91.12 628 ASP A O 1
ATOM 5116 N N . ASN A 1 629 ? 15.209 5.650 -34.422 1.00 89.62 629 ASN A N 1
ATOM 5117 C CA . ASN A 1 629 ? 14.382 4.759 -33.609 1.00 89.62 629 ASN A CA 1
ATOM 5118 C C . ASN A 1 629 ? 13.952 3.501 -34.373 1.00 89.62 629 ASN A C 1
ATOM 5120 O O . ASN A 1 629 ? 13.879 2.438 -33.765 1.00 89.62 629 ASN A O 1
ATOM 5124 N N . ASP A 1 630 ? 13.730 3.592 -35.687 1.00 92.06 630 ASP A N 1
ATOM 5125 C CA . ASP A 1 630 ? 13.331 2.442 -36.506 1.00 92.06 630 ASP A CA 1
ATOM 5126 C C . ASP A 1 630 ? 14.449 1.400 -36.579 1.00 92.06 630 ASP A C 1
ATOM 5128 O O . ASP A 1 630 ? 14.203 0.199 -36.448 1.00 92.06 630 ASP A O 1
ATOM 5132 N N . LEU A 1 631 ? 15.697 1.847 -36.767 1.00 94.62 631 LEU A N 1
ATOM 5133 C CA . LEU A 1 631 ? 16.845 0.948 -36.743 1.00 94.62 631 LEU A CA 1
ATOM 5134 C C . LEU A 1 631 ? 17.043 0.363 -35.343 1.00 94.62 631 LEU A C 1
ATOM 5136 O O . LEU A 1 631 ? 17.208 -0.850 -35.230 1.00 94.62 631 LEU A O 1
ATOM 5140 N N . LYS A 1 632 ? 16.979 1.191 -34.288 1.00 94.19 632 LYS A N 1
ATOM 5141 C CA . LYS A 1 632 ? 17.069 0.727 -32.893 1.00 94.19 632 LYS A CA 1
ATOM 5142 C C . LYS A 1 632 ? 16.039 -0.370 -32.625 1.00 94.19 632 LYS A C 1
ATOM 5144 O O . LYS A 1 632 ? 16.417 -1.459 -32.203 1.00 94.19 632 LYS A O 1
ATOM 5149 N N . ASP A 1 633 ? 14.767 -0.116 -32.920 1.00 92.56 633 ASP A N 1
ATOM 5150 C CA . ASP A 1 633 ? 13.674 -1.070 -32.723 1.00 92.56 633 ASP A CA 1
ATOM 5151 C C . ASP A 1 633 ? 13.867 -2.351 -33.541 1.00 92.56 633 ASP A C 1
ATOM 5153 O O . ASP A 1 633 ? 13.624 -3.445 -33.030 1.00 92.56 633 ASP A O 1
ATOM 5157 N N . GLY A 1 634 ? 14.359 -2.243 -34.778 1.00 94.50 634 GLY A N 1
ATOM 5158 C CA . GLY A 1 634 ? 14.682 -3.401 -35.609 1.00 94.50 634 GLY A CA 1
ATOM 5159 C C . GLY A 1 634 ? 15.791 -4.272 -35.009 1.00 94.50 634 GLY A C 1
ATOM 5160 O O . GLY A 1 634 ? 15.646 -5.493 -34.951 1.00 94.50 634 GLY A O 1
ATOM 5161 N N . ILE A 1 635 ? 16.885 -3.673 -34.522 1.00 95.50 635 ILE A N 1
ATOM 5162 C CA . ILE A 1 635 ? 17.982 -4.417 -33.874 1.00 95.50 635 ILE A CA 1
ATOM 5163 C C . ILE A 1 635 ? 17.519 -5.024 -32.537 1.00 95.50 635 ILE A C 1
ATOM 5165 O O . ILE A 1 635 ? 17.836 -6.175 -32.240 1.00 95.50 635 ILE A O 1
ATOM 5169 N N . MET A 1 636 ? 16.701 -4.304 -31.763 1.00 94.25 636 MET A N 1
ATOM 5170 C CA . MET A 1 636 ? 16.070 -4.828 -30.543 1.00 94.25 636 MET A CA 1
ATOM 5171 C C . MET A 1 636 ? 15.155 -6.025 -30.837 1.00 94.25 636 MET A C 1
ATOM 5173 O O . MET A 1 636 ? 15.138 -6.990 -30.072 1.00 94.25 636 MET A O 1
ATOM 5177 N N . ALA A 1 637 ? 14.413 -5.985 -31.949 1.00 93.31 637 ALA A N 1
ATOM 5178 C CA . ALA A 1 637 ? 13.574 -7.093 -32.392 1.00 93.31 637 ALA A CA 1
ATOM 5179 C C . ALA A 1 637 ? 14.414 -8.323 -32.760 1.00 93.31 637 ALA A C 1
ATOM 5181 O O . ALA A 1 637 ? 14.080 -9.416 -32.310 1.00 93.31 637 ALA A O 1
ATOM 5182 N N . LEU A 1 638 ? 15.542 -8.149 -33.468 1.00 94.62 638 LEU A N 1
ATOM 5183 C CA . LEU A 1 638 ? 16.483 -9.244 -33.749 1.00 94.62 638 LEU A CA 1
ATOM 5184 C C . LEU A 1 638 ? 16.997 -9.906 -32.467 1.00 94.62 638 LEU A C 1
ATOM 5186 O O . LEU A 1 638 ? 17.020 -11.131 -32.382 1.00 94.62 638 LEU A O 1
ATOM 5190 N N . ALA A 1 639 ? 17.359 -9.119 -31.450 1.00 93.69 639 ALA A N 1
ATOM 5191 C CA . ALA A 1 639 ? 17.786 -9.651 -30.153 1.00 93.69 639 ALA A CA 1
ATOM 5192 C C . ALA A 1 639 ? 16.690 -10.481 -29.453 1.00 93.69 639 ALA A C 1
ATOM 5194 O O . ALA A 1 639 ? 16.994 -11.347 -28.636 1.00 93.69 639 ALA A O 1
ATOM 5195 N N . GLY A 1 640 ? 15.419 -10.237 -29.786 1.00 92.69 640 GLY A N 1
ATOM 5196 C CA . GLY A 1 640 ? 14.260 -10.958 -29.267 1.00 92.69 640 GLY A CA 1
ATOM 5197 C C . GLY A 1 640 ? 13.795 -12.155 -30.105 1.00 92.69 640 GLY A C 1
ATOM 5198 O O . GLY A 1 640 ? 12.769 -12.738 -29.752 1.00 92.69 640 GLY A O 1
ATOM 5199 N N . GLU A 1 641 ? 14.495 -12.535 -31.182 1.00 94.44 641 GLU A N 1
ATOM 5200 C CA . GLU A 1 641 ? 14.153 -13.676 -32.056 1.00 94.44 641 GLU A CA 1
ATOM 5201 C C . GLU A 1 641 ? 14.532 -15.034 -31.431 1.00 94.44 641 GLU A C 1
ATOM 5203 O O . GLU A 1 641 ? 15.280 -15.839 -31.995 1.00 94.44 641 GLU A O 1
ATOM 5208 N N . VAL A 1 642 ? 13.989 -15.299 -30.241 1.00 95.56 642 VAL A N 1
ATOM 5209 C CA . VAL A 1 642 ? 14.154 -16.546 -29.480 1.00 95.56 642 VAL A CA 1
ATOM 5210 C C . VAL A 1 642 ? 12.802 -17.196 -29.190 1.00 95.56 642 VAL A C 1
ATOM 5212 O O . VAL A 1 642 ? 11.768 -16.529 -29.161 1.00 95.56 642 VAL A O 1
ATOM 5215 N N . LEU A 1 643 ? 12.804 -18.505 -28.945 1.00 97.38 643 LEU A N 1
ATOM 5216 C CA . LEU A 1 643 ? 11.618 -19.250 -28.506 1.00 97.38 643 LEU A CA 1
ATOM 5217 C C . LEU A 1 643 ? 11.575 -19.426 -26.989 1.00 97.38 643 LEU A C 1
ATOM 5219 O O . LEU A 1 643 ? 10.493 -19.510 -26.412 1.00 97.38 643 LEU A O 1
ATOM 5223 N N . PHE A 1 644 ? 12.743 -19.468 -26.351 1.00 97.12 644 PHE A N 1
ATOM 5224 C CA . PHE A 1 644 ? 12.894 -19.656 -24.917 1.00 97.12 644 PHE A CA 1
ATOM 5225 C C . PHE A 1 644 ? 13.872 -18.642 -24.326 1.00 97.12 644 PHE A C 1
ATOM 5227 O O . PHE A 1 644 ? 14.851 -18.253 -24.960 1.00 97.12 644 PHE A O 1
ATOM 5234 N N . VAL A 1 645 ? 13.621 -18.257 -23.080 1.00 95.31 645 VAL A N 1
ATOM 5235 C CA . VAL A 1 645 ? 14.497 -17.438 -22.240 1.00 95.31 645 VAL A CA 1
ATOM 5236 C C . VAL A 1 645 ? 15.089 -18.338 -21.158 1.00 95.31 645 VAL A C 1
ATOM 5238 O O . VAL A 1 645 ? 14.419 -19.242 -20.661 1.00 95.31 645 VAL A O 1
ATOM 5241 N N . LYS A 1 646 ? 16.357 -18.132 -20.800 1.00 94.12 646 LYS A N 1
ATOM 5242 C CA . LYS A 1 646 ? 16.996 -18.919 -19.736 1.00 94.12 646 LYS A CA 1
ATOM 5243 C C . LYS A 1 646 ? 16.395 -18.586 -18.378 1.00 94.12 646 LYS A C 1
ATOM 5245 O O . LYS A 1 646 ? 16.129 -17.420 -18.100 1.00 94.12 646 LYS A O 1
ATOM 5250 N N . ASP A 1 647 ? 16.255 -19.589 -17.519 1.00 94.50 647 ASP A N 1
ATOM 5251 C CA . ASP A 1 647 ? 15.987 -19.337 -16.107 1.00 94.50 647 ASP A CA 1
ATOM 5252 C C . ASP A 1 647 ? 17.261 -18.802 -15.421 1.00 94.50 647 ASP A C 1
ATOM 5254 O O . ASP A 1 647 ? 18.331 -19.398 -15.582 1.00 94.50 647 ASP A O 1
ATOM 5258 N N . PRO A 1 648 ? 17.187 -17.686 -14.674 1.00 89.06 648 PRO A N 1
ATOM 5259 C CA . PRO A 1 648 ? 18.364 -17.107 -14.028 1.00 89.06 648 PRO A CA 1
ATOM 5260 C C . PRO A 1 648 ? 18.856 -17.919 -12.819 1.00 89.06 648 PRO A C 1
ATOM 5262 O O . PRO A 1 648 ? 20.024 -17.815 -12.451 1.00 89.06 648 PRO A O 1
ATOM 5265 N N . ASN A 1 649 ? 17.993 -18.737 -12.208 1.00 88.56 649 ASN A N 1
ATOM 5266 C CA . ASN A 1 649 ? 18.257 -19.413 -10.936 1.00 88.56 649 ASN A CA 1
ATOM 5267 C C . ASN A 1 649 ? 18.491 -20.927 -11.090 1.00 88.56 649 ASN A C 1
ATOM 5269 O O . ASN A 1 649 ? 19.137 -21.542 -10.243 1.00 88.56 649 ASN A O 1
ATOM 5273 N N . ASN A 1 650 ? 17.989 -21.535 -12.165 1.00 92.38 650 ASN A N 1
ATOM 5274 C CA . ASN A 1 650 ? 18.010 -22.971 -12.416 1.00 92.38 650 ASN A CA 1
ATOM 5275 C C . ASN A 1 650 ? 18.783 -23.271 -13.703 1.00 92.38 650 ASN A C 1
ATOM 5277 O O . ASN A 1 650 ? 18.256 -23.185 -14.814 1.00 92.38 650 ASN A O 1
ATOM 5281 N N . PHE A 1 651 ? 20.053 -23.647 -13.549 1.00 92.81 651 PHE A N 1
ATOM 5282 C CA . PHE A 1 651 ? 20.911 -23.981 -14.681 1.00 92.81 651 PHE A CA 1
ATOM 5283 C C . PHE A 1 651 ? 20.322 -25.128 -15.519 1.00 92.81 651 PHE A C 1
ATOM 5285 O O . PHE A 1 651 ? 19.963 -26.174 -14.985 1.00 92.81 651 PHE A O 1
ATOM 5292 N N . GLY A 1 652 ? 20.262 -24.938 -16.841 1.00 94.12 652 GLY A N 1
ATOM 5293 C CA . GLY A 1 652 ? 19.697 -25.918 -17.777 1.00 94.12 652 GLY A CA 1
ATOM 5294 C C . GLY A 1 652 ? 18.172 -25.864 -17.917 1.00 94.12 652 GLY A C 1
ATOM 5295 O O . GLY A 1 652 ? 17.615 -26.661 -18.672 1.00 94.12 652 GLY A O 1
ATOM 5296 N N . CYS A 1 653 ? 17.508 -24.924 -17.240 1.00 97.25 653 CYS A N 1
ATOM 5297 C CA . CYS A 1 653 ? 16.070 -24.719 -17.342 1.00 97.25 653 CYS A CA 1
ATOM 5298 C C . CYS A 1 653 ? 15.717 -23.450 -18.133 1.00 97.25 653 CYS A C 1
ATOM 5300 O O . CYS A 1 653 ? 16.479 -22.479 -18.183 1.00 97.25 653 CYS A O 1
ATOM 5302 N N . PHE A 1 654 ? 14.540 -23.464 -18.758 1.00 97.31 654 PHE A N 1
ATOM 5303 C CA . PHE A 1 654 ? 14.101 -22.439 -19.697 1.00 97.31 654 PHE A CA 1
ATOM 5304 C C . PHE A 1 654 ? 12.612 -22.110 -19.549 1.00 97.31 654 PHE A C 1
ATOM 5306 O O . PHE A 1 654 ? 11.788 -22.962 -19.205 1.00 97.31 654 PHE A O 1
ATOM 5313 N N . HIS A 1 655 ? 12.273 -20.867 -19.876 1.00 97.25 655 HIS A N 1
ATOM 5314 C CA . HIS A 1 655 ? 10.918 -20.330 -19.952 1.00 97.25 655 HIS A CA 1
ATOM 5315 C C . HIS A 1 655 ? 10.536 -20.146 -21.419 1.00 97.25 655 HIS A C 1
ATOM 5317 O O . HIS A 1 655 ? 11.318 -19.539 -22.153 1.00 97.25 655 HIS A O 1
ATOM 5323 N N . PRO A 1 656 ? 9.362 -20.602 -21.885 1.00 96.94 656 PRO A N 1
ATOM 5324 C CA . PRO A 1 656 ? 8.858 -20.184 -23.188 1.00 96.94 656 PRO A CA 1
ATOM 5325 C C . PRO A 1 656 ? 8.762 -18.652 -23.242 1.00 96.94 656 PRO A C 1
ATOM 5327 O O . PRO A 1 656 ? 8.228 -18.027 -22.324 1.00 96.94 656 PRO A O 1
ATOM 5330 N N . ARG A 1 657 ? 9.267 -18.026 -24.309 1.00 95.62 657 ARG A N 1
ATOM 5331 C CA . ARG A 1 657 ? 9.118 -16.580 -24.505 1.00 95.62 657 ARG A CA 1
ATOM 5332 C C . ARG A 1 657 ? 7.644 -16.271 -24.762 1.00 95.62 657 ARG A C 1
ATOM 5334 O O . ARG A 1 657 ? 7.013 -16.876 -25.631 1.00 95.62 657 ARG A O 1
ATOM 5341 N N . ILE A 1 658 ? 7.095 -15.303 -24.034 1.00 94.06 658 ILE A N 1
ATOM 5342 C CA . ILE A 1 658 ? 5.721 -14.852 -24.260 1.00 94.06 658 ILE A CA 1
ATOM 5343 C C . ILE A 1 658 ? 5.578 -14.318 -25.697 1.00 94.06 658 ILE A C 1
ATOM 5345 O O . ILE A 1 658 ? 6.465 -13.631 -26.210 1.00 94.06 658 ILE A O 1
ATOM 5349 N N . SER A 1 659 ? 4.487 -14.672 -26.380 1.00 92.69 659 SER A N 1
ATOM 5350 C CA . SER A 1 659 ? 4.217 -14.239 -27.759 1.00 92.69 659 SER A CA 1
ATOM 5351 C C . SER A 1 659 ? 5.270 -14.702 -28.786 1.00 92.69 659 SER A C 1
ATOM 5353 O O . SER A 1 659 ? 5.438 -14.081 -29.839 1.00 92.69 659 SER A O 1
ATOM 5355 N N . ALA A 1 660 ? 5.993 -15.798 -28.516 1.00 94.56 660 ALA A N 1
ATOM 5356 C CA . ALA A 1 660 ? 6.971 -16.375 -29.443 1.00 94.56 660 ALA A CA 1
ATOM 5357 C C . ALA A 1 660 ? 6.362 -16.784 -30.794 1.00 94.56 660 ALA A C 1
ATOM 5359 O O . ALA A 1 660 ? 7.061 -16.757 -31.804 1.00 94.56 660 ALA A O 1
ATOM 5360 N N . GLN A 1 661 ? 5.063 -17.087 -30.848 1.00 95.38 661 GLN A N 1
ATOM 5361 C CA . GLN A 1 661 ? 4.346 -17.483 -32.064 1.00 95.38 661 GLN A CA 1
ATOM 5362 C C . GLN A 1 661 ? 4.385 -16.416 -33.172 1.00 95.38 661 GLN A C 1
ATOM 5364 O O . GLN A 1 661 ? 4.218 -16.738 -34.348 1.00 95.38 661 GLN A O 1
ATOM 5369 N N . TYR A 1 662 ? 4.644 -15.155 -32.816 1.00 93.19 662 TYR A N 1
ATOM 5370 C CA . TYR A 1 662 ? 4.753 -14.045 -33.767 1.00 93.19 662 TYR A CA 1
ATOM 5371 C C . TYR A 1 662 ? 6.178 -13.818 -34.302 1.00 93.19 662 TYR A C 1
ATOM 5373 O O . TYR A 1 662 ? 6.368 -12.988 -35.189 1.00 93.19 662 TYR A O 1
ATOM 5381 N N . THR A 1 663 ? 7.175 -14.549 -33.796 1.00 93.94 663 THR A N 1
ATOM 5382 C CA . THR A 1 663 ? 8.588 -14.414 -34.201 1.00 93.94 663 THR A CA 1
ATOM 5383 C C . THR A 1 663 ? 8.878 -15.122 -35.526 1.00 93.94 663 THR A C 1
ATOM 5385 O O . THR A 1 663 ? 8.203 -16.089 -35.902 1.00 93.94 663 THR A O 1
ATOM 5388 N N . TYR A 1 664 ? 9.925 -14.698 -36.237 1.00 94.75 664 TYR A N 1
ATOM 5389 C CA . TYR A 1 664 ? 10.453 -15.466 -37.369 1.00 94.75 664 TYR A CA 1
ATOM 5390 C C . TYR A 1 664 ? 11.062 -16.792 -36.910 1.00 94.75 664 TYR A C 1
ATOM 5392 O O . TYR A 1 664 ? 10.963 -17.795 -37.624 1.00 94.75 664 TYR A O 1
ATOM 5400 N N . SER A 1 665 ? 11.630 -16.817 -35.703 1.00 94.19 665 SER A N 1
ATOM 5401 C CA . SER A 1 665 ? 12.148 -18.027 -35.064 1.00 94.19 665 SER A CA 1
ATOM 5402 C C . SER A 1 665 ? 11.094 -19.139 -34.968 1.00 94.19 665 SER A C 1
ATOM 5404 O O . SER A 1 665 ? 11.398 -20.285 -35.305 1.00 94.19 665 SER A O 1
ATOM 5406 N N . TYR A 1 666 ? 9.846 -18.811 -34.614 1.00 97.00 666 TYR A N 1
ATOM 5407 C CA . TYR A 1 666 ? 8.729 -19.765 -34.590 1.00 97.00 666 TYR A CA 1
ATOM 5408 C C . TYR A 1 666 ? 8.255 -20.158 -35.992 1.00 97.00 666 TYR A C 1
ATOM 5410 O O . TYR A 1 666 ? 8.001 -21.333 -36.256 1.00 97.00 666 TYR A O 1
ATOM 5418 N N . LYS A 1 667 ? 8.174 -19.203 -36.930 1.00 95.69 667 LYS A N 1
ATOM 5419 C CA . LYS A 1 667 ? 7.768 -19.488 -38.322 1.00 95.69 667 LYS A CA 1
ATOM 5420 C C . LYS A 1 667 ? 8.667 -20.529 -38.996 1.00 95.69 667 LYS A C 1
ATOM 5422 O O . LYS A 1 667 ? 8.181 -21.282 -39.834 1.00 95.69 667 LYS A O 1
ATOM 5427 N N . ALA A 1 668 ? 9.945 -20.565 -38.622 1.00 93.81 668 ALA A N 1
ATOM 5428 C CA . ALA A 1 668 ? 10.942 -21.486 -39.158 1.00 93.81 668 ALA A CA 1
ATOM 5429 C C . ALA A 1 668 ? 10.902 -22.908 -38.559 1.00 93.81 668 ALA A C 1
ATOM 5431 O O . ALA A 1 668 ? 11.715 -23.737 -38.963 1.00 93.81 668 ALA A O 1
ATOM 5432 N N . LEU A 1 669 ? 10.018 -23.187 -37.596 1.00 96.19 669 LEU A N 1
ATOM 5433 C CA . LEU A 1 669 ? 9.782 -24.536 -37.069 1.00 96.19 669 LEU A CA 1
ATOM 5434 C C . LEU A 1 669 ? 8.945 -25.387 -38.040 1.00 96.19 669 LEU A C 1
ATOM 5436 O O . LEU A 1 669 ? 8.138 -24.848 -38.806 1.00 96.19 669 LEU A O 1
ATOM 5440 N N . SER A 1 670 ? 9.083 -26.713 -37.967 1.00 96.62 670 SER A N 1
ATOM 5441 C CA . SER A 1 670 ? 8.150 -27.648 -38.614 1.00 96.62 670 SER A CA 1
ATOM 5442 C C . SER A 1 670 ? 6.760 -27.589 -37.963 1.00 96.62 670 SER A C 1
ATOM 5444 O O . SER A 1 670 ? 6.599 -27.072 -36.857 1.00 96.62 670 SER A O 1
ATOM 5446 N N . GLU A 1 671 ? 5.728 -28.125 -38.619 1.00 97.31 671 GLU A N 1
ATOM 5447 C CA . GLU A 1 671 ? 4.379 -28.153 -38.032 1.00 97.31 671 GLU A CA 1
ATOM 5448 C C . GLU A 1 671 ? 4.313 -29.026 -36.764 1.00 97.31 671 GLU A C 1
ATOM 5450 O O . GLU A 1 671 ? 3.610 -28.687 -35.807 1.00 97.31 671 GLU A O 1
ATOM 5455 N N . GLU A 1 672 ? 5.097 -30.105 -36.702 1.00 96.44 672 GLU A N 1
ATOM 5456 C CA . GLU A 1 672 ? 5.240 -30.941 -35.507 1.00 96.44 672 GLU A CA 1
ATOM 5457 C C . GLU A 1 672 ? 5.902 -30.171 -34.356 1.00 96.44 672 GLU A C 1
ATOM 5459 O O . GLU A 1 672 ? 5.392 -30.187 -33.232 1.00 96.44 672 GLU A O 1
ATOM 5464 N N . GLU A 1 673 ? 6.992 -29.449 -34.636 1.00 96.81 673 GLU A N 1
ATOM 5465 C CA . GLU A 1 673 ? 7.690 -28.610 -33.655 1.00 96.81 673 GLU A CA 1
ATOM 5466 C C . GLU A 1 673 ? 6.797 -27.466 -33.156 1.00 96.81 673 GLU A C 1
ATOM 5468 O O . GLU A 1 673 ? 6.744 -27.213 -31.953 1.00 96.81 673 GLU A O 1
ATOM 5473 N N . LYS A 1 674 ? 6.037 -26.811 -34.047 1.00 98.19 674 LYS A N 1
ATOM 5474 C CA . LYS A 1 674 ? 5.046 -25.780 -33.683 1.00 98.19 674 LYS A CA 1
ATOM 5475 C C . LYS A 1 674 ? 3.975 -26.339 -32.760 1.00 98.19 674 LYS A C 1
ATOM 5477 O O . LYS A 1 674 ? 3.653 -25.730 -31.742 1.00 98.19 674 LYS A O 1
ATOM 5482 N N . SER A 1 675 ? 3.436 -27.511 -33.092 1.00 97.62 675 SER A N 1
ATOM 5483 C CA . SER A 1 675 ? 2.436 -28.188 -32.267 1.00 97.62 675 SER A CA 1
ATOM 5484 C C . SER A 1 675 ? 2.986 -28.517 -30.876 1.00 97.62 675 SER A C 1
ATOM 5486 O O . SER A 1 675 ? 2.308 -28.287 -29.875 1.00 97.62 675 SER A O 1
ATOM 5488 N N . ALA A 1 676 ? 4.223 -29.016 -30.792 1.00 97.50 676 ALA A N 1
ATOM 5489 C CA . ALA A 1 676 ? 4.883 -29.301 -29.521 1.00 97.50 676 ALA A CA 1
ATOM 5490 C C . ALA A 1 676 ? 5.173 -28.033 -28.707 1.00 97.50 676 ALA A C 1
ATOM 5492 O O . ALA A 1 676 ? 4.870 -27.998 -27.513 1.00 97.50 676 ALA A O 1
ATOM 5493 N N . PHE A 1 677 ? 5.671 -26.975 -29.350 1.00 98.06 677 PHE A N 1
ATOM 5494 C CA . PHE A 1 677 ? 5.906 -25.685 -28.709 1.00 98.06 677 PHE A CA 1
ATOM 5495 C C . PHE A 1 677 ? 4.615 -25.077 -28.153 1.00 98.06 677 PHE A C 1
ATOM 5497 O O . PHE A 1 677 ? 4.601 -24.638 -27.009 1.00 98.06 677 PHE A O 1
ATOM 5504 N N . ASN A 1 678 ? 3.515 -25.093 -28.912 1.00 97.62 678 ASN A N 1
ATOM 5505 C CA . ASN A 1 678 ? 2.247 -24.524 -28.447 1.00 97.62 678 ASN A CA 1
ATOM 5506 C C . ASN A 1 678 ? 1.686 -25.269 -27.233 1.00 97.62 678 ASN A C 1
ATOM 5508 O O . ASN A 1 678 ? 1.203 -24.627 -26.310 1.00 97.62 678 ASN A O 1
ATOM 5512 N N . ARG A 1 679 ? 1.829 -26.601 -27.166 1.00 96.31 679 ARG A N 1
ATOM 5513 C CA . ARG A 1 679 ? 1.459 -27.354 -25.955 1.00 96.31 679 ARG A CA 1
ATOM 5514 C C . ARG A 1 679 ? 2.278 -26.924 -24.740 1.00 96.31 679 ARG A C 1
ATOM 5516 O O . ARG A 1 679 ? 1.700 -26.725 -23.677 1.00 96.31 679 ARG A O 1
ATOM 5523 N N . LEU A 1 680 ? 3.597 -26.767 -24.898 1.00 97.25 680 LEU A N 1
ATOM 5524 C CA . LEU A 1 680 ? 4.473 -26.264 -23.832 1.00 97.25 680 LEU A CA 1
ATOM 5525 C C . LEU A 1 680 ? 4.080 -24.848 -23.406 1.00 97.25 680 LEU A C 1
ATOM 5527 O O . LEU A 1 680 ? 4.006 -24.559 -22.218 1.00 97.25 680 LEU A O 1
ATOM 5531 N N . TYR A 1 681 ? 3.825 -23.973 -24.375 1.00 96.50 681 TYR A N 1
ATOM 5532 C CA . TYR A 1 681 ? 3.427 -22.590 -24.150 1.00 96.50 681 TYR A CA 1
ATOM 5533 C C . TYR A 1 681 ? 2.109 -22.509 -23.366 1.00 96.50 681 TYR A C 1
ATOM 5535 O O . TYR A 1 681 ? 2.054 -21.856 -22.322 1.00 96.50 681 TYR A O 1
ATOM 5543 N N . ASP A 1 682 ? 1.074 -23.214 -23.823 1.00 94.81 682 ASP A N 1
ATOM 5544 C CA . ASP A 1 682 ? -0.249 -23.191 -23.199 1.00 94.81 682 ASP A CA 1
ATOM 5545 C C . ASP A 1 682 ? -0.220 -23.820 -21.799 1.00 94.81 682 ASP A C 1
ATOM 5547 O O . ASP A 1 682 ? -0.796 -23.280 -20.848 1.00 94.81 682 ASP A O 1
ATOM 5551 N N . GLU A 1 683 ? 0.497 -24.940 -21.641 1.00 94.94 683 GLU A N 1
ATOM 5552 C CA . GLU A 1 683 ? 0.705 -25.566 -20.335 1.00 94.94 683 GLU A CA 1
ATOM 5553 C C . GLU A 1 683 ? 1.390 -24.572 -19.385 1.00 94.94 683 GLU A C 1
ATOM 5555 O O . GLU A 1 683 ? 0.873 -24.303 -18.299 1.00 94.94 683 GLU A O 1
ATOM 5560 N N . PHE A 1 684 ? 2.502 -23.965 -19.810 1.00 95.06 684 PHE A N 1
ATOM 5561 C CA . PHE A 1 684 ? 3.296 -23.047 -18.999 1.00 95.06 684 PHE A CA 1
ATOM 5562 C C . PHE A 1 684 ? 2.497 -21.829 -18.527 1.00 95.06 684 PHE A C 1
ATOM 5564 O O . PHE A 1 684 ? 2.496 -21.512 -17.336 1.00 95.06 684 PHE A O 1
ATOM 5571 N N . PHE A 1 685 ? 1.803 -21.142 -19.432 1.00 92.62 685 PHE A N 1
ATOM 5572 C CA . PHE A 1 685 ? 1.176 -19.861 -19.114 1.00 92.62 685 PHE A CA 1
ATOM 5573 C C . PHE A 1 685 ? -0.192 -19.975 -18.435 1.00 92.62 685 PHE A C 1
ATOM 5575 O O . PHE A 1 685 ? -0.560 -19.052 -17.704 1.00 92.62 685 PHE A O 1
ATOM 5582 N N . TYR A 1 686 ? -0.919 -21.084 -18.619 1.00 90.94 686 TYR A N 1
ATOM 5583 C CA . TYR A 1 686 ? -2.321 -21.172 -18.190 1.00 90.94 686 TYR A CA 1
ATOM 5584 C C . TYR A 1 686 ? -2.634 -22.288 -17.185 1.00 90.94 686 TYR A C 1
ATOM 5586 O O . TYR A 1 686 ? -3.651 -22.198 -16.493 1.00 90.94 686 TYR A O 1
ATOM 5594 N N . THR A 1 687 ? -1.797 -23.327 -17.055 1.00 92.00 687 THR A N 1
ATOM 5595 C CA . THR A 1 687 ? -2.137 -24.486 -16.199 1.00 92.00 687 THR A CA 1
ATOM 5596 C C . THR A 1 687 ? -1.041 -24.907 -15.228 1.00 92.00 687 THR A C 1
ATOM 5598 O O . THR A 1 687 ? -1.338 -25.097 -14.048 1.00 92.00 687 THR A O 1
ATOM 5601 N N . ARG A 1 688 ? 0.218 -24.988 -15.677 1.00 94.06 688 ARG A N 1
ATOM 5602 C CA . ARG A 1 688 ? 1.364 -25.540 -14.935 1.00 94.06 688 ARG A CA 1
ATOM 5603 C C . ARG A 1 688 ? 1.495 -24.970 -13.530 1.00 94.06 688 ARG A C 1
ATOM 5605 O O . ARG A 1 688 ? 1.792 -25.709 -12.604 1.00 94.06 688 ARG A O 1
ATOM 5612 N N . HIS A 1 689 ? 1.268 -23.670 -13.367 1.00 95.75 689 HIS A N 1
ATOM 5613 C CA . HIS A 1 689 ? 1.625 -22.949 -12.149 1.00 95.75 689 HIS A CA 1
ATOM 5614 C C . HIS A 1 689 ? 0.482 -22.705 -11.159 1.00 95.75 689 HIS A C 1
ATOM 5616 O O . HIS A 1 689 ? 0.746 -22.141 -10.102 1.00 95.75 689 HIS A O 1
ATOM 5622 N N . ASN A 1 690 ? -0.766 -23.079 -11.465 1.00 92.75 690 ASN A N 1
ATOM 5623 C CA . ASN A 1 690 ? -1.924 -22.625 -10.681 1.00 92.75 690 ASN A CA 1
ATOM 5624 C C . ASN A 1 690 ? -1.814 -22.975 -9.184 1.00 92.75 690 ASN A C 1
ATOM 5626 O O . ASN A 1 690 ? -1.928 -22.085 -8.344 1.00 92.75 690 ASN A O 1
ATOM 5630 N N . GLU A 1 691 ? -1.516 -24.232 -8.843 1.00 93.19 691 GLU A N 1
ATOM 5631 C CA . GLU A 1 691 ? -1.335 -24.652 -7.442 1.00 93.19 691 GLU A CA 1
ATOM 5632 C C . GLU A 1 691 ? -0.095 -24.001 -6.808 1.00 93.19 691 GLU A C 1
ATOM 5634 O O . GLU A 1 691 ? -0.140 -23.483 -5.694 1.00 93.19 691 GLU A O 1
ATOM 5639 N N . PHE A 1 692 ? 1.004 -23.937 -7.558 1.00 94.69 692 PHE A N 1
ATOM 5640 C CA . PHE A 1 692 ? 2.265 -23.362 -7.095 1.00 94.69 692 PHE A CA 1
ATOM 5641 C C . PHE A 1 692 ? 2.154 -21.865 -6.746 1.00 94.69 692 PHE A C 1
ATOM 5643 O O . PHE A 1 692 ? 2.658 -21.409 -5.715 1.00 94.69 692 PHE A O 1
ATOM 5650 N N . TRP A 1 693 ? 1.473 -21.087 -7.588 1.00 96.38 693 TRP A N 1
ATOM 5651 C CA . TRP A 1 693 ? 1.220 -19.665 -7.361 1.00 96.38 693 TRP A CA 1
ATOM 5652 C C . TRP A 1 693 ? 0.179 -19.427 -6.269 1.00 96.38 693 TRP A C 1
ATOM 5654 O O . TRP A 1 693 ? 0.333 -18.485 -5.488 1.00 96.38 693 TRP A O 1
ATOM 5664 N N . GLN A 1 694 ? -0.833 -20.291 -6.161 1.00 94.44 694 GLN A N 1
ATOM 5665 C CA . GLN A 1 694 ? -1.764 -20.284 -5.034 1.00 94.44 694 GLN A CA 1
ATOM 5666 C C . GLN A 1 694 ? -1.023 -20.463 -3.703 1.00 94.44 694 GLN A C 1
ATOM 5668 O O . GLN A 1 694 ? -1.212 -19.663 -2.786 1.00 94.44 694 GLN A O 1
ATOM 5673 N N . ASP A 1 695 ? -0.119 -21.438 -3.608 1.00 91.00 695 ASP A N 1
ATOM 5674 C CA . ASP A 1 695 ? 0.688 -21.679 -2.407 1.00 91.00 695 ASP A CA 1
ATOM 5675 C C . ASP A 1 695 ? 1.647 -20.522 -2.094 1.00 91.00 695 ASP A C 1
ATOM 5677 O O . ASP A 1 695 ? 1.911 -20.204 -0.928 1.00 91.00 695 ASP A O 1
ATOM 5681 N N . ALA A 1 696 ? 2.195 -19.863 -3.119 1.00 92.94 696 ALA A N 1
ATOM 5682 C CA . ALA A 1 696 ? 2.998 -18.656 -2.939 1.00 92.94 696 ALA A CA 1
ATOM 5683 C C . ALA A 1 696 ? 2.164 -17.518 -2.326 1.00 92.94 696 ALA A C 1
ATOM 5685 O O . ALA A 1 696 ? 2.576 -16.928 -1.323 1.00 92.94 696 ALA A O 1
ATOM 5686 N N . ALA A 1 697 ? 0.972 -17.261 -2.866 1.00 93.94 697 ALA A N 1
ATOM 5687 C CA . ALA A 1 697 ? 0.074 -16.225 -2.370 1.00 93.94 697 ALA A CA 1
ATOM 5688 C C . ALA A 1 697 ? -0.451 -16.532 -0.962 1.00 93.94 697 ALA A C 1
ATOM 5690 O O . ALA A 1 697 ? -0.420 -15.658 -0.096 1.00 93.94 697 ALA A O 1
ATOM 5691 N N . MET A 1 698 ? -0.847 -17.777 -0.684 1.00 89.00 698 MET A N 1
ATOM 5692 C CA . MET A 1 698 ? -1.368 -18.195 0.624 1.00 89.00 698 MET A CA 1
ATOM 5693 C C . MET A 1 698 ? -0.318 -18.166 1.742 1.00 89.00 698 MET A C 1
ATOM 5695 O O . MET A 1 698 ? -0.675 -18.026 2.910 1.00 89.00 698 MET A O 1
ATOM 5699 N N . ARG A 1 699 ? 0.981 -18.224 1.422 1.00 87.31 699 ARG A N 1
ATOM 5700 C CA . ARG A 1 699 ? 2.052 -17.976 2.406 1.00 87.31 699 ARG A CA 1
ATOM 5701 C C . ARG A 1 699 ? 2.225 -16.497 2.751 1.00 87.31 699 ARG A C 1
ATOM 5703 O O . ARG A 1 699 ? 2.680 -16.189 3.854 1.00 87.31 699 ARG A O 1
ATOM 5710 N N . ARG A 1 700 ? 1.891 -15.603 1.815 1.00 91.69 700 ARG A N 1
ATOM 5711 C CA . ARG A 1 700 ? 2.159 -14.160 1.883 1.00 91.69 700 ARG A CA 1
ATOM 5712 C C . ARG A 1 700 ? 0.920 -13.380 2.316 1.00 91.69 700 ARG A C 1
ATOM 5714 O O . ARG A 1 700 ? 0.906 -12.819 3.407 1.00 91.69 700 ARG A O 1
ATOM 5721 N N . LEU A 1 701 ? -0.131 -13.377 1.493 1.00 92.00 701 LEU A N 1
ATOM 5722 C CA . LEU A 1 701 ? -1.305 -12.511 1.639 1.00 92.00 701 LEU A CA 1
ATOM 5723 C C . LEU A 1 701 ? -1.955 -12.591 3.025 1.00 92.00 701 LEU A C 1
ATOM 5725 O O . LEU A 1 701 ? -2.143 -11.523 3.608 1.00 92.00 701 LEU A O 1
ATOM 5729 N N . PRO A 1 702 ? -2.223 -13.775 3.621 1.00 86.62 702 PRO A N 1
ATOM 5730 C CA . PRO A 1 702 ? -2.856 -13.835 4.936 1.00 86.62 702 PRO A CA 1
ATOM 5731 C C . PRO A 1 702 ? -2.060 -13.106 6.016 1.00 86.62 702 PRO A C 1
ATOM 5733 O O . PRO A 1 702 ? -2.648 -12.428 6.839 1.00 86.62 702 PRO A O 1
ATOM 5736 N N . GLN A 1 703 ? -0.727 -13.185 6.001 1.00 83.88 703 GLN A N 1
ATOM 5737 C CA . GLN A 1 703 ? 0.102 -12.517 7.011 1.00 83.88 703 GLN A CA 1
ATOM 5738 C C . GLN A 1 703 ? 0.134 -10.997 6.838 1.00 83.88 703 GLN A C 1
ATOM 5740 O O . GLN A 1 703 ? 0.403 -10.273 7.799 1.00 83.88 703 GLN A O 1
ATOM 5745 N N . LEU A 1 704 ? -0.080 -10.523 5.611 1.00 88.75 704 LEU A N 1
ATOM 5746 C CA . LEU A 1 704 ? 0.002 -9.113 5.258 1.00 88.75 704 LEU A CA 1
ATOM 5747 C C . LEU A 1 704 ? -1.332 -8.409 5.471 1.00 88.75 704 LEU A C 1
ATOM 5749 O O . LEU A 1 704 ? -1.376 -7.393 6.159 1.00 88.75 704 LEU A O 1
ATOM 5753 N N . ILE A 1 705 ? -2.430 -8.964 4.957 1.00 87.38 705 ILE A N 1
ATOM 5754 C CA . ILE A 1 705 ? -3.750 -8.326 5.061 1.00 87.38 705 ILE A CA 1
ATOM 5755 C C . ILE A 1 705 ? -4.249 -8.259 6.510 1.00 87.38 705 ILE A C 1
ATOM 5757 O O . ILE A 1 705 ? -5.045 -7.388 6.836 1.00 87.38 705 ILE A O 1
ATOM 5761 N N . THR A 1 706 ? -3.747 -9.123 7.400 1.00 82.31 706 THR A N 1
ATOM 5762 C CA . THR A 1 706 ? -4.076 -9.105 8.835 1.00 82.31 706 THR A CA 1
ATOM 5763 C C . THR A 1 706 ? -3.156 -8.208 9.662 1.00 82.31 706 THR A C 1
ATOM 5765 O O . THR A 1 706 ? -3.317 -8.128 10.880 1.00 82.31 706 THR A O 1
ATOM 5768 N N . ALA A 1 707 ? -2.168 -7.554 9.041 1.00 85.19 707 ALA A N 1
ATOM 5769 C CA . ALA A 1 707 ? -1.254 -6.642 9.731 1.00 85.19 707 ALA A CA 1
ATOM 5770 C C . ALA A 1 707 ? -1.953 -5.360 10.202 1.00 85.19 707 ALA A C 1
ATOM 5772 O O . ALA A 1 707 ? -1.500 -4.714 11.143 1.00 85.19 707 ALA A O 1
ATOM 5773 N N . THR A 1 708 ? -3.054 -4.995 9.546 1.00 88.75 708 THR A N 1
ATOM 5774 C CA . THR A 1 708 ? -3.893 -3.848 9.894 1.00 88.75 708 THR A CA 1
ATOM 5775 C C . THR A 1 708 ? -5.356 -4.248 9.787 1.00 88.75 708 THR A C 1
ATOM 5777 O O . THR A 1 708 ? -5.675 -5.306 9.248 1.00 88.75 708 THR A O 1
ATOM 5780 N N . ASN A 1 709 ? -6.252 -3.393 10.271 1.00 87.44 709 ASN A N 1
ATOM 5781 C CA . ASN A 1 709 ? -7.684 -3.587 10.075 1.00 87.44 709 ASN A CA 1
ATOM 5782 C C . ASN A 1 709 ? -8.213 -2.881 8.810 1.00 87.44 709 ASN A C 1
ATOM 5784 O O . ASN A 1 709 ? -9.420 -2.709 8.669 1.00 87.44 709 ASN A O 1
ATOM 5788 N N . MET A 1 710 ? -7.347 -2.412 7.904 1.00 93.50 710 MET A N 1
ATOM 5789 C CA . MET A 1 710 ? -7.805 -1.729 6.692 1.00 93.50 710 MET A CA 1
ATOM 5790 C C . MET A 1 710 ? -8.521 -2.694 5.734 1.00 93.50 710 MET A C 1
ATOM 5792 O O . MET A 1 710 ? -8.124 -3.851 5.580 1.00 93.50 710 MET A O 1
ATOM 5796 N N . LEU A 1 711 ? -9.547 -2.207 5.030 1.00 94.50 711 LEU A N 1
ATOM 5797 C CA . LEU A 1 711 ? -10.211 -2.986 3.981 1.00 94.50 711 LEU A CA 1
ATOM 5798 C C . LEU A 1 711 ? -9.269 -3.171 2.786 1.00 94.50 711 LEU A C 1
ATOM 5800 O O . LEU A 1 711 ? -8.789 -2.194 2.208 1.00 94.50 711 LEU A O 1
ATOM 5804 N N . THR A 1 712 ? -9.022 -4.426 2.413 1.00 95.06 712 THR A N 1
ATOM 5805 C CA . THR A 1 712 ? -8.112 -4.768 1.315 1.00 95.06 712 THR A CA 1
ATOM 5806 C C . THR A 1 712 ? -8.880 -4.855 -0.000 1.00 95.06 712 THR A C 1
ATOM 5808 O O . THR A 1 712 ? -9.799 -5.666 -0.137 1.00 95.06 712 THR A O 1
ATOM 5811 N N . CYS A 1 713 ? -8.470 -4.048 -0.975 1.00 96.88 713 CYS A N 1
ATOM 5812 C CA . CYS A 1 713 ? -8.970 -4.085 -2.343 1.00 96.88 713 CYS A CA 1
ATOM 5813 C C . CYS A 1 713 ? -7.812 -4.456 -3.274 1.00 96.88 713 CYS A C 1
ATOM 5815 O O . CYS A 1 713 ? -6.792 -3.771 -3.298 1.00 96.88 713 CYS A O 1
ATOM 5817 N N . ALA A 1 714 ? -7.955 -5.527 -4.036 1.00 96.25 714 ALA A N 1
ATOM 5818 C CA . ALA A 1 714 ? -6.991 -5.927 -5.045 1.00 96.25 714 ALA A CA 1
ATOM 5819 C C . ALA A 1 714 ? -7.227 -5.146 -6.337 1.00 96.25 714 ALA A C 1
ATOM 5821 O O . ALA A 1 714 ? -8.364 -5.034 -6.787 1.00 96.25 714 ALA A O 1
ATOM 5822 N N . GLU A 1 715 ? -6.162 -4.652 -6.961 1.00 95.38 715 GLU A N 1
ATOM 5823 C CA . GLU A 1 715 ? -6.178 -4.514 -8.409 1.00 95.38 715 GLU A CA 1
ATOM 5824 C C . GLU A 1 715 ? -5.692 -5.815 -9.043 1.00 95.38 715 GLU A C 1
ATOM 5826 O O . GLU A 1 715 ? -4.535 -6.211 -8.905 1.00 95.38 715 GLU A O 1
ATOM 5831 N N . ASP A 1 716 ? -6.641 -6.500 -9.669 1.00 93.81 716 ASP A N 1
ATOM 5832 C CA . ASP A 1 716 ? -6.510 -7.808 -10.290 1.00 93.81 716 ASP A CA 1
ATOM 5833 C C . ASP A 1 716 ? -6.847 -7.730 -11.787 1.00 93.81 716 ASP A C 1
ATOM 5835 O O . ASP A 1 716 ? -7.691 -8.480 -12.269 1.00 93.81 716 ASP A O 1
ATOM 5839 N N . LEU A 1 717 ? -6.231 -6.798 -12.526 1.00 88.00 717 LEU A N 1
ATOM 5840 C CA . LEU A 1 717 ? -6.389 -6.666 -13.979 1.00 88.00 717 LEU A CA 1
ATOM 5841 C C . LEU A 1 717 ? -5.230 -7.343 -14.736 1.00 88.00 717 LEU A C 1
ATOM 5843 O O . LEU A 1 717 ? -4.232 -7.784 -14.162 1.00 88.00 717 LEU A O 1
ATOM 5847 N N . GLY A 1 718 ? -5.368 -7.431 -16.061 1.00 83.31 718 GLY A N 1
ATOM 5848 C CA . GLY A 1 718 ? -4.353 -7.993 -16.956 1.00 83.31 718 GLY A CA 1
ATOM 5849 C C . GLY A 1 718 ? -4.434 -9.517 -17.089 1.00 83.31 718 GLY A C 1
ATOM 5850 O O . GLY A 1 718 ? -5.516 -10.096 -17.151 1.00 83.31 718 GLY A O 1
ATOM 5851 N N . MET A 1 719 ? -3.278 -10.185 -17.171 1.00 82.25 719 MET A N 1
ATOM 5852 C CA . MET A 1 719 ? -3.199 -11.642 -17.329 1.00 82.25 719 MET A CA 1
ATOM 5853 C C . MET A 1 719 ? -3.400 -12.357 -15.982 1.00 82.25 719 MET A C 1
ATOM 5855 O O . MET A 1 719 ? -2.435 -12.671 -15.274 1.00 82.25 719 MET A O 1
ATOM 5859 N N . ILE A 1 720 ? -4.662 -12.620 -15.640 1.00 87.31 720 ILE A N 1
ATOM 5860 C CA . ILE A 1 720 ? -5.078 -13.213 -14.363 1.00 87.31 720 ILE A CA 1
ATOM 5861 C C . ILE A 1 720 ? -5.047 -14.752 -14.457 1.00 87.31 720 ILE A C 1
ATOM 5863 O O . ILE A 1 720 ? -5.819 -15.328 -15.226 1.00 87.31 720 ILE A O 1
ATOM 5867 N N . PRO A 1 721 ? -4.194 -15.456 -13.688 1.00 89.06 721 PRO A N 1
ATOM 5868 C CA . PRO A 1 721 ? -4.225 -16.914 -13.647 1.00 89.06 721 PRO A CA 1
ATOM 5869 C C . PRO A 1 721 ? -5.453 -17.436 -12.890 1.00 89.06 721 PRO A C 1
ATOM 5871 O O . PRO A 1 721 ? -5.956 -16.792 -11.966 1.00 89.06 721 PRO A O 1
ATOM 5874 N N . ALA A 1 722 ? -5.906 -18.644 -13.241 1.00 91.56 722 ALA A N 1
ATOM 5875 C CA . ALA A 1 722 ? -7.136 -19.245 -12.714 1.00 91.56 722 ALA A CA 1
ATOM 5876 C C . ALA A 1 722 ? -7.139 -19.425 -11.183 1.00 91.56 722 ALA A C 1
ATOM 5878 O O . ALA A 1 722 ? -8.201 -19.495 -10.569 1.00 91.56 722 ALA A O 1
ATOM 5879 N N . CYS A 1 723 ? -5.962 -19.468 -10.555 1.00 93.00 723 CYS A N 1
ATOM 5880 C CA . CYS A 1 723 ? -5.822 -19.558 -9.105 1.00 93.00 723 CYS A CA 1
ATOM 5881 C C . CYS A 1 723 ? -6.126 -18.252 -8.348 1.00 93.00 723 CYS A C 1
ATOM 5883 O O . CYS A 1 723 ? -6.324 -18.294 -7.135 1.00 93.00 723 CYS A O 1
ATOM 5885 N N . VAL A 1 724 ? -6.145 -17.088 -9.010 1.00 94.81 724 VAL A N 1
ATOM 5886 C CA . VAL A 1 724 ? -6.296 -15.790 -8.325 1.00 94.81 724 VAL A CA 1
ATOM 5887 C C . VAL A 1 724 ? -7.709 -15.574 -7.783 1.00 94.81 724 VAL A C 1
ATOM 5889 O O . VAL A 1 724 ? -7.813 -15.322 -6.580 1.00 94.81 724 VAL A O 1
ATOM 5892 N N . PRO A 1 725 ? -8.796 -15.704 -8.576 1.00 94.44 725 PRO A N 1
ATOM 5893 C CA . PRO A 1 725 ? -10.141 -15.441 -8.064 1.00 94.44 725 PRO A CA 1
ATOM 5894 C C . PRO A 1 725 ? -10.515 -16.286 -6.830 1.00 94.44 725 PRO A C 1
ATOM 5896 O O . PRO A 1 725 ? -10.962 -15.692 -5.848 1.00 94.44 725 PRO A O 1
ATOM 5899 N N . PRO A 1 726 ? -10.248 -17.613 -6.785 1.00 93.25 726 PRO A N 1
ATOM 5900 C CA . PRO A 1 726 ? -10.518 -18.420 -5.591 1.00 93.25 726 PRO A CA 1
ATOM 5901 C C . PRO A 1 726 ? -9.734 -17.972 -4.351 1.00 93.25 726 PRO A C 1
ATOM 5903 O O . PRO A 1 726 ? -10.265 -18.009 -3.243 1.00 93.25 726 PRO A O 1
ATOM 5906 N N . VAL A 1 727 ? -8.483 -17.520 -4.511 1.00 92.81 727 VAL A N 1
ATOM 5907 C CA . VAL A 1 727 ? -7.676 -17.012 -3.388 1.00 92.81 727 VAL A CA 1
ATOM 5908 C C . VAL A 1 727 ? -8.231 -15.689 -2.867 1.00 92.81 727 VAL A C 1
ATOM 5910 O O . VAL A 1 727 ? -8.360 -15.522 -1.654 1.00 92.81 727 VAL A O 1
ATOM 5913 N N . LEU A 1 728 ? -8.590 -14.753 -3.752 1.00 94.06 728 LEU A N 1
ATOM 5914 C CA . LEU A 1 728 ? -9.192 -13.481 -3.337 1.00 94.06 728 LEU A CA 1
ATOM 5915 C C . LEU A 1 728 ? -10.540 -13.708 -2.639 1.00 94.06 728 LEU A C 1
ATOM 5917 O O . LEU A 1 728 ? -10.788 -13.111 -1.591 1.00 94.06 728 LEU A O 1
ATOM 5921 N N . GLU A 1 729 ? -11.362 -14.626 -3.152 1.00 92.06 729 GLU A N 1
ATOM 5922 C CA . GLU A 1 729 ? -12.625 -15.028 -2.528 1.00 92.06 729 GLU A CA 1
ATOM 5923 C C . GLU A 1 729 ? -12.406 -15.669 -1.150 1.00 92.06 729 GLU A C 1
ATOM 5925 O O . GLU A 1 729 ? -13.063 -15.285 -0.178 1.00 92.06 729 GLU A O 1
ATOM 5930 N N . GLN A 1 730 ? -11.454 -16.599 -1.031 1.00 88.50 730 GLN A N 1
ATOM 5931 C CA . GLN A 1 730 ? -11.116 -17.252 0.236 1.00 88.50 730 GLN A CA 1
ATOM 5932 C C . GLN A 1 730 ? -10.652 -16.237 1.290 1.00 88.50 730 GLN A C 1
ATOM 5934 O O . GLN A 1 730 ? -11.021 -16.343 2.461 1.00 88.50 730 GLN A O 1
ATOM 5939 N N . LEU A 1 731 ? -9.856 -15.247 0.880 1.00 88.88 731 LEU A N 1
ATOM 5940 C CA . LEU A 1 731 ? -9.331 -14.199 1.757 1.00 88.88 731 LEU A CA 1
ATOM 5941 C C . LEU A 1 731 ? -10.283 -13.007 1.925 1.00 88.88 731 LEU A C 1
ATOM 5943 O O . LEU A 1 731 ? -9.972 -12.092 2.687 1.00 88.88 731 LEU A O 1
ATOM 5947 N N . LYS A 1 732 ? -11.442 -13.025 1.251 1.00 90.50 732 LYS A N 1
ATOM 5948 C CA . LYS A 1 732 ? -12.446 -11.947 1.242 1.00 90.50 732 LYS A CA 1
ATOM 5949 C C . LYS A 1 732 ? -11.856 -10.589 0.833 1.00 90.50 732 LYS A C 1
ATOM 5951 O O . LYS A 1 732 ? -12.264 -9.549 1.350 1.00 90.50 732 LYS A O 1
ATOM 5956 N N . ILE A 1 733 ? -10.895 -10.604 -0.090 1.00 93.44 733 ILE A N 1
ATOM 5957 C CA . ILE A 1 733 ? -10.298 -9.407 -0.691 1.00 93.44 733 ILE A CA 1
ATOM 5958 C C . ILE A 1 733 ? -11.223 -8.919 -1.808 1.00 93.44 733 ILE A C 1
ATOM 5960 O O . ILE A 1 733 ? -11.677 -9.718 -2.625 1.00 93.44 733 ILE A O 1
ATOM 5964 N N . LEU A 1 734 ? -11.505 -7.615 -1.849 1.00 96.00 734 LEU A N 1
ATOM 5965 C CA . LEU A 1 734 ? -12.376 -7.050 -2.881 1.00 96.00 734 LEU A CA 1
ATOM 5966 C C . LEU A 1 734 ? -11.659 -7.044 -4.234 1.00 96.00 734 LEU A C 1
ATOM 5968 O O . LEU A 1 734 ? -10.534 -6.553 -4.312 1.00 96.00 734 LEU A O 1
ATOM 5972 N N . THR A 1 735 ? -12.317 -7.525 -5.287 1.00 96.19 735 THR A N 1
ATOM 5973 C CA . THR A 1 735 ? -11.816 -7.454 -6.670 1.00 96.19 735 THR A CA 1
ATOM 5974 C C . THR A 1 735 ? -12.047 -6.071 -7.281 1.00 96.19 735 THR A C 1
ATOM 5976 O O . THR A 1 735 ? -12.915 -5.321 -6.824 1.00 96.19 735 THR A O 1
ATOM 5979 N N . LEU A 1 736 ? -11.286 -5.705 -8.314 1.00 96.31 736 LEU A N 1
ATOM 5980 C CA . LEU A 1 736 ? -11.505 -4.483 -9.088 1.00 96.31 736 LEU A CA 1
ATOM 5981 C C . LEU A 1 736 ? -12.234 -4.809 -10.394 1.00 96.31 736 LEU A C 1
ATOM 5983 O O . LEU A 1 736 ? -11.764 -5.614 -11.193 1.00 96.31 736 LEU A O 1
ATOM 5987 N N . GLU A 1 737 ? -13.364 -4.145 -10.632 1.00 95.88 737 GLU A N 1
ATOM 5988 C CA . GLU A 1 737 ? -14.192 -4.337 -11.826 1.00 95.88 737 GLU A CA 1
ATOM 5989 C C . GLU A 1 737 ? -14.286 -3.031 -12.626 1.00 95.88 737 GLU A C 1
ATOM 5991 O O . GLU A 1 737 ? -14.993 -2.088 -12.252 1.00 95.88 737 GLU A O 1
ATOM 5996 N N . ILE A 1 738 ? -13.556 -2.952 -13.740 1.00 94.75 738 ILE A N 1
ATOM 5997 C CA . ILE A 1 738 ? -13.508 -1.757 -14.587 1.00 94.75 738 ILE A CA 1
ATOM 5998 C C . ILE A 1 738 ? -14.425 -1.940 -15.789 1.00 94.75 738 ILE A C 1
ATOM 6000 O O . ILE A 1 738 ? -14.194 -2.780 -16.651 1.00 94.75 738 ILE A O 1
ATOM 6004 N N . GLN A 1 739 ? -15.462 -1.110 -15.887 1.00 93.75 739 GLN A N 1
ATOM 6005 C CA . GLN A 1 739 ? -16.485 -1.265 -16.920 1.00 93.75 739 GLN A CA 1
ATOM 6006 C C . GLN A 1 739 ? -15.918 -1.191 -18.345 1.00 93.75 739 GLN A C 1
ATOM 6008 O O . GLN A 1 739 ? -16.363 -1.935 -19.215 1.00 93.75 739 GLN A O 1
ATOM 6013 N N . ARG A 1 740 ? -14.934 -0.314 -18.574 1.00 92.12 740 ARG A N 1
ATOM 6014 C CA . ARG A 1 740 ? -14.235 -0.145 -19.860 1.00 92.12 740 ARG A CA 1
ATOM 6015 C C . ARG A 1 740 ? -13.131 -1.175 -20.124 1.00 92.12 740 ARG A C 1
ATOM 6017 O O . ARG A 1 740 ? -12.525 -1.123 -21.188 1.00 92.12 740 ARG A O 1
ATOM 6024 N N . MET A 1 741 ? -12.845 -2.053 -19.165 1.00 89.81 741 MET A N 1
ATOM 6025 C CA . MET A 1 741 ? -11.845 -3.115 -19.284 1.00 89.81 741 MET A CA 1
ATOM 6026 C C . MET A 1 741 ? -12.354 -4.385 -18.577 1.00 89.81 741 MET A C 1
ATOM 6028 O O . MET A 1 741 ? -11.877 -4.724 -17.492 1.00 89.81 741 MET A O 1
ATOM 6032 N N . PRO A 1 742 ? -13.374 -5.060 -19.140 1.00 89.88 742 PRO A N 1
ATOM 6033 C CA . PRO A 1 742 ? -13.916 -6.286 -18.560 1.00 89.88 742 PRO A CA 1
ATOM 6034 C C . PRO A 1 742 ? -12.877 -7.410 -18.562 1.00 89.88 742 PRO A C 1
ATOM 6036 O O . PRO A 1 742 ? -12.075 -7.520 -19.484 1.00 89.88 742 PRO A O 1
ATOM 6039 N N . LYS A 1 743 ? -12.931 -8.285 -17.553 1.00 87.38 743 LYS A N 1
ATOM 6040 C CA . LYS A 1 743 ? -12.051 -9.466 -17.450 1.00 87.38 743 LYS A CA 1
ATOM 6041 C C . LYS A 1 743 ? -12.401 -10.564 -18.464 1.00 87.38 743 LYS A C 1
ATOM 6043 O O . LYS A 1 743 ? -11.589 -11.443 -18.736 1.00 87.38 743 LYS A O 1
ATOM 6048 N N . GLU A 1 744 ? -13.618 -10.535 -19.002 1.00 85.25 744 GLU A N 1
ATOM 6049 C CA . GLU A 1 744 ? -14.111 -11.519 -19.964 1.00 85.25 744 GLU A CA 1
ATOM 6050 C C . GLU A 1 744 ? -13.619 -11.208 -21.384 1.00 85.25 744 GLU A C 1
ATOM 6052 O O . GLU A 1 744 ? -13.872 -10.133 -21.935 1.00 85.25 744 GLU A O 1
ATOM 6057 N N . VAL A 1 745 ? -12.950 -12.184 -22.004 1.00 81.69 745 VAL A N 1
ATOM 6058 C CA . VAL A 1 745 ? -12.447 -12.070 -23.379 1.00 81.69 745 VAL A CA 1
ATOM 6059 C C . VAL A 1 745 ? -13.607 -11.845 -24.352 1.00 81.69 745 VAL A C 1
ATOM 6061 O O . VAL A 1 745 ? -14.597 -12.574 -24.344 1.00 81.69 745 VAL A O 1
ATOM 6064 N N . GLY A 1 746 ? -13.469 -10.843 -25.222 1.00 85.31 746 GLY A N 1
ATOM 6065 C CA . GLY A 1 746 ? -14.480 -10.492 -26.225 1.00 85.31 746 GLY A CA 1
ATOM 6066 C C . GLY A 1 746 ? -15.600 -9.576 -25.719 1.00 85.31 746 GLY A C 1
ATOM 6067 O O . GLY A 1 746 ? -16.466 -9.197 -26.509 1.00 85.31 746 GLY A O 1
ATOM 6068 N N . VAL A 1 747 ? -15.585 -9.175 -24.442 1.00 88.69 747 VAL A N 1
ATOM 6069 C CA . VAL A 1 747 ? -16.557 -8.230 -23.876 1.00 88.69 747 VAL A CA 1
ATOM 6070 C C . VAL A 1 747 ? -15.990 -6.811 -23.895 1.00 88.69 747 VAL A C 1
ATOM 6072 O O . VAL A 1 747 ? -14.985 -6.516 -23.261 1.00 88.69 747 VAL A O 1
ATOM 6075 N N . VAL A 1 748 ? -16.665 -5.905 -24.609 1.00 88.06 748 VAL A N 1
ATOM 6076 C CA . VAL A 1 748 ? -16.223 -4.503 -24.764 1.00 88.06 748 VAL A CA 1
ATOM 6077 C C . VAL A 1 748 ? -16.592 -3.636 -23.555 1.00 88.06 748 VAL A C 1
ATOM 6079 O O . VAL A 1 748 ? -15.844 -2.734 -23.184 1.00 88.06 748 VAL A O 1
ATOM 6082 N N . LEU A 1 749 ? -17.759 -3.880 -22.950 1.00 93.00 749 LEU A N 1
ATOM 6083 C CA . LEU A 1 749 ? -18.267 -3.115 -21.813 1.00 93.00 749 LEU A CA 1
ATOM 6084 C C . LEU A 1 749 ? -18.878 -4.061 -20.777 1.00 93.00 749 LEU A C 1
ATOM 6086 O O . LEU A 1 749 ? -19.778 -4.837 -21.094 1.00 93.00 749 LEU A O 1
ATOM 6090 N N . GLY A 1 750 ? -18.398 -3.981 -19.540 1.00 92.12 750 GLY A N 1
ATOM 6091 C CA . GLY A 1 750 ? -18.822 -4.863 -18.457 1.00 92.12 750 GLY A CA 1
ATOM 6092 C C . GLY A 1 750 ? -20.255 -4.571 -18.013 1.00 92.12 750 GLY A C 1
ATOM 6093 O O . GLY A 1 750 ? -20.692 -3.415 -18.007 1.00 92.12 750 GLY A O 1
ATOM 6094 N N . ASN A 1 751 ? -20.987 -5.620 -17.626 1.00 93.31 751 ASN A N 1
ATOM 6095 C CA . ASN A 1 751 ? -22.329 -5.508 -17.059 1.00 93.31 751 ASN A CA 1
ATOM 6096 C C . ASN A 1 751 ? -22.258 -5.529 -15.519 1.00 93.31 751 ASN A C 1
ATOM 6098 O O . ASN A 1 751 ? -22.054 -6.603 -14.946 1.00 93.31 751 ASN A O 1
ATOM 6102 N N . PRO A 1 752 ? -22.505 -4.397 -14.827 1.00 92.50 752 PRO A N 1
ATOM 6103 C CA . PRO A 1 752 ? -22.413 -4.335 -13.368 1.00 92.50 752 PRO A CA 1
ATOM 6104 C C . PRO A 1 752 ? -23.373 -5.271 -12.624 1.00 92.50 752 PRO A C 1
ATOM 6106 O O . PRO A 1 752 ? -23.180 -5.525 -11.438 1.00 92.50 752 PRO A O 1
ATOM 6109 N N . ALA A 1 753 ? -24.409 -5.795 -13.290 1.00 92.31 753 ALA A N 1
ATOM 6110 C CA . ALA A 1 753 ? -25.325 -6.766 -12.696 1.00 92.31 753 ALA A CA 1
ATOM 6111 C C . ALA A 1 753 ? -24.664 -8.122 -12.384 1.00 92.31 753 ALA A C 1
ATOM 6113 O O . ALA A 1 753 ? -25.195 -8.867 -11.564 1.00 92.31 753 ALA A O 1
ATOM 6114 N N . HIS A 1 754 ? -23.536 -8.442 -13.027 1.00 92.31 754 HIS A N 1
ATOM 6115 C CA . HIS A 1 754 ? -22.822 -9.714 -12.857 1.00 92.31 754 HIS A CA 1
ATOM 6116 C C . HIS A 1 754 ? -21.568 -9.597 -11.987 1.00 92.31 754 HIS A C 1
ATOM 6118 O O . HIS A 1 754 ? -20.895 -10.596 -11.748 1.00 92.31 754 HIS A O 1
ATOM 6124 N N . TYR A 1 755 ? -21.234 -8.394 -11.516 1.00 93.88 755 TYR A N 1
ATOM 6125 C CA . TYR A 1 755 ? -20.032 -8.204 -10.716 1.00 93.88 755 TYR A CA 1
ATOM 6126 C C . TYR A 1 755 ? -20.147 -8.917 -9.363 1.00 93.88 755 TYR A C 1
ATOM 6128 O O . TYR A 1 755 ? -21.217 -8.876 -8.739 1.00 93.88 755 TYR A O 1
ATOM 6136 N N . PRO A 1 756 ? -19.055 -9.540 -8.877 1.00 92.88 756 PRO A N 1
ATOM 6137 C CA . PRO A 1 756 ? -19.019 -10.115 -7.541 1.00 92.88 756 PRO A CA 1
ATOM 6138 C C . PRO A 1 756 ? -19.413 -9.073 -6.498 1.00 92.88 756 PRO A C 1
ATOM 6140 O O . PRO A 1 756 ? -19.044 -7.903 -6.596 1.00 92.88 756 PRO A O 1
ATOM 6143 N N . TYR A 1 757 ? -20.147 -9.486 -5.468 1.00 92.38 757 TYR A N 1
ATOM 6144 C CA . TYR A 1 757 ? -20.586 -8.548 -4.435 1.00 92.38 757 TYR A CA 1
ATOM 6145 C C . TYR A 1 757 ? -19.406 -7.900 -3.683 1.00 92.38 757 TYR A C 1
ATOM 6147 O O . TYR A 1 757 ? -19.446 -6.710 -3.379 1.00 92.38 757 TYR A O 1
ATOM 6155 N N . LEU A 1 758 ? -18.343 -8.667 -3.414 1.00 93.44 758 LEU A N 1
ATOM 6156 C CA . LEU A 1 758 ? -17.092 -8.155 -2.854 1.00 93.44 758 LEU A CA 1
ATOM 6157 C C . LEU A 1 758 ? -16.204 -7.595 -3.969 1.00 93.44 758 LEU A C 1
ATOM 6159 O O . LEU A 1 758 ? -15.164 -8.161 -4.293 1.00 93.44 758 LEU A O 1
ATOM 6163 N N . SER A 1 759 ? -16.622 -6.477 -4.551 1.00 95.50 759 SER A N 1
ATOM 6164 C CA . SER A 1 759 ? -15.852 -5.770 -5.570 1.00 95.50 759 SER A CA 1
ATOM 6165 C C . SER A 1 759 ? -15.899 -4.257 -5.381 1.00 95.50 759 SER A C 1
ATOM 6167 O O . SER A 1 759 ? -16.787 -3.700 -4.731 1.00 95.50 759 SER A O 1
ATOM 6169 N N . VAL A 1 760 ? -14.915 -3.582 -5.965 1.00 96.38 760 VAL A N 1
ATOM 6170 C CA . VAL A 1 760 ? -14.935 -2.149 -6.240 1.00 96.38 760 VAL A CA 1
ATOM 6171 C C . VAL A 1 760 ? -15.143 -1.997 -7.738 1.00 96.38 760 VAL A C 1
ATOM 6173 O O . VAL A 1 760 ? -14.301 -2.429 -8.519 1.00 96.38 760 VAL A O 1
ATOM 6176 N N . CYS A 1 761 ? -16.244 -1.374 -8.151 1.00 95.75 761 CYS A N 1
ATOM 6177 C CA . CYS A 1 761 ? -16.504 -1.119 -9.562 1.00 95.75 761 CYS A CA 1
ATOM 6178 C C . CYS A 1 761 ? -16.290 0.353 -9.927 1.00 95.75 761 CYS A C 1
ATOM 6180 O O . CYS A 1 761 ? -16.711 1.248 -9.191 1.00 95.75 761 CYS A O 1
ATOM 6182 N N . ALA A 1 762 ? -15.689 0.608 -11.088 1.00 95.31 762 ALA A N 1
ATOM 6183 C CA . ALA A 1 762 ? -15.518 1.951 -11.636 1.00 95.31 762 ALA A CA 1
ATOM 6184 C C . ALA A 1 762 ? -15.694 1.957 -13.161 1.00 95.31 762 ALA A C 1
ATOM 6186 O O . ALA A 1 762 ? -15.584 0.929 -13.829 1.00 95.31 762 ALA A O 1
ATOM 6187 N N . THR A 1 763 ? -15.966 3.129 -13.735 1.00 93.19 763 THR A N 1
ATOM 6188 C CA . THR A 1 763 ? -16.030 3.290 -15.197 1.00 93.19 763 THR A CA 1
ATOM 6189 C C . THR A 1 763 ? -14.642 3.216 -15.838 1.00 93.19 763 THR A C 1
ATOM 6191 O O . THR A 1 763 ? -14.506 2.718 -16.952 1.00 93.19 763 THR A O 1
ATOM 6194 N N . GLY A 1 764 ? -13.615 3.677 -15.125 1.00 92.50 764 GLY A N 1
ATOM 6195 C CA . GLY A 1 764 ? -12.206 3.669 -15.509 1.00 92.50 764 GLY A CA 1
ATOM 6196 C C . GLY A 1 764 ? -11.316 3.945 -14.295 1.00 92.50 764 GLY A C 1
ATOM 6197 O O . GLY A 1 764 ? -11.817 4.110 -13.180 1.00 92.50 764 GLY A O 1
ATOM 6198 N N . THR A 1 765 ? -10.010 4.015 -14.521 1.00 92.19 765 THR A N 1
ATOM 6199 C CA . THR A 1 765 ? -9.006 4.405 -13.522 1.00 92.19 765 THR A CA 1
ATOM 6200 C C . THR A 1 765 ? -8.293 5.686 -13.964 1.00 92.19 765 THR A C 1
ATOM 6202 O O . THR A 1 765 ? -8.586 6.217 -15.038 1.00 92.19 765 THR A O 1
ATOM 6205 N N . HIS A 1 766 ? -7.400 6.198 -13.111 1.00 91.31 766 HIS A N 1
ATOM 6206 C CA . HIS A 1 766 ? -6.328 7.092 -13.560 1.00 91.31 766 HIS A CA 1
ATOM 6207 C C . HIS A 1 766 ? -5.461 6.369 -14.599 1.00 91.31 766 HIS A C 1
ATOM 6209 O O . HIS A 1 766 ? -4.828 7.093 -15.395 1.00 91.31 766 HIS A O 1
#

Mean predicted aligned error: 6.85 Å

Sequence (766 aa):
MISFNIEYKTRFGQQLFVAGSLPELGEWDYSRALPMSYSDEGNWKAEIKNPSGIFSYKYILKSPSGILVEVGEPRNISTDTRSGNITLHDMWQGSSDHSAFLSAPFANVFYRRESLKAPVESDYAKELVIRVTAPLVQSDDSISICGECDALGNWNPLKALPMRPISGCRWEVALDASLLPEVVRFKFIKLIGESACIWETCDNRTLEVPVLAKGDSIRYECGVTTFPPRTPRFAGVAVPIFSLRSEDGYGIGDFTDIRKLVDWATITQQRIIQLLPINDTWSTGTWTDSYPYSGISIMALHPIYINPSLLGKVEDTVKAKKFESERKSLNALESLDYERVLRLKDAWCRTLFEQDGGAFMEKPGFKDFFEANSAWLLPYAAFCVLRDKYGTADFSRWAKYSVYDRKKVNTLWKNVRSGREMRYYVYLQYHLHLQMLDARDYAHSRGIAIKGDIPIGITPQSVEAWSEPHYFNMDAQAGAPPDDFSVKGQNWGFPTYNWARMAEDGYSWWKRRFAKMAEYFDAYRIDHVLGFFRIWEVPSDQVLGLMGHFNPAMPYSYEDMMSRGFDFRYDRHATPYIRYYMLREMFGERCQMVQETFLDSNELDVFTLKPEFSNQKLIEAWFDGKEDNDLKDGIMALAGEVLFVKDPNNFGCFHPRISAQYTYSYKALSEEEKSAFNRLYDEFFYTRHNEFWQDAAMRRLPQLITATNMLTCAEDLGMIPACVPPVLEQLKILTLEIQRMPKEVGVVLGNPAHYPYLSVCATGTH

pLDDT: mean 92.53, std 6.28, range [59.03, 98.81]

Foldseek 3Di:
DEKEKEQDDDDPQKWKFKAWCDVCCPNRPPVNTHTWDDDPPRMTMDDDPDDAAKMWMWMWMQGPLGIFTAFADTDIDHCHQFDDYEYEYDYGRHQDPCLLQLFLLFQQFQQHEPADQDDDHDNAQEKEKEKEAEGPQHVQKFKFKAWCFPQQPRRDPVSTHTWGHHGRNMTMDIDRLVRDDQKIWIWMWIDHHPDDIFTFPDPTDMDGRDDDGGRYYYYHYPYYTHTDDDLDDFAEDEDEQQPDADPQFQLGGALLCLLVVLVVCLVVVHFEYEYEAQAAQPWQLDPVSVPRLAHLDLQFGHLLRFDLVVLDDQPPPVLNVVLSVNSNVSSPDPHHPSNSSSVSSLVSLVSSCVVCVVVVCVDPLNVVVCVVCVVLLLLQLLLVLLSVVQSGLCLCSSVVLVAPDPVVSVVLCPDPVSVSSSSSSSVSRSSSLVSLLVSQVSSSVSSHFYEYERRQFYACSHSCCRHPVVQFDLQKFFWAADDPVRNQTTTPRGTAGPVVVCVVVLNVVLLVSVVSVVSRGSAYEHEPLLSLLWTFIDGNLADTSQQTDIPPFDFDFCVRLVVLPARDDCCQAAFQWAFLVLLCVLPPVCSVVCCVPFWDDPDHRTTHGDPCLLTLNSLVVVCVVPDDVSVSVSSNLSRSQHQWHDDPPDPRTTDGGPPNCPHPSLVPDDPSNNVSSVVSNCCRLAPVCLVVSLVSNVSPVSSNCSSRSHQAEYAQDDSHHPNPVVSCVSSLHAYEAAQCGHPDPPDRGDDPVPHDSRYDYDPDDD